Protein 5UPI (pdb70)

B-factor: mean 14.19, std 7.95, range [1.42, 56.82]

Nearest PDB structures (foldseek):
  5upo-assembly1_A  TM=1.001E+00  e=0.000E+00  Halalkalibacterium halodurans C-125
  5v1w-assembly1_A  TM=1.001E+00  e=0.000E+00  Halalkalibacterium halodurans C-125
  6fop-assembly1_A  TM=9.516E-01  e=1.151E-77  Acetivibrio thermocellus ATCC 27405
  4k35-assembly3_A  TM=8.326E-01  e=6.205E-34  Rhizomucor miehei
  4k3a-assembly2_B  TM=8.472E-01  e=2.720E-33  Rhizomucor miehei

Radius of gyration: 26.67 Å; Cα contacts (8 Å, |Δi|>4): 1871; chains: 1; bounding box: 70×70×67 Å

Structure (mmCIF, N/CA/C/O backbone):
data_5UPI
#
_entry.id   5UPI
#
_cell.length_a   65.540
_cell.length_b   93.680
_cell.length_c   159.550
_cell.angle_alpha   90.000
_cell.angle_beta   90.000
_cell.angle_gamma   90.000
#
_symmetry.space_group_name_H-M   'P 21 21 21'
#
loop_
_entity.id
_entity.type
_entity.pdbx_description
1 polymer 'BH0236 protein'
2 branched beta-D-glucopyranose-(1-3)-beta-D-glucopyranose
3 non-polymer 'PHOSPHATE ION'
4 non-polymer 1,2-ETHANEDIOL
5 water water
#
loop_
_atom_site.group_PDB
_atom_site.id
_atom_site.type_symbol
_atom_site.label_atom_id
_atom_site.label_alt_id
_atom_site.label_comp_id
_atom_site.label_asym_id
_atom_site.label_entity_id
_atom_site.label_seq_id
_atom_site.pdbx_PDB_ins_code
_atom_site.Cartn_x
_atom_site.Cartn_y
_atom_site.Cartn_z
_atom_site.occupancy
_atom_site.B_iso_or_equiv
_atom_site.auth_seq_id
_atom_site.auth_comp_id
_atom_site.auth_asym_id
_atom_site.auth_atom_id
_atom_site.pdbx_PDB_model_num
ATOM 1 N N . HIS A 1 2 ? -0.215 0.928 50.986 1.00 2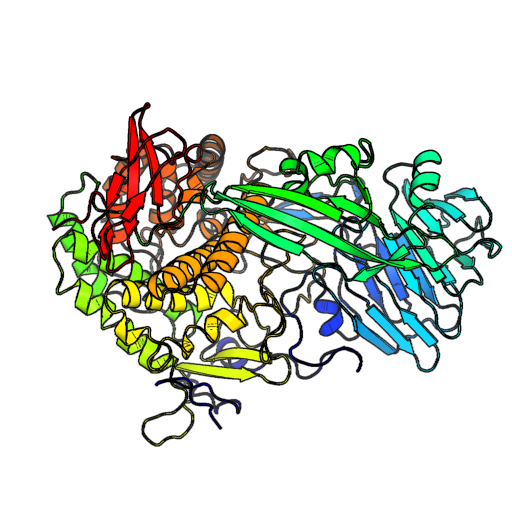7.18 28 HIS A N 1
ATOM 2 C CA . HIS A 1 2 ? 0.572 2.089 50.481 1.00 26.36 28 HIS A CA 1
ATOM 3 C C . HIS A 1 2 ? 1.775 1.682 49.606 1.00 22.19 28 HIS A C 1
ATOM 4 O O . HIS A 1 2 ? 2.647 2.502 49.305 1.00 19.62 28 HIS A O 1
ATOM 11 N N . ALA A 1 3 ? 1.801 0.414 49.215 1.00 18.94 29 ALA A N 1
ATOM 12 C CA . ALA A 1 3 ? 2.848 -0.116 48.342 1.00 18.13 29 ALA A CA 1
ATOM 13 C C . ALA A 1 3 ? 2.274 -1.228 47.492 1.00 17.87 29 ALA A C 1
ATOM 14 O O . ALA A 1 3 ? 1.279 -1.866 47.882 1.00 19.38 29 ALA A O 1
ATOM 16 N N . VAL A 1 4 ? 2.870 -1.438 46.317 1.00 15.63 30 VAL A N 1
ATOM 17 C CA . VAL A 1 4 ? 2.478 -2.508 45.409 1.00 14.70 30 VAL A CA 1
ATOM 18 C C . VAL A 1 4 ? 3.630 -3.495 45.285 1.00 14.61 30 VAL A C 1
ATOM 19 O O . VAL A 1 4 ? 4.771 -3.105 44.982 1.00 14.31 30 VAL A O 1
ATOM 23 N N A SER A 1 5 ? 3.352 -4.759 45.588 0.52 14.20 31 SER A N 1
ATOM 24 N N B SER A 1 5 ? 3.322 -4.767 45.524 0.48 14.40 31 SER A N 1
ATOM 25 C CA A SER A 1 5 ? 4.345 -5.820 45.413 0.52 14.11 31 SER A CA 1
ATOM 26 C CA B SER A 1 5 ? 4.280 -5.874 45.418 0.48 14.40 31 SER A CA 1
ATOM 27 C C A SER A 1 5 ? 4.597 -6.090 43.939 0.52 13.82 31 SER A C 1
ATOM 28 C C B SER A 1 5 ? 4.589 -6.253 43.964 0.48 13.99 31 SER A C 1
ATOM 29 O O A SER A 1 5 ? 3.660 -6.099 43.124 0.52 14.06 31 SER A O 1
ATOM 30 O O B SER A 1 5 ? 3.670 -6.531 43.181 0.48 14.43 31 SER A O 1
ATOM 35 N N . VAL A 1 6 ? 5.880 -6.247 43.608 1.00 13.31 32 VAL A N 1
ATOM 36 C CA . VAL A 1 6 ? 6.341 -6.607 42.278 1.00 13.15 32 VAL A CA 1
ATOM 37 C C . VAL A 1 6 ? 7.440 -7.646 42.483 1.00 13.63 32 VAL A C 1
ATOM 38 O O . VAL A 1 6 ? 8.585 -7.302 42.854 1.00 12.35 32 VAL A O 1
ATOM 42 N N . GLY A 1 7 ? 7.107 -8.921 42.251 1.00 13.60 33 GLY A N 1
ATOM 43 C CA . GLY A 1 7 ? 8.035 -9.994 42.632 1.00 12.78 33 GLY A CA 1
ATOM 44 C C . GLY A 1 7 ? 8.413 -9.871 44.110 1.00 12.99 33 GLY A C 1
ATOM 45 O O . GLY A 1 7 ? 7.544 -9.683 44.960 1.00 13.88 33 GLY A O 1
ATOM 46 N N . LYS A 1 8 ? 9.709 -9.968 44.413 1.00 12.65 34 LYS A N 1
ATOM 47 C CA . LYS A 1 8 ? 10.194 -9.827 45.807 1.00 12.54 34 LYS A CA 1
ATOM 48 C C . LYS A 1 8 ? 10.283 -8.382 46.268 1.00 12.36 34 LYS A C 1
ATOM 49 O O . LYS A 1 8 ? 10.484 -8.108 47.453 1.00 13.25 34 LYS A O 1
ATOM 55 N N . GLY A 1 9 ? 10.135 -7.453 45.326 1.00 11.94 35 GLY A N 1
ATOM 56 C CA . GLY A 1 9 ? 10.252 -6.028 45.616 1.00 11.25 35 GLY A CA 1
ATOM 57 C C . GLY A 1 9 ? 8.915 -5.303 45.697 1.00 11.19 35 GLY A C 1
ATOM 58 O O . GLY A 1 9 ? 7.847 -5.924 45.748 1.00 11.66 35 GLY A O 1
ATOM 59 N N . SER A 1 10 ? 8.975 -3.979 45.727 1.00 11.07 36 SER A N 1
ATOM 60 C CA . SER A 1 10 ? 7.763 -3.142 45.738 1.00 10.65 36 SER A CA 1
ATOM 61 C C . SER A 1 10 ? 8.084 -1.694 45.494 1.00 10.93 36 SER A C 1
ATOM 62 O O . SER A 1 10 ? 9.216 -1.268 45.695 1.00 11.11 36 SER A O 1
ATOM 65 N N . TYR A 1 11 ? 7.054 -0.962 45.072 1.00 11.05 37 TYR A N 1
ATOM 66 C CA . TYR A 1 11 ? 7.105 0.493 45.012 1.00 11.04 37 TYR A CA 1
ATOM 67 C C . TYR A 1 11 ? 6.020 1.127 45.865 1.00 10.94 37 TYR A C 1
ATOM 68 O O . TYR A 1 11 ? 4.928 0.559 46.022 1.00 12.30 37 TYR A O 1
ATOM 77 N N . ALA A 1 12 ? 6.301 2.321 46.372 1.00 10.51 38 ALA A N 1
ATOM 78 C CA . ALA A 1 12 ? 5.351 3.075 47.190 1.00 11.41 38 ALA A CA 1
ATOM 79 C C . ALA A 1 12 ? 4.272 3.667 46.290 1.00 12.24 38 ALA A C 1
ATOM 80 O O . ALA A 1 12 ? 4.562 4.049 45.154 1.00 12.46 38 ALA A O 1
ATOM 82 N N . THR A 1 13 ? 3.035 3.718 46.778 1.00 12.78 39 THR A N 1
ATOM 83 C CA . THR A 1 13 ? 1.964 4.421 46.054 1.00 14.79 39 THR A CA 1
ATOM 84 C C . THR A 1 13 ? 1.488 5.675 46.793 1.00 15.81 39 THR A C 1
ATOM 85 O O . THR A 1 13 ? 0.645 6.400 46.280 1.00 16.79 39 THR A O 1
ATOM 89 N N . GLU A 1 14 ? 2.016 5.898 47.999 1.00 15.61 40 GLU A N 1
ATOM 90 C CA . GLU A 1 14 ? 1.839 7.135 48.759 1.00 16.67 40 GLU A CA 1
ATOM 91 C C . GLU A 1 14 ? 3.218 7.792 48.908 1.00 16.15 40 GLU A C 1
ATOM 92 O O . GLU A 1 14 ? 4.227 7.096 49.093 1.00 16.03 40 GLU A O 1
ATOM 94 N N . PHE A 1 15 ? 3.265 9.119 48.827 1.00 16.89 41 PHE A N 1
ATOM 95 C CA . PHE A 1 15 ? 4.526 9.832 48.968 1.00 16.37 41 PHE A CA 1
ATOM 96 C C . PHE A 1 15 ? 5.095 9.544 50.363 1.00 16.68 41 PHE A C 1
ATOM 97 O O . PHE A 1 15 ? 4.391 9.726 51.356 1.00 17.35 41 PHE A O 1
ATOM 105 N N . PRO A 1 16 ? 6.358 9.058 50.441 1.00 16.84 42 PRO A N 1
ATOM 106 C CA . PRO A 1 16 ? 6.869 8.682 51.763 1.00 17.05 42 PRO A CA 1
ATOM 107 C C . PRO A 1 16 ? 7.146 9.871 52.662 1.00 16.78 42 PRO A C 1
ATOM 108 O O . PRO A 1 16 ? 7.302 11.005 52.173 1.00 16.71 42 PRO A O 1
ATOM 112 N N . GLU A 1 17 ? 7.180 9.612 53.968 1.00 16.76 43 GLU A N 1
ATOM 113 C CA . GLU A 1 17 ? 7.703 10.580 54.924 1.00 16.42 43 GLU A CA 1
ATOM 114 C C . GLU A 1 17 ? 9.209 10.466 54.807 1.00 15.96 43 GLU A C 1
ATOM 115 O O . GLU A 1 17 ? 9.816 9.495 55.283 1.00 16.93 43 GLU A O 1
ATOM 117 N N . ILE A 1 18 ? 9.816 11.449 54.147 1.00 15.39 44 ILE A N 1
ATOM 118 C CA . ILE A 1 18 ? 11.251 11.394 53.846 1.00 15.23 44 ILE A CA 1
ATOM 119 C C . ILE A 1 18 ? 12.097 11.463 55.110 1.00 16.10 44 ILE A C 1
ATOM 120 O O . ILE A 1 18 ? 11.847 12.297 55.991 1.00 16.35 44 ILE A O 1
ATOM 125 N N . ASP A 1 19 ? 13.084 10.575 55.167 1.00 15.34 45 ASP A N 1
ATOM 126 C CA . ASP A 1 19 ? 14.153 10.623 56.141 1.00 16.47 45 ASP A CA 1
ATOM 127 C C . ASP A 1 19 ? 15.251 11.510 55.576 1.00 16.51 45 ASP A C 1
ATOM 128 O O . ASP A 1 19 ? 15.941 11.130 54.624 1.00 16.37 45 ASP A O 1
ATOM 133 N N . PHE A 1 20 ? 15.410 12.687 56.161 1.00 17.30 46 PHE A N 1
ATOM 134 C CA . PHE A 1 20 ? 16.412 13.634 55.680 1.00 19.38 46 PHE A CA 1
ATOM 135 C C . PHE A 1 20 ? 17.827 13.391 56.206 1.00 22.22 46 PHE A C 1
ATOM 136 O O . PHE A 1 20 ? 18.774 14.009 55.711 1.00 24.37 46 PHE A O 1
ATOM 144 N N . GLY A 1 21 ? 17.970 12.490 57.189 1.00 23.92 47 GLY A N 1
ATOM 145 C CA . GLY A 1 21 ? 19.289 12.127 57.740 1.00 26.54 47 GLY A CA 1
ATOM 146 C C . GLY A 1 21 ? 19.962 13.284 58.454 1.00 27.67 47 GLY A C 1
ATOM 147 O O . GLY A 1 21 ? 21.195 13.397 58.437 1.00 31.93 47 GLY A O 1
ATOM 148 N N . GLY A 1 22 ? 19.150 14.163 59.038 1.00 28.23 48 GLY A N 1
ATOM 149 C CA . GLY A 1 22 ? 19.632 15.366 59.727 1.00 29.28 48 GLY A CA 1
ATOM 150 C C . GLY A 1 22 ? 20.294 16.414 58.840 1.00 31.71 48 GLY A C 1
ATOM 151 O O . GLY A 1 22 ? 20.965 17.317 59.351 1.00 33.05 48 GLY A O 1
ATOM 152 N N . ILE A 1 23 ? 20.123 16.301 57.518 1.00 29.78 49 ILE A N 1
ATOM 153 C CA . ILE A 1 23 ? 20.675 17.295 56.581 1.00 30.42 49 ILE A CA 1
ATOM 154 C C . ILE A 1 23 ? 19.672 18.437 56.502 1.00 31.32 49 ILE A C 1
ATOM 155 O O . ILE A 1 23 ? 18.495 18.220 56.172 1.00 30.65 49 ILE A O 1
ATOM 160 N N . ASN A 1 24 ? 20.136 19.642 56.828 1.00 31.74 50 ASN A N 1
ATOM 161 C CA . ASN A 1 24 ? 19.288 20.829 56.797 1.00 34.27 50 ASN A CA 1
ATOM 162 C C . ASN A 1 24 ? 19.426 21.664 55.530 1.00 32.06 50 ASN A C 1
ATOM 163 O O . ASN A 1 24 ? 18.572 22.522 55.282 1.00 32.71 50 ASN A O 1
ATOM 168 N N . ASP A 1 25 ? 20.484 21.415 54.746 1.00 31.54 51 ASP A N 1
ATOM 169 C CA . ASP A 1 25 ? 20.702 22.097 53.462 1.00 30.39 51 ASP A CA 1
ATOM 170 C C . ASP A 1 25 ? 19.381 22.210 52.683 1.00 29.60 51 ASP A C 1
ATOM 171 O O . ASP A 1 25 ? 18.773 21.176 52.344 1.00 26.44 51 ASP A O 1
ATOM 176 N N . PRO A 1 26 ? 18.911 23.456 52.430 1.00 27.38 52 PRO A N 1
ATOM 177 C CA . PRO A 1 26 ? 17.600 23.637 51.798 1.00 26.07 52 PRO A CA 1
ATOM 178 C C . PRO A 1 26 ? 17.499 23.014 50.398 1.00 24.00 52 PRO A C 1
ATOM 179 O O . PRO A 1 26 ? 16.431 22.513 50.064 1.00 23.66 52 PRO A O 1
ATOM 183 N N . GLY A 1 27 ? 18.593 23.025 49.628 1.00 21.03 53 GLY A N 1
ATOM 184 C CA . GLY A 1 27 ? 18.610 22.455 48.260 1.00 20.64 53 GLY A CA 1
ATOM 185 C C . GLY A 1 27 ? 18.342 20.956 48.291 1.00 19.26 53 GLY A C 1
ATOM 186 O O . GLY A 1 27 ? 17.443 20.451 47.580 1.00 18.00 53 GLY A O 1
ATOM 187 N N . PHE A 1 28 ? 19.102 20.259 49.143 1.00 17.94 54 PHE A N 1
ATOM 188 C CA . PHE A 1 28 ? 18.934 18.815 49.334 1.00 17.23 54 PHE A CA 1
ATOM 189 C C . PHE A 1 28 ? 17.508 18.496 49.757 1.00 16.72 54 PHE A C 1
ATOM 190 O O . PHE A 1 28 ? 16.905 17.546 49.250 1.00 14.70 54 PHE A O 1
ATOM 198 N N . ARG A 1 29 ? 16.986 19.249 50.735 1.00 16.33 55 ARG A N 1
ATOM 199 C CA . ARG A 1 29 ? 15.626 18.995 51.221 1.00 16.98 55 ARG A CA 1
ATOM 200 C C . ARG A 1 29 ? 14.575 19.216 50.135 1.00 16.14 55 ARG A C 1
ATOM 201 O O . ARG A 1 29 ? 13.648 18.417 49.991 1.00 14.69 55 ARG A O 1
ATOM 209 N N . ASP A 1 30 ? 14.739 20.288 49.358 1.00 16.14 56 ASP A N 1
ATOM 210 C CA . ASP A 1 30 ? 13.780 20.614 48.302 1.00 16.64 56 ASP A CA 1
ATOM 211 C C . ASP A 1 30 ? 13.775 19.553 47.195 1.00 14.21 56 ASP A C 1
ATOM 212 O O . ASP A 1 30 ? 12.756 19.344 46.533 1.00 14.09 56 ASP A O 1
ATOM 217 N N . GLN A 1 31 ? 14.898 18.860 47.041 1.00 12.41 57 GLN A N 1
ATOM 218 C CA . GLN A 1 31 ? 14.963 17.763 46.049 1.00 11.21 57 GLN A CA 1
ATOM 219 C C . GLN A 1 31 ? 14.037 16.601 46.375 1.00 10.93 57 GLN A C 1
ATOM 220 O O . GLN A 1 31 ? 13.682 15.806 45.479 1.00 10.30 57 GLN A O 1
ATOM 226 N N . GLN A 1 32 ? 13.703 16.432 47.664 1.00 10.33 58 GLN A N 1
ATOM 227 C CA . GLN A 1 32 ? 12.945 15.256 48.074 1.00 10.36 58 GLN A CA 1
ATOM 228 C C . GLN A 1 32 ? 11.463 15.609 48.029 1.00 11.31 58 GLN A C 1
ATOM 229 O O . GLN A 1 32 ? 10.779 15.642 49.049 1.00 13.05 58 GLN A O 1
ATOM 235 N N . GLY A 1 33 ? 10.987 15.902 46.826 1.00 11.62 59 GLY A N 1
ATOM 236 C CA . GLY A 1 33 ? 9.615 16.329 46.587 1.00 11.74 59 GLY A CA 1
ATOM 237 C C . GLY A 1 33 ? 9.036 15.627 45.379 1.00 11.86 59 GLY A C 1
ATOM 238 O O . GLY A 1 33 ? 9.520 14.573 44.956 1.00 11.83 59 GLY A O 1
ATOM 239 N N . GLU A 1 34 ? 7.967 16.212 44.849 1.00 12.22 60 GLU A N 1
ATOM 240 C CA . GLU A 1 34 ? 7.216 15.643 43.734 1.00 12.27 60 GLU A CA 1
ATOM 241 C C . GLU A 1 34 ? 7.135 16.650 42.585 1.00 11.24 60 GLU A C 1
ATOM 242 O O . GLU A 1 34 ? 7.318 17.852 42.822 1.00 11.24 60 GLU A O 1
ATOM 248 N N . PRO A 1 35 ? 6.839 16.165 41.362 1.00 11.22 61 PRO A N 1
ATOM 249 C CA . PRO A 1 35 ? 6.655 17.098 40.238 1.00 11.18 61 PRO A CA 1
ATOM 250 C C . PRO A 1 35 ? 5.374 17.932 40.402 1.00 11.12 61 PRO A C 1
ATOM 251 O O . PRO A 1 35 ? 4.583 17.675 41.313 1.00 10.44 61 PRO A O 1
ATOM 255 N N . PRO A 1 36 ? 5.177 18.941 39.552 1.00 11.73 62 PRO A N 1
ATOM 256 C CA . PRO A 1 36 ? 4.076 19.888 39.768 1.00 11.76 62 PRO A CA 1
ATOM 257 C C . PRO A 1 36 ? 2.702 19.245 39.821 1.00 11.49 62 PRO A C 1
ATOM 258 O O . PRO A 1 36 ? 2.418 18.296 39.077 1.00 11.70 62 PRO A O 1
ATOM 262 N N . ALA A 1 37 ? 1.862 19.725 40.747 1.00 11.72 63 ALA A N 1
ATOM 263 C CA . ALA A 1 37 ? 0.490 19.212 40.833 1.00 12.43 63 ALA A CA 1
ATOM 264 C C . ALA A 1 37 ? -0.346 19.545 39.586 1.00 11.85 63 ALA A C 1
ATOM 265 O O . ALA A 1 37 ? -1.154 18.730 39.143 1.00 12.33 63 ALA A O 1
ATOM 267 N N . THR A 1 38 ? -0.134 20.732 39.034 1.00 12.27 64 THR A N 1
ATOM 268 C CA . THR A 1 38 ? -0.945 21.201 37.904 1.00 11.63 64 THR A CA 1
ATOM 269 C C . THR A 1 38 ? -0.348 20.762 36.564 1.00 10.66 64 THR A C 1
ATOM 270 O O . THR A 1 38 ? 0.825 20.993 36.304 1.00 11.25 64 THR A O 1
ATOM 274 N N . ILE A 1 39 ? -1.172 20.103 35.761 1.00 10.21 65 ILE A N 1
ATOM 275 C CA . ILE A 1 39 ? -0.804 19.706 34.392 1.00 10.02 65 ILE A CA 1
ATOM 276 C C . ILE A 1 39 ? -1.785 20.417 33.461 1.00 9.98 65 ILE A C 1
ATOM 277 O O . ILE A 1 39 ? -3.011 20.188 33.540 1.00 10.24 65 ILE A O 1
ATOM 282 N N . TYR A 1 40 ? -1.247 21.271 32.589 1.00 9.30 66 TYR A N 1
ATOM 283 C CA . TYR A 1 40 ? -2.065 21.989 31.596 1.00 9.76 66 TYR A CA 1
ATOM 284 C C . TYR A 1 40 ? -2.348 21.081 30.403 1.00 9.77 66 TYR A C 1
ATOM 285 O O . TYR A 1 40 ? -1.663 21.133 29.367 1.00 9.17 66 TYR A O 1
ATOM 294 N N . ARG A 1 41 ? -3.357 20.222 30.580 1.00 9.85 67 ARG A N 1
ATOM 295 C CA . ARG A 1 41 ? -3.828 19.344 29.520 1.00 10.24 67 ARG A CA 1
ATOM 296 C C . ARG A 1 41 ? -5.347 19.350 29.554 1.00 10.60 67 ARG A C 1
ATOM 297 O O . ARG A 1 41 ? -5.962 19.519 30.634 1.00 10.29 67 ARG A O 1
ATOM 305 N N . SER A 1 42 ? -5.949 19.150 28.391 1.00 10.38 68 SER A N 1
ATOM 306 C CA . SER A 1 42 ? -7.421 19.093 28.318 1.00 11.02 68 SER A CA 1
ATOM 307 C C . SER A 1 42 ? -7.925 17.732 28.769 1.00 11.97 68 SER A C 1
ATOM 308 O O . SER A 1 42 ? -7.152 16.786 28.966 1.00 11.59 68 SER A O 1
ATOM 311 N N . ASP A 1 43 ? -9.247 17.618 28.915 1.00 12.97 69 ASP A N 1
ATOM 312 C CA . ASP A 1 43 ? -9.806 16.325 29.264 1.00 15.37 69 ASP A CA 1
ATOM 313 C C . ASP A 1 43 ? -9.803 15.308 28.121 1.00 16.09 69 ASP A C 1
ATOM 314 O O . ASP A 1 43 ? -10.286 14.188 28.286 1.00 17.56 69 ASP A O 1
ATOM 319 N N . ARG A 1 44 ? -9.251 15.688 26.965 1.00 16.18 70 ARG A N 1
ATOM 320 C CA . ARG A 1 44 ? -9.034 14.737 25.885 1.00 17.48 70 ARG A CA 1
ATOM 321 C C . ARG A 1 44 ? -7.747 13.935 26.102 1.00 18.09 70 ARG A C 1
ATOM 322 O O . ARG A 1 44 ? -7.540 12.917 25.440 1.00 18.54 70 ARG A O 1
ATOM 330 N N . VAL A 1 45 ? -6.901 14.391 27.026 1.00 16.17 71 VAL A N 1
ATOM 331 C CA . VAL A 1 45 ? -5.576 13.775 27.249 1.00 16.06 71 VAL A CA 1
ATOM 332 C C . VAL A 1 45 ? -5.625 13.137 28.633 1.00 16.18 71 VAL A C 1
ATOM 333 O O . VAL A 1 45 ? -5.603 13.841 29.650 1.00 17.13 71 VAL A O 1
ATOM 337 N N . THR A 1 46 ? -5.723 11.815 28.671 1.00 17.85 72 THR A N 1
ATOM 338 C CA . THR A 1 46 ? -5.839 11.100 29.952 1.00 18.87 72 THR A CA 1
ATOM 339 C C . THR A 1 46 ? -4.742 10.044 30.072 1.00 18.54 72 THR A C 1
ATOM 340 O O . THR A 1 46 ? -4.061 9.728 29.108 1.00 19.89 72 THR A O 1
ATOM 344 N N . GLY A 1 47 ? -4.571 9.525 31.269 1.00 16.84 73 GLY A N 1
ATOM 345 C CA . GLY A 1 47 ? -3.594 8.475 31.466 1.00 15.89 73 GLY A CA 1
ATOM 346 C C . GLY A 1 47 ? -2.236 9.079 31.755 1.00 14.44 73 GLY A C 1
ATOM 347 O O . GLY A 1 47 ? -2.109 10.294 31.953 1.00 14.41 73 GLY A O 1
ATOM 348 N N . PRO A 1 48 ? -1.207 8.222 31.813 1.00 13.04 74 PRO A N 1
ATOM 349 C CA . PRO A 1 48 ? 0.137 8.718 32.133 1.00 12.45 74 PRO A CA 1
ATOM 350 C C . PRO A 1 48 ? 0.523 9.831 31.168 1.00 11.53 74 PRO A C 1
ATOM 351 O O . PRO A 1 48 ? 0.332 9.688 29.949 1.00 12.23 74 PRO A O 1
ATOM 355 N N . MET A 1 49 ? 1.050 10.926 31.705 1.00 10.32 75 MET A N 1
ATOM 356 C CA . MET A 1 49 ? 1.327 12.117 30.897 1.00 9.78 75 MET A CA 1
ATOM 357 C C . MET A 1 49 ? 2.725 12.054 30.294 1.00 9.84 75 MET A C 1
ATOM 358 O O . MET A 1 49 ? 3.671 11.653 30.967 1.00 10.15 75 MET A O 1
ATOM 363 N N . GLN A 1 50 ? 2.844 12.446 29.018 1.00 9.04 76 GLN A N 1
ATOM 364 C CA . GLN A 1 50 ? 4.159 12.511 28.381 1.00 8.94 76 GLN A CA 1
ATOM 365 C C . GLN A 1 50 ? 5.020 13.587 29.065 1.00 8.73 76 GLN A C 1
ATOM 366 O O . GLN A 1 50 ? 4.511 14.639 29.476 1.00 8.96 76 GLN A O 1
ATOM 372 N N . THR A 1 51 ? 6.327 13.320 29.167 1.00 7.65 77 THR A N 1
ATOM 373 C CA . THR A 1 51 ? 7.298 14.245 29.781 1.00 7.58 77 THR A CA 1
ATOM 374 C C . THR A 1 51 ? 8.550 14.219 28.933 1.00 7.31 77 THR A C 1
ATOM 375 O O . THR A 1 51 ? 8.604 13.485 27.910 1.00 7.48 77 THR A O 1
ATOM 379 N N . ASN A 1 52 ? 9.560 15.006 29.322 1.00 6.87 78 ASN A N 1
ATOM 380 C CA . ASN A 1 52 ? 10.874 14.943 28.639 1.00 6.96 78 ASN A CA 1
ATOM 381 C C . ASN A 1 52 ? 10.696 15.191 27.134 1.00 7.11 78 ASN A C 1
ATOM 382 O O . ASN A 1 52 ? 11.357 14.548 26.320 1.00 7.24 78 ASN A O 1
ATOM 387 N N A SER A 1 53 ? 9.841 16.142 26.779 0.50 7.23 79 SER A N 1
ATOM 388 N N B SER A 1 53 ? 9.802 16.136 26.813 0.50 7.52 79 SER A N 1
ATOM 389 C CA A SER A 1 53 ? 9.551 16.365 25.359 0.50 7.21 79 SER A CA 1
ATOM 390 C CA B SER A 1 53 ? 9.413 16.439 25.421 0.50 7.72 79 SER A CA 1
ATOM 391 C C A SER A 1 53 ? 10.030 17.737 24.936 0.50 7.14 79 SER A C 1
ATOM 392 C C B SER A 1 53 ? 10.052 17.743 24.944 0.50 7.44 79 SER A C 1
ATOM 393 O O A SER A 1 53 ? 10.262 18.622 25.770 0.50 7.19 79 SER A O 1
ATOM 394 O O B SER A 1 53 ? 10.451 18.587 25.757 0.50 7.47 79 SER A O 1
ATOM 399 N N . TRP A 1 54 ? 10.124 17.935 23.624 1.00 6.93 80 TRP A N 1
ATOM 400 C CA . TRP A 1 54 ? 10.546 19.244 23.106 1.00 6.88 80 TRP A CA 1
ATOM 401 C C . TRP A 1 54 ? 9.498 20.307 23.445 1.00 6.93 80 TRP A C 1
ATOM 402 O O . TRP A 1 54 ? 9.835 21.495 23.530 1.00 7.30 80 TRP A O 1
ATOM 413 N N . TRP A 1 55 ? 8.246 19.872 23.668 1.00 6.82 81 TRP A N 1
ATOM 414 C CA . TRP A 1 55 ? 7.092 20.764 23.856 1.00 7.03 81 TRP A CA 1
ATOM 415 C C . TRP A 1 55 ? 6.601 20.872 25.293 1.00 7.16 81 TRP A C 1
ATOM 416 O O . TRP A 1 55 ? 5.567 21.518 25.572 1.00 7.15 81 TRP A O 1
ATOM 427 N N . GLY A 1 56 ? 7.350 20.273 26.224 1.00 7.31 82 GLY A N 1
ATOM 428 C CA . GLY A 1 56 ? 6.893 20.118 27.605 1.00 7.47 82 GLY A CA 1
ATOM 429 C C . GLY A 1 56 ? 6.445 21.387 28.333 1.00 7.71 82 GLY A C 1
ATOM 430 O O . GLY A 1 56 ? 5.551 21.322 29.174 1.00 7.84 82 GLY A O 1
ATOM 431 N N . SER A 1 57 ? 7.001 22.549 27.997 1.00 7.65 83 SER A N 1
ATOM 432 C CA . SER A 1 57 ? 6.642 23.760 28.752 1.00 7.82 83 SER A CA 1
ATOM 433 C C . SER A 1 57 ? 5.171 24.147 28.550 1.00 7.88 83 SER A C 1
ATOM 434 O O . SER A 1 57 ? 4.575 24.832 29.380 1.00 7.97 83 SER A O 1
ATOM 437 N N . LEU A 1 58 ? 4.571 23.668 27.461 1.00 7.67 84 LEU A N 1
ATOM 438 C CA . LEU A 1 58 ? 3.124 23.852 27.266 1.00 7.66 84 LEU A CA 1
ATOM 439 C C . LEU A 1 58 ? 2.292 23.154 28.342 1.00 7.92 84 LEU A C 1
ATOM 440 O O . LEU A 1 58 ? 1.227 23.631 28.709 1.00 7.61 84 LEU A O 1
ATOM 445 N N . ALA A 1 59 ? 2.768 21.993 28.806 1.00 7.56 85 ALA A N 1
ATOM 446 C CA . ALA A 1 59 ? 2.046 21.220 29.836 1.00 7.90 85 ALA A CA 1
ATOM 447 C C . ALA A 1 59 ? 2.285 21.758 31.236 1.00 8.11 85 ALA A C 1
ATOM 448 O O . ALA A 1 59 ? 1.498 21.487 32.132 1.00 9.03 85 ALA A O 1
ATOM 450 N N . VAL A 1 60 ? 3.404 22.457 31.454 1.00 8.02 86 VAL A N 1
ATOM 451 C CA . VAL A 1 60 ? 3.811 22.806 32.825 1.00 8.76 86 VAL A CA 1
ATOM 452 C C . VAL A 1 60 ? 3.509 24.267 33.158 1.00 9.27 86 VAL A C 1
ATOM 453 O O . VAL A 1 60 ? 3.078 24.575 34.278 1.00 9.50 86 VAL A O 1
ATOM 457 N N A ASP A 1 61 ? 3.727 25.156 32.206 0.50 9.34 87 ASP A N 1
ATOM 458 N N B ASP A 1 61 ? 3.777 25.161 32.197 0.50 9.82 87 ASP A N 1
ATOM 459 C CA A ASP A 1 61 ? 3.400 26.547 32.450 0.50 9.62 87 ASP A CA 1
ATOM 460 C CA B ASP A 1 61 ? 3.483 26.608 32.306 0.50 10.48 87 ASP A CA 1
ATOM 461 C C A ASP A 1 61 ? 2.026 26.864 31.932 0.50 9.56 87 ASP A C 1
ATOM 462 C C B ASP A 1 61 ? 2.017 26.823 31.998 0.50 10.55 87 ASP A C 1
ATOM 463 O O A ASP A 1 61 ? 1.516 26.183 31.035 0.50 9.35 87 ASP A O 1
ATOM 464 O O B ASP A 1 61 ? 1.415 26.017 31.273 0.50 10.32 87 ASP A O 1
ATOM 473 N N A ARG A 1 62 ? 1.414 27.882 32.524 0.50 9.57 88 ARG A N 1
ATOM 474 N N B ARG A 1 62 ? 1.441 27.914 32.507 0.50 10.80 88 ARG A N 1
ATOM 475 C CA A ARG A 1 62 ? 0.066 28.274 32.143 0.50 9.75 88 ARG A CA 1
ATOM 476 C CA B ARG A 1 62 ? 0.058 28.238 32.136 0.50 11.13 88 ARG A CA 1
ATOM 477 C C A ARG A 1 62 ? -0.086 28.429 30.624 0.50 9.31 88 ARG A C 1
ATOM 478 C C B ARG A 1 62 ? -0.086 28.417 30.617 0.50 10.11 88 ARG A C 1
ATOM 479 O O A ARG A 1 62 ? -1.065 27.957 30.049 0.50 9.01 88 ARG A O 1
ATOM 480 O O B ARG A 1 62 ? -1.064 27.952 30.034 0.50 9.70 88 ARG A O 1
ATOM 495 N N . PHE A 1 63 ? 0.885 29.076 29.991 1.00 9.45 89 PHE A N 1
ATOM 496 C CA . PHE A 1 63 ? 0.880 29.247 28.531 1.00 9.44 89 PHE A CA 1
ATOM 497 C C . PHE A 1 63 ? 1.930 28.301 27.992 1.00 9.07 89 PHE A C 1
ATOM 498 O O . PHE A 1 63 ? 1.708 27.085 28.033 1.00 9.10 89 PHE A O 1
ATOM 506 N N . SER A 1 64 ? 3.071 28.823 27.560 1.00 8.93 90 SER A N 1
ATOM 507 C CA . SER A 1 64 ? 4.260 27.963 27.369 1.00 8.37 90 SER A CA 1
ATOM 508 C C . SER A 1 64 ? 5.473 28.836 27.492 1.00 8.32 90 SER A C 1
ATOM 509 O O . SER A 1 64 ? 5.356 30.075 27.576 1.00 8.88 90 SER A O 1
ATOM 512 N N . MET A 1 65 ? 6.647 28.209 27.541 1.00 8.00 91 MET A N 1
ATOM 513 C CA . MET A 1 65 ? 7.878 28.951 27.281 1.00 8.36 91 MET A CA 1
ATOM 514 C C . MET A 1 65 ? 8.257 28.854 25.804 1.00 8.15 91 MET A C 1
ATOM 515 O O . MET A 1 65 ? 7.500 28.284 25.019 1.00 8.24 91 MET A O 1
ATOM 520 N N . ASN A 1 66 ? 9.400 29.418 25.417 1.00 7.89 92 ASN A N 1
ATOM 521 C CA . ASN A 1 66 ? 9.812 29.357 24.003 1.00 7.96 92 ASN A CA 1
ATOM 522 C C . ASN A 1 66 ? 10.126 27.909 23.594 1.00 7.90 92 ASN A C 1
ATOM 523 O O . ASN A 1 66 ? 10.764 27.170 24.347 1.00 7.98 92 ASN A O 1
ATOM 528 N N . GLN A 1 67 ? 9.656 27.501 22.410 1.00 7.52 93 GLN A N 1
ATOM 529 C CA . GLN A 1 67 ? 9.794 26.111 21.917 1.00 7.52 93 GLN A CA 1
ATOM 530 C C . GLN A 1 67 ? 10.370 26.143 20.526 1.00 7.19 93 GLN A C 1
ATOM 531 O O . GLN A 1 67 ? 10.264 27.154 19.832 1.00 7.19 93 GLN A O 1
ATOM 537 N N . TYR A 1 68 ? 10.987 25.028 20.120 1.00 7.19 94 TYR A N 1
ATOM 538 C CA . TYR A 1 68 ? 11.662 24.935 18.836 1.00 6.67 94 TYR A CA 1
ATOM 539 C C . TYR A 1 68 ? 11.117 23.813 17.946 1.00 6.50 94 TYR A C 1
ATOM 540 O O . TYR A 1 68 ? 11.800 22.806 17.746 1.00 6.66 94 TYR A O 1
ATOM 549 N N . PRO A 1 69 ? 9.874 23.974 17.418 1.00 6.42 95 PRO A N 1
ATOM 550 C CA . PRO A 1 69 ? 9.362 23.023 16.410 1.00 6.41 95 PRO A CA 1
ATOM 551 C C . PRO A 1 69 ? 10.051 23.358 15.067 1.00 6.57 95 PRO A C 1
ATOM 552 O O . PRO A 1 69 ? 9.482 24.044 14.212 1.00 6.78 95 PRO A O 1
ATOM 556 N N . HIS A 1 70 ? 11.301 22.933 14.914 1.00 6.72 96 HIS A N 1
ATOM 557 C CA . HIS A 1 70 ? 12.090 23.350 13.756 1.00 7.12 96 HIS A CA 1
ATOM 558 C C . HIS A 1 70 ? 11.348 23.097 12.441 1.00 6.77 96 HIS A C 1
ATOM 559 O O . HIS A 1 70 ? 10.811 22.008 12.250 1.00 6.69 96 HIS A O 1
ATOM 566 N N . PRO A 1 71 ? 11.324 24.078 11.527 1.00 6.60 97 PRO A N 1
ATOM 567 C CA . PRO A 1 71 ? 12.254 25.242 11.508 1.00 6.77 97 PRO A CA 1
ATOM 568 C C . PRO A 1 71 ? 11.844 26.458 12.324 1.00 7.15 97 PRO A C 1
ATOM 569 O O . PRO A 1 71 ? 12.628 27.423 12.397 1.00 7.44 97 PRO A O 1
ATOM 573 N N . PHE A 1 72 ? 10.678 26.438 12.959 1.00 7.07 98 PHE A N 1
ATOM 574 C CA . PHE A 1 72 ? 10.252 27.618 13.739 1.00 7.10 98 PHE A CA 1
ATOM 575 C C . PHE A 1 72 ? 10.733 27.577 15.177 1.00 7.34 98 PHE A C 1
ATOM 576 O O . PHE A 1 72 ? 11.069 26.509 15.704 1.00 7.38 98 PHE A O 1
ATOM 584 N N . SER A 1 73 ? 10.675 28.751 15.813 1.00 7.27 99 SER A N 1
ATOM 585 C CA . SER A 1 73 ? 10.449 28.822 17.276 1.00 7.70 99 SER A CA 1
ATOM 586 C C . SER A 1 73 ? 9.085 29.456 17.516 1.00 7.70 99 SER A C 1
ATOM 587 O O . SER A 1 73 ? 8.621 30.274 16.699 1.00 7.51 99 SER A O 1
ATOM 590 N N . VAL A 1 74 ? 8.426 29.061 18.604 1.00 7.59 100 VAL A N 1
ATOM 591 C CA . VAL A 1 74 ? 7.088 29.593 18.922 1.00 7.60 100 VAL A CA 1
ATOM 592 C C . VAL A 1 74 ? 6.925 29.704 20.426 1.00 7.85 100 VAL A C 1
ATOM 593 O O . VAL A 1 74 ? 7.624 29.029 21.166 1.00 7.93 100 VAL A O 1
ATOM 597 N N . ARG A 1 75 ? 5.967 30.517 20.879 1.00 7.56 101 ARG A N 1
ATOM 598 C CA . ARG A 1 75 ? 5.615 30.508 22.294 1.00 8.09 101 ARG A CA 1
ATOM 599 C C . ARG A 1 75 ? 4.168 30.937 22.450 1.00 8.35 101 ARG A C 1
ATOM 600 O O . ARG A 1 75 ? 3.696 31.821 21.701 1.00 9.21 101 ARG A O 1
ATOM 608 N N . HIS A 1 76 ? 3.473 30.299 23.394 1.00 8.12 102 HIS A N 1
ATOM 609 C CA . HIS A 1 76 ? 2.076 30.634 23.672 1.00 8.31 102 HIS A CA 1
ATOM 610 C C . HIS A 1 76 ? 2.019 31.782 24.653 1.00 8.66 102 HIS A C 1
ATOM 611 O O . HIS A 1 76 ? 2.826 31.830 25.599 1.00 8.92 102 HIS A O 1
ATOM 618 N N . ARG A 1 77 ? 1.043 32.676 24.456 1.00 8.85 103 ARG A N 1
ATOM 619 C CA . ARG A 1 77 ? 0.830 33.834 25.357 1.00 9.32 103 ARG A CA 1
ATOM 620 C C . ARG A 1 77 ? -0.665 34.084 25.431 1.00 9.66 103 ARG A C 1
ATOM 621 O O . ARG A 1 77 ? -1.418 33.547 24.610 1.00 9.92 103 ARG A O 1
ATOM 629 N N . ALA A 1 78 ? -1.109 34.896 26.409 1.00 9.40 104 ALA A N 1
ATOM 630 C CA . ALA A 1 78 ? -2.535 35.253 26.486 1.00 9.97 104 ALA A CA 1
ATOM 631 C C . ALA A 1 78 ? -3.044 35.843 25.164 1.00 9.93 104 ALA A C 1
ATOM 632 O O . ALA A 1 78 ? -4.176 35.572 24.767 1.00 9.98 104 ALA A O 1
ATOM 634 N N . GLU A 1 79 ? -2.187 36.608 24.477 1.00 10.23 105 GLU A N 1
ATOM 635 C CA . GLU A 1 79 ? -2.561 37.255 23.213 1.00 10.51 105 GLU A CA 1
ATOM 636 C C . GLU A 1 79 ? -2.558 36.343 21.985 1.00 10.29 105 GLU A C 1
ATOM 637 O O . GLU A 1 79 ? -3.091 36.743 20.951 1.00 10.12 105 GLU A O 1
ATOM 643 N N . GLY A 1 80 ? -1.976 35.138 22.091 1.00 9.56 106 GLY A N 1
ATOM 644 C CA . GLY A 1 80 ? -1.885 34.238 20.904 1.00 9.42 106 GLY A CA 1
ATOM 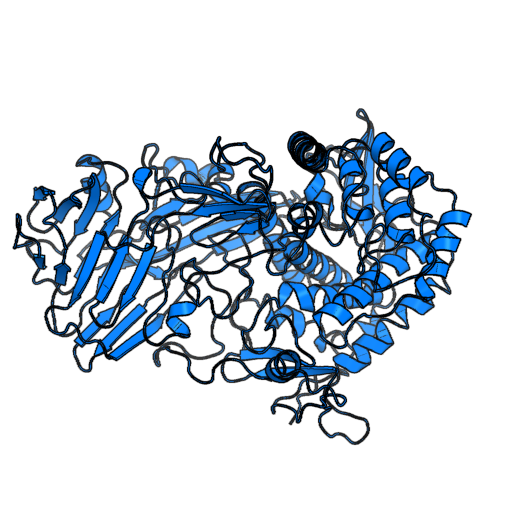645 C C . GLY A 1 80 ? -0.537 33.554 20.810 1.00 9.58 106 GLY A C 1
ATOM 646 O O . GLY A 1 80 ? 0.228 33.521 21.787 1.00 9.88 106 GLY A O 1
ATOM 647 N N . LEU A 1 81 ? -0.228 33.007 19.634 1.00 8.50 107 LEU A N 1
ATOM 648 C CA . LEU A 1 81 ? 1.020 32.252 19.478 1.00 8.61 107 LEU A CA 1
ATOM 649 C C . LEU A 1 81 ? 2.021 33.113 18.756 1.00 8.41 107 LEU A C 1
ATOM 650 O O . LEU A 1 81 ? 1.811 33.456 17.586 1.00 8.90 107 LEU A O 1
ATOM 655 N N . HIS A 1 82 ? 3.124 33.462 19.426 1.00 8.57 108 HIS A N 1
ATOM 656 C CA . HIS A 1 82 ? 4.226 34.151 18.760 1.00 8.73 108 HIS A CA 1
ATOM 657 C C . HIS A 1 82 ? 5.016 33.185 17.900 1.00 8.18 108 HIS A C 1
ATOM 658 O O . HIS A 1 82 ? 5.288 32.048 18.327 1.00 8.33 108 HIS A O 1
ATOM 665 N N . VAL A 1 83 ? 5.358 33.632 16.693 1.00 7.90 109 VAL A N 1
ATOM 666 C CA . VAL A 1 83 ? 6.106 32.788 15.732 1.00 7.97 109 VAL A CA 1
ATOM 667 C C . VAL A 1 83 ? 7.398 33.516 15.393 1.00 8.11 109 VAL A C 1
ATOM 668 O O . VAL A 1 83 ? 7.376 34.734 15.166 1.00 7.99 109 VAL A O 1
ATOM 672 N N . PHE A 1 84 ? 8.505 32.775 15.309 1.00 7.83 110 PHE A N 1
ATOM 673 C CA . PHE A 1 84 ? 9.823 33.361 15.010 1.00 8.28 110 PHE A CA 1
ATOM 674 C C . PHE A 1 84 ? 10.653 32.382 14.205 1.00 8.90 110 PHE A C 1
ATOM 675 O O . PHE A 1 84 ? 10.429 31.159 14.260 1.00 9.53 110 PHE A O 1
ATOM 683 N N . TYR A 1 85 ? 11.587 32.932 13.438 1.00 8.57 111 TYR A N 1
ATOM 684 C CA . TYR A 1 85 ? 12.615 32.141 12.777 1.00 8.67 111 TYR A CA 1
ATOM 685 C C . TYR A 1 85 ? 13.942 32.858 12.969 1.00 8.48 111 TYR A C 1
ATOM 686 O O . TYR A 1 85 ? 14.063 34.025 12.593 1.00 8.81 111 TYR A O 1
ATOM 695 N N . ASP A 1 86 ? 14.937 32.147 13.493 1.00 8.70 112 ASP A N 1
ATOM 696 C CA . ASP A 1 86 ? 16.304 32.686 13.593 1.00 9.29 112 ASP A CA 1
ATOM 697 C C . ASP A 1 86 ? 16.963 32.716 12.217 1.00 9.48 112 ASP A C 1
ATOM 698 O O . ASP A 1 86 ? 17.313 31.668 11.652 1.00 10.73 112 ASP A O 1
ATOM 703 N N . ALA A 1 87 ? 17.116 33.927 11.693 1.00 10.08 113 ALA A N 1
ATOM 704 C CA . ALA A 1 87 ? 17.849 34.164 10.467 1.00 10.49 113 ALA A CA 1
ATOM 705 C C . ALA A 1 87 ? 19.338 34.281 10.818 1.00 11.26 113 ALA A C 1
ATOM 706 O O . ALA A 1 87 ? 19.682 34.349 11.990 1.00 11.70 113 ALA A O 1
ATOM 708 N N . PRO A 1 88 ? 20.219 34.307 9.810 1.00 12.37 114 PRO A N 1
ATOM 709 C CA . PRO A 1 88 ? 21.649 34.426 10.139 1.00 13.35 114 PRO A CA 1
ATOM 710 C C . PRO A 1 88 ? 21.975 35.638 11.020 1.00 13.79 114 PRO A C 1
ATOM 711 O O . PRO A 1 88 ? 22.799 35.524 11.943 1.00 14.42 114 PRO A O 1
ATOM 715 N N . HIS A 1 89 ? 21.309 36.770 10.784 1.00 14.62 115 HIS A N 1
ATOM 716 C CA . HIS A 1 89 ? 21.533 37.980 11.587 1.00 15.67 115 HIS A CA 1
ATOM 717 C C . HIS A 1 89 ? 21.092 37.849 13.043 1.00 15.36 115 HIS A C 1
ATOM 718 O O . HIS A 1 89 ? 21.515 38.644 13.885 1.00 16.17 115 HIS A O 1
ATOM 725 N N . ASN A 1 90 ? 20.273 36.832 13.342 1.00 13.16 116 ASN A N 1
ATOM 726 C CA . ASN A 1 90 ? 19.857 36.545 14.712 1.00 12.67 116 ASN A CA 1
ATOM 727 C C . ASN A 1 90 ? 20.804 35.597 15.442 1.00 12.08 116 ASN A C 1
ATOM 728 O O . ASN A 1 90 ? 20.706 35.474 16.667 1.00 12.79 116 ASN A O 1
ATOM 733 N N . MET A 1 91 ? 21.667 34.910 14.695 1.00 12.49 117 MET A N 1
ATOM 734 C CA . MET A 1 91 ? 22.548 33.860 15.268 1.00 12.56 117 MET A CA 1
ATOM 735 C C . MET A 1 91 ? 23.873 34.464 15.713 1.00 13.85 117 MET A C 1
ATOM 736 O O . MET A 1 91 ? 24.420 35.314 15.019 1.00 15.23 117 MET A O 1
ATOM 741 N N . VAL A 1 92 ? 24.360 34.051 16.879 1.00 13.26 118 VAL A N 1
ATOM 742 C CA . VAL A 1 92 ? 25.671 34.517 17.388 1.00 13.74 118 VAL A CA 1
ATOM 743 C C . VAL A 1 92 ? 26.463 33.337 17.947 1.00 13.71 118 VAL A C 1
ATOM 744 O O . VAL A 1 92 ? 25.886 32.299 18.311 1.00 13.27 118 VAL A O 1
ATOM 748 N N . VAL A 1 93 ? 27.784 33.491 17.966 1.00 12.52 119 VAL A N 1
ATOM 749 C CA . VAL A 1 93 ? 28.689 32.558 18.625 1.00 12.25 119 VAL A CA 1
ATOM 750 C C . VAL A 1 93 ? 29.477 33.418 19.601 1.00 12.77 119 VAL A C 1
ATOM 751 O O . VAL A 1 93 ? 30.175 34.351 19.183 1.00 13.21 119 VAL A O 1
ATOM 755 N N . HIS A 1 94 ? 29.312 33.153 20.889 1.00 12.82 120 HIS A N 1
ATOM 756 C CA . HIS A 1 94 ? 30.034 33.912 21.919 1.00 14.11 120 HIS A CA 1
ATOM 757 C C . HIS A 1 94 ? 30.931 33.004 22.748 1.00 13.15 120 HIS A C 1
ATOM 758 O O . HIS A 1 94 ? 30.607 31.829 23.001 1.00 12.83 120 HIS A O 1
ATOM 765 N N . GLU A 1 95 ? 32.069 33.553 23.172 1.00 12.60 121 GLU A N 1
ATOM 766 C CA . GLU A 1 95 ? 33.006 32.828 24.036 1.00 12.49 121 GLU A CA 1
ATOM 767 C C . GLU A 1 95 ? 33.218 33.619 25.324 1.00 12.17 121 GLU A C 1
ATOM 768 O O . GLU A 1 95 ? 33.355 34.857 25.281 1.00 12.62 121 GLU A O 1
ATOM 774 N N . ASN A 1 96 ? 33.266 32.916 26.460 1.00 11.27 122 ASN A N 1
ATOM 775 C CA . ASN A 1 96 ? 33.652 33.520 27.729 1.00 11.41 122 ASN A CA 1
ATOM 776 C C . ASN A 1 96 ? 34.962 32.809 28.066 1.00 11.99 122 ASN A C 1
ATOM 777 O O . ASN A 1 96 ? 34.950 31.655 28.491 1.00 11.61 122 ASN A O 1
ATOM 782 N N . ARG A 1 97 ? 36.084 33.495 27.829 1.00 12.92 123 ARG A N 1
ATOM 783 C CA . ARG A 1 97 ? 37.407 32.862 27.926 1.00 13.87 123 ARG A CA 1
ATOM 784 C C . ARG A 1 97 ? 37.728 32.335 29.331 1.00 12.86 123 ARG A C 1
ATOM 785 O O . ARG A 1 97 ? 38.216 31.202 29.489 1.00 12.67 123 ARG A O 1
ATOM 793 N N . GLU A 1 98 ? 37.466 33.146 30.360 1.00 12.66 124 GLU A N 1
ATOM 794 C CA . GLU A 1 98 ? 37.759 32.765 31.729 1.00 12.78 124 GLU A CA 1
ATOM 795 C C . GLU A 1 98 ? 36.889 31.602 32.182 1.00 12.54 124 GLU A C 1
ATOM 796 O O . GLU A 1 98 ? 37.383 30.695 32.851 1.00 12.96 124 GLU A O 1
ATOM 802 N N . ALA A 1 99 ? 35.615 31.616 31.788 1.00 11.32 125 ALA A N 1
ATOM 803 C CA . ALA A 1 99 ? 34.728 30.501 32.111 1.00 10.99 125 ALA A CA 1
ATOM 804 C C . ALA A 1 99 ? 35.053 29.267 31.277 1.00 10.71 125 ALA A C 1
ATOM 805 O O . ALA A 1 99 ? 34.686 28.149 31.666 1.00 11.56 125 ALA A O 1
ATOM 807 N N . GLY A 1 100 ? 35.681 29.462 30.128 1.00 9.85 126 GLY A N 1
ATOM 808 C CA . GLY A 1 100 ? 35.964 28.344 29.205 1.00 10.13 126 GLY A CA 1
ATOM 809 C C . GLY A 1 100 ? 34.687 27.882 28.510 1.00 10.10 126 GLY A C 1
ATOM 810 O O . GLY A 1 100 ? 34.590 26.723 28.118 1.00 10.35 126 GLY A O 1
ATOM 811 N N . THR A 1 101 ? 33.730 28.785 28.373 1.00 9.35 127 THR A N 1
ATOM 812 C CA . THR A 1 101 ? 32.426 28.403 27.794 1.00 9.19 127 THR A CA 1
ATOM 813 C C . THR A 1 101 ? 32.226 29.036 26.431 1.00 9.49 127 THR A C 1
ATOM 814 O O . THR A 1 101 ? 32.783 30.101 26.126 1.00 9.59 127 THR A O 1
ATOM 818 N N . TRP A 1 102 ? 31.457 28.349 25.590 1.00 9.44 128 TRP A N 1
ATOM 819 C CA . TRP A 1 102 ? 31.026 28.923 24.307 1.00 9.46 128 TRP A CA 1
ATOM 820 C C . TRP A 1 102 ? 29.535 28.737 24.196 1.00 9.73 128 TRP A C 1
ATOM 821 O O . TRP A 1 102 ? 28.963 27.787 24.770 1.00 9.22 128 TRP A O 1
ATOM 832 N N . HIS A 1 103 ? 28.894 29.643 23.461 1.00 9.77 129 HIS A N 1
ATOM 833 C CA . HIS A 1 103 ? 27.439 29.559 23.264 1.00 10.47 129 HIS A CA 1
ATOM 834 C C . HIS A 1 103 ? 27.101 29.894 21.828 1.00 10.61 129 HIS A C 1
ATOM 835 O O . HIS A 1 103 ? 27.505 30.955 21.332 1.00 11.87 129 HIS A O 1
ATOM 842 N N . ILE A 1 104 ? 26.368 28.988 21.163 1.00 9.40 130 ILE A N 1
ATOM 843 C CA . ILE A 1 104 ? 25.827 29.247 19.820 1.00 9.39 130 ILE A CA 1
ATOM 844 C C . ILE A 1 104 ? 24.333 29.436 20.049 1.00 9.26 130 ILE A C 1
ATOM 845 O O . ILE A 1 104 ? 23.663 28.516 20.512 1.00 9.37 130 ILE A O 1
ATOM 850 N N . HIS A 1 105 ? 23.785 30.608 19.738 1.00 9.33 131 HIS A N 1
ATOM 851 C CA . HIS A 1 105 ? 22.355 30.820 20.027 1.00 9.75 131 HIS A CA 1
ATOM 852 C C . HIS A 1 105 ? 21.735 31.862 19.125 1.00 10.11 131 HIS A C 1
ATOM 853 O O . HIS A 1 105 ? 22.449 32.643 18.484 1.00 10.26 131 HIS A O 1
ATOM 860 N N . GLY A 1 106 ? 20.403 31.893 19.108 1.00 9.84 132 GLY A N 1
ATOM 861 C CA . GLY A 1 106 ? 19.688 32.946 18.371 1.00 10.83 132 GLY A CA 1
ATOM 862 C C . GLY A 1 106 ? 18.997 33.908 19.313 1.00 10.86 132 GLY A C 1
ATOM 863 O O . GLY A 1 106 ? 19.493 34.206 20.416 1.00 11.71 132 GLY A O 1
ATOM 864 N N . ALA A 1 107 ? 17.804 34.340 18.914 1.00 10.96 133 ALA A N 1
ATOM 865 C CA . ALA A 1 107 ? 17.076 35.367 19.636 1.00 11.14 133 ALA A CA 1
ATOM 866 C C . ALA A 1 107 ? 15.718 34.841 20.069 1.00 11.79 133 ALA A C 1
ATOM 867 O O . ALA A 1 107 ? 15.248 33.857 19.517 1.00 11.53 133 ALA A O 1
ATOM 869 N N . ILE A 1 108 ? 15.113 35.495 21.063 1.00 13.22 134 ILE A N 1
ATOM 870 C CA . ILE A 1 108 ? 13.727 35.199 21.480 1.00 14.30 134 ILE A CA 1
ATOM 871 C C . ILE A 1 108 ? 12.849 36.331 20.961 1.00 15.81 134 ILE A C 1
ATOM 872 O O . ILE A 1 108 ? 12.341 37.161 21.743 1.00 19.42 134 ILE A O 1
ATOM 877 N N . GLY A 1 109 ? 12.666 36.387 19.649 1.00 15.16 135 GLY A N 1
ATOM 878 C CA . GLY A 1 109 ? 11.916 37.498 19.069 1.00 12.89 135 GLY A CA 1
ATOM 879 C C . GLY A 1 109 ? 10.546 37.081 18.565 1.00 12.02 135 GLY A C 1
ATOM 880 O O . GLY A 1 109 ? 10.096 35.961 18.786 1.00 11.35 135 GLY A O 1
ATOM 881 N N . THR A 1 110 ? 9.887 38.002 17.866 1.00 11.63 136 THR A N 1
ATOM 882 C CA . THR A 1 110 ? 8.567 37.689 17.304 1.00 11.21 136 THR A CA 1
ATOM 883 C C . THR A 1 110 ? 8.521 38.210 15.890 1.00 11.19 136 THR A C 1
ATOM 884 O O . THR A 1 110 ? 8.666 39.420 15.666 1.00 12.69 136 THR A O 1
ATOM 888 N N . ASP A 1 111 ? 8.337 37.309 14.937 1.00 9.81 137 ASP A N 1
ATOM 889 C CA . ASP A 1 111 ? 8.109 37.761 13.553 1.00 9.67 137 ASP A CA 1
ATOM 890 C C . ASP A 1 111 ? 6.662 38.198 13.357 1.00 9.74 137 ASP A C 1
ATOM 891 O O . ASP A 1 111 ? 6.412 39.198 12.683 1.00 10.93 137 ASP A O 1
ATOM 896 N N . PHE A 1 112 ? 5.732 37.458 13.940 1.00 9.60 138 PHE A N 1
ATOM 897 C CA . PHE A 1 112 ? 4.308 37.817 13.997 1.00 9.47 138 PHE A CA 1
ATOM 898 C C . PHE A 1 112 ? 3.633 36.979 15.054 1.00 9.79 138 PHE A C 1
ATOM 899 O O . PHE A 1 112 ? 4.202 35.992 15.553 1.00 8.78 138 PHE A O 1
ATOM 907 N N . THR A 1 113 ? 2.433 37.398 15.438 1.00 9.59 139 THR A N 1
ATOM 908 C CA . THR A 1 113 ? 1.628 36.652 16.396 1.00 9.47 139 THR A CA 1
ATOM 909 C C . THR A 1 113 ? 0.362 36.169 15.709 1.00 9.56 139 THR A C 1
ATOM 910 O O . THR A 1 113 ? -0.352 36.958 15.070 1.00 9.44 139 THR A O 1
ATOM 914 N N . ILE A 1 114 ? 0.098 34.863 15.837 1.00 8.80 140 ILE A N 1
ATOM 915 C CA . ILE A 1 114 ? -1.135 34.249 15.349 1.00 9.01 140 ILE A CA 1
ATOM 916 C C . ILE A 1 114 ? -2.187 34.501 16.419 1.00 9.04 140 ILE A C 1
ATOM 917 O O . ILE A 1 114 ? -2.008 34.100 17.578 1.00 8.94 140 ILE A O 1
ATOM 922 N N . LYS A 1 115 ? -3.265 35.198 16.028 1.00 9.40 141 LYS A N 1
ATOM 923 C CA . LYS A 1 115 ? -4.294 35.638 16.967 1.00 9.90 141 LYS A CA 1
ATOM 924 C C . LYS A 1 115 ? -5.690 35.210 16.549 1.00 9.90 141 LYS A C 1
ATOM 925 O O . LYS A 1 115 ? -5.918 34.773 15.413 1.00 9.39 141 LYS A O 1
ATOM 931 N N . HIS A 1 116 ? -6.610 35.345 17.505 1.00 10.04 142 HIS A N 1
ATOM 932 C CA . HIS A 1 116 ? -8.012 34.966 17.365 1.00 10.10 142 HIS A CA 1
ATOM 933 C C . HIS A 1 116 ? -8.790 36.278 17.393 1.00 10.62 142 HIS A C 1
ATOM 934 O O . HIS A 1 116 ? -8.571 37.094 18.278 1.00 10.18 142 HIS A O 1
ATOM 941 N N . SER A 1 117 ? -9.716 36.467 16.444 1.00 10.86 143 SER A N 1
ATOM 942 C CA . SER A 1 117 ? -10.426 37.757 16.282 1.00 11.79 143 SER A CA 1
ATOM 943 C C . SER A 1 117 ? -11.244 38.166 17.513 1.00 12.46 143 SER A C 1
ATOM 944 O O . SER A 1 117 ? -11.530 39.357 17.682 1.00 13.87 143 SER A O 1
ATOM 947 N N . GLY A 1 118 ? -11.628 37.181 18.328 1.00 12.39 144 GLY A N 1
ATOM 948 C CA . GLY A 1 118 ? -12.565 37.389 19.446 1.00 13.03 144 GLY A CA 1
ATOM 949 C C . GLY A 1 118 ? -11.930 37.687 20.791 1.00 13.18 144 GLY A C 1
ATOM 950 O O . GLY A 1 118 ? -12.630 38.136 21.718 1.00 13.53 144 GLY A O 1
ATOM 951 N N . THR A 1 119 ? -10.628 37.432 20.932 1.00 12.09 145 THR A N 1
ATOM 952 C CA . THR A 1 119 ? -9.959 37.608 22.231 1.00 11.82 145 THR A CA 1
ATOM 953 C C . THR A 1 119 ? -8.446 37.700 22.063 1.00 11.63 145 THR A C 1
ATOM 954 O O . THR A 1 119 ? -7.874 36.989 21.219 1.00 11.17 145 THR A O 1
ATOM 958 N N . ALA A 1 120 ? -7.819 38.565 22.859 1.00 11.78 146 ALA A N 1
ATOM 959 C CA . ALA A 1 120 ? -6.354 38.546 23.021 1.00 11.95 146 ALA A CA 1
ATOM 960 C C . ALA A 1 120 ? -6.029 38.357 24.504 1.00 11.77 146 ALA A C 1
ATOM 961 O O . ALA A 1 120 ? -4.978 38.795 24.981 1.00 11.80 146 ALA A O 1
ATOM 963 N N . ASN A 1 121 ? -6.930 37.660 25.188 1.00 12.11 147 ASN A N 1
ATOM 964 C CA . ASN A 1 121 ? -6.772 37.345 26.601 1.00 13.13 147 ASN A CA 1
ATOM 965 C C . ASN A 1 121 ? -7.183 35.920 26.907 1.00 12.38 147 ASN A C 1
ATOM 966 O O . ASN A 1 121 ? -8.063 35.650 27.720 1.00 11.93 147 ASN A O 1
ATOM 971 N N . PHE A 1 122 ? -6.522 34.975 26.245 1.00 11.13 148 PHE A N 1
ATOM 972 C CA . PHE A 1 122 ? -6.728 33.591 26.559 1.00 10.48 148 PHE A CA 1
ATOM 973 C C . PHE A 1 122 ? -6.343 33.323 28.017 1.00 10.78 148 PHE A C 1
ATOM 974 O O . PHE A 1 122 ? -5.449 33.979 28.557 1.00 11.45 148 PHE A O 1
ATOM 982 N N . GLU A 1 123 ? -7.029 32.364 28.613 1.00 11.64 149 GLU A N 1
ATOM 983 C CA . GLU A 1 123 ? -6.854 32.045 30.045 1.00 12.27 149 GLU A CA 1
ATOM 984 C C . GLU A 1 123 ? -5.652 31.152 30.274 1.00 11.92 149 GLU A C 1
ATOM 985 O O . GLU A 1 123 ? -4.976 31.273 31.286 1.00 11.62 149 GLU A O 1
ATOM 991 N N . GLN A 1 124 ? -5.383 30.270 29.310 1.00 11.25 150 GLN A N 1
ATOM 992 C CA . GLN A 1 124 ? -4.290 29.294 29.443 1.00 11.31 150 GLN A CA 1
ATOM 993 C C . GLN A 1 124 ? -4.122 28.627 28.085 1.00 10.96 150 GLN A C 1
ATOM 994 O O . GLN A 1 124 ? -5.006 28.749 27.224 1.00 10.71 150 GLN A O 1
ATOM 1000 N N . ALA A 1 125 ? -3.003 27.913 27.922 1.00 9.76 151 ALA A N 1
ATOM 1001 C CA . ALA A 1 125 ? -2.783 27.068 26.757 1.00 9.54 151 ALA A CA 1
ATOM 1002 C C . ALA A 1 125 ? -2.553 25.663 27.289 1.00 9.27 151 ALA A C 1
ATOM 1003 O O . ALA A 1 125 ? -1.721 25.481 28.166 1.00 9.58 151 ALA A O 1
ATOM 1005 N N . VAL A 1 126 ? -3.293 24.683 26.788 1.00 8.75 152 VAL A N 1
ATOM 1006 C CA . VAL A 1 126 ? -3.202 23.297 27.288 1.00 8.80 152 VAL A CA 1
ATOM 1007 C C . VAL A 1 126 ? -2.776 22.350 26.172 1.00 9.08 152 VAL A C 1
ATOM 1008 O O . VAL A 1 126 ? -2.965 22.646 24.987 1.00 8.92 152 VAL A O 1
ATOM 1012 N N . VAL A 1 127 ? -2.201 21.217 26.569 1.00 8.93 153 VAL A N 1
ATOM 1013 C CA . VAL A 1 127 ? -1.968 20.110 25.627 1.00 8.94 153 VAL A CA 1
ATOM 1014 C C . VAL A 1 127 ? -3.330 19.454 25.360 1.00 9.13 153 VAL A C 1
ATOM 1015 O O . VAL A 1 127 ? -3.968 18.997 26.288 1.00 8.64 153 VAL A O 1
ATOM 1019 N N . ASP A 1 128 ? -3.757 19.418 24.093 1.00 9.15 154 ASP A N 1
ATOM 1020 C CA . ASP A 1 128 ? -5.066 18.871 23.745 1.00 10.53 154 ASP A CA 1
ATOM 1021 C C . ASP A 1 128 ? -4.937 17.532 23.031 1.00 10.78 154 ASP A C 1
ATOM 1022 O O . ASP A 1 128 ? -5.890 16.740 22.969 1.00 11.51 154 ASP A O 1
ATOM 1027 N N . ASP A 1 129 ? -3.736 17.270 22.510 1.00 10.30 155 ASP A N 1
ATOM 1028 C CA . ASP A 1 129 ? -3.390 15.990 21.904 1.00 10.88 155 ASP A CA 1
ATOM 1029 C C . ASP A 1 129 ? -1.890 16.004 21.615 1.00 9.99 155 ASP A C 1
ATOM 1030 O O . ASP A 1 129 ? -1.271 17.060 21.561 1.00 9.45 155 ASP A O 1
ATOM 1035 N N . TYR A 1 130 ? -1.312 14.824 21.441 1.00 9.45 156 TYR A N 1
ATOM 1036 C CA . TYR A 1 130 ? 0.092 14.725 20.975 1.00 9.25 156 TYR A CA 1
ATOM 1037 C C . TYR A 1 130 ? 0.298 13.372 20.344 1.00 8.97 156 TYR A C 1
ATOM 1038 O O . TYR A 1 130 ? -0.486 12.448 20.572 1.00 9.24 156 TYR A O 1
ATOM 1047 N N . ASN A 1 131 ? 1.379 13.231 19.586 1.00 8.30 157 ASN A N 1
ATOM 1048 C CA . ASN A 1 131 ? 1.710 11.922 19.027 1.00 7.89 157 ASN A CA 1
ATOM 1049 C C . ASN A 1 131 ? 3.225 11.771 19.172 1.00 7.74 157 ASN A C 1
ATOM 1050 O O . ASN A 1 131 ? 3.793 12.310 20.131 1.00 8.01 157 ASN A O 1
ATOM 1055 N N . ASP A 1 132 ? 3.880 11.037 18.280 1.00 7.64 158 ASP A N 1
ATOM 1056 C CA . ASP A 1 132 ? 5.298 10.761 18.518 1.00 7.72 158 ASP A CA 1
ATOM 1057 C C . ASP A 1 132 ? 6.180 12.010 18.453 1.00 7.39 158 ASP A C 1
ATOM 1058 O O . ASP A 1 132 ? 7.210 12.026 19.124 1.00 8.02 158 ASP A O 1
ATOM 1063 N N . TRP A 1 133 ? 5.789 13.037 17.682 1.00 6.92 159 TRP A N 1
ATOM 1064 C CA . TRP A 1 133 ? 6.580 14.285 17.665 1.00 6.79 159 TRP A CA 1
ATOM 1065 C C . TRP A 1 133 ? 5.851 15.590 17.390 1.00 6.87 159 TRP A C 1
ATOM 1066 O O . TRP A 1 133 ? 6.475 16.653 17.474 1.00 7.01 159 TRP A O 1
ATOM 1077 N N . TYR A 1 134 ? 4.551 15.531 17.076 1.00 6.66 160 TYR A N 1
ATOM 1078 C CA . TYR A 1 134 ? 3.748 16.756 16.997 1.00 6.92 160 TYR A CA 1
ATOM 1079 C C . TYR A 1 134 ? 2.956 16.965 18.282 1.00 7.00 160 TYR A C 1
ATOM 1080 O O . TYR A 1 134 ? 2.763 16.029 19.058 1.00 6.86 160 TYR A O 1
ATOM 1089 N N . VAL A 1 135 ? 2.526 18.201 18.510 1.00 7.08 161 VAL A N 1
ATOM 1090 C CA . VAL A 1 135 ? 1.627 18.504 19.643 1.00 7.42 161 VAL A CA 1
ATOM 1091 C C . VAL A 1 135 ? 0.500 19.390 19.126 1.00 7.73 161 VAL A C 1
ATOM 1092 O O . VAL A 1 135 ? 0.671 20.093 18.112 1.00 7.40 161 VAL A O 1
ATOM 1096 N N A ARG A 1 136 ? -0.649 19.328 19.806 0.50 7.49 162 ARG A N 1
ATOM 1097 N N B ARG A 1 136 ? -0.664 19.310 19.775 0.50 8.16 162 ARG A N 1
ATOM 1098 C CA A ARG A 1 136 ? -1.793 20.203 19.539 0.50 7.67 162 ARG A CA 1
ATOM 1099 C CA B ARG A 1 136 ? -1.766 20.236 19.504 0.50 8.78 162 ARG A CA 1
ATOM 1100 C C A ARG A 1 136 ? -1.976 21.018 20.802 0.50 7.98 162 ARG A C 1
ATOM 1101 C C B ARG A 1 136 ? -1.982 21.020 20.781 0.50 8.69 162 ARG A C 1
ATOM 1102 O O A ARG A 1 136 ? -2.324 20.448 21.841 0.50 8.06 162 ARG A O 1
ATOM 1103 O O B ARG A 1 136 ? -2.355 20.434 21.801 0.50 8.68 162 ARG A O 1
ATOM 1118 N N . GLY A 1 137 ? -1.685 22.318 20.713 1.00 8.41 163 GLY A N 1
ATOM 1119 C CA . GLY A 1 137 ? -1.803 23.244 21.844 1.00 9.15 163 GLY A CA 1
ATOM 1120 C C . GLY A 1 137 ? -3.137 23.970 21.697 1.00 10.75 163 GLY A C 1
ATOM 1121 O O . GLY A 1 137 ? -3.513 24.360 20.583 1.00 12.66 163 GLY A O 1
ATOM 1122 N N . LEU A 1 138 ? -3.859 24.129 22.797 1.00 10.28 164 LEU A N 1
ATOM 1123 C CA . LEU A 1 138 ? -5.206 24.700 22.728 1.00 10.25 164 LEU A CA 1
ATOM 1124 C C . LEU A 1 138 ? -5.264 25.936 23.626 1.00 10.11 164 LEU A C 1
ATOM 1125 O O . LEU A 1 138 ? -5.176 25.818 24.858 1.00 9.85 164 LEU A O 1
ATOM 1130 N N . LEU A 1 139 ? -5.379 27.106 23.003 1.00 9.65 165 LEU A N 1
ATOM 1131 C CA . LEU A 1 139 ? -5.535 28.369 23.733 1.00 10.30 165 LEU A CA 1
ATOM 1132 C C . LEU A 1 139 ? -7.031 28.538 23.995 1.00 11.09 165 LEU A C 1
ATOM 1133 O O . LEU A 1 139 ? -7.852 28.412 23.065 1.00 11.12 165 LEU A O 1
ATOM 1138 N N . GLU A 1 140 ? -7.378 28.766 25.266 1.00 11.81 166 GLU A N 1
ATOM 1139 C CA . GLU A 1 140 ? -8.766 28.636 25.745 1.00 13.27 166 GLU A CA 1
ATOM 1140 C C . GLU A 1 140 ? -9.242 29.918 26.409 1.00 13.42 166 GLU A C 1
ATOM 1141 O O . GLU A 1 140 ? -8.561 30.430 27.289 1.00 12.94 166 GLU A O 1
ATOM 1147 N N . ASN A 1 141 ? -10.434 30.387 26.019 1.00 13.78 167 ASN A N 1
ATOM 1148 C CA . ASN A 1 141 ? -11.145 31.492 26.718 1.00 15.40 167 ASN A CA 1
ATOM 1149 C C . ASN A 1 141 ? -12.664 31.311 26.497 1.00 14.81 167 ASN A C 1
ATOM 1150 O O . ASN A 1 141 ? -13.263 31.945 25.631 1.00 15.38 167 ASN A O 1
ATOM 1155 N N . GLY A 1 142 ? -13.269 30.436 27.295 1.00 15.99 168 GLY A N 1
ATOM 1156 C CA . GLY A 1 142 ? -14.712 30.148 27.156 1.00 16.76 168 GLY A CA 1
ATOM 1157 C C . GLY A 1 142 ? -14.985 29.567 25.772 1.00 17.04 168 GLY A C 1
ATOM 1158 O O . GLY A 1 142 ? -14.288 28.642 25.332 1.00 17.19 168 GLY A O 1
ATOM 1159 N N . ALA A 1 143 ? -15.975 30.137 25.085 1.00 16.49 169 ALA A N 1
ATOM 1160 C CA . ALA A 1 143 ? -16.319 29.746 23.699 1.00 16.60 169 ALA A CA 1
ATOM 1161 C C . ALA A 1 143 ? -15.162 29.974 22.712 1.00 15.59 169 ALA A C 1
ATOM 1162 O O . ALA A 1 143 ? -15.089 29.292 21.686 1.00 16.53 169 ALA A O 1
ATOM 1164 N N . HIS A 1 144 ? -14.279 30.935 23.002 1.00 14.23 170 HIS A N 1
ATOM 1165 C CA . HIS A 1 144 ? -13.161 31.253 22.100 1.00 13.99 170 HIS A CA 1
ATOM 1166 C C . HIS A 1 144 ? -12.051 30.237 22.270 1.00 13.48 170 HIS A C 1
ATOM 1167 O O . HIS A 1 144 ? -11.518 30.070 23.371 1.00 13.46 170 HIS A O 1
ATOM 1174 N N . GLN A 1 145 ? -11.694 29.549 21.190 1.00 12.58 171 GLN A N 1
ATOM 1175 C CA . GLN A 1 145 ? -10.573 28.614 21.281 1.00 12.83 171 GLN A CA 1
ATOM 1176 C C . GLN A 1 145 ? -9.729 28.717 20.032 1.00 12.18 171 GLN A C 1
ATOM 1177 O O . GLN A 1 145 ? -10.258 29.012 18.946 1.00 11.83 171 GLN A O 1
ATOM 1183 N N . MET A 1 146 ? -8.424 28.448 20.166 1.00 10.92 172 MET A N 1
ATOM 1184 C CA . MET A 1 146 ? -7.556 28.404 19.009 1.00 10.61 172 MET A CA 1
ATOM 1185 C C . MET A 1 146 ? -6.662 27.193 19.215 1.00 10.68 172 MET A C 1
ATOM 1186 O O . MET A 1 146 ? -5.901 27.142 20.190 1.00 10.73 172 MET A O 1
ATOM 1191 N N . ALA A 1 147 ? -6.799 26.205 18.338 1.00 9.60 173 ALA A N 1
ATOM 1192 C CA . ALA A 1 147 ? -6.003 24.971 18.445 1.00 9.37 173 ALA A CA 1
ATOM 1193 C C . ALA A 1 147 ? -4.872 25.027 17.436 1.00 9.33 173 ALA A C 1
ATOM 1194 O O . ALA A 1 147 ? -5.114 25.211 16.225 1.00 10.23 173 ALA A O 1
ATOM 1196 N N A ILE A 1 148 ? -3.642 24.892 17.943 0.50 9.11 174 ILE A N 1
ATOM 1197 N N B ILE A 1 148 ? -3.646 24.868 17.907 0.50 9.12 174 ILE A N 1
ATOM 1198 C CA A ILE A 1 148 ? -2.397 25.064 17.182 0.50 8.81 174 ILE A CA 1
ATOM 1199 C CA B ILE A 1 148 ? -2.505 25.032 17.028 0.50 8.82 174 ILE A CA 1
ATOM 1200 C C A ILE A 1 148 ? -1.721 23.696 17.066 0.50 8.29 174 ILE A C 1
ATOM 1201 C C B ILE A 1 148 ? -1.687 23.758 17.035 0.50 8.30 174 ILE A C 1
ATOM 1202 O O A ILE A 1 148 ? -1.398 23.093 18.084 0.50 7.86 174 ILE A O 1
ATOM 1203 O O B ILE A 1 148 ? -1.264 23.284 18.082 0.50 7.86 174 ILE A O 1
ATOM 1212 N N . THR A 1 149 ? -1.513 23.200 15.843 1.00 7.82 175 THR A N 1
ATOM 1213 C CA . THR A 1 149 ? -0.834 21.905 15.646 1.00 7.96 175 THR A CA 1
ATOM 1214 C C . THR A 1 149 ? 0.508 22.181 15.000 1.00 7.20 175 THR A C 1
ATOM 1215 O O . THR A 1 149 ? 0.589 22.842 13.973 1.00 7.61 175 THR A O 1
ATOM 1219 N N . TYR A 1 150 ? 1.572 21.673 15.614 1.00 6.87 176 TYR A N 1
ATOM 1220 C CA . TYR A 1 150 ? 2.939 21.992 15.188 1.00 6.41 176 TYR A CA 1
ATOM 1221 C C . TYR A 1 150 ? 3.897 20.908 15.699 1.00 6.42 176 TYR A C 1
ATOM 1222 O O . TYR A 1 150 ? 3.527 20.075 16.560 1.00 6.44 176 TYR A O 1
ATOM 1231 N N . GLY A 1 151 ? 5.105 20.872 15.151 1.00 6.51 177 GLY A N 1
ATOM 1232 C CA . GLY A 1 151 ? 6.024 19.804 15.533 1.00 6.19 177 GLY A CA 1
ATOM 1233 C C . GLY A 1 151 ? 7.421 20.071 15.030 1.00 6.46 177 GLY A C 1
ATOM 1234 O O . GLY A 1 151 ? 7.622 20.826 14.066 1.00 6.44 177 GLY A O 1
ATOM 1235 N N . VAL A 1 152 ? 8.395 19.482 15.708 1.00 6.31 178 VAL A N 1
ATOM 1236 C CA . VAL A 1 152 ? 9.725 19.395 15.125 1.00 6.28 178 VAL A CA 1
ATOM 1237 C C . VAL A 1 152 ? 9.619 18.740 13.742 1.00 6.15 178 VAL A C 1
ATOM 1238 O O . VAL A 1 152 ? 8.830 17.786 13.534 1.00 6.13 178 VAL A O 1
ATOM 1242 N N . GLY A 1 153 ? 10.400 19.258 12.801 1.00 6.17 179 GLY A N 1
ATOM 1243 C CA . GLY A 1 153 ? 10.367 18.740 11.422 1.00 6.38 179 GLY A CA 1
ATOM 1244 C C . GLY A 1 153 ? 9.085 19.049 10.659 1.00 6.57 179 GLY A C 1
ATOM 1245 O O . GLY A 1 153 ? 8.783 18.373 9.657 1.00 6.86 179 GLY A O 1
ATOM 1246 N N . SER A 1 154 ? 8.300 20.024 11.134 1.00 6.34 180 SER A N 1
ATOM 1247 C CA . SER A 1 154 ? 7.139 20.507 10.374 1.00 6.47 180 SER A CA 1
ATOM 1248 C C . SER A 1 154 ? 7.297 21.984 9.999 1.00 6.27 180 SER A C 1
ATOM 1249 O O . SER A 1 154 ? 7.278 22.846 10.867 1.00 5.87 180 SER A O 1
ATOM 1252 N N . PRO A 1 155 ? 7.376 22.287 8.698 1.00 6.16 181 PRO A N 1
ATOM 1253 C CA . PRO A 1 155 ? 7.416 23.670 8.237 1.00 6.21 181 PRO A CA 1
ATOM 1254 C C . PRO A 1 155 ? 6.010 24.284 8.206 1.00 6.40 181 PRO A C 1
ATOM 1255 O O . PRO A 1 155 ? 5.852 25.399 7.719 1.00 6.78 181 PRO A O 1
ATOM 1259 N N . TYR A 1 156 ? 5.013 23.557 8.703 1.00 6.38 182 TYR A N 1
ATOM 1260 C CA . TYR A 1 156 ? 3.655 24.097 8.881 1.00 6.56 182 TYR A CA 1
ATOM 1261 C C . TYR A 1 156 ? 3.292 24.296 10.342 1.00 6.93 182 TYR A C 1
ATOM 1262 O O . TYR A 1 156 ? 3.679 23.493 11.205 1.00 7.00 182 TYR A O 1
ATOM 1271 N N . ILE A 1 157 ? 2.430 25.288 10.573 1.00 6.88 183 ILE A N 1
ATOM 1272 C CA . ILE A 1 157 ? 1.678 25.410 11.833 1.00 7.15 183 ILE A CA 1
ATOM 1273 C C . ILE A 1 157 ? 0.224 25.447 11.380 1.00 7.07 183 ILE A C 1
ATOM 1274 O O . ILE A 1 157 ? -0.147 26.316 10.572 1.00 7.33 183 ILE A O 1
ATOM 1279 N N . PHE A 1 158 ? -0.580 24.527 11.893 1.00 7.18 184 PHE A N 1
ATOM 1280 C CA . PHE A 1 158 ? -1.994 24.433 11.495 1.00 7.16 184 PHE A CA 1
ATOM 1281 C C . PHE A 1 158 ? -2.832 25.082 12.591 1.00 7.28 184 PHE A C 1
ATOM 1282 O O . PHE A 1 158 ? -2.594 24.828 13.782 1.00 7.67 184 PHE A O 1
ATOM 1290 N N . VAL A 1 159 ? -3.795 25.932 12.206 1.00 7.42 185 VAL A N 1
ATOM 1291 C CA . VAL A 1 159 ? -4.525 26.739 13.199 1.00 7.62 185 VAL A CA 1
ATOM 1292 C C . VAL A 1 159 ? -6.030 26.557 13.005 1.00 7.94 185 VAL A C 1
ATOM 1293 O O . VAL A 1 159 ? -6.556 26.822 11.912 1.00 8.07 185 VAL A O 1
ATOM 1297 N N . GLU A 1 160 ? -6.701 26.089 14.051 1.00 8.26 186 GLU A N 1
ATOM 1298 C CA . GLU A 1 160 ? -8.154 25.826 13.996 1.00 8.83 186 GLU A CA 1
ATOM 1299 C C . GLU A 1 160 ? -8.865 26.711 15.008 1.00 9.48 186 GLU A C 1
ATOM 1300 O O . GLU A 1 160 ? -8.496 26.740 16.190 1.00 9.54 186 GLU A O 1
ATOM 1306 N N . TYR A 1 161 ? -9.896 27.417 14.544 1.00 9.53 187 TYR A N 1
ATOM 1307 C CA . TYR A 1 161 ? -10.581 28.413 15.378 1.00 10.37 187 TYR A CA 1
ATOM 1308 C C . TYR A 1 161 ? -11.974 27.955 15.798 1.00 11.67 187 TYR A C 1
ATOM 1309 O O . TYR A 1 161 ? -12.688 27.324 15.003 1.00 12.45 187 TYR A O 1
ATOM 1318 N N A GLU A 1 162 ? -12.349 28.283 17.035 0.50 12.25 188 GLU A N 1
ATOM 1319 N N B GLU A 1 162 ? -12.342 28.252 17.049 0.50 12.29 188 GLU A N 1
ATOM 1320 C CA A GLU A 1 162 ? -13.733 28.151 17.497 0.50 13.00 188 GLU A CA 1
ATOM 1321 C CA B GLU A 1 162 ? -13.738 28.151 17.502 0.50 13.07 188 GLU A CA 1
ATOM 1322 C C A GLU A 1 162 ? -14.211 29.530 17.909 0.50 13.03 188 GLU A C 1
ATOM 1323 C C B GLU A 1 162 ? -14.206 29.536 17.900 0.50 13.08 188 GLU A C 1
ATOM 1324 O O A GLU A 1 162 ? -13.510 30.247 18.646 0.50 12.07 188 GLU A O 1
ATOM 1325 O O B GLU A 1 162 ? -13.498 30.260 18.623 0.50 12.10 188 GLU A O 1
ATOM 1336 N N . ASP A 1 163 ? -15.401 29.899 17.415 1.00 13.34 189 ASP A N 1
ATOM 1337 C CA 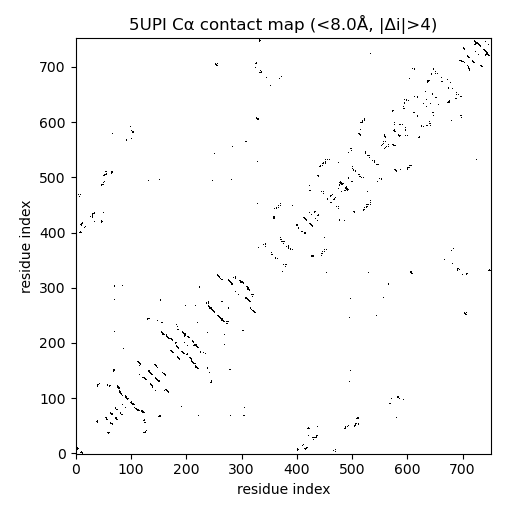. ASP A 1 163 ? -16.046 31.187 17.723 1.00 14.40 189 ASP A CA 1
ATOM 1338 C C . ASP A 1 163 ? -15.168 32.410 17.399 1.00 13.79 189 ASP A C 1
ATOM 1339 O O . ASP A 1 163 ? -15.037 33.345 18.182 1.00 13.61 189 ASP A O 1
ATOM 1344 N N . GLY A 1 164 ? -14.548 32.375 16.219 1.00 13.04 190 GLY A N 1
ATOM 1345 C CA . GLY A 1 164 ? -13.770 33.496 15.731 1.00 12.51 190 GLY A CA 1
ATOM 1346 C C . GLY A 1 164 ? -13.020 33.162 14.458 1.00 11.61 190 GLY A C 1
ATOM 1347 O O . GLY A 1 164 ? -13.165 32.068 13.884 1.00 12.08 190 GLY A O 1
ATOM 1348 N N . SER A 1 165 ? -12.223 34.128 14.022 1.00 10.82 191 SER A N 1
ATOM 1349 C CA . SER A 1 165 ? -11.470 33.969 12.779 1.00 10.90 191 SER A CA 1
ATOM 1350 C C . SER A 1 165 ? -10.021 34.446 12.961 1.00 10.95 191 SER A C 1
ATOM 1351 O O . SER A 1 165 ? -9.615 34.873 14.053 1.00 10.53 191 SER A O 1
ATOM 1354 N N . ALA A 1 166 ? -9.258 34.379 11.882 1.00 10.33 192 ALA A N 1
ATOM 1355 C CA . ALA A 1 166 ? -7.795 34.499 11.931 1.00 9.91 192 ALA A CA 1
ATOM 1356 C C . ALA A 1 166 ? -7.276 35.925 11.851 1.00 10.21 192 ALA A C 1
ATOM 1357 O O . ALA A 1 166 ? -7.767 36.751 11.056 1.00 10.53 192 ALA A O 1
ATOM 1359 N N . VAL A 1 167 ? -6.220 36.192 12.627 1.00 10.06 193 VAL A N 1
ATOM 1360 C CA . VAL A 1 167 ? -5.504 37.461 12.619 1.00 10.27 193 VAL A CA 1
ATOM 1361 C C . VAL A 1 167 ? -4.009 37.168 12.708 1.00 10.54 193 VAL A C 1
ATOM 1362 O O . VAL A 1 167 ? -3.597 36.325 13.509 1.00 10.93 193 VAL A O 1
ATOM 1366 N N . LEU A 1 168 ? -3.209 37.855 11.884 1.00 9.93 194 LEU A N 1
ATOM 1367 C CA . LEU A 1 168 ? -1.748 37.795 11.983 1.00 9.88 194 LEU A CA 1
ATOM 1368 C C . LEU A 1 168 ? -1.293 39.196 12.273 1.00 10.89 194 LEU A C 1
ATOM 1369 O O . LEU A 1 168 ? -1.480 40.106 11.448 1.00 10.54 194 LEU A O 1
ATOM 1374 N N . ASP A 1 169 ? -0.712 39.383 13.450 1.00 11.02 195 ASP A N 1
ATOM 1375 C CA . ASP A 1 169 ? -0.303 40.721 13.882 1.00 12.39 195 ASP A CA 1
ATOM 1376 C C . ASP A 1 169 ? 1.205 40.905 13.843 1.00 11.47 195 ASP A C 1
ATOM 1377 O O . ASP A 1 169 ? 1.943 40.032 14.307 1.00 11.68 195 ASP A O 1
ATOM 1382 N N . PHE A 1 170 ? 1.655 42.051 13.313 1.00 10.66 196 PHE A N 1
ATOM 1383 C CA . PHE A 1 170 ? 3.103 42.330 13.120 1.00 11.06 196 PHE A CA 1
ATOM 1384 C C . PHE A 1 170 ? 3.455 43.654 13.785 1.00 12.50 196 PHE A C 1
ATOM 1385 O O . PHE A 1 170 ? 2.610 44.549 13.814 1.00 13.01 196 PHE A O 1
ATOM 1393 N N . ASP A 1 171 ? 4.675 43.788 14.314 1.00 13.71 197 ASP A N 1
ATOM 1394 C CA . ASP A 1 171 ? 5.085 45.099 14.851 1.00 15.90 197 ASP A CA 1
ATOM 1395 C C . ASP A 1 171 ? 5.420 46.079 13.724 1.00 16.36 197 ASP A C 1
ATOM 1396 O O . ASP A 1 171 ? 5.171 47.289 13.845 1.00 16.02 197 ASP A O 1
ATOM 1401 N N . ILE A 1 172 ? 5.969 45.553 12.634 1.00 15.69 198 ILE A N 1
ATOM 1402 C CA . ILE A 1 172 ? 6.275 46.337 11.428 1.00 15.60 198 ILE A CA 1
ATOM 1403 C C . ILE A 1 172 ? 5.563 45.651 10.260 1.00 15.81 198 ILE A C 1
ATOM 1404 O O . ILE A 1 172 ? 5.635 44.418 10.122 1.00 14.43 198 ILE A O 1
ATOM 1409 N N . ALA A 1 173 ? 4.845 46.436 9.446 1.00 14.85 199 ALA A N 1
ATOM 1410 C CA . ALA A 1 173 ? 4.073 45.890 8.316 1.00 14.63 199 ALA A CA 1
ATOM 1411 C C . ALA A 1 173 ? 4.926 44.977 7.419 1.00 14.19 199 ALA A C 1
ATOM 1412 O O . ALA A 1 173 ? 6.020 45.377 6.994 1.00 15.94 199 ALA A O 1
ATOM 1414 N N . PRO A 1 174 ? 4.450 43.739 7.162 1.00 13.00 200 PRO A N 1
ATOM 1415 C CA . PRO A 1 174 ? 5.185 42.836 6.286 1.00 12.74 200 PRO A CA 1
ATOM 1416 C C . PRO A 1 174 ? 5.003 43.187 4.801 1.00 12.89 200 PRO A C 1
ATOM 1417 O O . PRO A 1 174 ? 4.052 43.916 4.438 1.00 13.86 200 PRO A O 1
ATOM 1421 N N . ASP A 1 175 ? 5.907 42.675 3.971 1.00 13.19 201 ASP A N 1
ATOM 1422 C CA . ASP A 1 175 ? 5.788 42.782 2.510 1.00 13.69 201 ASP A CA 1
ATOM 1423 C C . ASP A 1 175 ? 4.983 41.589 1.991 1.00 13.47 201 ASP A C 1
ATOM 1424 O O . ASP A 1 175 ? 5.468 40.455 2.013 1.00 13.40 201 ASP A O 1
ATOM 1429 N N . VAL A 1 176 ? 3.756 41.826 1.527 1.00 12.97 202 VAL A N 1
ATOM 1430 C CA . VAL A 1 176 ? 2.979 40.733 0.910 1.00 12.44 202 VAL A CA 1
ATOM 1431 C C . VAL A 1 176 ? 3.338 40.721 -0.576 1.00 12.96 202 VAL A C 1
ATOM 1432 O O . VAL A 1 176 ? 2.819 41.514 -1.369 1.00 14.66 202 VAL A O 1
ATOM 1436 N N . TRP A 1 177 ? 4.255 39.843 -0.944 1.00 12.49 203 TRP A N 1
ATOM 1437 C CA . TRP A 1 177 ? 4.773 39.777 -2.306 1.00 12.44 203 TRP A CA 1
ATOM 1438 C C . TRP A 1 177 ? 3.980 38.864 -3.235 1.00 13.02 203 TRP A C 1
ATOM 1439 O O . TRP A 1 177 ? 4.176 38.912 -4.461 1.00 12.83 203 TRP A O 1
ATOM 1450 N N . GLU A 1 178 ? 3.092 38.035 -2.687 1.00 12.93 204 GLU A N 1
ATOM 1451 C CA . GLU A 1 178 ? 2.179 37.252 -3.526 1.00 14.20 204 GLU A CA 1
ATOM 1452 C C . GLU A 1 178 ? 0.808 37.233 -2.878 1.00 13.77 204 GLU A C 1
ATOM 1453 O O . GLU A 1 178 ? 0.652 36.809 -1.735 1.00 13.57 204 GLU A O 1
ATOM 1459 N N . MET A 1 179 ? -0.181 37.738 -3.610 1.00 12.62 205 MET A N 1
ATOM 1460 C CA . MET A 1 179 ? -1.537 37.822 -3.101 1.00 12.91 205 MET A CA 1
ATOM 1461 C C . MET A 1 179 ? -2.427 37.002 -4.035 1.00 12.79 205 MET A C 1
ATOM 1462 O O . MET A 1 179 ? -2.771 37.454 -5.138 1.00 13.35 205 MET A O 1
ATOM 1467 N N . ASN A 1 180 ? -2.774 35.788 -3.607 1.00 12.81 206 ASN A N 1
ATOM 1468 C CA . ASN A 1 180 ? -3.626 34.876 -4.385 1.00 13.02 206 ASN A CA 1
ATOM 1469 C C . ASN A 1 180 ? -5.035 34.846 -3.800 1.00 11.92 206 ASN A C 1
ATOM 1470 O O . ASN A 1 180 ? -5.794 33.917 -4.067 1.00 11.21 206 ASN A O 1
ATOM 1475 N N . GLY A 1 181 ? -5.394 35.855 -2.996 1.00 10.90 207 GLY A N 1
ATOM 1476 C CA . GLY A 1 181 ? -6.733 35.880 -2.419 1.00 9.98 207 GLY A CA 1
ATOM 1477 C C . GLY A 1 181 ? -6.694 35.139 -1.096 1.00 9.42 207 GLY A C 1
ATOM 1478 O O . GLY A 1 181 ? -6.469 35.767 -0.051 1.00 9.23 207 GLY A O 1
ATOM 1479 N N . HIS A 1 182 ? -6.874 33.819 -1.154 1.00 8.77 208 HIS A N 1
ATOM 1480 C CA . HIS A 1 182 ? -6.918 32.990 0.071 1.00 8.36 208 HIS A CA 1
ATOM 1481 C C . HIS A 1 182 ? -5.542 32.496 0.499 1.00 8.66 208 HIS A C 1
ATOM 1482 O O . HIS A 1 182 ? -5.417 31.933 1.591 1.00 8.02 208 HIS A O 1
ATOM 1489 N N . VAL A 1 183 ? -4.534 32.718 -0.347 1.00 8.61 209 VAL A N 1
ATOM 1490 C CA . VAL A 1 183 ? -3.150 32.294 -0.075 1.00 9.26 209 VAL A CA 1
ATOM 1491 C C . VAL A 1 183 ? -2.280 33.527 -0.249 1.00 9.46 209 VAL A C 1
ATOM 1492 O O . VAL A 1 183 ? -2.422 34.246 -1.245 1.00 9.70 209 VAL A O 1
ATOM 1496 N N . ILE A 1 184 ? -1.383 33.773 0.720 1.00 8.99 210 ILE A N 1
ATOM 1497 C CA . ILE A 1 184 ? -0.448 34.894 0.630 1.00 9.39 210 ILE A CA 1
ATOM 1498 C C . ILE A 1 184 ? 0.975 34.428 0.880 1.00 9.55 210 ILE A C 1
ATOM 1499 O O . ILE A 1 184 ? 1.219 33.581 1.744 1.00 9.90 210 ILE A O 1
ATOM 1504 N N . GLY A 1 185 ? 1.892 35.007 0.111 1.00 9.30 211 GLY A N 1
ATOM 1505 C CA . GLY A 1 185 ? 3.328 34.867 0.380 1.00 9.79 211 GLY A CA 1
ATOM 1506 C C . GLY A 1 185 ? 3.796 36.191 0.931 1.00 10.22 211 GLY A C 1
ATOM 1507 O O . GLY A 1 185 ? 3.489 37.254 0.362 1.00 10.49 211 GLY A O 1
ATOM 1508 N N . PHE A 1 186 ? 4.483 36.175 2.079 1.00 9.92 212 PHE A N 1
ATOM 1509 C CA . PHE A 1 186 ? 4.898 37.443 2.693 1.00 10.08 212 PHE A CA 1
ATOM 1510 C C . PHE A 1 186 ? 6.277 37.366 3.322 1.00 10.86 212 PHE A C 1
ATOM 1511 O O . PHE A 1 186 ? 6.791 36.271 3.574 1.00 11.07 212 PHE A O 1
ATOM 1519 N N . SER A 1 187 ? 6.874 38.534 3.551 1.00 11.01 213 SER A N 1
ATOM 1520 C CA . SER A 1 187 ? 8.161 38.579 4.230 1.00 11.57 213 SER A CA 1
ATOM 1521 C C . SER A 1 187 ? 8.081 39.583 5.348 1.00 11.95 213 SER A C 1
ATOM 1522 O O . SER A 1 187 ? 7.417 40.614 5.220 1.00 12.11 213 SER A O 1
ATOM 1525 N N . THR A 1 188 ? 8.779 39.294 6.446 1.00 11.58 214 THR A N 1
ATOM 1526 C CA . THR A 1 188 ? 8.944 40.276 7.515 1.00 11.72 214 THR A CA 1
ATOM 1527 C C . THR A 1 188 ? 9.787 41.456 7.003 1.00 12.38 214 THR A C 1
ATOM 1528 O O . THR A 1 188 ? 10.431 41.371 5.947 1.00 12.48 214 THR A O 1
ATOM 1532 N N . HIS A 1 189 ? 9.787 42.544 7.767 1.00 13.23 215 HIS A N 1
ATOM 1533 C CA . HIS A 1 189 ? 10.606 43.717 7.419 1.00 14.82 215 HIS A CA 1
ATOM 1534 C C . HIS A 1 189 ? 12.091 43.354 7.249 1.00 15.04 215 HIS A C 1
ATOM 1535 O O . HIS A 1 189 ? 12.806 43.980 6.438 1.00 15.83 215 HIS A O 1
ATOM 1542 N N . ASP A 1 190 ? 12.535 42.327 7.992 1.00 14.30 216 ASP A N 1
ATOM 1543 C CA . ASP A 1 190 ? 13.918 41.842 7.911 1.00 14.34 216 ASP A CA 1
ATOM 1544 C C . ASP A 1 190 ? 14.063 40.576 7.040 1.00 14.64 216 ASP A C 1
ATOM 1545 O O . ASP A 1 190 ? 15.001 39.806 7.192 1.00 14.97 216 ASP A O 1
ATOM 1550 N N . HIS A 1 191 ? 13.130 40.408 6.099 1.00 13.69 217 HIS A N 1
ATOM 1551 C CA . HIS A 1 191 ? 13.299 39.525 4.928 1.00 13.69 217 HIS A CA 1
ATOM 1552 C C . HIS A 1 191 ? 13.205 38.039 5.216 1.00 12.42 217 HIS A C 1
ATOM 1553 O O . HIS A 1 191 ? 13.805 37.239 4.508 1.00 13.31 217 HIS A O 1
ATOM 1560 N N . LYS A 1 192 ? 12.428 37.678 6.229 1.00 11.22 218 LYS A N 1
ATOM 1561 C CA . LYS A 1 192 ? 12.173 36.266 6.506 1.00 10.02 218 LYS A CA 1
ATOM 1562 C C . LYS A 1 192 ? 10.905 35.865 5.770 1.00 9.77 218 LYS A C 1
ATOM 1563 O O . LYS A 1 192 ? 9.881 36.535 5.926 1.00 10.22 218 LYS A O 1
ATOM 1569 N N . HIS A 1 193 ? 10.959 34.751 5.030 1.00 9.92 219 HIS A N 1
ATOM 1570 C CA . HIS A 1 193 ? 9.865 34.391 4.100 1.00 10.06 219 HIS A CA 1
ATOM 1571 C C . HIS A 1 193 ? 8.903 33.351 4.628 1.00 9.43 219 HIS A C 1
ATOM 1572 O O . HIS A 1 193 ? 9.319 32.270 5.049 1.00 9.17 219 HIS A O 1
ATOM 1579 N N . TYR A 1 194 ? 7.617 33.702 4.609 1.00 8.71 220 TYR A N 1
ATOM 1580 C CA . TYR A 1 194 ? 6.543 32.856 5.125 1.00 8.92 220 TYR A CA 1
ATOM 1581 C C . TYR A 1 194 ? 5.386 32.820 4.142 1.00 9.01 220 TYR A C 1
ATOM 1582 O O . TYR A 1 194 ? 5.362 33.569 3.148 1.00 9.76 220 TYR A O 1
ATOM 1591 N N . ALA A 1 195 ? 4.409 31.976 4.441 1.00 9.05 221 ALA A N 1
ATOM 1592 C CA . ALA A 1 195 ? 3.167 31.973 3.684 1.00 8.55 221 ALA A CA 1
ATOM 1593 C C . ALA A 1 195 ? 1.998 31.659 4.611 1.00 8.71 221 ALA A C 1
ATOM 1594 O O . ALA A 1 195 ? 2.179 31.015 5.665 1.00 8.75 221 ALA A O 1
ATOM 1596 N N . ALA A 1 196 ? 0.804 32.120 4.235 1.00 8.05 222 ALA A N 1
ATOM 1597 C CA . ALA A 1 196 ? -0.408 31.788 4.980 1.00 8.26 222 ALA A CA 1
ATOM 1598 C C . ALA A 1 196 ? -1.476 31.307 4.016 1.00 8.28 222 ALA A C 1
ATOM 1599 O O . ALA A 1 196 ? -1.551 31.781 2.878 1.00 8.26 222 ALA A O 1
ATOM 1601 N N . PHE A 1 197 ? -2.260 30.334 4.473 1.00 8.17 223 PHE A N 1
ATOM 1602 C CA . PHE A 1 197 ? -3.240 29.646 3.615 1.00 8.16 223 PHE A CA 1
ATOM 1603 C C . PHE A 1 197 ? -4.579 29.553 4.288 1.00 8.48 223 PHE A C 1
ATOM 1604 O O . PHE A 1 197 ? -4.664 29.146 5.456 1.00 9.14 223 PHE A O 1
ATOM 1612 N N . ALA A 1 198 ? -5.627 29.928 3.558 1.00 7.91 224 ALA A N 1
ATOM 1613 C CA . ALA A 1 198 ? -6.999 29.802 4.036 1.00 8.25 224 ALA A CA 1
ATOM 1614 C C . ALA A 1 198 ? -7.792 29.066 2.965 1.00 8.23 224 ALA A C 1
ATOM 1615 O O . ALA A 1 198 ? -7.322 28.969 1.832 1.00 8.14 224 ALA A O 1
ATOM 1617 N N . PRO A 1 199 ? -9.000 28.570 3.299 1.00 8.51 225 PRO A N 1
ATOM 1618 C CA . PRO A 1 199 ? -9.793 27.861 2.266 1.00 8.62 225 PRO A CA 1
ATOM 1619 C C . PRO A 1 199 ? -10.162 28.792 1.092 1.00 8.66 225 PRO A C 1
ATOM 1620 O O . PRO A 1 199 ? -10.321 30.010 1.277 1.00 8.51 225 PRO A O 1
ATOM 1624 N N . PRO A 1 200 ? -10.295 28.222 -0.116 1.00 9.03 226 PRO A N 1
ATOM 1625 C CA . PRO A 1 200 ? -10.655 29.044 -1.273 1.00 9.39 226 PRO A CA 1
ATOM 1626 C C . PRO A 1 200 ? -11.899 29.887 -0.994 1.00 9.28 226 PRO A C 1
ATOM 1627 O O . PRO A 1 200 ? -12.896 29.403 -0.400 1.00 10.13 226 PRO A O 1
ATOM 1631 N N . GLY A 1 201 ? -11.829 31.137 -1.427 1.00 9.14 227 GLY A N 1
ATOM 1632 C CA . GLY A 1 201 ? -12.902 32.095 -1.233 1.00 9.63 227 GLY A CA 1
ATOM 1633 C C . GLY A 1 201 ? -12.805 32.929 0.027 1.00 10.10 227 GLY A C 1
ATOM 1634 O O . GLY A 1 201 ? -13.505 33.939 0.133 1.00 10.37 227 GLY A O 1
ATOM 1635 N N A GLN A 1 202 ? -11.972 32.504 0.987 0.50 9.81 228 GLN A N 1
ATOM 1636 N N B GLN A 1 202 ? -11.978 32.499 0.992 0.50 9.88 228 GLN A N 1
ATOM 1637 C CA A GLN A 1 202 ? -11.767 33.281 2.215 0.50 9.90 228 GLN A CA 1
ATOM 1638 C CA B GLN A 1 202 ? -11.766 33.277 2.222 0.50 10.01 228 GLN A CA 1
ATOM 1639 C C A GLN A 1 202 ? -10.508 34.105 2.022 0.50 9.47 228 GLN A C 1
ATOM 1640 C C B GLN A 1 202 ? -10.508 34.104 2.019 0.50 9.53 228 GLN A C 1
ATOM 1641 O O A GLN A 1 202 ? -9.406 33.604 2.198 0.50 9.13 228 GLN A O 1
ATOM 1642 O O B GLN A 1 202 ? -9.405 33.603 2.191 0.50 9.18 228 GLN A O 1
ATOM 1653 N N . ASN A 1 203 ? -10.677 35.361 1.606 1.00 9.51 229 ASN A N 1
ATOM 1654 C CA . ASN A 1 203 ? -9.551 36.185 1.170 1.00 9.53 229 ASN A CA 1
ATOM 1655 C C . ASN A 1 203 ? -8.945 37.001 2.299 1.00 9.32 229 ASN A C 1
ATOM 1656 O O . ASN A 1 203 ? -9.659 37.445 3.198 1.00 10.82 229 ASN A O 1
ATOM 1661 N N . TRP A 1 204 ? -7.628 37.149 2.250 1.00 9.30 230 TRP A N 1
ATOM 1662 C CA . TRP A 1 204 ? -6.891 37.929 3.243 1.00 9.65 230 TRP A CA 1
ATOM 1663 C C . TRP A 1 204 ? -7.160 39.409 3.040 1.00 10.33 230 TRP A C 1
ATOM 1664 O O . TRP A 1 204 ? -7.194 39.881 1.901 1.00 10.68 230 TRP A O 1
ATOM 1675 N N . SER A 1 205 ? -7.359 40.130 4.149 1.00 10.95 231 SER A N 1
ATOM 1676 C CA . SER A 1 205 ? -7.450 41.593 4.145 1.00 12.93 231 SER A CA 1
ATOM 1677 C C . SER A 1 205 ? -6.353 42.195 5.003 1.00 13.29 231 SER A C 1
ATOM 1678 O O . SER A 1 205 ? -5.640 41.472 5.724 1.00 13.03 231 SER A O 1
ATOM 1681 N N . GLY A 1 206 ? -6.221 43.514 4.891 1.00 13.48 232 GLY A N 1
ATOM 1682 C CA . GLY A 1 206 ? -5.201 44.282 5.605 1.00 13.67 232 GLY A CA 1
ATOM 1683 C C . GLY A 1 206 ? -3.831 44.305 4.967 1.00 14.22 232 GLY A C 1
ATOM 1684 O O . GLY A 1 206 ? -2.865 44.683 5.625 1.00 13.91 232 GLY A O 1
ATOM 1685 N N . ILE A 1 207 ? -3.735 43.901 3.693 1.00 14.76 233 ILE A N 1
ATOM 1686 C CA . ILE A 1 207 ? -2.462 43.878 2.952 1.00 16.75 233 ILE A CA 1
ATOM 1687 C C . ILE A 1 207 ? -1.903 45.288 2.946 1.00 16.68 233 ILE A C 1
ATOM 1688 O O . ILE A 1 207 ? -2.638 46.254 2.645 1.00 16.20 233 ILE A O 1
ATOM 1693 N N . GLY A 1 208 ? -0.628 45.411 3.327 1.00 16.66 234 GLY A N 1
ATOM 1694 C CA . GLY A 1 208 ? 0.044 46.705 3.427 1.00 17.15 234 GLY A CA 1
ATOM 1695 C C . GLY A 1 208 ? 0.088 47.275 4.839 1.00 17.87 234 GLY A C 1
ATOM 1696 O O . GLY A 1 208 ? 0.851 48.211 5.096 1.00 20.80 234 GLY A O 1
ATOM 1697 N N . SER A 1 209 ? -0.732 46.724 5.741 1.00 16.02 235 SER A N 1
ATOM 1698 C CA . SER A 1 209 ? -0.814 47.164 7.126 1.00 15.34 235 SER A CA 1
ATOM 1699 C C . SER A 1 209 ? -0.082 46.177 8.048 1.00 14.67 235 SER A C 1
ATOM 1700 O O . SER A 1 209 ? 0.459 45.186 7.589 1.00 14.76 235 SER A O 1
ATOM 1703 N N . LYS A 1 210 ? -0.111 46.462 9.341 1.00 15.13 236 LYS A N 1
ATOM 1704 C CA . LYS A 1 210 ? 0.523 45.606 10.355 1.00 14.89 236 LYS A CA 1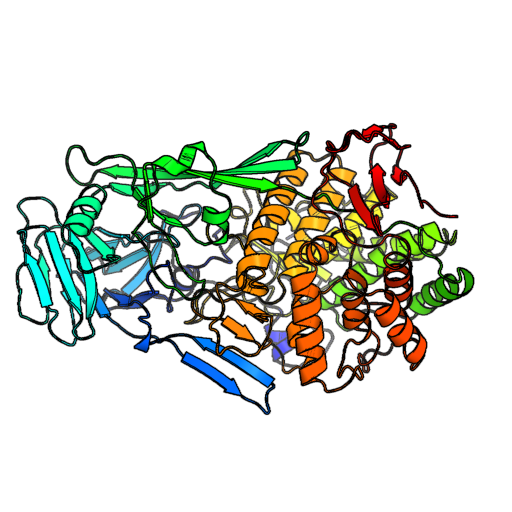
ATOM 1705 C C . LYS A 1 210 ? -0.335 44.398 10.751 1.00 13.91 236 LYS A C 1
ATOM 1706 O O . LYS A 1 210 ? 0.103 43.558 11.548 1.00 13.43 236 LYS A O 1
ATOM 1712 N N . THR A 1 211 ? -1.568 44.318 10.247 1.00 12.74 237 THR A N 1
ATOM 1713 C CA . THR A 1 211 ? -2.483 43.277 10.700 1.00 13.07 237 THR A CA 1
ATOM 1714 C C . THR A 1 211 ? -3.171 42.663 9.499 1.00 12.67 237 THR A C 1
ATOM 1715 O O . THR A 1 211 ? -3.925 43.353 8.799 1.00 12.75 237 THR A O 1
ATOM 1719 N N . LEU A 1 212 ? -2.918 41.372 9.280 1.00 11.52 238 LEU A N 1
ATOM 1720 C CA . LEU A 1 212 ? -3.525 40.622 8.171 1.00 11.41 238 LEU A CA 1
ATOM 1721 C C . LEU A 1 212 ? -4.656 39.793 8.751 1.00 11.53 238 LEU A C 1
ATOM 1722 O O . LEU A 1 212 ? -4.481 39.150 9.790 1.00 12.21 238 LEU A O 1
ATOM 1727 N N . THR A 1 213 ? -5.836 39.862 8.133 1.00 10.58 239 THR A N 1
ATOM 1728 C CA . THR A 1 213 ? -7.017 39.187 8.702 1.00 11.33 239 THR A CA 1
ATOM 1729 C C . THR A 1 213 ? -7.653 38.260 7.684 1.00 10.24 239 THR A C 1
ATOM 1730 O O . THR A 1 213 ? -7.551 38.494 6.467 1.00 10.86 239 THR A O 1
ATOM 1734 N N . ASN A 1 214 ? -8.327 37.234 8.181 1.00 10.19 240 ASN A N 1
ATOM 1735 C CA . ASN A 1 214 ? -9.059 36.318 7.326 1.00 10.01 240 ASN A CA 1
ATOM 1736 C C . ASN A 1 214 ? -10.280 35.819 8.065 1.00 10.21 240 ASN A C 1
ATOM 1737 O O . ASN A 1 214 ? -10.189 35.445 9.242 1.00 10.37 240 ASN A O 1
ATOM 1742 N N . ASN A 1 215 ? -11.435 35.809 7.402 1.00 10.31 241 ASN A N 1
ATOM 1743 C CA . ASN A 1 215 ? -12.661 35.284 8.010 1.00 11.74 241 ASN A CA 1
ATOM 1744 C C . ASN A 1 215 ? -12.747 33.784 8.250 1.00 10.94 241 ASN A C 1
ATOM 1745 O O . ASN A 1 215 ? -13.715 33.320 8.874 1.00 11.06 241 ASN A O 1
ATOM 1750 N N . ALA A 1 216 ? -11.788 33.016 7.730 1.00 10.53 242 ALA A N 1
ATOM 1751 C CA . ALA A 1 216 ? -11.846 31.564 7.822 1.00 10.71 242 ALA A CA 1
ATOM 1752 C C . ALA A 1 216 ? -11.685 31.102 9.274 1.00 10.81 242 ALA A C 1
ATOM 1753 O O . ALA A 1 216 ? -11.091 31.821 10.068 1.00 11.62 242 ALA A O 1
ATOM 1755 N N . ASP A 1 217 ? -12.190 29.910 9.577 1.00 11.31 243 ASP A N 1
ATOM 1756 C CA . ASP A 1 217 ? -11.938 29.278 10.884 1.00 11.46 243 ASP A CA 1
ATOM 1757 C C . ASP A 1 217 ? -10.778 28.279 10.833 1.00 10.60 243 ASP A C 1
ATOM 1758 O O . ASP A 1 217 ? -10.584 27.497 11.772 1.00 10.49 243 ASP A O 1
ATOM 1763 N N . TYR A 1 218 ? -10.030 28.315 9.732 1.00 9.81 244 TYR A N 1
ATOM 1764 C CA . TYR A 1 218 ? -8.852 27.470 9.562 1.00 8.95 244 TYR A CA 1
ATOM 1765 C C . TYR A 1 218 ? -7.844 28.235 8.759 1.00 8.82 244 TYR A C 1
ATOM 1766 O O . TYR A 1 218 ? -8.161 28.708 7.659 1.00 8.26 244 TYR A O 1
ATOM 1775 N N . ILE A 1 219 ? -6.609 28.320 9.256 1.00 8.19 245 ILE A N 1
ATOM 1776 C CA . ILE A 1 219 ? -5.489 28.736 8.417 1.00 8.48 245 ILE A CA 1
ATOM 1777 C C . ILE A 1 219 ? -4.279 27.853 8.669 1.00 8.31 245 ILE A C 1
ATOM 1778 O O . ILE A 1 219 ? -4.209 27.175 9.694 1.00 8.28 245 ILE A O 1
ATOM 1783 N N . ALA A 1 220 ? -3.345 27.856 7.730 1.00 8.14 246 ALA A N 1
ATOM 1784 C CA . ALA A 1 220 ? -2.023 27.295 8.003 1.00 7.98 246 ALA A CA 1
ATOM 1785 C C . ALA A 1 220 ? -0.982 28.361 7.746 1.00 8.14 246 ALA A C 1
ATOM 1786 O O . ALA A 1 220 ? -1.143 29.228 6.882 1.00 8.15 246 ALA A O 1
ATOM 1788 N N . ILE A 1 221 ? 0.104 28.290 8.513 1.00 7.97 24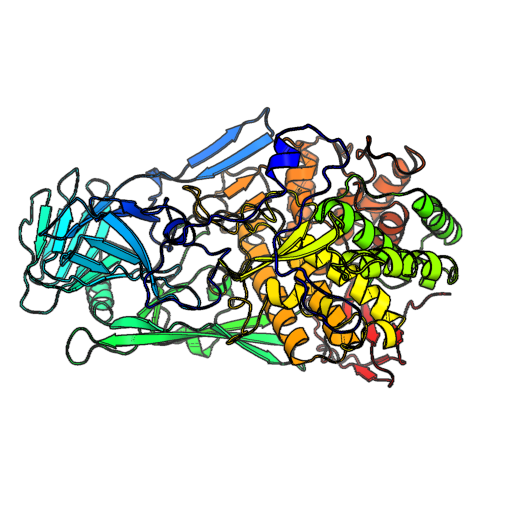7 ILE A N 1
ATOM 1789 C CA . ILE A 1 221 ? 1.311 29.088 8.287 1.00 8.15 247 ILE A CA 1
ATOM 1790 C C . ILE A 1 221 ? 2.398 28.144 7.794 1.00 8.39 247 ILE A C 1
ATOM 1791 O O . ILE A 1 221 ? 2.533 27.014 8.316 1.00 8.80 247 ILE A O 1
ATOM 1796 N N . ALA A 1 222 ? 3.171 28.565 6.793 1.00 7.96 248 ALA A N 1
ATOM 1797 C CA . ALA A 1 222 ? 4.378 27.828 6.411 1.00 8.12 248 ALA A CA 1
ATOM 1798 C C . ALA A 1 222 ? 5.591 28.745 6.490 1.00 8.39 248 ALA A C 1
ATOM 1799 O O . ALA A 1 222 ? 5.499 29.933 6.152 1.00 8.54 248 ALA A O 1
ATOM 1801 N N . LYS A 1 223 ? 6.727 28.190 6.921 1.00 8.20 249 LYS A N 1
ATOM 1802 C CA . LYS A 1 223 ? 8.005 28.870 6.672 1.00 8.67 249 LYS A CA 1
ATOM 1803 C C . LYS A 1 223 ? 8.442 28.438 5.287 1.00 8.44 249 LYS A C 1
ATOM 1804 O O . LYS A 1 223 ? 8.504 27.249 5.004 1.00 8.69 249 LYS A O 1
ATOM 1810 N N . LEU A 1 224 ? 8.690 29.404 4.405 1.00 9.02 250 LEU A N 1
ATOM 1811 C CA . LEU A 1 224 ? 9.154 29.088 3.052 1.00 9.36 250 LEU A CA 1
ATOM 1812 C C . LEU A 1 224 ? 10.671 29.044 3.005 1.00 9.87 250 LEU A C 1
ATOM 1813 O O . LEU A 1 224 ? 11.332 29.870 3.646 1.00 11.29 250 LEU A O 1
ATOM 1818 N N . PRO A 1 225 ? 11.239 28.116 2.231 1.00 10.28 251 PRO A N 1
ATOM 1819 C CA . PRO A 1 225 ? 12.698 28.111 2.137 1.00 10.75 251 PRO A CA 1
ATOM 1820 C C . PRO A 1 225 ? 13.276 29.358 1.470 1.00 12.07 251 PRO A C 1
ATOM 1821 O O . PRO A 1 225 ? 14.404 29.771 1.801 1.00 12.80 251 PRO A O 1
ATOM 1825 N N . GLU A 1 226 ? 12.519 29.928 0.521 1.00 12.78 252 GLU A N 1
ATOM 1826 C CA . GLU A 1 226 ? 12.965 31.057 -0.314 1.00 13.93 252 GLU A CA 1
ATOM 1827 C C . GLU A 1 226 ? 11.753 31.903 -0.656 1.00 12.83 252 GLU A C 1
ATOM 1828 O O . GLU A 1 226 ? 10.618 31.418 -0.574 1.00 12.25 252 GLU A O 1
ATOM 1834 N N . LYS A 1 227 ? 11.999 33.137 -1.085 1.00 12.89 253 LYS A N 1
ATOM 1835 C CA . LYS A 1 227 ? 10.946 33.984 -1.636 1.00 13.31 253 LYS A CA 1
ATOM 1836 C C . LYS A 1 227 ? 10.685 33.495 -3.069 1.00 13.54 253 LYS A C 1
ATOM 1837 O O . LYS A 1 227 ? 11.323 33.958 -4.039 1.00 13.39 253 LYS A O 1
ATOM 1843 N N . ASP A 1 228 ? 9.791 32.515 -3.187 1.00 12.78 254 ASP A N 1
ATOM 1844 C CA . ASP A 1 228 ? 9.659 31.751 -4.414 1.00 12.74 254 ASP A CA 1
ATOM 1845 C C . ASP A 1 228 ? 8.214 31.282 -4.554 1.00 12.43 254 ASP A C 1
ATOM 1846 O O . ASP A 1 228 ? 7.731 30.487 -3.748 1.00 11.84 254 ASP A O 1
ATOM 1851 N N . GLY A 1 229 ? 7.534 31.772 -5.598 1.00 11.37 255 GLY A N 1
ATOM 1852 C CA . GLY A 1 229 ? 6.126 31.414 -5.838 1.00 10.98 255 GLY A CA 1
ATOM 1853 C C . GLY A 1 229 ? 5.907 29.967 -6.247 1.00 10.60 255 GLY A C 1
ATOM 1854 O O . GLY A 1 229 ? 4.809 29.445 -6.102 1.00 11.28 255 GLY A O 1
ATOM 1855 N N . ASN A 1 230 ? 6.932 29.308 -6.789 1.00 11.11 256 ASN A N 1
ATOM 1856 C CA . ASN A 1 230 ? 6.790 27.886 -7.102 1.00 11.40 256 ASN A CA 1
ATOM 1857 C C . ASN A 1 230 ? 6.779 27.090 -5.797 1.00 11.51 256 ASN A C 1
ATOM 1858 O O . ASN A 1 230 ? 5.985 26.160 -5.635 1.00 11.45 256 ASN A O 1
ATOM 1863 N N . MET A 1 231 ? 7.635 27.494 -4.866 1.00 11.46 257 MET A N 1
ATOM 1864 C CA . MET A 1 231 ? 7.627 26.868 -3.528 1.00 11.20 257 MET A CA 1
ATOM 1865 C C . MET A 1 231 ? 6.279 27.136 -2.842 1.00 11.06 257 MET A C 1
ATOM 1866 O O . MET A 1 231 ? 5.681 26.214 -2.251 1.00 10.80 257 MET A O 1
ATOM 1871 N N . LEU A 1 232 ? 5.773 28.365 -2.940 1.00 10.40 258 LEU A N 1
ATOM 1872 C CA . LEU A 1 232 ? 4.468 28.693 -2.361 1.00 11.10 258 LEU A CA 1
ATOM 1873 C C . LEU A 1 232 ? 3.390 27.759 -2.924 1.00 11.47 258 LEU A C 1
ATOM 1874 O O . LEU A 1 232 ? 2.573 27.229 -2.171 1.00 10.47 258 LEU A O 1
ATOM 1879 N N . ALA A 1 233 ? 3.429 27.528 -4.238 1.00 10.63 259 ALA A N 1
ATOM 1880 C CA . ALA A 1 233 ? 2.458 26.635 -4.883 1.00 10.70 259 ALA A CA 1
ATOM 1881 C C . ALA A 1 233 ? 2.547 25.199 -4.364 1.00 10.16 259 ALA A C 1
ATOM 1882 O O . ALA A 1 233 ? 1.522 24.541 -4.184 1.00 10.85 259 ALA A O 1
ATOM 1884 N N . LYS A 1 234 ? 3.764 24.714 -4.122 1.00 10.32 260 LYS A N 1
ATOM 1885 C CA . LYS A 1 234 ? 3.970 23.373 -3.541 1.00 10.26 260 LYS A CA 1
ATOM 1886 C C . LYS A 1 234 ? 3.436 23.314 -2.092 1.00 10.07 260 LYS A C 1
ATOM 1887 O O . LYS A 1 234 ? 2.743 22.347 -1.719 1.00 10.27 260 LYS A O 1
ATOM 1893 N N . PHE A 1 235 ? 3.733 24.347 -1.294 1.00 9.70 261 PHE A N 1
ATOM 1894 C CA . PHE A 1 235 ? 3.213 24.411 0.089 1.00 9.49 261 PHE A CA 1
ATOM 1895 C C . PHE A 1 235 ? 1.698 24.474 0.134 1.00 9.04 261 PHE A C 1
ATOM 1896 O O . PHE A 1 235 ? 1.079 23.901 1.030 1.00 8.42 261 PHE A O 1
ATOM 1904 N N . GLU A 1 236 ? 1.085 25.074 -0.875 1.00 9.52 262 GLU A N 1
ATOM 1905 C CA . GLU A 1 236 ? -0.366 25.077 -0.950 1.00 10.39 262 GLU A CA 1
ATOM 1906 C C . GLU A 1 236 ? -0.966 23.681 -1.024 1.00 10.04 262 GLU A C 1
ATOM 1907 O O . GLU A 1 236 ? -2.057 23.443 -0.482 1.00 9.93 262 GLU A O 1
ATOM 1913 N N A GLN A 1 237 ? -0.273 22.765 -1.693 0.50 9.87 263 GLN A N 1
ATOM 1914 N N B GLN A 1 237 ? -0.271 22.769 -1.709 0.50 10.16 263 GLN A N 1
ATOM 1915 C CA A GLN A 1 237 ? -0.788 21.415 -1.898 0.50 9.94 263 GLN A CA 1
ATOM 1916 C CA B GLN A 1 237 ? -0.750 21.397 -1.913 0.50 10.42 263 GLN A CA 1
ATOM 1917 C C A GLN A 1 237 ? -1.033 20.647 -0.611 0.50 9.87 263 GLN A C 1
ATOM 1918 C C B GLN A 1 237 ? -1.064 20.690 -0.601 0.50 10.17 263 GLN A C 1
ATOM 1919 O O A GLN A 1 237 ? -1.929 19.818 -0.568 0.50 9.97 263 GLN A O 1
ATOM 1920 O O B GLN A 1 237 ? -2.053 19.971 -0.522 0.50 10.33 263 GLN A O 1
ATOM 1931 N N . TYR A 1 238 ? -0.238 20.927 0.427 1.00 9.53 264 TYR A N 1
ATOM 1932 C CA . TYR A 1 238 ? -0.372 20.214 1.701 1.00 9.57 264 TYR A CA 1
ATOM 1933 C C . TYR A 1 238 ? -0.827 21.107 2.846 1.00 9.09 264 TYR A C 1
ATOM 1934 O O . TYR A 1 238 ? -0.898 20.645 3.992 1.00 8.79 264 TYR A O 1
ATOM 1943 N N . ALA A 1 239 ? -1.167 22.367 2.545 1.00 8.58 265 ALA A N 1
ATOM 1944 C CA . ALA A 1 239 ? -1.477 23.334 3.612 1.00 8.43 265 ALA A CA 1
ATOM 1945 C C . ALA A 1 239 ? -2.830 23.056 4.278 1.00 8.50 265 ALA A C 1
ATOM 1946 O O . ALA A 1 239 ? -3.133 23.670 5.304 1.00 8.50 265 ALA A O 1
ATOM 1948 N N . TYR A 1 240 ? -3.618 22.138 3.695 1.00 8.11 266 TYR A N 1
ATOM 1949 C CA . TYR A 1 240 ? -4.971 21.820 4.181 1.00 8.39 266 TYR A CA 1
ATOM 1950 C C . TYR A 1 240 ? -5.050 20.398 4.698 1.00 8.46 266 TYR A C 1
ATOM 1951 O O . TYR A 1 240 ? -6.157 19.849 4.885 1.00 9.09 266 TYR A O 1
ATOM 1960 N N . SER A 1 241 ? -3.883 19.814 4.970 1.00 8.51 267 SER A N 1
ATOM 1961 C CA . SER A 1 241 ? -3.814 18.424 5.416 1.00 8.53 267 SER A CA 1
ATOM 1962 C C . SER A 1 241 ? -3.264 18.434 6.843 1.00 8.66 267 SER A C 1
ATOM 1963 O O . SER A 1 241 ? -2.044 18.368 7.039 1.00 8.83 267 SER A O 1
ATOM 1966 N N . VAL A 1 242 ? -4.150 18.547 7.831 1.00 8.85 268 VAL A N 1
ATOM 1967 C CA . VAL A 1 242 ? -3.698 18.801 9.216 1.00 9.09 268 VAL A CA 1
ATOM 1968 C C . VAL A 1 242 ? -3.254 17.501 9.831 1.00 8.78 268 VAL A C 1
ATOM 1969 O O . VAL A 1 242 ? -4.002 16.518 9.824 1.00 8.36 268 VAL A O 1
ATOM 1973 N N . VAL A 1 243 ? -2.030 17.481 10.355 1.00 8.40 269 VAL A N 1
ATOM 1974 C CA . VAL A 1 243 ? -1.506 16.252 10.968 1.00 8.75 269 VAL A CA 1
ATOM 1975 C C . VAL A 1 243 ? -2.250 15.917 12.257 1.00 9.20 269 VAL A C 1
ATOM 1976 O O . VAL A 1 243 ? -2.314 16.745 13.171 1.00 9.33 269 VAL A O 1
ATOM 1980 N N . ARG A 1 244 ? -2.824 14.715 12.296 1.00 9.23 270 ARG A N 1
ATOM 1981 C CA . ARG A 1 244 ? -3.510 14.215 13.508 1.00 10.27 270 ARG A CA 1
ATOM 1982 C C . ARG A 1 244 ? -2.713 13.085 14.199 1.00 10.98 270 ARG A C 1
ATOM 1983 O O . ARG A 1 244 ? -2.621 13.060 15.442 1.00 13.67 270 ARG A O 1
ATOM 1991 N N A ASP A 1 245 ? -2.114 12.227 13.381 0.50 10.49 271 ASP A N 1
ATOM 1992 N N B ASP A 1 245 ? -2.168 12.129 13.453 0.50 10.79 271 ASP A N 1
ATOM 1993 C CA A ASP A 1 245 ? -1.339 11.093 13.857 0.50 10.02 271 ASP A CA 1
ATOM 1994 C CA B ASP A 1 245 ? -1.285 11.122 14.081 0.50 10.29 271 ASP A CA 1
ATOM 1995 C C A ASP A 1 245 ? 0.066 11.228 13.305 0.50 9.45 271 ASP A C 1
ATOM 1996 C C B ASP A 1 245 ? 0.032 11.176 13.348 0.50 9.63 271 ASP A C 1
ATOM 1997 O O A ASP A 1 245 ? 0.232 11.754 12.199 0.50 9.02 271 ASP A O 1
ATOM 1998 O O B ASP A 1 245 ? 0.107 11.605 12.191 0.50 9.16 271 ASP A O 1
ATOM 2007 N N . ALA A 1 246 ? 1.071 10.765 14.062 1.00 8.95 272 ALA A N 1
ATOM 2008 C CA . ALA A 1 246 ? 2.445 10.718 13.558 1.00 8.51 272 ALA A CA 1
ATOM 2009 C C . ALA A 1 246 ? 3.131 9.666 14.384 1.00 8.45 272 ALA A C 1
ATOM 2010 O O . ALA A 1 246 ? 3.150 9.738 15.628 1.00 8.28 272 ALA A O 1
ATOM 2012 N N A VAL A 1 247 ? 3.692 8.675 13.693 0.45 8.34 273 VAL A N 1
ATOM 2013 N N B VAL A 1 247 ? 3.643 8.654 13.697 0.55 8.28 273 VAL A N 1
ATOM 2014 C CA A VAL A 1 247 ? 4.247 7.480 14.329 0.45 8.40 273 VAL A CA 1
ATOM 2015 C CA B VAL A 1 247 ? 4.323 7.554 14.370 0.55 8.34 273 VAL A CA 1
ATOM 2016 C C A VAL A 1 247 ? 5.623 7.168 13.746 0.45 8.47 273 VAL A C 1
ATOM 2017 C C B VAL A 1 247 ? 5.685 7.312 13.752 0.55 8.40 273 VAL A C 1
ATOM 2018 O O A VAL A 1 247 ? 5.780 7.154 12.516 0.45 8.31 273 VAL A O 1
ATOM 2019 O O B VAL A 1 247 ? 5.893 7.489 12.537 0.55 8.18 273 VAL A O 1
ATOM 2026 N N . ALA A 1 248 ? 6.613 6.936 14.616 1.00 8.33 274 ALA A N 1
ATOM 2027 C CA . ALA A 1 248 ? 7.912 6.438 14.189 1.00 8.93 274 ALA A CA 1
ATOM 2028 C C . ALA A 1 248 ? 7.957 4.938 14.498 1.00 9.42 274 ALA A C 1
ATOM 2029 O O . ALA A 1 248 ? 8.099 4.537 15.660 1.00 9.39 274 ALA A O 1
ATOM 2031 N N . ASP A 1 249 ? 7.758 4.118 13.461 1.00 10.16 275 ASP A N 1
ATOM 2032 C CA . ASP A 1 249 ? 7.710 2.665 13.620 1.00 11.76 275 ASP A CA 1
ATOM 2033 C C . ASP A 1 249 ? 9.053 2.132 13.188 1.00 11.51 275 ASP A C 1
ATOM 2034 O O . ASP A 1 249 ? 9.589 2.565 12.176 1.00 12.21 275 ASP A O 1
ATOM 2039 N N . TRP A 1 250 ? 9.583 1.160 13.922 1.00 10.86 276 TRP A N 1
ATOM 2040 C CA . TRP A 1 250 ? 10.937 0.685 13.624 1.00 10.69 276 TRP A CA 1
ATOM 2041 C C . TRP A 1 250 ? 10.980 -0.836 13.549 1.00 11.07 276 TRP A C 1
ATOM 2042 O O . TRP A 1 250 ? 10.088 -1.529 14.078 1.00 10.63 276 TRP A O 1
ATOM 2053 N N . THR A 1 251 ? 12.012 -1.335 12.890 1.00 11.93 277 THR A N 1
ATOM 2054 C CA . THR A 1 251 ? 12.333 -2.767 12.880 1.00 12.54 277 THR A CA 1
ATOM 2055 C C . THR A 1 251 ? 13.833 -2.923 13.062 1.00 12.14 277 THR A C 1
ATOM 2056 O O . THR A 1 251 ? 14.611 -2.090 12.599 1.00 12.36 277 THR A O 1
ATOM 2060 N N . TYR A 1 252 ? 14.229 -4.011 13.720 1.00 11.59 278 TYR A N 1
ATOM 2061 C CA . TYR A 1 252 ? 15.630 -4.389 13.798 1.00 11.38 278 TYR A CA 1
ATOM 2062 C C . TYR A 1 252 ? 15.777 -5.699 13.033 1.00 12.50 278 TYR A C 1
ATOM 2063 O O . TYR A 1 252 ? 15.088 -6.677 13.372 1.00 12.88 278 TYR A O 1
ATOM 2072 N N . ASP A 1 253 ? 16.627 -5.690 12.007 1.00 12.78 279 ASP A N 1
ATOM 2073 C CA . ASP A 1 253 ? 16.967 -6.915 11.257 1.00 13.59 279 ASP A CA 1
ATOM 2074 C C . ASP A 1 253 ? 18.232 -7.460 11.910 1.00 12.93 279 ASP A C 1
ATOM 2075 O O . ASP A 1 253 ? 19.329 -6.964 11.674 1.00 13.08 279 ASP A O 1
ATOM 2080 N N . GLU A 1 254 ? 18.073 -8.478 12.755 1.00 13.35 280 GLU A N 1
ATOM 2081 C CA . GLU A 1 254 ? 19.211 -9.016 13.502 1.00 13.62 280 GLU A CA 1
ATOM 2082 C C . GLU A 1 254 ? 20.323 -9.567 12.605 1.00 14.04 280 GLU A C 1
ATOM 2083 O O . GLU A 1 254 ? 21.504 -9.441 12.940 1.00 15.45 280 GLU A O 1
ATOM 2089 N N . ALA A 1 255 ? 19.943 -10.180 11.481 1.00 14.28 281 ALA A N 1
ATOM 2090 C CA . ALA A 1 255 ? 20.936 -10.740 10.545 1.00 14.66 281 ALA A CA 1
ATOM 2091 C C . ALA A 1 255 ? 21.904 -9.697 9.988 1.00 15.04 281 ALA A C 1
ATOM 2092 O O . ALA A 1 255 ? 23.114 -9.963 9.888 1.00 16.08 281 ALA A O 1
ATOM 2094 N N . THR A 1 256 ? 21.398 -8.502 9.669 1.00 13.95 282 THR A N 1
ATOM 2095 C CA . THR A 1 256 ? 22.214 -7.474 9.021 1.00 13.57 282 THR A CA 1
ATOM 2096 C C . THR A 1 256 ? 22.640 -6.342 9.958 1.00 13.41 282 THR A C 1
ATOM 2097 O O . THR A 1 256 ? 23.551 -5.569 9.625 1.00 14.02 282 THR A O 1
ATOM 2101 N N . GLY A 1 257 ? 21.971 -6.244 11.102 1.00 12.49 283 GLY A N 1
ATOM 2102 C CA . GLY A 1 257 ? 22.180 -5.123 12.027 1.00 12.03 283 GLY A CA 1
ATOM 2103 C C . GLY A 1 257 ? 21.393 -3.875 11.649 1.00 11.99 283 GLY A C 1
ATOM 2104 O O . GLY A 1 257 ? 21.481 -2.857 12.340 1.00 11.19 283 GLY A O 1
ATOM 2105 N N . THR A 1 258 ? 20.599 -3.936 10.577 1.00 11.22 284 THR A N 1
ATOM 2106 C CA . THR A 1 258 ? 19.897 -2.726 10.133 1.00 10.97 284 THR A CA 1
ATOM 2107 C C . THR A 1 258 ? 18.708 -2.375 11.014 1.00 10.54 284 THR A C 1
ATOM 2108 O O . THR A 1 258 ? 17.837 -3.214 11.298 1.00 10.52 284 THR A O 1
ATOM 2112 N N . VAL A 1 259 ? 18.684 -1.114 11.456 1.00 9.47 285 VAL A N 1
ATOM 2113 C CA . VAL A 1 259 ? 17.528 -0.559 12.158 1.00 9.32 285 VAL A CA 1
ATOM 2114 C C . VAL A 1 259 ? 16.848 0.367 11.162 1.00 8.99 285 VAL A C 1
ATOM 2115 O O . VAL A 1 259 ? 17.452 1.354 10.740 1.00 9.12 285 VAL A O 1
ATOM 2119 N N . THR A 1 260 ? 15.616 0.013 10.789 1.00 8.79 286 THR A N 1
ATOM 2120 C CA . THR A 1 260 ? 14.819 0.770 9.816 1.00 9.04 286 THR A CA 1
ATOM 2121 C C . THR A 1 260 ? 13.699 1.491 10.576 1.00 8.81 286 THR A C 1
ATOM 2122 O O . THR A 1 260 ? 12.967 0.870 11.361 1.00 9.56 286 THR A O 1
ATOM 2126 N N . THR A 1 261 ? 13.559 2.794 10.350 1.00 8.23 287 THR A N 1
ATOM 2127 C CA . THR A 1 261 ? 12.489 3.566 11.000 1.00 8.10 287 THR A CA 1
ATOM 2128 C C . THR A 1 261 ? 11.673 4.268 9.930 1.00 8.08 287 THR A C 1
ATOM 2129 O O . THR A 1 261 ? 12.226 4.940 9.068 1.00 8.08 287 THR A O 1
ATOM 2133 N N . THR A 1 262 ? 10.347 4.118 10.004 1.00 8.31 288 THR A N 1
ATOM 2134 C CA . THR A 1 262 ? 9.446 4.784 9.057 1.00 9.04 288 THR A CA 1
ATOM 2135 C C . THR A 1 262 ? 8.632 5.775 9.842 1.00 8.74 288 THR A C 1
ATOM 2136 O O . THR A 1 262 ? 7.964 5.398 10.812 1.00 9.20 288 THR A O 1
ATOM 2140 N N . PHE A 1 263 ? 8.700 7.036 9.405 1.00 8.11 289 PHE A N 1
ATOM 2141 C CA . PHE A 1 263 ? 7.977 8.174 10.002 1.00 8.51 289 PHE A CA 1
ATOM 2142 C C . PHE A 1 263 ? 6.755 8.403 9.154 1.00 8.86 289 PHE A C 1
ATOM 2143 O O . PHE A 1 263 ? 6.885 8.677 7.959 1.00 8.74 289 PHE A O 1
ATOM 2151 N N . GLU A 1 264 ? 5.581 8.188 9.736 1.00 9.37 290 GLU A N 1
ATOM 2152 C CA . GLU A 1 264 ? 4.331 8.244 8.965 1.00 10.06 290 GLU A CA 1
ATOM 2153 C C . GLU A 1 264 ? 3.326 9.174 9.632 1.00 9.63 290 GLU A C 1
ATOM 2154 O O . GLU A 1 264 ? 3.052 9.025 10.821 1.00 9.25 290 GLU A O 1
ATOM 2160 N N . VAL A 1 265 ? 2.767 10.109 8.863 1.00 8.94 291 VAL A N 1
ATOM 2161 C CA . VAL A 1 265 ? 1.677 10.945 9.376 1.00 8.93 291 VAL A CA 1
ATOM 2162 C C . VAL A 1 265 ? 0.322 10.466 8.866 1.00 9.28 291 VAL A C 1
ATOM 2163 O O . VAL A 1 265 ? 0.256 9.843 7.803 1.00 9.57 291 VAL A O 1
ATOM 2167 N N . THR A 1 266 ? -0.741 10.817 9.585 1.00 9.51 292 THR A N 1
ATOM 2168 C CA . THR A 1 266 ? -2.112 10.686 9.074 1.00 9.86 292 THR A CA 1
ATOM 2169 C C . THR A 1 266 ? -2.734 12.045 9.265 1.00 9.63 292 THR A C 1
ATOM 2170 O O . THR A 1 266 ? -2.698 12.593 10.386 1.00 9.61 292 THR A O 1
ATOM 2174 N N . THR A 1 267 ? -3.280 12.581 8.175 1.00 9.58 293 THR A N 1
ATOM 2175 C CA . THR A 1 267 ? -3.820 13.936 8.176 1.00 9.83 293 THR A CA 1
ATOM 2176 C C . THR A 1 267 ? -5.330 13.927 8.024 1.00 10.85 293 THR A C 1
ATOM 2177 O O . THR A 1 267 ? -5.908 12.911 7.600 1.00 11.31 293 THR A O 1
ATOM 2181 N N . GLU A 1 268 ? -5.938 15.063 8.358 1.00 10.92 294 GLU A N 1
ATOM 2182 C CA . GLU A 1 268 ? -7.374 15.299 8.154 1.00 11.76 294 GLU A CA 1
ATOM 2183 C C . GLU A 1 268 ? -7.527 16.458 7.170 1.00 11.91 294 GLU A C 1
ATOM 2184 O O . GLU A 1 268 ? -6.874 17.506 7.317 1.00 11.49 294 GLU A O 1
ATOM 2190 N N . ALA A 1 269 ? -8.412 16.269 6.185 1.00 12.45 295 ALA A N 1
ATOM 2191 C CA . ALA A 1 269 ? -8.572 17.251 5.103 1.00 12.52 295 ALA A CA 1
ATOM 2192 C C . ALA A 1 269 ? -9.403 18.433 5.584 1.00 13.23 295 ALA A C 1
ATOM 2193 O O . ALA A 1 269 ? -10.496 18.246 6.156 1.00 14.29 295 ALA A O 1
ATOM 2195 N N . LYS A 1 270 ? -8.898 19.641 5.352 1.00 12.81 296 LYS A N 1
ATOM 2196 C CA . LYS A 1 270 ? -9.634 20.862 5.649 1.00 13.63 296 LYS A CA 1
ATOM 2197 C C . LYS A 1 270 ? -10.302 21.493 4.423 1.00 14.10 296 LYS A C 1
ATOM 2198 O O . LYS A 1 270 ? -11.123 22.406 4.576 1.00 16.13 296 LYS A O 1
ATOM 2204 N N . VAL A 1 271 ? -9.928 21.031 3.240 1.00 13.68 297 VAL A N 1
ATOM 2205 C CA . VAL A 1 271 ? -10.689 21.315 1.992 1.00 14.27 297 VAL A CA 1
ATOM 2206 C C . VAL A 1 271 ? -10.909 19.997 1.284 1.00 15.23 297 VAL A C 1
ATOM 2207 O O . VAL A 1 271 ? -10.143 19.030 1.502 1.00 14.26 297 VAL A O 1
ATOM 2211 N N . GLN A 1 272 ? -11.944 19.949 0.433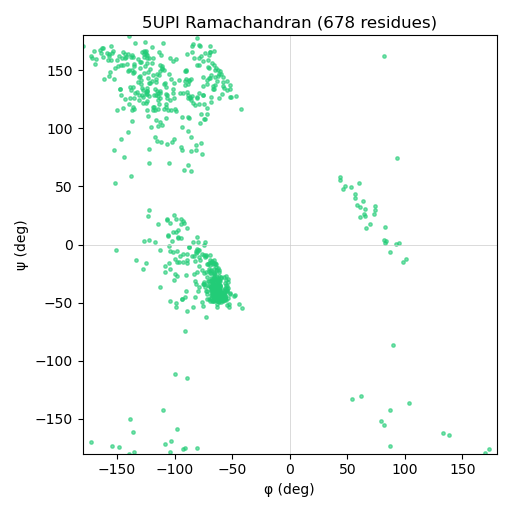 1.00 15.93 298 GLN A N 1
ATOM 2212 C CA . GLN A 1 272 ? -12.202 18.765 -0.401 1.00 18.19 298 GLN A CA 1
ATOM 2213 C C . GLN A 1 272 ? -10.977 18.337 -1.188 1.00 17.55 298 GLN A C 1
ATOM 2214 O O . GLN A 1 272 ? -10.358 19.137 -1.901 1.00 18.17 298 GLN A O 1
ATOM 2220 N N . GLY A 1 273 ? -10.629 17.050 -1.051 1.00 18.23 299 GLY A N 1
ATOM 2221 C CA . GLY A 1 273 ? -9.598 16.457 -1.863 1.00 17.10 299 GLY A CA 1
ATOM 2222 C C . GLY A 1 273 ? -8.167 16.665 -1.386 1.00 16.67 299 GLY A C 1
ATOM 2223 O O . GLY A 1 273 ? -7.235 16.254 -2.067 1.00 17.93 299 GLY A O 1
ATOM 2224 N N . ALA A 1 274 ? -7.987 17.316 -0.229 1.00 16.03 300 ALA A N 1
ATOM 2225 C CA . ALA A 1 274 ? -6.637 17.520 0.321 1.00 14.60 300 ALA A CA 1
ATOM 2226 C C . ALA A 1 274 ? -5.953 16.152 0.501 1.00 14.02 300 ALA A C 1
ATOM 2227 O O . ALA A 1 274 ? -6.596 15.206 1.005 1.00 14.73 300 ALA A O 1
ATOM 2229 N N . PRO A 1 275 ? -4.672 16.041 0.089 1.00 13.63 301 PRO A N 1
ATOM 2230 C CA . PRO A 1 275 ? -3.967 14.743 0.139 1.00 13.08 301 PRO A CA 1
ATOM 2231 C C . PRO A 1 275 ? -3.635 14.298 1.558 1.00 12.74 301 PRO A C 1
ATOM 2232 O O . PRO A 1 275 ? -3.473 15.130 2.460 1.00 13.36 301 PRO A O 1
ATOM 2236 N N . ASP A 1 276 ? -3.531 12.994 1.757 1.00 12.40 302 ASP A N 1
ATOM 2237 C CA . ASP A 1 276 ? -3.123 12.488 3.060 1.00 12.16 302 ASP A CA 1
ATOM 2238 C C . ASP A 1 276 ? -1.595 12.476 3.114 1.00 11.52 302 ASP A C 1
ATOM 2239 O O . ASP A 1 276 ? -0.951 11.514 2.672 1.00 12.75 302 ASP A O 1
ATOM 2244 N N . GLY A 1 277 ? -1.011 13.560 3.621 1.00 10.42 303 GLY A N 1
ATOM 2245 C CA . GLY A 1 277 ? 0.454 13.671 3.652 1.00 9.71 303 GLY A CA 1
ATOM 2246 C C . GLY A 1 277 ? 0.798 15.088 4.042 1.00 8.73 303 GLY A C 1
ATOM 2247 O O . GLY A 1 277 ? -0.098 15.904 4.270 1.00 9.26 303 GLY A O 1
ATOM 2248 N N . THR A 1 278 ? 2.096 15.365 4.112 1.00 8.41 304 THR A N 1
ATOM 2249 C CA . THR A 1 278 ? 2.565 16.687 4.497 1.00 8.16 304 THR A CA 1
ATOM 2250 C C . THR A 1 278 ? 3.888 16.981 3.780 1.00 8.27 304 THR A C 1
ATOM 2251 O O . THR A 1 278 ? 4.303 16.242 2.873 1.00 8.39 304 THR A O 1
ATOM 2255 N N . ILE A 1 279 ? 4.511 18.110 4.119 1.00 8.20 305 ILE A N 1
ATOM 2256 C CA . ILE A 1 279 ? 5.914 18.322 3.799 1.00 8.23 305 ILE A CA 1
ATOM 2257 C C . ILE A 1 279 ? 6.648 18.215 5.113 1.00 8.17 305 ILE A C 1
ATOM 2258 O O . ILE A 1 279 ? 6.337 18.937 6.062 1.00 8.65 305 ILE A O 1
ATOM 2263 N N . PHE A 1 280 ? 7.572 17.267 5.173 1.00 7.67 306 PHE A N 1
ATOM 2264 C CA . PHE A 1 280 ? 8.423 17.071 6.356 1.00 7.29 306 PHE A CA 1
ATOM 2265 C C . PHE A 1 280 ? 9.653 17.929 6.149 1.00 7.34 306 PHE A C 1
ATOM 2266 O O . PHE A 1 280 ? 10.081 18.137 5.007 1.00 7.59 306 PHE A O 1
ATOM 2274 N N . ALA A 1 281 ? 10.227 18.410 7.251 1.00 6.82 307 ALA A N 1
ATOM 2275 C CA . ALA A 1 281 ? 11.583 18.963 7.223 1.00 6.97 307 ALA A CA 1
ATOM 2276 C C . ALA A 1 281 ? 12.467 17.978 7.965 1.00 7.17 307 ALA A C 1
ATOM 2277 O O . ALA A 1 281 ? 12.288 17.764 9.174 1.00 7.29 307 ALA A O 1
ATOM 2279 N N . LEU A 1 282 ? 13.428 17.384 7.247 1.00 7.17 308 LEU A N 1
ATOM 2280 C CA . LEU A 1 282 ? 14.317 16.371 7.838 1.00 7.07 308 LEU A CA 1
ATOM 2281 C C . LEU A 1 282 ? 15.581 16.984 8.423 1.00 6.96 308 LEU A C 1
ATOM 2282 O O . LEU A 1 282 ? 16.175 17.891 7.843 1.00 7.20 308 LEU A O 1
ATOM 2287 N N . TYR A 1 283 ? 16.001 16.458 9.569 1.00 6.55 309 TYR A N 1
ATOM 2288 C CA . TYR A 1 283 ? 17.283 16.836 10.173 1.00 6.47 309 TYR A CA 1
ATOM 2289 C C . TYR A 1 283 ? 18.409 16.010 9.530 1.00 6.50 309 TYR A C 1
ATOM 2290 O O . TYR A 1 283 ? 18.147 14.939 8.961 1.00 6.46 309 TYR A O 1
ATOM 2299 N N . PRO A 1 284 ? 19.666 16.481 9.647 1.00 6.63 310 PRO A N 1
ATOM 2300 C CA . PRO A 1 284 ? 20.850 15.746 9.148 1.00 6.69 310 PRO A CA 1
ATOM 2301 C C . PRO A 1 284 ? 20.904 14.268 9.553 1.00 6.74 310 PRO A C 1
ATOM 2302 O O . PRO A 1 284 ? 21.152 13.438 8.683 1.00 6.54 310 PRO A O 1
ATOM 2306 N N . HIS A 1 285 ? 20.617 13.918 10.828 1.00 6.47 311 HIS A N 1
ATOM 2307 C CA . HIS A 1 285 ? 20.706 12.496 11.225 1.00 6.43 311 HIS A CA 1
ATOM 2308 C C . HIS A 1 285 ? 19.682 11.637 10.475 1.00 6.76 311 HIS A C 1
ATOM 2309 O O . HIS A 1 285 ? 19.815 10.406 10.446 1.00 7.29 311 HIS A O 1
ATOM 2316 N N . GLN A 1 286 ? 18.645 12.269 9.916 1.00 6.78 312 GLN A N 1
ATOM 2317 C CA . GLN A 1 286 ? 17.642 11.553 9.116 1.00 6.70 312 GLN A CA 1
ATOM 2318 C C . GLN A 1 286 ? 18.037 11.498 7.650 1.00 7.11 312 GLN A C 1
ATOM 2319 O O . GLN A 1 286 ? 18.129 10.397 7.071 1.00 7.46 312 GLN A O 1
ATOM 2325 N N . TYR A 1 287 ? 18.249 12.653 7.033 1.00 7.37 313 TYR A N 1
ATOM 2326 C CA . TYR A 1 287 ? 18.465 12.601 5.577 1.00 7.54 313 TYR A CA 1
ATOM 2327 C C . TYR A 1 287 ? 19.793 11.961 5.137 1.00 7.82 313 TYR A C 1
ATOM 2328 O O . TYR A 1 287 ? 19.884 11.475 4.008 1.00 7.95 313 TYR A O 1
ATOM 2337 N N . ARG A 1 288 ? 20.800 11.975 6.006 1.00 7.85 314 ARG A N 1
ATOM 2338 C CA . ARG A 1 288 ? 22.073 11.352 5.708 1.00 8.52 314 ARG A CA 1
ATOM 2339 C C . ARG A 1 288 ? 21.923 9.829 5.651 1.00 9.03 314 ARG A C 1
ATOM 2340 O O . ARG A 1 288 ? 22.807 9.117 5.125 1.00 9.81 314 ARG A O 1
ATOM 2348 N N . HIS A 1 289 ? 20.795 9.348 6.175 1.00 8.86 315 HIS A N 1
ATOM 2349 C CA . HIS A 1 289 ? 20.466 7.916 6.252 1.00 8.94 315 HIS A CA 1
ATOM 2350 C C . HIS A 1 289 ? 19.144 7.575 5.560 1.00 9.01 315 HIS A C 1
ATOM 2351 O O . HIS A 1 289 ? 18.512 6.556 5.846 1.00 8.70 315 HIS A O 1
ATOM 2358 N N . LEU A 1 290 ? 18.738 8.402 4.607 1.00 8.82 316 LEU A N 1
ATOM 2359 C CA . LEU A 1 290 ? 17.449 8.202 3.955 1.00 9.40 316 LEU A CA 1
ATOM 2360 C C . LEU A 1 290 ? 17.428 6.898 3.148 1.00 10.03 316 LEU A C 1
ATOM 2361 O O . LEU A 1 290 ? 18.401 6.594 2.436 1.00 10.55 316 LEU A O 1
ATOM 2366 N N . ALA A 1 291 ? 16.355 6.117 3.297 1.00 10.18 317 ALA A N 1
ATOM 2367 C CA . ALA A 1 291 ? 16.194 4.887 2.485 1.00 11.04 317 ALA A CA 1
ATOM 2368 C C . ALA A 1 291 ? 16.116 5.265 1.013 1.00 12.27 317 ALA A C 1
ATOM 2369 O O . ALA A 1 291 ? 15.567 6.315 0.673 1.00 12.97 317 ALA A O 1
ATOM 2371 N N . SER A 1 292 ? 16.665 4.407 0.148 1.00 14.19 318 SER A N 1
ATOM 2372 C CA . SER A 1 292 ? 16.560 4.591 -1.311 1.00 15.88 318 SER A CA 1
ATOM 2373 C C . SER A 1 292 ? 15.153 4.895 -1.760 1.00 15.90 318 SER A C 1
ATOM 2374 O O . SER A 1 292 ? 14.946 5.791 -2.592 1.00 17.25 318 SER A O 1
ATOM 2377 N N . SER A 1 293 ? 14.201 4.156 -1.192 1.00 15.76 319 SER A N 1
ATOM 2378 C CA . SER A 1 293 ? 12.792 4.224 -1.563 1.00 16.63 319 SER A CA 1
ATOM 2379 C C . SER A 1 293 ? 12.128 5.556 -1.221 1.00 16.06 319 SER A C 1
ATOM 2380 O O . SER A 1 293 ? 11.071 5.872 -1.776 1.00 17.39 319 SER A O 1
ATOM 2383 N N . SER A 1 294 ? 12.761 6.355 -0.345 1.00 14.29 320 SER A N 1
ATOM 2384 C CA . SER A 1 294 ? 12.241 7.686 -0.005 1.00 12.71 320 SER A CA 1
ATOM 2385 C C . SER A 1 294 ? 12.869 8.815 -0.824 1.00 13.32 320 SER A C 1
ATOM 2386 O O . SER A 1 294 ? 12.404 9.958 -0.754 1.00 12.56 320 SER A O 1
ATOM 2389 N N . GLU A 1 295 ? 13.931 8.512 -1.581 1.00 14.16 321 GLU A N 1
ATOM 2390 C CA . GLU A 1 295 ? 14.714 9.547 -2.252 1.00 16.22 321 GLU A CA 1
ATOM 2391 C C . GLU A 1 295 ? 13.907 10.389 -3.256 1.00 15.74 321 GLU A C 1
ATOM 2392 O O . GLU A 1 295 ? 14.144 11.594 -3.381 1.00 15.52 321 GLU A O 1
ATOM 2398 N N . ASN A 1 296 ? 12.972 9.747 -3.961 1.00 15.47 322 ASN A N 1
ATOM 2399 C CA . ASN A 1 296 ? 12.133 10.416 -4.970 1.00 16.46 322 ASN A CA 1
ATOM 2400 C C . ASN A 1 296 ? 11.191 11.464 -4.364 1.00 15.13 322 ASN A C 1
ATOM 2401 O O . ASN A 1 296 ? 10.606 12.261 -5.092 1.00 15.75 322 ASN A O 1
ATOM 2406 N N . GLN A 1 297 ? 11.027 11.455 -3.036 1.00 12.22 323 GLN A N 1
ATOM 2407 C CA . GLN A 1 297 ? 10.133 12.398 -2.360 1.00 11.87 323 GLN A CA 1
ATOM 2408 C C . GLN A 1 297 ? 10.850 13.658 -1.902 1.00 11.20 323 GLN A C 1
ATOM 2409 O O . GLN A 1 297 ? 10.212 14.610 -1.474 1.00 10.48 323 GLN A O 1
ATOM 2415 N N . LEU A 1 298 ? 12.177 13.688 -2.009 1.00 11.58 324 LEU A N 1
ATOM 2416 C CA . LEU A 1 298 ? 12.907 14.903 -1.621 1.00 12.32 324 LEU A CA 1
ATOM 2417 C C . LEU A 1 298 ? 12.536 16.088 -2.474 1.00 12.48 324 LEU A C 1
ATOM 2418 O O . LEU A 1 298 ? 12.321 15.956 -3.690 1.00 12.72 324 LEU A O 1
ATOM 2423 N N . LEU A 1 299 ? 12.439 17.242 -1.827 1.00 12.77 325 LEU A N 1
ATOM 2424 C CA . LEU A 1 299 ? 12.278 18.487 -2.524 1.00 13.80 325 LEU A CA 1
ATOM 2425 C C . LEU A 1 299 ? 13.672 19.139 -2.490 1.00 16.36 325 LEU A C 1
ATOM 2426 O O . LEU A 1 299 ? 14.016 19.838 -1.541 1.00 15.98 325 LEU A O 1
ATOM 2431 N N . GLN A 1 300 ? 14.495 18.817 -3.490 1.00 19.83 326 GLN A N 1
ATOM 2432 C CA . GLN A 1 300 ? 15.959 19.083 -3.418 1.00 20.15 326 GLN A CA 1
ATOM 2433 C C . GLN A 1 300 ? 16.372 20.474 -2.867 1.00 20.26 326 GLN A C 1
ATOM 2434 O O . GLN A 1 300 ? 17.205 20.554 -1.949 1.00 21.05 326 GLN A O 1
ATOM 2440 N N . ASN A 1 301 ? 15.794 21.549 -3.414 1.00 17.68 327 ASN A N 1
ATOM 2441 C CA . ASN A 1 301 ? 16.208 22.901 -3.034 1.00 16.17 327 ASN A CA 1
ATOM 2442 C C . ASN A 1 301 ? 15.478 23.498 -1.850 1.00 15.04 327 ASN A C 1
ATOM 2443 O O . ASN A 1 301 ? 15.573 24.702 -1.596 1.00 15.57 327 ASN A O 1
ATOM 2448 N N . TYR A 1 302 ? 14.770 22.650 -1.116 1.00 12.38 328 TYR A N 1
ATOM 2449 C CA . TYR A 1 302 ? 13.953 23.107 -0.007 1.00 13.18 328 TYR A CA 1
ATOM 2450 C C . TYR A 1 302 ? 14.754 23.001 1.281 1.00 11.82 328 TYR A C 1
ATOM 2451 O O . TYR A 1 302 ? 14.644 22.007 2.004 1.00 13.08 328 TYR A O 1
ATOM 2460 N N . GLN A 1 303 ? 15.568 24.011 1.557 1.00 10.73 329 GLN A N 1
ATOM 2461 C CA . GLN A 1 303 ? 16.461 23.951 2.734 1.00 11.13 329 GLN A CA 1
ATOM 2462 C C . GLN A 1 303 ? 16.088 24.986 3.785 1.00 10.68 329 GLN A C 1
ATOM 2463 O O . GLN A 1 303 ? 15.698 26.107 3.449 1.00 11.37 329 GLN A O 1
ATOM 2469 N N . TYR A 1 304 ? 16.278 24.634 5.061 1.00 9.95 330 TYR A N 1
ATOM 2470 C CA . TYR A 1 304 ? 16.146 25.597 6.164 1.00 9.80 330 TYR A CA 1
ATOM 2471 C C . TYR A 1 304 ? 17.396 25.527 7.038 1.00 10.65 330 TYR A C 1
ATOM 2472 O O . TYR A 1 304 ? 17.825 24.427 7.412 1.00 12.26 330 TYR A O 1
ATOM 2481 N N . GLU A 1 305 ? 17.949 26.685 7.412 1.00 10.54 331 GLU A N 1
ATOM 2482 C CA . GLU A 1 305 ? 19.057 26.708 8.386 1.00 10.96 331 GLU A CA 1
ATOM 2483 C C . GLU A 1 305 ? 18.489 26.809 9.791 1.00 10.07 331 GLU A C 1
ATOM 2484 O O . GLU A 1 305 ? 17.607 27.637 10.048 1.00 10.89 331 GLU A O 1
ATOM 2490 N N . ILE A 1 306 ? 18.965 25.945 10.689 1.00 8.78 332 ILE A N 1
ATOM 2491 C CA . ILE A 1 306 ? 18.531 25.943 12.096 1.00 8.14 332 ILE A CA 1
ATOM 2492 C C . ILE A 1 306 ? 19.766 25.688 12.961 1.00 7.80 332 ILE A C 1
ATOM 2493 O O . ILE A 1 306 ? 20.866 25.537 12.437 1.00 7.96 332 ILE A O 1
ATOM 2498 N N . ILE A 1 307 ? 19.594 25.644 14.280 1.00 7.78 333 ILE A N 1
ATOM 2499 C CA . ILE A 1 307 ? 20.733 25.396 15.174 1.00 8.25 333 ILE A CA 1
ATOM 2500 C C . ILE A 1 307 ? 21.471 24.072 14.832 1.00 8.10 333 ILE A C 1
ATOM 2501 O O . ILE A 1 307 ? 22.707 23.980 14.970 1.00 8.05 333 ILE A O 1
ATOM 2506 N N . ARG A 1 308 ? 20.718 23.078 14.355 1.00 8.15 334 ARG A N 1
ATOM 2507 C CA . ARG A 1 308 ? 21.286 21.756 14.058 1.00 8.91 334 ARG A CA 1
ATOM 2508 C C . ARG A 1 308 ? 21.739 21.627 12.600 1.00 9.25 334 ARG A C 1
ATOM 2509 O O . ARG A 1 308 ? 21.914 20.514 12.093 1.00 10.86 334 ARG A O 1
ATOM 2517 N N . GLY A 1 309 ? 21.957 22.757 11.935 1.00 9.45 335 GLY A N 1
ATOM 2518 C CA . GLY A 1 309 ? 22.489 22.713 10.562 1.00 9.98 335 GLY A CA 1
ATOM 2519 C C . GLY A 1 309 ? 21.414 22.990 9.539 1.00 10.25 335 GLY A C 1
ATOM 2520 O O . GLY A 1 309 ? 20.635 23.902 9.724 1.00 11.77 335 GLY A O 1
ATOM 2521 N N . THR A 1 310 ? 21.389 22.206 8.460 1.00 9.95 336 THR A N 1
ATOM 2522 C CA . THR A 1 310 ? 20.446 22.405 7.361 1.00 9.67 336 THR A CA 1
ATOM 2523 C C . THR A 1 310 ? 19.379 21.327 7.414 1.00 8.81 336 THR A C 1
ATOM 2524 O O . THR A 1 310 ? 19.704 20.139 7.451 1.00 8.74 336 THR A O 1
ATOM 2528 N N . MET A 1 311 ? 18.112 21.741 7.427 1.00 8.74 337 MET A N 1
ATOM 2529 C CA . MET A 1 311 ? 17.005 20.820 7.270 1.00 8.57 337 MET A CA 1
ATOM 2530 C C . MET A 1 311 ? 16.627 20.783 5.783 1.00 8.31 337 MET A C 1
ATOM 2531 O O . MET A 1 311 ? 16.832 21.766 5.070 1.00 8.29 337 MET A O 1
ATOM 2536 N N A ILE A 1 312 ? 16.113 19.656 5.311 0.50 7.80 338 ILE A N 1
ATOM 2537 N N B ILE A 1 312 ? 16.058 19.661 5.338 0.50 8.29 338 ILE A N 1
ATOM 2538 C CA A ILE A 1 312 ? 15.645 19.602 3.918 0.50 7.47 338 ILE A CA 1
ATOM 2539 C CA B ILE A 1 312 ? 15.687 19.468 3.917 0.50 8.32 338 ILE A CA 1
ATOM 2540 C C A ILE A 1 312 ? 14.193 19.154 3.873 0.50 7.71 338 ILE A C 1
ATOM 2541 C C B ILE A 1 312 ? 14.246 18.963 3.761 0.50 8.23 338 ILE A C 1
ATOM 2542 O O A ILE A 1 312 ? 13.715 18.464 4.769 0.50 7.54 338 ILE A O 1
ATOM 2543 O O B ILE A 1 312 ? 13.829 18.036 4.481 0.50 7.96 338 ILE A O 1
ATOM 2552 N N . GLY A 1 313 ? 13.501 19.554 2.814 1.00 7.72 339 GLY A N 1
ATOM 2553 C CA . GLY A 1 313 ? 12.073 19.226 2.624 1.00 7.87 339 GLY A CA 1
ATOM 2554 C C . GLY A 1 313 ? 11.875 17.877 1.944 1.00 8.10 339 GLY A C 1
ATOM 2555 O O . GLY A 1 313 ? 12.670 17.467 1.093 1.00 8.76 339 GLY A O 1
ATOM 2556 N N . LEU A 1 314 ? 10.816 17.182 2.322 1.00 8.15 340 LEU A N 1
ATOM 2557 C CA . LEU A 1 314 ? 10.460 15.921 1.695 1.00 8.46 340 LEU A CA 1
ATOM 2558 C C . LEU A 1 314 ? 8.943 15.826 1.733 1.00 8.93 340 LEU A C 1
ATOM 2559 O O . LEU A 1 314 ? 8.345 16.059 2.776 1.00 8.69 340 LEU A O 1
ATOM 2564 N N . GLU A 1 315 ? 8.329 15.449 0.616 1.00 9.60 341 GLU A N 1
ATOM 2565 C CA . GLU A 1 315 ? 6.857 15.452 0.566 1.00 10.37 341 GLU A CA 1
ATOM 2566 C C . GLU A 1 315 ? 6.247 14.054 0.646 1.00 10.27 341 GLU A C 1
ATOM 2567 O O . GLU A 1 315 ? 6.797 13.107 0.088 1.00 10.86 341 GLU A O 1
ATOM 2573 N N . GLY A 1 316 ? 5.078 13.942 1.275 1.00 10.15 342 GLY A N 1
ATOM 2574 C CA . GLY A 1 316 ? 4.307 12.682 1.206 1.00 10.20 342 GLY A CA 1
ATOM 2575 C C . GLY A 1 316 ? 3.801 12.236 2.554 1.00 9.98 342 GLY A C 1
ATOM 2576 O O . GLY A 1 316 ? 3.719 13.028 3.506 1.00 10.05 342 GLY A O 1
ATOM 2577 N N . LYS A 1 317 ? 3.436 10.961 2.621 1.00 9.88 343 LYS A N 1
ATOM 2578 C CA . LYS A 1 317 ? 2.800 10.435 3.826 1.00 10.12 343 LYS A CA 1
ATOM 2579 C C . LYS A 1 317 ? 3.818 9.902 4.810 1.00 10.12 343 LYS A C 1
ATOM 2580 O O . LYS A 1 317 ? 3.556 9.838 6.026 1.00 9.37 343 LYS A O 1
ATOM 2586 N N . ARG A 1 318 ? 4.963 9.488 4.288 1.00 10.28 344 ARG A N 1
ATOM 2587 C CA . ARG A 1 318 ? 5.957 8.808 5.109 1.00 10.64 344 ARG A CA 1
ATOM 2588 C C . ARG A 1 318 ? 7.356 8.910 4.507 1.00 10.09 344 ARG A C 1
ATOM 2589 O O . ARG A 1 318 ? 7.500 9.155 3.302 1.00 10.47 344 ARG A O 1
ATOM 2597 N N . PHE A 1 319 ? 8.380 8.730 5.343 1.00 9.06 345 PHE A N 1
ATOM 2598 C CA . PHE A 1 319 ? 9.742 8.483 4.846 1.00 8.57 345 PHE A CA 1
ATOM 2599 C C . PHE A 1 319 ? 10.433 7.497 5.769 1.00 8.48 345 PHE A C 1
ATOM 2600 O O . PHE A 1 319 ? 10.002 7.287 6.915 1.00 7.95 345 PHE A O 1
ATOM 2608 N N . THR A 1 320 ? 11.530 6.932 5.283 1.00 8.24 346 THR A N 1
ATOM 2609 C CA . THR A 1 320 ? 12.225 5.875 6.028 1.00 8.34 346 THR A CA 1
ATOM 2610 C C . THR A 1 320 ? 13.707 6.179 6.156 1.00 8.49 346 THR A C 1
ATOM 2611 O O . THR A 1 320 ? 14.312 6.674 5.203 1.00 8.97 346 THR A O 1
ATOM 2615 N N . THR A 1 321 ? 14.270 5.923 7.347 1.00 8.15 347 THR A N 1
ATOM 2616 C CA . THR A 1 321 ? 15.730 5.967 7.549 1.00 8.09 347 THR A CA 1
ATOM 2617 C C . THR A 1 321 ? 16.270 4.586 7.833 1.00 8.20 347 THR A C 1
ATOM 2618 O O . THR A 1 321 ? 15.536 3.736 8.346 1.00 7.77 347 THR A O 1
ATOM 2622 N N . GLU A 1 322 ? 17.554 4.379 7.511 1.00 8.75 348 GLU A N 1
ATOM 2623 C CA . GLU A 1 322 ? 18.210 3.100 7.739 1.00 9.88 348 GLU A CA 1
ATOM 2624 C C . GLU A 1 322 ? 19.541 3.332 8.438 1.00 9.18 348 GLU A C 1
ATOM 2625 O O . GLU A 1 322 ? 20.372 4.130 7.969 1.00 9.41 348 GLU A O 1
ATOM 2631 N N . LEU A 1 323 ? 19.709 2.669 9.586 1.00 8.50 349 LEU A N 1
ATOM 2632 C CA . LEU A 1 323 ? 20.898 2.794 10.415 1.00 8.59 349 LEU A CA 1
ATOM 2633 C C . LEU A 1 323 ? 21.489 1.415 10.687 1.00 8.66 349 LEU A C 1
ATOM 2634 O O . LEU A 1 323 ? 20.825 0.409 10.464 1.00 9.21 349 LEU A O 1
ATOM 2639 N N . THR A 1 324 ? 22.731 1.393 11.179 1.00 9.06 350 THR A N 1
ATOM 2640 C CA . THR A 1 324 ? 23.394 0.127 11.493 1.00 9.66 350 THR A CA 1
ATOM 2641 C C . THR A 1 324 ? 23.711 0.061 12.986 1.00 9.19 350 THR A C 1
ATOM 2642 O O . THR A 1 324 ? 24.467 0.881 13.499 1.00 9.10 350 THR A O 1
ATOM 2646 N N . TYR A 1 325 ? 23.126 -0.931 13.643 1.00 9.05 351 TYR A N 1
ATOM 2647 C CA . TYR A 1 325 ? 23.430 -1.227 15.039 1.00 8.52 351 TYR A CA 1
ATOM 2648 C C . TYR A 1 325 ? 24.795 -1.921 15.078 1.00 8.64 351 TYR A C 1
ATOM 2649 O O . TYR A 1 325 ? 24.985 -2.908 14.368 1.00 9.01 351 TYR A O 1
ATOM 2658 N N . PRO A 1 326 ? 25.732 -1.440 15.913 1.00 8.42 352 PRO A N 1
ATOM 2659 C CA . PRO A 1 326 ? 27.097 -1.968 15.869 1.00 8.47 352 PRO A CA 1
ATOM 2660 C C . PRO A 1 326 ? 27.423 -3.057 16.891 1.00 8.79 352 PRO A C 1
ATOM 2661 O O . PRO A 1 326 ? 28.605 -3.440 16.994 1.00 9.40 352 PRO A O 1
ATOM 2665 N N . GLY A 1 327 ? 26.429 -3.540 17.639 1.00 8.56 353 GLY A N 1
ATOM 2666 C CA . GLY A 1 327 ? 26.705 -4.425 18.808 1.00 8.59 353 GLY A CA 1
ATOM 2667 C C . GLY A 1 327 ? 27.083 -3.670 20.074 1.00 8.87 353 GLY A C 1
ATOM 2668 O O . GLY A 1 327 ? 27.398 -2.477 20.031 1.00 9.75 353 GLY A O 1
ATOM 2669 N N . VAL A 1 328 ? 26.984 -4.365 21.208 1.00 8.59 354 VAL A N 1
ATOM 2670 C CA . VAL A 1 328 ? 27.528 -3.921 22.511 1.00 8.94 354 VAL A CA 1
ATOM 2671 C C . VAL A 1 328 ? 28.120 -5.139 23.200 1.00 9.51 354 VAL A C 1
ATOM 2672 O O . VAL A 1 328 ? 27.847 -6.280 22.793 1.00 9.70 354 VAL A O 1
ATOM 2676 N N . LEU A 1 329 ? 28.936 -4.894 24.218 1.00 9.98 355 LEU A N 1
ATOM 2677 C CA . LEU A 1 329 ? 29.494 -5.977 25.064 1.00 9.67 355 LEU A CA 1
ATOM 2678 C C . LEU A 1 329 ? 29.142 -5.734 26.525 1.00 9.97 355 LEU A C 1
ATOM 2679 O O . LEU A 1 329 ? 28.918 -4.596 26.914 1.00 9.97 355 LEU A O 1
ATOM 2684 N N . PRO A 1 330 ? 29.115 -6.789 27.363 1.00 10.36 356 PRO A N 1
ATOM 2685 C CA . PRO A 1 330 ? 28.930 -6.596 28.807 1.00 10.95 356 PRO A CA 1
ATOM 2686 C C . PRO A 1 330 ? 30.153 -5.994 29.516 1.00 11.24 356 PRO A C 1
ATOM 2687 O O . PRO A 1 330 ? 30.030 -5.484 30.639 1.00 12.49 356 PRO A O 1
ATOM 2691 N N A SER A 1 331 ? 31.312 -6.089 28.859 0.40 10.79 357 SER A N 1
ATOM 2692 N N B SER A 1 331 ? 31.305 -6.074 28.847 0.60 10.66 357 SER A N 1
ATOM 2693 C CA A SER A 1 331 ? 32.600 -5.601 29.344 0.40 10.80 357 SER A CA 1
ATOM 2694 C CA B SER A 1 331 ? 32.613 -5.672 29.357 0.60 10.81 357 SER A CA 1
ATOM 2695 C C A SER A 1 331 ? 33.571 -5.847 28.210 0.40 10.89 357 SER A C 1
ATOM 2696 C C B SER A 1 331 ? 33.592 -5.882 28.214 0.60 10.83 357 SER A C 1
ATOM 2697 O O A SER A 1 331 ? 33.276 -6.629 27.304 0.40 11.00 357 SER A O 1
ATOM 2698 O O B SER A 1 331 ? 33.324 -6.665 27.299 0.60 10.99 357 SER A O 1
ATOM 2703 N N . LEU A 1 332 ? 34.726 -5.188 28.250 1.00 11.07 358 LEU A N 1
ATOM 2704 C CA . LEU A 1 332 ? 35.849 -5.614 27.410 1.00 11.67 358 LEU A CA 1
ATOM 2705 C C . LEU A 1 332 ? 36.302 -6.971 27.960 1.00 11.99 358 LEU A C 1
ATOM 2706 O O . LEU A 1 332 ? 36.188 -7.205 29.160 1.00 11.74 358 LEU A O 1
ATOM 2711 N N . PRO A 1 333 ? 36.755 -7.874 27.070 1.00 12.25 359 PRO A N 1
ATOM 2712 C CA . PRO A 1 333 ? 37.271 -9.187 27.503 1.00 12.52 359 PRO A CA 1
ATOM 2713 C C . PRO A 1 333 ? 38.718 -9.073 27.995 1.00 13.36 359 PRO A C 1
ATOM 2714 O O . PRO A 1 333 ? 39.251 -7.956 28.100 1.00 12.94 359 PRO A O 1
ATOM 2718 N N . ASP A 1 334 ? 39.336 -10.219 28.313 1.00 13.67 360 ASP A N 1
ATOM 2719 C CA . ASP A 1 334 ? 40.705 -10.229 28.836 1.00 13.95 360 ASP A CA 1
ATOM 2720 C C . ASP A 1 334 ? 41.695 -10.427 27.681 1.00 14.77 360 ASP A C 1
ATOM 2721 O O . ASP A 1 334 ? 42.150 -11.546 27.409 1.00 14.79 360 ASP A O 1
ATOM 2726 N N . LEU A 1 335 ? 42.003 -9.333 26.984 1.00 14.84 361 LEU A N 1
ATOM 2727 C CA . LEU A 1 335 ? 42.889 -9.414 25.819 1.00 15.57 361 LEU A CA 1
ATOM 2728 C C . LEU A 1 335 ? 44.076 -8.437 25.897 1.00 16.03 361 LEU A C 1
ATOM 2729 O O . LEU A 1 335 ? 44.888 -8.371 24.967 1.00 17.64 361 LEU A O 1
ATOM 2734 N N . GLY A 1 336 ? 44.193 -7.699 27.001 1.00 15.69 362 GLY A N 1
ATOM 2735 C CA . GLY A 1 336 ? 45.274 -6.715 27.135 1.00 16.89 362 GLY A CA 1
ATOM 2736 C C . GLY A 1 336 ? 46.621 -7.302 27.548 1.00 17.74 362 GLY A C 1
ATOM 2737 O O . GLY A 1 336 ? 46.685 -8.424 28.073 1.00 18.71 362 GLY A O 1
ATOM 2738 N N A ASP A 1 337 ? 47.708 -6.580 27.274 0.43 18.52 363 ASP A N 1
ATOM 2739 N N B ASP A 1 337 ? 47.674 -6.524 27.325 0.57 18.02 363 ASP A N 1
ATOM 2740 C CA A ASP A 1 337 ? 49.031 -6.969 27.797 0.43 19.32 363 ASP A CA 1
ATOM 2741 C CA B ASP A 1 337 ? 49.035 -6.882 27.735 0.57 18.63 363 ASP A CA 1
ATOM 2742 C C A ASP A 1 337 ? 49.371 -6.130 29.035 0.43 19.09 363 ASP A C 1
ATOM 2743 C C B ASP A 1 337 ? 49.437 -6.307 29.115 0.57 18.77 363 ASP A C 1
ATOM 2744 O O A ASP A 1 337 ? 50.398 -5.444 29.081 0.43 18.96 363 ASP A O 1
ATOM 2745 O O B ASP A 1 337 ? 50.608 -6.015 29.368 0.57 19.45 363 ASP A O 1
ATOM 2754 N N . TYR A 1 338 ? 48.457 -6.154 30.008 1.00 18.70 364 TYR A N 1
ATOM 2755 C CA . TYR A 1 338 ? 48.691 -5.616 31.356 1.00 17.17 364 TYR A CA 1
ATOM 2756 C C . TYR A 1 338 ? 49.493 -6.618 32.202 1.00 16.94 364 TYR A C 1
ATOM 2757 O O . TYR A 1 338 ? 49.494 -7.827 31.936 1.00 18.46 364 TYR A O 1
ATOM 2766 N N . ASP A 1 339 ? 50.168 -6.091 33.212 1.00 16.88 365 ASP A N 1
ATOM 2767 C CA . ASP A 1 339 ? 50.718 -6.879 34.306 1.00 17.70 365 ASP A CA 1
ATOM 2768 C C . ASP A 1 339 ? 49.505 -7.321 35.137 1.00 17.36 365 ASP A C 1
ATOM 2769 O O . ASP A 1 339 ? 48.828 -6.492 35.760 1.00 16.58 365 ASP A O 1
ATOM 2774 N N . ARG A 1 340 ? 49.224 -8.620 35.130 1.00 17.08 366 ARG A N 1
ATOM 2775 C CA . ARG A 1 340 ? 48.016 -9.168 35.784 1.00 17.24 366 ARG A CA 1
ATOM 2776 C C . ARG A 1 340 ? 48.019 -8.960 37.297 1.00 17.95 366 ARG A C 1
ATOM 2777 O O . ARG A 1 340 ? 46.977 -8.656 37.893 1.00 15.50 366 ARG A O 1
ATOM 2785 N N . GLU A 1 341 ? 49.193 -9.096 37.926 1.00 18.69 367 GLU A N 1
ATOM 2786 C CA . GLU A 1 341 ? 49.303 -8.800 39.358 1.00 19.89 367 GLU A CA 1
ATOM 2787 C C . GLU A 1 341 ? 49.038 -7.341 39.686 1.00 18.00 367 GLU A C 1
ATOM 2788 O O . GLU A 1 341 ? 48.439 -7.048 40.719 1.00 17.79 367 GLU A O 1
ATOM 2794 N N . ARG A 1 342 ? 49.463 -6.434 38.803 1.00 15.89 368 ARG A N 1
ATOM 2795 C CA . ARG A 1 342 ? 49.194 -5.004 39.005 1.00 15.02 368 ARG A CA 1
ATOM 2796 C C . ARG A 1 342 ? 47.674 -4.744 38.931 1.00 13.93 368 ARG A C 1
ATOM 2797 O O . ARG A 1 342 ? 47.125 -4.021 39.776 1.00 14.08 368 ARG A O 1
ATOM 2805 N N . LEU A 1 343 ? 47.022 -5.343 37.933 1.00 13.17 369 LEU A N 1
ATOM 2806 C CA . LEU A 1 343 ? 45.558 -5.222 37.779 1.00 13.02 369 LEU A CA 1
ATOM 2807 C C . LEU A 1 343 ? 44.803 -5.829 38.966 1.00 13.45 369 LEU A C 1
ATOM 2808 O O . LEU A 1 343 ? 43.862 -5.216 39.474 1.00 13.56 369 LEU A O 1
ATOM 2813 N N . ILE A 1 344 ? 45.225 -7.014 39.418 1.00 13.21 370 ILE A N 1
ATOM 2814 C CA . ILE A 1 344 ? 44.642 -7.629 40.619 1.00 13.70 370 ILE A CA 1
ATOM 2815 C C . ILE A 1 344 ? 44.780 -6.687 41.825 1.00 12.89 370 ILE A C 1
ATOM 2816 O O . ILE A 1 344 ? 43.837 -6.513 42.578 1.00 13.37 370 ILE A O 1
ATOM 2821 N N . GLY A 1 345 ? 45.932 -6.037 41.979 1.00 12.62 371 GLY A N 1
ATOM 2822 C CA . GLY A 1 345 ? 46.109 -5.080 43.061 1.00 12.63 371 GLY A CA 1
ATOM 2823 C C . GLY A 1 345 ? 45.121 -3.919 42.980 1.00 12.54 371 GLY A C 1
ATOM 2824 O O . GLY A 1 345 ? 44.516 -3.546 43.970 1.00 12.43 371 GLY A O 1
ATOM 2825 N N . TYR A 1 346 ? 44.943 -3.372 41.781 1.00 12.41 372 TYR A N 1
ATOM 2826 C CA . TYR A 1 346 ? 43.967 -2.284 41.599 1.00 12.32 372 TYR A CA 1
ATOM 2827 C C . TYR A 1 346 ? 42.532 -2.760 41.891 1.00 12.04 372 TYR A C 1
ATOM 2828 O O . TYR A 1 346 ? 41.709 -1.996 42.413 1.00 12.32 372 TYR A O 1
ATOM 2837 N N . LEU A 1 347 ? 42.226 -4.005 41.546 1.00 12.16 373 LEU A N 1
ATOM 2838 C CA . LEU A 1 347 ? 40.898 -4.552 41.848 1.00 12.14 373 LEU A CA 1
ATOM 2839 C C . LEU A 1 347 ? 40.668 -4.578 43.363 1.00 12.84 373 LEU A C 1
ATOM 2840 O O . LEU A 1 347 ? 39.640 -4.122 43.845 1.00 12.90 373 LEU A O 1
ATOM 2845 N N . HIS A 1 348 ? 41.641 -5.094 44.111 1.00 14.28 374 HIS A N 1
ATOM 2846 C CA . HIS A 1 348 ? 41.555 -5.051 45.572 1.00 15.27 374 HIS A CA 1
ATOM 2847 C C . HIS A 1 348 ? 41.506 -3.631 46.140 1.00 14.74 374 HIS A C 1
ATOM 2848 O O . HIS A 1 348 ? 40.764 -3.385 47.083 1.00 15.00 374 HIS A O 1
ATOM 2855 N N . ASP A 1 349 ? 42.255 -2.696 45.544 1.00 14.70 375 ASP A N 1
ATOM 2856 C CA . ASP A 1 349 ? 42.222 -1.274 45.954 1.00 15.40 375 ASP A CA 1
ATOM 2857 C C . ASP A 1 349 ? 40.794 -0.713 45.901 1.00 15.22 375 ASP A C 1
ATOM 2858 O O . ASP A 1 349 ? 40.412 0.102 46.741 1.00 14.18 375 ASP A O 1
ATOM 2863 N N . ALA A 1 350 ? 40.025 -1.187 44.915 1.00 15.34 376 ALA A N 1
ATOM 2864 C CA . ALA A 1 350 ? 38.673 -0.677 44.666 1.00 14.93 376 ALA A CA 1
ATOM 2865 C C . ALA A 1 350 ? 37.665 -1.056 45.754 1.00 15.13 376 ALA A C 1
ATOM 2866 O O . ALA A 1 350 ? 36.588 -0.457 45.825 1.00 15.37 376 ALA A O 1
ATOM 2868 N N . THR A 1 351 ? 38.021 -2.001 46.637 1.00 14.85 377 THR A N 1
ATOM 2869 C CA . THR A 1 351 ? 37.190 -2.290 47.807 1.00 14.66 377 THR A CA 1
ATOM 2870 C C . THR A 1 351 ? 37.118 -1.106 48.782 1.00 14.59 377 THR A C 1
ATOM 2871 O O . THR A 1 351 ? 36.213 -1.070 49.606 1.00 14.71 377 THR A O 1
ATOM 2875 N N . SER A 1 352 ? 38.027 -0.125 48.648 1.00 14.50 378 SER A N 1
ATOM 2876 C CA . SER A 1 352 ? 38.002 1.088 49.497 1.00 15.78 378 SER A CA 1
ATOM 2877 C C . SER A 1 352 ? 36.961 2.107 49.058 1.00 15.49 378 SER A C 1
ATOM 2878 O O . SER A 1 352 ? 36.594 2.996 49.822 1.00 16.02 378 SER A O 1
ATOM 2881 N N . ASP A 1 353 ? 36.490 1.984 47.819 1.00 14.74 379 ASP A N 1
ATOM 2882 C CA . ASP A 1 353 ? 35.572 2.969 47.256 1.00 14.18 379 ASP A CA 1
ATOM 2883 C C . ASP A 1 353 ? 34.201 2.899 47.905 1.00 14.17 379 ASP A C 1
ATOM 2884 O O . ASP A 1 353 ? 33.768 1.849 48.388 1.00 14.06 379 ASP A O 1
ATOM 2889 N N . TYR A 1 354 ? 33.514 4.028 47.921 1.00 13.17 380 TYR A N 1
ATOM 2890 C CA . TYR A 1 354 ? 32.171 4.098 48.496 1.00 13.82 380 TYR A CA 1
ATOM 2891 C C . TYR A 1 354 ? 31.392 5.177 47.768 1.00 13.57 380 TYR A C 1
ATOM 2892 O O . TYR A 1 354 ? 32.008 6.060 47.135 1.00 13.43 380 TYR A O 1
ATOM 2901 N N . PRO A 1 3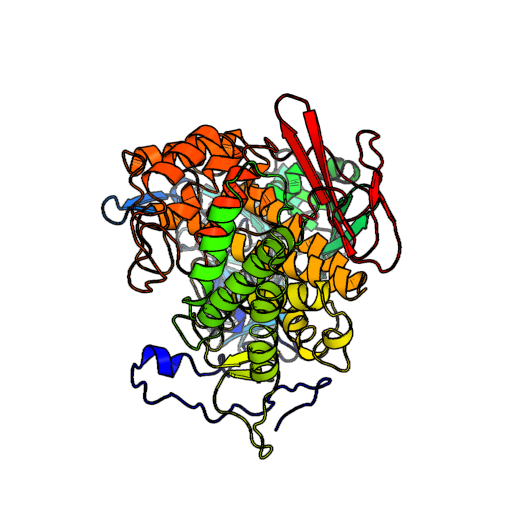55 ? 30.047 5.116 47.831 1.00 13.87 381 PRO A N 1
ATOM 2902 C CA . PRO A 1 355 ? 29.276 6.160 47.154 1.00 14.36 381 PRO A CA 1
ATOM 2903 C C . PRO A 1 355 ? 29.421 7.518 47.837 1.00 14.35 381 PRO A C 1
ATOM 2904 O O . PRO A 1 355 ? 29.488 7.587 49.074 1.00 15.69 381 PRO A O 1
ATOM 2908 N N . THR A 1 356 ? 29.465 8.581 47.043 1.00 15.00 382 THR A N 1
ATOM 2909 C CA . THR A 1 356 ? 29.668 9.939 47.571 1.00 15.89 382 THR A CA 1
ATOM 2910 C C . THR A 1 356 ? 28.358 10.696 47.826 1.00 17.80 382 THR A C 1
ATOM 2911 O O . THR A 1 356 ? 28.345 11.922 47.913 1.00 22.50 382 THR A O 1
ATOM 2915 N N . GLY A 1 357 ? 27.265 9.970 47.995 1.00 15.93 383 GLY A N 1
ATOM 2916 C CA . GLY A 1 357 ? 25.966 10.573 48.277 1.00 15.45 383 GLY A CA 1
ATOM 2917 C C . GLY A 1 357 ? 24.955 9.454 48.426 1.00 14.77 383 GLY A C 1
ATOM 2918 O O . GLY A 1 357 ? 25.253 8.292 48.121 1.00 15.27 383 GLY A O 1
ATOM 2919 N N . SER A 1 358 ? 23.759 9.809 48.878 1.00 12.94 384 SER A N 1
ATOM 2920 C CA . SER A 1 358 ? 22.700 8.820 49.126 1.00 13.09 384 SER A CA 1
ATOM 2921 C C . SER A 1 358 ? 21.630 8.860 48.043 1.00 12.02 384 SER A C 1
ATOM 2922 O O . SER A 1 358 ? 20.674 8.093 48.086 1.00 12.10 384 SER A O 1
ATOM 2925 N N . ASP A 1 359 ? 21.784 9.758 47.072 1.00 10.93 385 ASP A N 1
ATOM 2926 C CA . ASP A 1 359 ? 20.761 9.901 46.039 1.00 10.19 385 ASP A CA 1
ATOM 2927 C C . ASP A 1 359 ? 20.966 8.891 44.917 1.00 9.92 385 ASP A C 1
ATOM 2928 O O . ASP A 1 359 ? 22.033 8.247 44.806 1.00 9.45 385 ASP A O 1
ATOM 2933 N N . THR A 1 360 ? 19.934 8.741 44.088 1.00 8.91 386 THR A N 1
ATOM 2934 C CA . THR A 1 360 ? 19.987 7.815 42.958 1.00 8.90 386 THR A CA 1
ATOM 2935 C C . THR A 1 360 ? 21.175 8.021 42.029 1.00 8.70 386 THR A C 1
ATOM 2936 O O . THR A 1 360 ? 21.660 7.040 41.460 1.00 9.09 386 THR A O 1
ATOM 2940 N N . TYR A 1 361 ? 21.651 9.260 41.851 1.00 8.71 387 TYR A N 1
ATOM 2941 C CA . TYR A 1 361 ? 22.752 9.447 40.921 1.00 8.83 387 TYR A CA 1
ATOM 2942 C C . TYR A 1 361 ? 24.090 9.001 41.515 1.00 8.90 387 TYR A C 1
ATOM 2943 O O . TYR A 1 361 ? 24.833 8.261 40.881 1.00 8.71 387 TYR A O 1
ATOM 2952 N N . GLU A 1 362 ? 24.398 9.451 42.729 1.00 9.50 388 GLU A N 1
ATOM 2953 C CA . GLU A 1 362 ? 25.684 9.083 43.327 1.00 10.17 388 GLU A CA 1
ATOM 2954 C C . GLU A 1 362 ? 25.724 7.607 43.662 1.00 9.67 388 GLU A C 1
ATOM 2955 O O . GLU A 1 362 ? 26.769 6.973 43.497 1.00 10.03 388 GLU A O 1
ATOM 2961 N N . LEU A 1 363 ? 24.598 7.053 44.104 1.00 9.35 389 LEU A N 1
ATOM 2962 C CA . LEU A 1 363 ? 24.529 5.606 44.342 1.00 9.87 389 LEU A CA 1
ATOM 2963 C C . LEU A 1 363 ? 24.662 4.858 43.003 1.00 9.39 389 LEU A C 1
ATOM 2964 O O . LEU A 1 363 ? 25.381 3.865 42.894 1.00 9.10 389 LEU A O 1
ATOM 2969 N N . GLY A 1 364 ? 23.990 5.373 41.975 1.00 8.66 390 GLY A N 1
ATOM 2970 C CA . GLY A 1 364 ? 24.138 4.842 40.623 1.00 8.27 390 GLY A CA 1
ATOM 2971 C C . GLY A 1 364 ? 25.585 4.772 40.163 1.00 8.29 390 GLY A C 1
ATOM 2972 O O . GLY A 1 364 ? 26.055 3.722 39.697 1.00 8.43 390 GLY A O 1
ATOM 2973 N N . LYS A 1 365 ? 26.306 5.878 40.283 1.00 8.14 391 LYS A N 1
ATOM 2974 C CA . LYS A 1 365 ? 27.717 5.874 39.862 1.00 8.18 391 LYS A CA 1
ATOM 2975 C C . LYS A 1 365 ? 28.504 4.782 40.590 1.00 8.45 391 LYS A C 1
ATOM 2976 O O . LYS A 1 365 ? 29.354 4.133 39.985 1.00 8.55 391 LYS A O 1
ATOM 2982 N N . TYR A 1 366 ? 28.217 4.603 41.889 1.00 8.63 392 TYR A N 1
ATOM 2983 C CA . TYR A 1 366 ? 28.913 3.574 42.670 1.00 8.92 392 TYR A CA 1
ATOM 2984 C C . TYR A 1 366 ? 28.600 2.169 42.197 1.00 8.75 392 TYR A C 1
ATOM 2985 O O . TYR A 1 366 ? 29.506 1.365 42.010 1.00 8.63 392 TYR A O 1
ATOM 2994 N N . ILE A 1 367 ? 27.320 1.860 42.007 1.00 9.13 393 ILE A N 1
ATOM 2995 C CA . ILE A 1 367 ? 26.980 0.513 41.542 1.00 8.91 393 ILE A CA 1
ATOM 2996 C C . ILE A 1 367 ? 27.466 0.270 40.091 1.00 9.08 393 ILE A C 1
ATOM 2997 O O . ILE A 1 367 ? 27.819 -0.843 39.734 1.00 9.13 393 ILE A O 1
ATOM 3002 N N . GLY A 1 368 ? 27.523 1.312 39.260 1.00 8.94 394 GLY A N 1
ATOM 3003 C CA . GLY A 1 368 ? 28.082 1.143 37.924 1.00 8.88 394 GLY A CA 1
ATOM 3004 C C . GLY A 1 368 ? 29.565 0.763 38.062 1.00 9.19 394 GLY A C 1
ATOM 3005 O O . GLY A 1 368 ? 30.057 -0.098 37.339 1.00 9.76 394 GLY A O 1
ATOM 3006 N N . LYS A 1 369 ? 30.242 1.410 39.005 1.00 9.25 395 LYS A N 1
ATOM 3007 C CA . LYS A 1 369 ? 31.660 1.154 39.256 1.00 9.80 395 LYS A CA 1
ATOM 3008 C C . LYS A 1 369 ? 31.865 -0.315 39.674 1.00 10.26 395 LYS A C 1
ATOM 3009 O O . LYS A 1 369 ? 32.743 -1.001 39.128 1.00 10.39 395 LYS A O 1
ATOM 3015 N N . LEU A 1 370 ? 31.070 -0.788 40.633 1.00 10.63 396 LEU A N 1
ATOM 3016 C CA . LEU A 1 370 ? 31.183 -2.192 41.056 1.00 10.87 396 LEU A CA 1
ATOM 3017 C C . LEU A 1 370 ? 30.855 -3.160 39.939 1.00 10.67 396 LEU A C 1
ATOM 3018 O O . LEU A 1 370 ? 31.537 -4.189 39.777 1.00 10.53 396 LEU A O 1
ATOM 3023 N N . ALA A 1 371 ? 29.815 -2.849 39.162 1.00 10.32 397 ALA A N 1
ATOM 3024 C CA . ALA A 1 371 ? 29.418 -3.742 38.051 1.00 10.19 397 ALA A CA 1
ATOM 3025 C C . ALA A 1 371 ? 30.501 -3.808 36.965 1.00 10.80 397 ALA A C 1
ATOM 3026 O O . ALA A 1 371 ? 30.631 -4.810 36.273 1.00 11.34 397 ALA A O 1
ATOM 3028 N N . THR A 1 372 ? 31.274 -2.730 36.827 1.00 10.92 398 THR A N 1
ATOM 3029 C CA . THR A 1 372 ? 32.381 -2.686 35.881 1.00 11.51 398 THR A CA 1
ATOM 3030 C C . THR A 1 372 ? 33.587 -3.504 36.374 1.00 11.76 398 THR A C 1
ATOM 3031 O O . THR A 1 372 ? 34.274 -4.140 35.576 1.00 12.18 398 THR A O 1
ATOM 3035 N N . LEU A 1 373 ? 33.782 -3.520 37.692 1.00 11.74 399 LEU A N 1
ATOM 3036 C CA . LEU A 1 373 ? 34.916 -4.245 38.299 1.00 12.27 399 LEU A CA 1
ATOM 3037 C C . LEU A 1 373 ? 34.693 -5.762 38.297 1.00 12.07 399 LEU A C 1
ATOM 3038 O O . LEU A 1 373 ? 35.657 -6.533 38.172 1.00 12.78 399 LEU A O 1
ATOM 3043 N N . ALA A 1 374 ? 33.450 -6.206 38.459 1.00 11.16 400 ALA A N 1
ATOM 3044 C CA . ALA A 1 374 ? 33.195 -7.652 38.677 1.00 11.34 400 ALA A CA 1
ATOM 3045 C C . ALA A 1 374 ? 33.663 -8.561 37.507 1.00 12.02 400 ALA A C 1
ATOM 3046 O O . ALA A 1 374 ? 34.352 -9.561 37.758 1.00 12.89 400 ALA A O 1
ATOM 3048 N N . PRO A 1 375 ? 33.357 -8.214 36.233 1.00 11.87 401 PRO A N 1
ATOM 3049 C CA . PRO A 1 375 ? 33.882 -9.080 35.148 1.00 11.89 401 PRO A CA 1
ATOM 3050 C C . PRO A 1 375 ? 35.408 -9.052 35.046 1.00 11.39 401 PRO A C 1
ATOM 3051 O O . PRO A 1 375 ? 36.008 -10.025 34.586 1.00 11.83 401 PRO A O 1
ATOM 3055 N N . ILE A 1 376 ? 36.015 -7.931 35.411 1.00 11.03 402 ILE A N 1
ATOM 3056 C CA . ILE A 1 376 ? 37.486 -7.822 35.350 1.00 11.37 402 ILE A CA 1
ATOM 3057 C C . ILE A 1 376 ? 38.071 -8.757 36.424 1.00 11.53 402 ILE A C 1
ATOM 3058 O O . ILE A 1 376 ? 39.061 -9.463 36.165 1.00 11.58 402 ILE A O 1
ATOM 3063 N N . ALA A 1 377 ? 37.473 -8.746 37.616 1.00 11.90 403 ALA A N 1
ATOM 3064 C CA . ALA A 1 377 ? 37.887 -9.679 38.682 1.00 12.60 403 ALA A CA 1
ATOM 3065 C C . ALA A 1 377 ? 37.729 -11.143 38.222 1.00 13.39 403 ALA A C 1
ATOM 3066 O O . ALA A 1 377 ? 38.641 -11.952 38.423 1.00 13.49 403 ALA A O 1
ATOM 3068 N N . ASP A 1 378 ? 36.603 -11.474 37.578 1.00 13.80 404 ASP A N 1
ATOM 3069 C CA . ASP A 1 378 ? 36.404 -12.826 37.012 1.00 14.64 404 ASP A CA 1
ATOM 3070 C C . ASP A 1 378 ? 37.535 -13.180 36.044 1.00 14.51 404 ASP A C 1
ATOM 3071 O O . ASP A 1 378 ? 38.106 -14.288 36.103 1.00 14.55 404 ASP A O 1
ATOM 3076 N N . GLN A 1 379 ? 37.883 -12.225 35.181 1.00 13.10 405 GLN A N 1
ATOM 3077 C CA . GLN A 1 379 ? 38.935 -12.430 34.186 1.00 13.50 405 GLN A CA 1
ATOM 3078 C C . GLN A 1 379 ? 40.299 -12.697 34.815 1.00 13.66 405 GLN A C 1
ATOM 3079 O O . GLN A 1 379 ? 41.060 -13.509 34.304 1.00 14.67 405 GLN A O 1
ATOM 3085 N N . MET A 1 380 ? 40.571 -12.054 35.943 1.00 13.81 406 MET A N 1
ATOM 3086 C CA . MET A 1 380 ? 41.865 -12.172 36.610 1.00 13.83 406 MET A CA 1
ATOM 3087 C C . MET A 1 380 ? 41.931 -13.400 37.512 1.00 15.06 406 MET A C 1
ATOM 3088 O O . MET A 1 380 ? 42.953 -13.611 38.179 1.00 15.91 406 MET A O 1
ATOM 3093 N N . GLY A 1 381 ? 40.858 -14.183 37.525 1.00 15.27 407 GLY A N 1
ATOM 3094 C CA . GLY A 1 381 ? 40.761 -15.396 38.358 1.00 15.56 407 GLY A CA 1
ATOM 3095 C C . GLY A 1 381 ? 40.361 -15.103 39.800 1.00 15.55 407 GLY A C 1
ATOM 3096 O O . GLY A 1 381 ? 40.293 -16.019 40.653 1.00 15.46 407 GLY A O 1
ATOM 3097 N N . GLU A 1 382 ? 40.085 -13.833 40.087 1.00 14.52 408 GLU A N 1
ATOM 3098 C CA . GLU A 1 382 ? 39.661 -13.399 41.409 1.00 14.66 408 GLU A CA 1
ATOM 3099 C C . GLU A 1 382 ? 38.140 -13.553 41.563 1.00 14.22 408 GLU A C 1
ATOM 3100 O O . GLU A 1 382 ? 37.421 -12.557 41.769 1.00 13.62 408 GLU A O 1
ATOM 3106 N N . TYR A 1 383 ? 37.656 -14.795 41.485 1.00 13.96 409 TYR A N 1
ATOM 3107 C CA . TYR A 1 383 ? 36.220 -15.043 41.501 1.00 14.31 409 TYR A CA 1
ATOM 3108 C C . TYR A 1 383 ? 35.550 -14.669 42.826 1.00 13.46 409 TYR A C 1
ATOM 3109 O O . TYR A 1 383 ? 34.410 -14.226 42.815 1.00 13.57 409 TYR A O 1
ATOM 3118 N N A GLU A 1 384 ? 36.256 -14.853 43.939 0.50 13.05 410 GLU A N 1
ATOM 3119 N N B GLU A 1 384 ? 36.238 -14.862 43.960 0.50 13.02 410 GLU A N 1
ATOM 3120 C CA A GLU A 1 384 ? 35.729 -14.493 45.241 0.50 13.21 410 GLU A CA 1
ATOM 3121 C CA B GLU A 1 384 ? 35.677 -14.491 45.271 0.50 13.20 410 GLU A CA 1
ATOM 3122 C C A GLU A 1 384 ? 35.483 -12.977 45.346 0.50 12.76 410 GLU A C 1
ATOM 3123 C C B GLU A 1 384 ? 35.494 -12.961 45.393 0.50 12.77 410 GLU A C 1
ATOM 3124 O O A GLU A 1 384 ? 34.455 -12.542 45.868 0.50 12.85 410 GLU A O 1
ATOM 3125 O O B GLU A 1 384 ? 34.506 -12.497 45.964 0.50 12.93 410 GLU A O 1
ATOM 3136 N N . LEU A 1 385 ? 36.427 -12.200 44.814 1.00 12.55 411 LEU A N 1
ATOM 3137 C CA . LEU A 1 385 ? 36.340 -10.733 44.784 1.00 12.39 411 LEU A CA 1
ATOM 3138 C C . LEU A 1 385 ? 35.207 -10.305 43.854 1.00 11.68 411 LEU A C 1
ATOM 3139 O O . LEU A 1 385 ? 34.429 -9.419 44.209 1.00 11.22 411 LEU A O 1
ATOM 3144 N N . ALA A 1 386 ? 35.089 -10.976 42.709 1.00 11.31 412 ALA A N 1
ATOM 3145 C CA . ALA A 1 386 ? 33.968 -10.703 41.782 1.00 11.24 412 ALA A CA 1
ATOM 3146 C C . ALA A 1 386 ? 32.639 -10.957 42.471 1.00 11.66 412 ALA A C 1
ATOM 3147 O O . ALA A 1 386 ? 31.687 -10.162 42.329 1.00 10.85 412 ALA A O 1
ATOM 3149 N N . GLU A 1 387 ? 32.585 -12.035 43.263 1.00 11.74 413 GLU A N 1
ATOM 3150 C CA . GLU A 1 387 ? 31.389 -12.374 44.024 1.00 12.16 413 GLU A CA 1
ATOM 3151 C C . GLU A 1 387 ? 31.112 -11.364 45.135 1.00 11.82 413 GLU A C 1
ATOM 3152 O O . GLU A 1 387 ? 29.961 -11.011 45.373 1.00 12.10 413 GLU A O 1
ATOM 3158 N N . GLN A 1 388 ? 32.169 -10.855 45.769 1.00 11.84 414 GLN A N 1
ATOM 3159 C CA . GLN A 1 388 ? 32.016 -9.767 46.722 1.00 12.15 414 GLN A CA 1
ATOM 3160 C C . GLN A 1 388 ? 31.365 -8.543 46.071 1.00 12.27 414 GLN A C 1
ATOM 3161 O O . GLN A 1 388 ? 30.434 -7.960 46.643 1.00 12.35 414 GLN A O 1
ATOM 3167 N N . PHE A 1 389 ? 31.848 -8.171 44.887 1.00 11.88 415 PHE A N 1
ATOM 3168 C CA . PHE A 1 389 ? 31.266 -7.010 44.187 1.00 11.36 415 PHE A CA 1
ATOM 3169 C C . PHE A 1 389 ? 29.803 -7.290 43.823 1.00 11.27 415 PHE A C 1
ATOM 3170 O O . PHE A 1 389 ? 28.936 -6.438 44.059 1.00 11.06 415 PHE A O 1
ATOM 3178 N N . ARG A 1 390 ? 29.515 -8.476 43.285 1.00 11.10 416 ARG A N 1
ATOM 3179 C CA . ARG A 1 390 ? 28.129 -8.774 42.898 1.00 11.60 416 ARG A CA 1
ATOM 3180 C C . ARG A 1 390 ? 27.227 -8.871 44.126 1.00 11.88 416 ARG A C 1
ATOM 3181 O O . ARG A 1 390 ? 26.053 -8.493 44.085 1.00 11.34 416 ARG A O 1
ATOM 3189 N N . GLY A 1 391 ? 27.782 -9.355 45.234 1.00 11.46 417 GLY A N 1
ATOM 3190 C CA . GLY A 1 391 ? 27.024 -9.420 46.488 1.00 11.58 417 GLY A CA 1
ATOM 3191 C C . GLY A 1 391 ? 26.652 -8.038 46.993 1.00 10.97 417 GLY A C 1
ATOM 3192 O O . GLY A 1 391 ? 25.538 -7.815 47.477 1.00 11.56 417 GLY A O 1
ATOM 3193 N N A GLU A 1 392 ? 27.586 -7.111 46.841 0.64 10.79 418 GLU A N 1
ATOM 3194 N N B GLU A 1 392 ? 27.586 -7.094 46.887 0.36 11.00 418 GLU A N 1
ATOM 3195 C CA A GLU A 1 392 ? 27.362 -5.730 47.243 0.64 10.56 418 GLU A CA 1
ATOM 3196 C CA B GLU A 1 392 ? 27.307 -5.710 47.290 0.36 10.80 418 GLU A CA 1
ATOM 3197 C C A GLU A 1 392 ? 26.258 -5.126 46.369 0.64 10.69 418 GLU A C 1
ATOM 3198 C C B GLU A 1 392 ? 26.277 -5.064 46.358 0.36 10.78 418 GLU A C 1
ATOM 3199 O O A GLU A 1 392 ? 25.334 -4.447 46.875 0.64 10.91 418 GLU A O 1
ATOM 3200 O O B GLU A 1 392 ? 25.443 -4.264 46.812 0.36 10.87 418 GLU A O 1
ATOM 3211 N N . LEU A 1 393 ? 26.317 -5.422 45.070 1.00 10.26 419 LEU A N 1
ATOM 3212 C CA . LEU A 1 393 ? 25.258 -4.991 44.120 1.00 10.64 419 LEU A CA 1
ATOM 3213 C C . LEU A 1 393 ? 23.895 -5.557 44.517 1.00 10.61 419 LEU A C 1
ATOM 3214 O O . LEU A 1 393 ? 22.907 -4.820 44.582 1.00 10.65 419 LEU A O 1
ATOM 3219 N N . LYS A 1 394 ? 23.846 -6.855 44.809 1.00 11.19 420 LYS A N 1
ATOM 3220 C CA . LYS A 1 394 ? 22.596 -7.462 45.260 1.00 11.60 420 LYS A CA 1
ATOM 3221 C C . LYS A 1 394 ? 22.065 -6.783 46.535 1.00 12.08 420 LYS A C 1
ATOM 3222 O O . LYS A 1 394 ? 20.883 -6.471 46.609 1.00 11.75 420 LYS A O 1
ATOM 3228 N N . ASP A 1 395 ? 22.943 -6.525 47.506 1.00 12.57 421 ASP A N 1
ATOM 3229 C CA . ASP A 1 395 ? 22.521 -5.924 48.784 1.00 13.11 421 ASP A CA 1
ATOM 3230 C C . ASP A 1 395 ? 21.908 -4.536 48.562 1.00 12.47 421 ASP A C 1
ATOM 3231 O O . ASP A 1 395 ? 20.843 -4.210 49.125 1.00 12.69 421 ASP A O 1
ATOM 3236 N N . ILE A 1 396 ? 22.549 -3.755 47.696 1.00 11.10 422 ILE A N 1
ATOM 3237 C CA . ILE A 1 396 ? 22.072 -2.410 47.378 1.00 10.91 422 ILE A CA 1
ATOM 3238 C C . ILE A 1 396 ? 20.755 -2.460 46.617 1.00 10.52 422 ILE A C 1
ATOM 3239 O O . ILE A 1 396 ? 19.814 -1.774 46.972 1.00 10.85 422 ILE A O 1
ATOM 3244 N N . LEU A 1 397 ? 20.676 -3.287 45.579 1.00 10.55 423 LEU A N 1
ATOM 3245 C CA . LEU A 1 397 ? 19.425 -3.358 44.802 1.00 10.77 423 LEU A CA 1
ATOM 3246 C C . LEU A 1 397 ? 18.274 -3.973 45.583 1.00 11.37 423 LEU A C 1
ATOM 3247 O O . LEU A 1 397 ? 17.137 -3.511 45.470 1.00 11.13 423 LEU A O 1
ATOM 3252 N N . GLU A 1 398 ? 18.533 -5.009 46.391 1.00 11.89 424 GLU A N 1
ATOM 3253 C CA . GLU A 1 398 ? 17.443 -5.608 47.176 1.00 12.25 424 GLU A CA 1
ATOM 3254 C C . GLU A 1 398 ? 16.900 -4.636 48.219 1.00 12.59 424 GLU A C 1
ATOM 3255 O O . GLU A 1 398 ? 15.746 -4.771 48.615 1.00 14.44 424 GLU A O 1
ATOM 3261 N N . ASP A 1 399 ? 17.716 -3.660 48.634 1.00 11.69 425 ASP A N 1
ATOM 3262 C CA . ASP A 1 399 ? 17.265 -2.580 49.510 1.00 11.19 425 ASP A CA 1
ATOM 3263 C C . ASP A 1 399 ? 16.371 -1.619 48.686 1.00 10.90 425 ASP A C 1
ATOM 3264 O O . ASP A 1 399 ? 15.178 -1.483 48.957 1.00 10.42 425 ASP A O 1
ATOM 3269 N N . TRP A 1 400 ? 16.951 -1.000 47.659 1.00 10.26 426 TRP A N 1
ATOM 3270 C CA . TRP A 1 400 ? 16.249 0.049 46.879 1.00 10.13 426 TRP A CA 1
ATOM 3271 C C . TRP A 1 400 ? 14.982 -0.438 46.181 1.00 9.80 426 TRP A C 1
ATOM 3272 O O . TRP A 1 400 ? 14.018 0.320 46.021 1.00 9.66 426 TRP A O 1
ATOM 3283 N N . LEU A 1 401 ? 14.976 -1.707 45.788 1.00 9.58 427 LEU A N 1
ATOM 3284 C CA . LEU A 1 401 ? 13.817 -2.276 45.088 1.00 10.08 427 LEU A CA 1
ATOM 3285 C C . LEU A 1 401 ? 12.664 -2.726 46.003 1.00 10.44 427 LEU A C 1
ATOM 3286 O O . LEU A 1 401 ? 11.681 -3.277 45.524 1.00 10.29 427 LEU A O 1
ATOM 3291 N N A GLN A 1 402 ? 12.815 -2.453 47.303 0.62 10.81 428 GLN A N 1
ATOM 3292 N N B GLN A 1 402 ? 12.769 -2.482 47.307 0.38 10.88 428 GLN A N 1
ATOM 3293 C CA A GLN A 1 402 ? 11.772 -2.683 48.306 0.62 11.41 428 GLN A CA 1
ATOM 3294 C CA B GLN A 1 402 ? 11.675 -2.805 48.233 0.38 11.38 428 GLN A CA 1
ATOM 3295 C C A GLN A 1 402 ? 11.351 -1.361 48.900 0.62 11.33 428 GLN A C 1
ATOM 3296 C C B GLN A 1 402 ? 11.313 -1.547 49.029 0.38 11.32 428 GLN A C 1
ATOM 3297 O O A GLN A 1 402 ? 12.186 -0.586 49.372 0.62 12.24 428 GLN A O 1
ATOM 3298 O O B GLN A 1 402 ? 12.163 -0.989 49.717 0.38 11.61 428 GLN A O 1
ATOM 3309 N N . ALA A 1 403 ? 10.052 -1.117 48.920 1.00 11.23 429 ALA A N 1
ATOM 3310 C CA . ALA A 1 403 ? 9.565 0.159 49.439 1.00 11.82 429 ALA A CA 1
ATOM 3311 C C . ALA A 1 403 ? 9.234 0.101 50.918 1.00 12.52 429 ALA A C 1
ATOM 3312 O O . ALA A 1 403 ? 9.056 1.135 51.550 1.00 12.85 429 ALA A O 1
ATOM 3314 N N . THR A 1 404 ? 9.115 -1.118 51.442 1.00 12.61 430 THR A N 1
ATOM 3315 C CA . THR A 1 404 ? 8.750 -1.264 52.864 1.00 12.85 430 THR A CA 1
ATOM 3316 C C . THR A 1 404 ? 9.888 -1.806 53.720 1.00 13.17 430 THR A C 1
ATOM 3317 O O . THR A 1 404 ? 10.788 -2.512 53.224 1.00 13.26 430 THR A O 1
ATOM 3321 N N . ASN A 1 405 ? 9.847 -1.463 55.009 1.00 12.77 431 ASN A N 1
ATOM 3322 C CA . ASN A 1 405 ? 10.869 -1.934 55.944 1.00 13.80 431 ASN A CA 1
ATOM 3323 C C . ASN A 1 405 ? 10.429 -3.257 56.588 1.00 13.53 431 ASN A C 1
ATOM 3324 O O . ASN A 1 405 ? 9.399 -3.828 56.203 1.00 12.23 431 ASN A O 1
ATOM 3329 N N . ALA A 1 406 ? 11.220 -3.750 57.535 1.00 13.71 432 ALA A N 1
ATOM 3330 C CA . ALA A 1 406 ? 10.924 -5.060 58.160 1.00 14.49 432 ALA A CA 1
ATOM 3331 C C . ALA A 1 406 ? 9.554 -5.133 58.854 1.00 15.20 432 ALA A C 1
ATOM 3332 O O . ALA A 1 406 ? 8.960 -6.215 58.948 1.00 13.79 432 ALA A O 1
ATOM 3334 N N . SER A 1 407 ? 9.049 -3.997 59.336 1.00 16.39 433 SER A N 1
ATOM 3335 C CA . SER A 1 407 ? 7.718 -3.969 59.950 1.00 18.46 433 SER A CA 1
ATOM 3336 C C . SER A 1 407 ? 6.574 -3.803 58.945 1.00 19.06 433 SER A C 1
ATOM 3337 O O . SER A 1 407 ? 5.403 -3.953 59.297 1.00 20.61 433 SER A O 1
ATOM 3340 N N . GLY A 1 408 ? 6.901 -3.512 57.690 1.00 16.84 434 GLY A N 1
ATOM 3341 C CA . GLY A 1 408 ? 5.882 -3.356 56.674 1.00 17.14 434 GLY A CA 1
ATOM 3342 C C . GLY A 1 408 ? 5.469 -1.914 56.397 1.00 17.17 434 GLY A C 1
ATOM 3343 O O . GLY A 1 408 ? 4.612 -1.693 55.549 1.00 19.12 434 GLY A O 1
ATOM 3344 N N A GLN A 1 409 ? 6.039 -0.944 57.096 0.43 16.89 435 GLN A N 1
ATOM 3345 N N B GLN A 1 409 ? 6.095 -0.972 57.113 0.57 17.04 435 GLN A N 1
ATOM 3346 C CA A GLN A 1 409 ? 5.706 0.449 56.800 0.43 16.76 435 GLN A CA 1
ATOM 3347 C CA B GLN A 1 409 ? 5.947 0.495 56.935 0.57 17.19 435 GLN A CA 1
ATOM 3348 C C A GLN A 1 409 ? 6.693 0.980 55.755 0.43 16.06 435 GLN A C 1
ATOM 3349 C C B GLN A 1 409 ? 6.712 0.937 55.683 0.57 16.16 435 GLN A C 1
ATOM 3350 O O A GLN A 1 409 ? 7.798 0.429 55.575 0.43 14.83 435 GLN A O 1
ATOM 3351 O O B GLN A 1 409 ? 7.727 0.317 55.324 0.57 14.27 435 GLN A O 1
ATOM 3362 N N . LEU A 1 410 ? 6.276 2.033 55.056 1.00 15.39 436 LEU A N 1
ATOM 3363 C CA . LEU A 1 410 ? 7.098 2.663 53.998 1.00 15.02 436 LEU A CA 1
ATOM 3364 C C . LEU A 1 410 ? 8.385 3.186 54.583 1.00 14.37 436 LEU A C 1
ATOM 3365 O O . LEU A 1 410 ? 8.400 3.792 55.672 1.00 14.67 436 LEU A O 1
ATOM 3370 N N . LYS A 1 411 ? 9.469 2.935 53.857 1.00 13.67 437 LYS A N 1
ATOM 3371 C CA . LYS A 1 411 ? 10.774 3.491 54.163 1.00 13.83 437 LYS A CA 1
ATOM 3372 C C . LYS A 1 411 ? 10.809 4.997 53.899 1.00 13.85 437 LYS A C 1
ATOM 3373 O O . LYS A 1 411 ? 9.920 5.543 53.221 1.00 14.53 437 LYS A O 1
ATOM 3379 N N . GLY A 1 412 ? 11.816 5.649 54.463 1.00 13.70 438 GLY A N 1
ATOM 3380 C CA . GLY A 1 412 ? 11.971 7.102 54.304 1.00 13.82 438 GLY A CA 1
ATOM 3381 C C . GLY A 1 412 ? 13.062 7.485 53.321 1.00 13.34 438 GLY A C 1
ATOM 3382 O O . GLY A 1 412 ? 13.217 8.665 53.008 1.00 13.14 438 GLY A O 1
ATOM 3383 N N . LYS A 1 413 ? 13.802 6.490 52.831 1.00 12.89 439 LYS A N 1
ATOM 3384 C CA . LYS A 1 413 ? 14.865 6.691 51.828 1.00 13.09 439 LYS A CA 1
ATOM 3385 C C . LYS A 1 413 ? 15.209 5.330 51.244 1.00 12.44 439 LYS A C 1
ATOM 3386 O O . LYS A 1 413 ? 14.834 4.315 51.823 1.00 12.26 439 LYS A O 1
ATOM 3392 N N . ASN A 1 414 ? 15.958 5.315 50.138 1.00 11.38 440 ASN A N 1
ATOM 3393 C CA . ASN A 1 414 ? 16.343 4.094 49.401 1.00 10.98 440 ASN A CA 1
ATOM 3394 C C . ASN A 1 414 ? 15.102 3.338 48.908 1.00 10.26 440 ASN A C 1
ATOM 3395 O O . ASN A 1 414 ? 14.921 2.139 49.194 1.00 9.53 440 ASN A O 1
ATOM 3400 N N . LEU A 1 415 ? 14.215 4.048 48.207 1.00 9.38 441 LEU A N 1
ATOM 3401 C CA . LEU A 1 415 ? 13.002 3.404 47.701 1.00 9.16 441 LEU A CA 1
ATOM 3402 C C . LEU A 1 415 ? 12.505 4.133 46.474 1.00 9.12 441 LEU A C 1
ATOM 3403 O O . LEU A 1 415 ? 12.912 5.272 46.195 1.00 8.65 441 LEU A O 1
ATOM 3408 N N . PHE A 1 416 ? 11.594 3.461 45.790 1.00 8.87 442 PHE A N 1
ATOM 3409 C CA . PHE A 1 416 ? 10.931 4.025 44.599 1.00 8.92 442 PHE A CA 1
ATOM 3410 C C . PHE A 1 416 ? 9.447 4.206 44.861 1.00 9.47 442 PHE A C 1
ATOM 3411 O O . PHE A 1 416 ? 8.814 3.412 45.562 1.00 9.99 442 PHE A O 1
ATOM 3419 N N . TYR A 1 417 ? 8.907 5.247 44.257 1.00 9.48 443 TYR A N 1
ATOM 3420 C CA . TYR A 1 417 ? 7.553 5.713 44.512 1.00 9.86 443 TYR A CA 1
ATOM 3421 C C . TYR A 1 417 ? 6.908 6.033 43.171 1.00 10.08 443 TYR A C 1
ATOM 3422 O O . TYR A 1 417 ? 7.525 6.687 42.338 1.00 10.91 443 TYR A O 1
ATOM 3431 N N . TYR A 1 418 ? 5.662 5.604 42.988 1.00 9.70 444 TYR A N 1
ATOM 3432 C CA . TYR A 1 418 ? 4.925 5.919 41.758 1.00 9.79 444 TYR A CA 1
ATOM 3433 C C . TYR A 1 418 ? 4.074 7.189 41.948 1.00 10.16 444 TYR A C 1
ATOM 3434 O O . TYR A 1 418 ? 3.059 7.195 42.683 1.00 10.32 444 TYR A O 1
ATOM 3443 N N . ASN A 1 419 ? 4.481 8.275 41.286 1.00 9.67 445 ASN A N 1
ATOM 3444 C CA . ASN A 1 419 ? 3.682 9.503 41.247 1.00 10.28 445 ASN A CA 1
ATOM 3445 C C . ASN A 1 419 ? 2.573 9.258 40.247 1.00 10.61 445 ASN A C 1
ATOM 3446 O O . ASN A 1 419 ? 2.841 9.097 39.060 1.00 10.45 445 ASN A O 1
ATOM 3451 N N . GLU A 1 420 ? 1.333 9.181 40.732 1.00 11.91 446 GLU A N 1
ATOM 3452 C CA . GLU A 1 420 ? 0.187 8.905 39.870 1.00 13.13 446 GLU A CA 1
ATOM 3453 C C . GLU A 1 420 ? -0.221 10.107 39.004 1.00 12.08 446 GLU A C 1
ATOM 3454 O O . GLU A 1 420 ? -0.696 9.918 37.874 1.00 12.24 446 GLU A O 1
ATOM 3460 N N . ASN A 1 421 ? -0.023 11.311 39.528 1.00 11.33 447 ASN A N 1
ATOM 3461 C CA . ASN A 1 421 ? -0.442 12.537 38.831 1.00 10.87 447 ASN A CA 1
ATOM 3462 C C . ASN A 1 421 ? 0.112 12.600 37.388 1.00 10.75 447 ASN A C 1
ATOM 3463 O O . ASN A 1 421 ? -0.639 12.730 36.399 1.00 11.38 447 ASN A O 1
ATOM 3468 N N . TRP A 1 422 ? 1.428 12.445 37.290 1.00 9.78 448 TRP A N 1
ATOM 3469 C CA . TRP A 1 422 ? 2.108 12.385 35.985 1.00 9.04 448 TRP A CA 1
ATOM 3470 C C . TRP A 1 422 ? 2.194 10.965 35.490 1.00 8.91 448 TRP A C 1
ATOM 3471 O O . TRP A 1 422 ? 2.047 10.709 34.289 1.00 9.61 448 TRP A O 1
ATOM 3482 N N . GLY A 1 423 ? 2.475 10.033 36.402 1.00 8.78 449 GLY A N 1
ATOM 3483 C CA . GLY A 1 423 ? 2.684 8.628 36.021 1.00 8.09 449 GLY A CA 1
ATOM 3484 C C . GLY A 1 423 ? 4.165 8.376 35.785 1.00 8.27 449 GLY A C 1
ATOM 3485 O O . GLY A 1 423 ? 4.621 8.236 34.643 1.00 7.70 449 GLY A O 1
ATOM 3486 N N . THR A 1 424 ? 4.903 8.309 36.885 1.00 7.72 450 THR A N 1
ATOM 3487 C CA . THR A 1 424 ? 6.361 8.130 36.791 1.00 7.70 450 THR A CA 1
ATOM 3488 C C . THR A 1 424 ? 6.882 7.525 38.089 1.00 7.94 450 THR A C 1
ATOM 3489 O O . THR A 1 424 ? 6.372 7.849 39.164 1.00 8.34 450 THR A O 1
ATOM 3493 N N . ILE A 1 425 ? 7.902 6.672 37.990 1.00 8.06 451 ILE A N 1
ATOM 3494 C CA . ILE A 1 425 ? 8.603 6.168 39.176 1.00 8.47 451 ILE A CA 1
ATOM 3495 C C . ILE A 1 425 ? 9.706 7.137 39.569 1.00 8.51 451 ILE A C 1
ATOM 3496 O O . ILE A 1 425 ? 10.537 7.473 38.743 1.00 8.68 451 ILE A O 1
ATOM 3501 N N . LEU A 1 426 ? 9.682 7.572 40.833 1.00 8.25 452 LEU A N 1
ATOM 3502 C CA . LEU A 1 426 ? 10.658 8.513 41.390 1.00 8.68 452 LEU A CA 1
ATOM 3503 C C . LEU A 1 426 ? 11.423 7.787 42.482 1.00 8.74 452 LEU A C 1
ATOM 3504 O O . LEU A 1 426 ? 10.815 7.003 43.235 1.00 9.71 452 LEU A O 1
ATOM 3509 N N . GLY A 1 427 ? 12.738 8.015 42.553 1.00 8.27 453 GLY A N 1
ATOM 3510 C CA . GLY A 1 427 ? 13.572 7.399 43.615 1.00 8.11 453 GLY A CA 1
ATOM 3511 C C . GLY A 1 427 ? 14.011 8.424 44.626 1.00 8.22 453 GLY A C 1
ATOM 3512 O O . GLY A 1 427 ? 14.359 9.560 44.265 1.00 7.86 453 GLY A O 1
ATOM 3513 N N . TYR A 1 428 ? 13.973 8.028 45.903 1.00 8.45 454 TYR A N 1
ATOM 3514 C CA . TYR A 1 428 ? 14.400 8.906 47.005 1.00 8.76 454 TYR A CA 1
ATOM 3515 C C . TYR A 1 428 ? 15.480 8.197 47.801 1.00 8.64 454 TYR A C 1
ATOM 3516 O O . TYR A 1 428 ? 15.337 7.002 48.074 1.00 8.97 454 TYR A O 1
ATOM 3525 N N . HIS A 1 429 ? 16.578 8.880 48.148 1.00 9.07 455 HIS A N 1
ATOM 3526 C CA . HIS A 1 429 ? 16.816 10.284 47.849 1.00 9.13 455 HIS A CA 1
ATOM 3527 C C . HIS A 1 429 ? 17.021 10.595 46.368 1.00 9.09 455 HIS A C 1
ATOM 3528 O O . HIS A 1 429 ? 17.580 9.775 45.617 1.00 8.99 455 HIS A O 1
ATOM 3535 N N . ALA A 1 430 ? 16.532 11.779 46.002 1.00 8.92 456 ALA A N 1
ATOM 3536 C CA . ALA A 1 430 ? 16.604 12.316 44.626 1.00 8.91 456 ALA A CA 1
ATOM 3537 C C . ALA A 1 430 ? 17.689 13.386 44.526 1.00 8.70 456 ALA A C 1
ATOM 3538 O O . ALA A 1 430 ? 18.114 13.962 45.531 1.00 8.91 456 ALA A O 1
ATOM 3540 N N . ALA A 1 431 ? 18.137 13.650 43.297 1.00 8.69 457 ALA A N 1
ATOM 3541 C CA . ALA A 1 431 ? 19.127 14.705 43.024 1.00 8.11 457 ALA A CA 1
ATOM 3542 C C . ALA A 1 431 ? 18.967 15.111 41.571 1.00 7.91 457 ALA A C 1
ATOM 3543 O O . ALA A 1 431 ? 18.356 14.384 40.792 1.00 7.31 457 ALA A O 1
ATOM 3545 N N . HIS A 1 432 ? 19.500 16.291 41.212 1.00 8.00 458 HIS A N 1
ATOM 3546 C CA . HIS A 1 432 ? 19.445 16.765 39.804 1.00 8.13 458 HIS A CA 1
ATOM 3547 C C . HIS A 1 432 ? 18.022 16.931 39.318 1.00 7.81 458 HIS A C 1
ATOM 3548 O O . HIS A 1 432 ? 17.762 16.904 38.115 1.00 7.77 458 HIS A O 1
ATOM 3555 N N . SER A 1 433 ? 17.117 17.116 40.279 1.00 7.42 459 SER A N 1
ATOM 3556 C CA . SER A 1 433 ? 15.676 17.314 40.060 1.00 7.48 459 SER A CA 1
ATOM 3557 C C . SER A 1 433 ? 15.036 16.114 39.375 1.00 7.47 459 SER A C 1
ATOM 3558 O O . SER A 1 433 ? 14.050 16.239 38.640 1.00 7.23 459 SER A O 1
ATOM 3561 N N . SER A 1 434 ? 15.581 14.937 39.685 1.00 7.26 460 SER A N 1
ATOM 3562 C CA . SER A 1 434 ? 15.055 13.663 39.193 1.00 7.76 460 SER A CA 1
ATOM 3563 C C . SER A 1 434 ? 13.617 13.462 39.669 1.00 7.97 460 SER A C 1
ATOM 3564 O O . SER A 1 434 ? 12.815 12.883 38.956 1.00 8.49 460 SER A O 1
ATOM 3567 N N . ALA A 1 435 ? 13.294 13.928 40.877 1.00 7.84 461 ALA A N 1
ATOM 3568 C CA . ALA A 1 435 ? 11.915 13.861 41.352 1.00 8.46 461 ALA A CA 1
ATOM 3569 C C . ALA A 1 435 ? 11.120 15.136 41.075 1.00 9.05 461 ALA A C 1
ATOM 3570 O O . ALA A 1 435 ? 10.014 15.061 40.538 1.00 10.41 461 ALA A O 1
ATOM 3572 N N . THR A 1 436 ? 11.665 16.302 41.372 1.00 8.91 462 THR A N 1
ATOM 3573 C CA . THR A 1 436 ? 10.859 17.518 41.305 1.00 8.99 462 THR A CA 1
ATOM 3574 C C . THR A 1 436 ? 10.620 18.009 39.878 1.00 8.92 462 THR A C 1
ATOM 3575 O O . THR A 1 436 ? 9.670 18.757 39.635 1.00 9.10 462 THR A O 1
ATOM 3579 N N . ARG A 1 437 ? 11.492 17.602 38.960 1.00 8.14 463 ARG A N 1
ATOM 3580 C CA . ARG A 1 437 ? 11.322 17.984 37.546 1.00 7.75 463 ARG A CA 1
ATOM 3581 C C . ARG A 1 437 ? 11.219 16.776 36.621 1.00 7.47 463 ARG A C 1
ATOM 3582 O O . ARG A 1 437 ? 11.142 16.943 35.403 1.00 7.13 463 ARG A O 1
ATOM 3590 N N . ILE A 1 438 ? 11.207 15.568 37.193 1.00 7.29 464 ILE A N 1
ATOM 3591 C CA . ILE A 1 438 ? 11.202 14.314 36.398 1.00 7.41 464 ILE A CA 1
ATOM 3592 C C . ILE A 1 438 ? 12.419 14.306 35.455 1.00 7.00 464 ILE A C 1
ATOM 3593 O O . ILE A 1 438 ? 12.332 13.950 34.262 1.00 7.13 464 ILE A O 1
ATOM 3598 N N . ASN A 1 439 ? 13.572 14.711 35.990 1.00 6.97 465 ASN A N 1
ATOM 3599 C CA . ASN A 1 439 ? 14.777 14.781 35.164 1.00 6.93 465 ASN A CA 1
ATOM 3600 C C . ASN A 1 439 ? 15.583 13.500 35.167 1.00 7.04 465 ASN A C 1
ATOM 3601 O O . ASN A 1 439 ? 15.644 12.811 36.174 1.00 7.43 465 ASN A O 1
ATOM 3606 N N . ASP A 1 440 ? 16.283 13.249 34.053 1.00 7.34 466 ASP A N 1
ATOM 3607 C CA . ASP A 1 440 ? 17.464 12.369 34.083 1.00 7.32 466 ASP A CA 1
ATOM 3608 C C . ASP A 1 440 ? 17.159 10.894 34.438 1.00 7.23 466 ASP A C 1
ATOM 3609 O O . ASP A 1 440 ? 18.032 10.216 34.942 1.00 7.25 466 ASP A O 1
ATOM 3614 N N . HIS A 1 441 ? 15.942 10.405 34.205 1.00 6.96 467 HIS A N 1
ATOM 3615 C CA . HIS A 1 441 ? 15.647 9.032 34.642 1.00 7.30 467 HIS A CA 1
ATOM 3616 C C . HIS A 1 441 ? 16.474 8.004 33.884 1.00 7.62 467 HIS A C 1
ATOM 3617 O O . HIS A 1 441 ? 16.874 6.996 34.468 1.00 8.16 467 HIS A O 1
ATOM 3624 N N . HIS A 1 442 ? 16.751 8.249 32.601 1.00 7.58 468 HIS A N 1
ATOM 3625 C CA . HIS A 1 442 ? 17.668 7.348 31.883 1.00 7.70 468 HIS A CA 1
ATOM 3626 C C . HIS A 1 442 ? 19.078 7.375 32.508 1.00 7.66 468 HIS A C 1
ATOM 3627 O O . HIS A 1 442 ? 19.670 6.312 32.758 1.00 7.61 468 HIS A O 1
ATOM 3634 N N . PHE A 1 443 ? 19.588 8.571 32.806 1.00 7.79 469 PHE A N 1
ATOM 3635 C CA . PHE A 1 443 ? 20.945 8.704 33.368 1.00 8.13 469 PHE A CA 1
ATOM 3636 C C . PHE A 1 443 ? 21.041 7.944 34.700 1.00 8.42 469 PHE A C 1
ATOM 3637 O O . PHE A 1 443 ? 21.964 7.130 34.882 1.00 9.24 469 PHE A O 1
ATOM 3645 N N . HIS A 1 444 ? 20.078 8.167 35.602 1.00 8.02 470 HIS A N 1
ATOM 3646 C CA . HIS A 1 444 ? 20.172 7.533 36.935 1.00 8.23 470 HIS A CA 1
ATOM 3647 C C . HIS A 1 444 ? 19.815 6.060 36.847 1.00 8.11 470 HIS A C 1
ATOM 3648 O O . HIS A 1 444 ? 20.583 5.214 37.310 1.00 7.96 470 HIS A O 1
ATOM 3655 N N . TYR A 1 445 ? 18.652 5.744 36.276 1.00 8.08 471 TYR A N 1
ATOM 3656 C CA . TYR A 1 445 ? 18.194 4.339 36.315 1.00 8.08 471 TYR A CA 1
ATOM 3657 C C . TYR A 1 445 ? 19.034 3.432 35.429 1.00 8.10 471 TYR A C 1
ATOM 3658 O O . TYR A 1 445 ? 19.117 2.227 35.667 1.00 8.06 471 TYR A O 1
ATOM 3667 N N . GLY A 1 446 ? 19.706 4.022 34.428 1.00 7.97 472 GLY A N 1
ATOM 3668 C CA . GLY A 1 446 ? 20.672 3.256 33.625 1.00 8.01 472 GLY A CA 1
ATOM 3669 C C . GLY A 1 446 ? 21.723 2.565 34.480 1.00 7.77 472 GLY A C 1
ATOM 3670 O O . GLY A 1 446 ? 22.134 1.464 34.148 1.00 7.98 472 GLY A O 1
ATOM 3671 N N . TYR A 1 447 ? 22.174 3.208 35.563 1.00 8.00 473 TYR A N 1
ATOM 3672 C CA . TYR A 1 447 ? 23.149 2.570 36.465 1.00 7.95 473 TYR A CA 1
ATOM 3673 C C . TYR A 1 447 ? 22.551 1.426 37.266 1.00 8.17 473 TYR A C 1
ATOM 3674 O O . TYR A 1 447 ? 23.242 0.423 37.553 1.00 8.27 473 TYR A O 1
ATOM 3683 N N . PHE A 1 448 ? 21.290 1.575 37.661 1.00 7.95 474 PHE A N 1
ATOM 3684 C CA . PHE A 1 448 ? 20.579 0.467 38.337 1.00 8.49 474 PHE A CA 1
ATOM 3685 C C . PHE A 1 448 ? 20.454 -0.728 37.395 1.00 8.39 474 PHE A C 1
ATOM 3686 O O . PHE A 1 448 ? 20.630 -1.884 37.799 1.00 8.33 474 PHE A O 1
ATOM 3694 N N . VAL A 1 449 ? 20.162 -0.456 36.125 1.00 7.94 475 VAL A N 1
ATOM 3695 C CA . VAL A 1 449 ? 20.055 -1.536 35.145 1.00 8.14 475 VAL A CA 1
ATOM 3696 C C . VAL A 1 449 ? 21.426 -2.182 34.909 1.00 8.36 475 VAL A C 1
ATOM 3697 O O . VAL A 1 449 ? 21.484 -3.401 34.735 1.00 9.35 475 VAL A O 1
ATOM 3701 N N . LYS A 1 450 ? 22.499 -1.376 34.875 1.00 8.80 476 LYS A N 1
ATOM 3702 C CA . LYS A 1 450 ? 23.874 -1.916 34.759 1.00 9.21 476 LYS A CA 1
ATOM 3703 C C . LYS A 1 450 ? 24.132 -2.938 35.860 1.00 9.09 476 LYS A C 1
ATOM 3704 O O . LYS A 1 450 ? 24.588 -4.071 35.586 1.00 9.43 476 LYS A O 1
ATOM 3710 N N . ALA A 1 451 ? 23.862 -2.531 37.093 1.00 8.64 477 ALA A N 1
ATOM 3711 C CA . ALA A 1 451 ? 24.052 -3.436 38.244 1.00 8.74 477 ALA A CA 1
ATOM 3712 C C . ALA A 1 451 ? 23.245 -4.730 38.070 1.00 8.70 477 ALA A C 1
ATOM 3713 O O . ALA A 1 451 ? 23.774 -5.846 38.268 1.00 9.02 477 ALA A O 1
ATOM 3715 N N . ALA A 1 452 ? 21.984 -4.599 37.668 1.00 8.44 478 ALA A N 1
ATOM 3716 C CA . ALA A 1 452 ? 21.130 -5.771 37.494 1.00 8.32 478 ALA A CA 1
ATOM 3717 C C . ALA A 1 452 ? 21.604 -6.675 36.352 1.00 8.71 478 ALA A C 1
ATOM 3718 O O . ALA A 1 452 ? 21.536 -7.901 36.465 1.00 8.86 478 ALA A O 1
ATOM 3720 N N . ALA A 1 453 ? 22.084 -6.073 35.256 1.00 8.93 479 ALA A N 1
ATOM 3721 C CA . ALA A 1 453 ? 22.586 -6.841 34.115 1.00 9.58 479 ALA A CA 1
ATOM 3722 C C . ALA A 1 453 ? 23.841 -7.628 34.481 1.00 10.06 479 ALA A C 1
ATOM 3723 O O . ALA A 1 453 ? 24.007 -8.756 34.005 1.00 10.26 479 ALA A O 1
ATOM 3725 N N . GLU A 1 454 ? 24.718 -7.035 35.301 1.00 10.15 480 GLU A N 1
ATOM 3726 C CA . GLU A 1 454 ? 25.930 -7.751 35.745 1.00 11.02 480 GLU A CA 1
ATOM 3727 C C . GLU A 1 454 ? 25.548 -8.921 36.690 1.00 11.09 480 GLU A C 1
ATOM 3728 O O . GLU A 1 454 ? 26.083 -10.027 36.553 1.00 11.53 480 GLU A O 1
ATOM 3734 N N . ILE A 1 455 ? 24.574 -8.693 37.570 1.00 11.09 481 ILE A N 1
ATOM 3735 C CA . ILE A 1 455 ? 24.061 -9.781 38.433 1.00 10.87 481 ILE A CA 1
ATOM 3736 C C . ILE A 1 455 ? 23.471 -10.878 37.543 1.00 11.84 481 ILE A C 1
ATOM 3737 O O . ILE A 1 455 ? 23.812 -12.044 37.714 1.00 12.10 481 ILE A O 1
ATOM 3742 N N . ALA A 1 456 ? 22.638 -10.495 36.570 1.00 11.71 482 ALA A N 1
ATOM 3743 C CA . ALA A 1 456 ? 21.987 -11.468 35.677 1.00 12.34 482 ALA A CA 1
ATOM 3744 C C . ALA A 1 456 ? 22.968 -12.279 34.845 1.00 12.94 482 ALA A C 1
ATOM 3745 O O . ALA A 1 456 ? 22.695 -13.442 34.514 1.00 13.62 482 ALA A O 1
ATOM 3747 N N . ARG A 1 457 ? 24.114 -11.679 34.518 1.00 12.59 483 ARG A N 1
ATOM 3748 C CA . ARG A 1 457 ? 25.148 -12.372 33.725 1.00 13.71 483 ARG A CA 1
ATOM 3749 C C . ARG A 1 457 ? 25.694 -13.567 34.524 1.00 13.69 483 ARG A C 1
ATOM 3750 O O . ARG A 1 457 ? 26.088 -14.574 33.933 1.00 13.10 483 ARG A O 1
ATOM 3758 N N . ALA A 1 458 ? 25.682 -13.456 35.854 1.00 13.01 484 ALA A N 1
ATOM 3759 C CA . ALA A 1 458 ? 26.178 -14.540 36.718 1.00 14.72 484 ALA A CA 1
ATOM 3760 C C . ALA A 1 458 ? 25.087 -15.357 37.402 1.00 15.00 484 ALA A C 1
ATOM 3761 O O . ALA A 1 458 ? 25.352 -16.496 37.842 1.00 16.63 484 ALA A O 1
ATOM 3763 N N . ASP A 1 459 ? 23.884 -14.789 37.516 1.00 14.70 485 ASP A N 1
ATOM 3764 C CA . ASP A 1 459 ? 22.792 -15.358 38.317 1.00 14.75 485 ASP A CA 1
ATOM 3765 C C . ASP A 1 459 ? 21.431 -15.064 37.667 1.00 15.16 485 ASP A C 1
ATOM 3766 O O . ASP A 1 459 ? 20.756 -14.050 37.967 1.00 14.15 485 ASP A O 1
ATOM 3771 N N . GLN A 1 460 ? 21.004 -15.996 36.819 1.00 14.69 486 GLN A N 1
ATOM 3772 C CA . GLN A 1 460 ? 19.726 -15.837 36.117 1.00 14.94 486 GLN A CA 1
ATOM 3773 C C . GLN A 1 460 ? 18.531 -15.914 37.043 1.00 15.43 486 GLN A C 1
ATOM 3774 O O . GLN A 1 460 ? 17.488 -15.329 36.757 1.00 14.95 486 GLN A O 1
ATOM 3780 N N . GLU A 1 461 ? 18.664 -16.665 38.135 1.00 15.11 487 GLU A N 1
ATOM 3781 C CA . GLU A 1 461 ? 17.585 -16.821 39.097 1.00 15.93 487 GLU A CA 1
ATOM 3782 C C . GLU A 1 461 ? 17.166 -15.488 39.735 1.00 14.43 487 GLU A C 1
ATOM 3783 O O . GLU A 1 461 ? 15.971 -15.152 39.793 1.00 13.94 487 GLU A O 1
ATOM 3789 N N . TRP A 1 462 ? 18.157 -14.732 40.191 1.00 13.28 488 TRP A N 1
ATOM 3790 C CA . TRP A 1 462 ? 17.934 -13.446 40.853 1.00 12.67 488 TRP A CA 1
ATOM 3791 C C . TRP A 1 462 ? 17.098 -12.536 39.932 1.00 12.50 488 TRP A C 1
ATOM 3792 O O . TRP A 1 462 ? 16.211 -11.807 40.390 1.00 12.44 488 TRP A O 1
ATOM 3803 N N . ALA A 1 463 ? 17.402 -12.612 38.631 1.00 12.64 489 ALA A N 1
ATOM 3804 C CA . ALA A 1 463 ? 16.833 -11.731 37.607 1.00 12.50 489 ALA A CA 1
ATOM 3805 C C . ALA A 1 463 ? 15.437 -12.117 37.123 1.00 13.39 489 ALA A C 1
ATOM 3806 O O . ALA A 1 463 ? 14.832 -11.390 36.329 1.00 12.51 489 ALA A O 1
ATOM 3808 N N . LYS A 1 464 ? 14.930 -13.273 37.566 1.00 13.37 490 LYS A N 1
ATOM 3809 C CA . LYS A 1 464 ? 13.573 -13.687 37.168 1.00 14.46 490 LYS A CA 1
ATOM 3810 C C . LYS A 1 464 ? 12.549 -12.654 37.630 1.00 14.11 490 LYS A C 1
ATOM 3811 O O . LYS A 1 464 ? 12.748 -12.012 38.671 1.00 14.05 490 LYS A O 1
ATOM 3817 N N A SER A 1 465 ? 11.456 -12.505 36.877 0.53 14.52 491 SER A N 1
ATOM 3818 N N B SER A 1 465 ? 11.456 -12.510 36.878 0.47 14.55 491 SER A N 1
ATOM 3819 C CA A SER A 1 465 ? 10.417 -11.510 37.202 0.53 14.90 491 SER A CA 1
ATOM 3820 C CA B SER A 1 465 ? 10.404 -11.528 37.197 0.47 14.94 491 SER A CA 1
ATOM 3821 C C A SER A 1 465 ? 9.835 -11.661 38.616 0.53 15.02 491 SER A C 1
ATOM 3822 C C B SER A 1 465 ? 9.850 -11.664 38.619 0.47 15.05 491 SER A C 1
ATOM 3823 O O A SER A 1 465 ? 9.598 -10.663 39.296 0.53 14.71 491 SER A O 1
ATOM 3824 O O B SER A 1 465 ? 9.647 -10.663 39.306 0.47 14.77 491 SER A O 1
ATOM 3829 N N . GLU A 1 466 ? 9.619 -12.909 39.056 1.00 15.31 492 GLU A N 1
ATOM 3830 C CA . GLU A 1 466 ? 9.056 -13.187 40.387 1.00 15.98 492 GLU A CA 1
ATOM 3831 C C . GLU A 1 466 ? 10.059 -12.892 41.509 1.00 14.49 492 GLU A C 1
ATOM 3832 O O . GLU A 1 466 ? 9.683 -12.783 42.685 1.00 13.93 492 GLU A O 1
ATOM 3838 N N . ASN A 1 467 ? 11.334 -12.730 41.136 1.00 13.52 493 ASN A N 1
ATOM 3839 C CA . ASN A 1 467 ? 12.352 -12.364 42.101 1.00 13.27 493 ASN A CA 1
ATOM 3840 C C . ASN A 1 467 ? 12.619 -10.867 42.012 1.00 12.34 493 ASN A C 1
ATOM 3841 O O . ASN A 1 467 ? 11.741 -10.090 42.372 1.00 12.61 493 ASN A O 1
ATOM 3846 N N . TRP A 1 468 ? 13.795 -10.458 41.530 1.00 11.56 494 TRP A N 1
ATOM 3847 C CA . TRP A 1 468 ? 14.097 -9.006 41.493 1.00 10.63 494 TRP A CA 1
ATOM 3848 C C . TRP A 1 468 ? 13.926 -8.407 40.101 1.00 11.00 494 TRP A C 1
ATOM 3849 O O . TRP A 1 468 ? 14.000 -7.176 39.944 1.00 10.81 494 TRP A O 1
ATOM 3860 N N . GLY A 1 469 ? 13.662 -9.269 39.116 1.00 10.57 495 GLY A N 1
ATOM 3861 C CA . GLY A 1 469 ? 13.540 -8.799 37.726 1.00 10.62 495 GLY A CA 1
ATOM 3862 C C . GLY A 1 469 ? 12.343 -7.911 37.474 1.00 10.91 495 GLY A C 1
ATOM 3863 O O . GLY A 1 469 ? 12.401 -7.000 36.629 1.00 11.32 495 GLY A O 1
ATOM 3864 N N . GLY A 1 470 ? 11.249 -8.171 38.177 1.00 10.76 496 GLY A N 1
ATOM 3865 C CA . GLY A 1 470 ? 10.033 -7.382 38.021 1.00 10.16 496 GLY A CA 1
ATOM 3866 C C . GLY A 1 470 ? 10.265 -5.909 38.305 1.00 10.27 496 GLY A C 1
ATOM 3867 O O . GLY A 1 470 ? 9.790 -5.050 37.534 1.00 10.48 496 GLY A O 1
ATOM 3868 N N . MET A 1 471 ? 10.964 -5.610 39.403 1.00 9.87 497 MET A N 1
ATOM 3869 C CA . MET A 1 471 ? 11.261 -4.202 39.752 1.00 9.79 497 MET A CA 1
ATOM 3870 C C . MET A 1 471 ? 12.233 -3.538 38.773 1.00 9.55 497 MET A C 1
ATOM 3871 O O . MET A 1 471 ? 12.075 -2.342 38.466 1.00 9.49 497 MET A O 1
ATOM 3876 N N . ILE A 1 472 ? 13.226 -4.294 38.295 1.00 9.33 498 ILE A N 1
ATOM 3877 C CA . ILE A 1 472 ? 14.130 -3.760 37.275 1.00 9.64 498 ILE A CA 1
ATOM 3878 C C . ILE A 1 472 ? 13.336 -3.420 36.013 1.00 10.03 498 ILE A C 1
ATOM 3879 O O . ILE A 1 472 ? 13.518 -2.320 35.442 1.00 9.92 498 ILE A O 1
ATOM 3884 N N A ASP A 1 473 ? 12.448 -4.322 35.601 0.62 10.44 499 ASP A N 1
ATOM 3885 N N B ASP A 1 473 ? 12.448 -4.336 35.601 0.38 10.17 499 ASP A N 1
ATOM 3886 C CA A ASP A 1 473 ? 11.645 -4.067 34.402 0.62 11.06 499 ASP A CA 1
ATOM 3887 C CA B ASP A 1 473 ? 11.557 -4.130 34.438 0.38 10.52 499 ASP A CA 1
ATOM 3888 C C A ASP A 1 473 ? 10.677 -2.890 34.600 0.62 10.65 499 ASP A C 1
ATOM 3889 C C B ASP A 1 473 ? 10.715 -2.877 34.616 0.38 10.34 499 ASP A C 1
ATOM 3890 O O A ASP A 1 473 ? 10.392 -2.152 33.647 0.62 10.28 499 ASP A O 1
ATOM 3891 O O B ASP A 1 473 ? 10.519 -2.109 33.666 0.38 10.11 499 ASP A O 1
ATOM 3900 N N . LEU A 1 474 ? 10.229 -2.666 35.839 1.00 10.33 500 LEU A N 1
ATOM 3901 C CA . LEU A 1 474 ? 9.459 -1.451 36.167 1.00 10.08 500 LEU A CA 1
ATOM 3902 C C . LEU A 1 474 ? 10.277 -0.158 35.969 1.00 9.59 500 LEU A C 1
ATOM 3903 O O . LEU A 1 474 ? 9.769 0.796 35.364 1.00 9.09 500 LEU A O 1
ATOM 3908 N N . LEU A 1 475 ? 11.523 -0.137 36.453 1.00 8.88 501 LEU A N 1
ATOM 3909 C CA . LEU A 1 475 ? 12.392 1.031 36.272 1.00 8.88 501 LEU A CA 1
ATOM 3910 C C . LEU A 1 475 ? 12.613 1.300 34.778 1.00 8.17 501 LEU A C 1
ATOM 3911 O O . LEU A 1 475 ? 12.589 2.461 34.337 1.00 8.40 501 LEU A O 1
ATOM 3916 N N . ILE A 1 476 ? 12.827 0.225 34.019 1.00 7.48 502 ILE A N 1
ATOM 3917 C CA . ILE A 1 476 ? 13.033 0.345 32.553 1.00 7.58 502 ILE A CA 1
ATOM 3918 C C . ILE A 1 476 ? 11.787 0.910 31.861 1.00 7.85 502 ILE A C 1
ATOM 3919 O O . ILE A 1 476 ? 11.892 1.824 31.020 1.00 7.58 502 ILE A O 1
ATOM 3924 N N . ARG A 1 477 ? 10.612 0.395 32.233 1.00 7.92 503 ARG A N 1
ATOM 3925 C CA . ARG A 1 477 ? 9.369 0.925 31.701 1.00 7.92 503 ARG A CA 1
ATOM 3926 C C . ARG A 1 477 ? 9.210 2.400 32.012 1.00 7.84 503 ARG A C 1
ATOM 3927 O O . ARG A 1 477 ? 8.704 3.150 31.188 1.00 7.90 503 ARG A O 1
ATOM 3935 N N . ASP A 1 478 ? 9.608 2.833 33.205 1.00 7.29 504 ASP A N 1
ATOM 3936 C CA . ASP A 1 478 ? 9.488 4.261 33.457 1.00 7.37 504 ASP A CA 1
ATOM 3937 C C . ASP A 1 478 ? 10.180 5.086 32.363 1.00 7.45 504 ASP A C 1
ATOM 3938 O O . ASP A 1 478 ? 9.608 6.100 31.918 1.00 7.38 504 ASP A O 1
ATOM 3943 N N . PHE A 1 479 ? 11.408 4.701 31.988 1.00 7.08 505 PHE A N 1
ATOM 3944 C CA . PHE A 1 479 ? 12.181 5.586 31.112 1.00 7.35 505 PHE A CA 1
ATOM 3945 C C . PHE A 1 479 ? 12.106 5.273 29.628 1.00 7.48 505 PHE A C 1
ATOM 3946 O O . PHE A 1 479 ? 12.467 6.133 28.814 1.00 7.87 505 PHE A O 1
ATOM 3954 N N . MET A 1 480 ? 11.614 4.083 29.286 1.00 7.73 506 MET A N 1
ATOM 3955 C CA . MET A 1 480 ? 11.501 3.671 27.868 1.00 7.64 506 MET A CA 1
ATOM 3956 C C . MET A 1 480 ? 10.362 2.667 27.638 1.00 7.88 506 MET A C 1
ATOM 3957 O O . MET A 1 480 ? 10.562 1.633 26.993 1.00 7.98 506 MET A O 1
ATOM 3962 N N . ALA A 1 481 ? 9.163 3.025 28.093 1.00 7.56 507 ALA A N 1
ATOM 3963 C CA . ALA A 1 481 ? 8.004 2.165 27.918 1.00 8.26 507 ALA A CA 1
ATOM 3964 C C . ALA A 1 481 ? 7.640 1.965 26.450 1.00 8.86 507 ALA A C 1
ATOM 3965 O O . ALA A 1 481 ? 7.882 2.830 25.617 1.00 8.31 507 ALA A O 1
ATOM 3967 N N . ASP A 1 482 ? 7.035 0.814 26.168 1.00 9.78 508 ASP A N 1
ATOM 3968 C CA . ASP A 1 482 ? 6.420 0.592 24.863 1.00 10.57 508 ASP A CA 1
ATOM 3969 C C . ASP A 1 482 ? 5.033 1.283 24.856 1.00 10.78 508 ASP A C 1
ATOM 3970 O O . ASP A 1 482 ? 4.629 1.898 25.849 1.00 9.67 508 ASP A O 1
ATOM 3975 N N . ARG A 1 483 ? 4.345 1.216 23.723 1.00 11.45 509 ARG A N 1
ATOM 3976 C CA . ARG A 1 483 ? 3.011 1.821 23.594 1.00 12.19 509 ARG A CA 1
ATOM 3977 C C . ARG A 1 483 ? 2.010 1.114 24.503 1.00 13.67 509 ARG A C 1
ATOM 3978 O O . ARG A 1 483 ? 2.208 -0.060 24.846 1.00 14.49 509 ARG A O 1
ATOM 3986 N N . ASP A 1 484 ? 0.962 1.834 24.894 1.00 15.35 510 ASP A N 1
ATOM 3987 C CA . ASP A 1 484 ? -0.155 1.264 25.710 1.00 18.01 510 ASP A CA 1
ATOM 3988 C C . ASP A 1 484 ? 0.305 0.679 27.052 1.00 17.06 510 ASP A C 1
ATOM 3989 O O . ASP A 1 484 ? -0.227 -0.340 27.518 1.00 18.08 510 ASP A O 1
ATOM 3994 N N . ASP A 1 485 ? 1.324 1.291 27.650 1.00 14.74 511 ASP A N 1
ATOM 3995 C CA . ASP A 1 485 ? 1.744 0.914 28.982 1.00 13.28 511 ASP A CA 1
ATOM 3996 C C . ASP A 1 485 ? 0.787 1.594 29.961 1.00 14.04 511 ASP A C 1
ATOM 3997 O O . ASP A 1 485 ? 0.616 2.812 29.921 1.00 13.78 511 ASP A O 1
ATOM 4002 N N . ASP A 1 486 ? 0.183 0.813 30.863 1.00 14.47 512 ASP A N 1
ATOM 4003 C CA . ASP A 1 486 ? -0.805 1.370 31.811 1.00 15.80 512 ASP A CA 1
ATOM 4004 C C . ASP A 1 486 ? -0.272 2.401 32.801 1.00 13.99 512 ASP A C 1
ATOM 4005 O O . ASP A 1 486 ? -1.037 3.227 33.322 1.00 13.85 512 ASP A O 1
ATOM 4010 N N . LEU A 1 487 ? 1.031 2.380 33.045 1.00 12.17 513 LEU A N 1
ATOM 4011 C CA . LEU A 1 487 ? 1.619 3.245 34.076 1.00 11.13 513 LEU A CA 1
ATOM 4012 C C . LEU A 1 487 ? 2.450 4.398 33.531 1.00 9.70 513 LEU A C 1
ATOM 4013 O O . LEU A 1 487 ? 2.629 5.394 34.235 1.00 8.67 513 LEU A O 1
ATOM 4018 N N . PHE A 1 488 ? 2.964 4.247 32.300 1.00 8.96 514 PHE A N 1
ATOM 4019 C CA . PHE A 1 488 ? 3.973 5.192 31.807 1.00 8.43 514 PHE A CA 1
ATOM 4020 C C . PHE A 1 488 ? 3.708 5.652 30.380 1.00 8.24 514 PHE A C 1
ATOM 4021 O O . PHE A 1 488 ? 3.200 4.865 29.565 1.00 8.34 514 PHE A O 1
ATOM 4029 N N . PRO A 1 489 ? 4.095 6.905 30.053 1.00 7.94 515 PRO A N 1
ATOM 4030 C CA . PRO A 1 489 ? 3.984 7.315 28.634 1.00 8.10 515 PRO A CA 1
ATOM 4031 C C . PRO A 1 489 ? 4.989 6.602 27.717 1.00 8.43 515 PRO A C 1
ATOM 4032 O O . PRO A 1 489 ? 5.963 6.015 28.188 1.00 8.54 515 PRO A O 1
ATOM 4036 N N . TYR A 1 490 ? 4.771 6.692 26.409 1.00 8.36 516 TYR A N 1
ATOM 4037 C CA . TYR A 1 490 ? 5.620 6.012 25.445 1.00 8.23 516 TYR A CA 1
ATOM 4038 C C . TYR A 1 490 ? 7.029 6.606 25.404 1.00 8.24 516 TYR A C 1
ATOM 4039 O O . TYR A 1 490 ? 7.179 7.825 25.212 1.00 8.30 516 TYR A O 1
ATOM 4048 N N . LEU A 1 491 ? 8.031 5.740 25.556 1.00 7.77 517 LEU A N 1
ATOM 4049 C CA . LEU A 1 491 ? 9.465 6.080 25.358 1.00 7.96 517 LEU A CA 1
ATOM 4050 C C . LEU A 1 491 ? 9.788 7.417 26.005 1.00 7.93 517 LEU A C 1
ATOM 4051 O O . LEU A 1 491 ? 10.217 8.377 25.341 1.00 8.41 517 LEU A O 1
ATOM 4056 N N . ARG A 1 492 ? 9.542 7.503 27.313 1.00 7.12 518 ARG A N 1
ATOM 4057 C CA . ARG A 1 492 ? 9.590 8.799 28.004 1.00 7.14 518 ARG A CA 1
ATOM 4058 C C . ARG A 1 492 ? 10.752 9.692 27.566 1.00 7.59 518 ARG A C 1
ATOM 4059 O O . ARG A 1 492 ? 10.546 10.853 27.156 1.00 7.07 518 ARG A O 1
ATOM 4067 N N . MET A 1 493 ? 11.958 9.159 27.645 1.00 7.48 519 MET A N 1
ATOM 4068 C CA . MET A 1 493 ? 13.144 10.011 27.438 1.00 8.28 519 MET A CA 1
ATOM 4069 C C . MET A 1 493 ? 13.338 10.439 25.979 1.00 8.45 519 MET A C 1
ATOM 4070 O O . MET A 1 493 ? 13.914 11.524 25.709 1.00 8.87 519 MET A O 1
ATOM 4075 N N . PHE A 1 494 ? 12.858 9.614 25.049 1.00 8.13 520 PHE A N 1
ATOM 4076 C CA . PHE A 1 494 ? 13.313 9.716 23.673 1.00 8.08 520 PHE A CA 1
ATOM 4077 C C . PHE A 1 494 ? 12.403 10.544 22.783 1.00 8.11 520 PHE A C 1
ATOM 4078 O O . PHE A 1 494 ? 11.166 10.491 22.917 1.00 9.32 520 PHE A O 1
ATOM 4086 N N . ASP A 1 495 ? 13.021 11.318 21.886 1.00 7.49 521 ASP A N 1
ATOM 4087 C CA . ASP A 1 495 ? 12.283 12.062 20.892 1.00 7.20 521 ASP A CA 1
ATOM 4088 C C . ASP A 1 495 ? 12.636 11.358 19.561 1.00 7.07 521 ASP A C 1
ATOM 4089 O O . ASP A 1 495 ? 13.742 11.517 19.048 1.00 6.94 521 ASP A O 1
ATOM 4094 N N . PRO A 1 496 ? 11.717 10.532 19.022 1.00 7.05 522 PRO A N 1
ATOM 4095 C CA . PRO A 1 496 ? 12.038 9.718 17.847 1.00 6.96 522 PRO A CA 1
ATOM 4096 C C . PRO A 1 496 ? 12.377 10.535 16.591 1.00 6.76 522 PRO A C 1
ATOM 4097 O O . PRO A 1 496 ? 13.076 10.017 15.723 1.00 6.66 522 PRO A O 1
ATOM 4101 N N . TYR A 1 497 ? 11.940 11.793 16.537 1.00 6.44 523 TYR A N 1
ATOM 4102 C CA . TYR A 1 497 ? 12.158 12.605 15.337 1.00 6.37 523 TYR A CA 1
ATOM 4103 C C . TYR A 1 497 ? 13.437 13.428 15.485 1.00 6.43 523 TYR A C 1
ATOM 4104 O O . TYR A 1 497 ? 14.290 13.435 14.576 1.00 6.62 523 TYR A O 1
ATOM 4113 N N . SER A 1 498 ? 13.617 14.086 16.645 1.00 6.44 524 SER A N 1
ATOM 4114 C CA . SER A 1 498 ? 14.890 14.802 16.887 1.00 6.53 524 SER A CA 1
ATOM 4115 C C . SER A 1 498 ? 16.046 13.843 16.989 1.00 6.56 524 SER A C 1
ATOM 4116 O O . SER A 1 498 ? 17.193 14.232 16.727 1.00 6.21 524 SER A O 1
ATOM 4119 N N . GLY A 1 499 ? 15.763 12.582 17.363 1.00 6.51 525 GLY A N 1
ATOM 4120 C CA . GLY A 1 499 ? 16.801 11.529 17.323 1.00 6.63 525 GLY A CA 1
ATOM 4121 C C . GLY A 1 499 ? 17.576 11.323 18.600 1.00 6.81 525 GLY A C 1
ATOM 4122 O O . GLY A 1 499 ? 18.461 10.479 18.652 1.00 7.29 525 GLY A O 1
ATOM 4123 N N . ASN A 1 500 ? 17.247 12.082 19.630 1.00 7.02 526 ASN A N 1
ATOM 4124 C CA . ASN A 1 500 ? 17.978 12.047 20.897 1.00 7.19 526 ASN A CA 1
ATOM 4125 C C . ASN A 1 500 ? 16.998 12.058 22.051 1.00 7.17 526 ASN A C 1
ATOM 4126 O O . ASN A 1 500 ? 15.805 12.331 21.872 1.00 7.01 526 ASN A O 1
ATOM 4131 N N A SER A 1 501 ? 17.539 11.780 23.233 0.50 7.12 527 SER A N 1
ATOM 4132 N N B SER A 1 501 ? 17.496 11.726 23.235 0.50 6.92 527 SER A N 1
ATOM 4133 C CA A SER A 1 501 ? 16.832 11.898 24.493 0.50 7.21 527 SER A CA 1
ATOM 4134 C CA B SER A 1 501 ? 16.709 11.832 24.450 0.50 6.90 527 SER A CA 1
ATOM 4135 C C A SER A 1 501 ? 16.837 13.336 24.971 0.50 7.02 527 SER A C 1
ATOM 4136 C C B SER A 1 501 ? 16.856 13.237 25.045 0.50 6.83 527 SER A C 1
ATOM 4137 O O A SER A 1 501 ? 17.758 14.099 24.662 0.50 7.10 527 SER A O 1
ATOM 4138 O O B SER A 1 501 ? 17.884 13.891 24.843 0.50 6.94 527 SER A O 1
ATOM 4143 N N . TRP A 1 502 ? 15.808 13.702 25.732 1.00 6.80 528 TRP A N 1
ATOM 4144 C CA . TRP A 1 502 ? 15.785 15.024 26.374 1.00 6.42 528 TRP A CA 1
ATOM 4145 C C . TRP A 1 502 ? 15.761 14.804 27.884 1.00 6.56 528 TRP A C 1
ATOM 4146 O O . TRP A 1 502 ? 14.929 14.042 28.410 1.00 6.38 528 TRP A O 1
ATOM 4157 N N . ALA A 1 503 ? 16.675 15.445 28.581 1.00 6.07 529 ALA A N 1
ATOM 4158 C CA . ALA A 1 503 ? 16.882 15.114 29.995 1.00 5.97 529 ALA A CA 1
ATOM 4159 C C . ALA A 1 503 ? 15.918 15.793 30.969 1.00 6.10 529 ALA A C 1
ATOM 4160 O O . ALA A 1 503 ? 15.696 15.271 32.088 1.00 6.06 529 ALA A O 1
ATOM 4162 N N . ASP A 1 504 ? 15.363 16.949 30.602 1.00 6.25 530 ASP A N 1
ATOM 4163 C CA . ASP A 1 504 ? 14.502 17.674 31.554 1.00 6.36 530 ASP A CA 1
ATOM 4164 C C . ASP A 1 504 ? 13.049 17.201 31.420 1.00 6.52 530 ASP A C 1
ATOM 4165 O O . ASP A 1 504 ? 12.477 17.185 30.331 1.00 6.55 530 ASP A O 1
ATOM 4170 N N . GLY A 1 505 ? 12.436 16.829 32.533 1.00 6.34 531 GLY A N 1
ATOM 4171 C CA . GLY A 1 505 ? 11.051 16.319 32.462 1.00 6.93 531 GLY A CA 1
ATOM 4172 C C . GLY A 1 505 ? 10.057 17.411 32.069 1.00 7.11 531 GLY A C 1
ATOM 4173 O O . GLY A 1 505 ? 9.040 17.132 31.412 1.00 7.23 531 GLY A O 1
ATOM 4174 N N . LEU A 1 506 ? 10.346 18.649 32.452 1.00 7.21 532 LEU A N 1
ATOM 4175 C CA . LEU A 1 506 ? 9.363 19.762 32.325 1.00 7.43 532 LEU A CA 1
ATOM 4176 C C . LEU A 1 506 ? 9.578 20.669 31.117 1.00 7.37 532 LEU A C 1
ATOM 4177 O O . LEU A 1 506 ? 8.620 21.223 30.604 1.00 7.50 532 LEU A O 1
ATOM 4182 N N . ALA A 1 507 ? 10.831 20.831 30.686 1.00 7.24 533 ALA A N 1
ATOM 4183 C CA . ALA A 1 507 ? 11.205 21.650 29.506 1.00 7.27 533 ALA A CA 1
ATOM 4184 C C . ALA A 1 507 ? 10.914 23.155 29.651 1.00 7.51 533 ALA A C 1
ATOM 4185 O O . ALA A 1 507 ? 10.793 23.870 28.662 1.00 7.38 533 ALA A O 1
ATOM 4187 N N . THR A 1 508 ? 10.894 23.635 30.883 1.00 7.40 534 THR A N 1
ATOM 4188 C CA . THR A 1 508 ? 10.521 25.016 31.160 1.00 8.07 534 THR A CA 1
ATOM 4189 C C . THR A 1 508 ? 11.763 25.924 31.094 1.00 8.33 534 THR A C 1
ATOM 4190 O O . THR A 1 508 ? 12.225 26.486 32.104 1.00 9.25 534 THR A O 1
ATOM 4194 N N . PHE A 1 509 ? 12.266 26.065 29.867 1.00 8.04 535 PHE A N 1
ATOM 4195 C CA . PHE A 1 509 ? 13.368 26.946 29.516 1.00 8.08 535 PHE A CA 1
ATOM 4196 C C . PHE A 1 509 ? 13.013 27.568 28.179 1.00 8.18 535 PHE A C 1
ATOM 4197 O O . PHE A 1 509 ? 12.364 26.929 27.349 1.00 8.02 535 PHE A O 1
ATOM 4205 N N . ASP A 1 510 ? 13.478 28.801 27.953 1.00 8.11 536 ASP A N 1
ATOM 4206 C CA . ASP A 1 510 ? 13.284 29.422 26.640 1.00 8.11 536 ASP A CA 1
ATOM 4207 C C . ASP A 1 510 ? 14.180 28.879 25.517 1.00 8.04 536 ASP A C 1
ATOM 4208 O O . ASP A 1 510 ? 14.080 29.324 24.359 1.00 8.16 536 ASP A O 1
ATOM 4213 N N . ALA A 1 511 ? 15.045 27.906 25.842 1.00 7.41 537 ALA A N 1
ATOM 4214 C CA . ALA A 1 511 ? 15.822 27.206 24.820 1.00 7.16 537 ALA A CA 1
ATOM 4215 C C . ALA A 1 511 ? 15.230 25.839 24.496 1.00 6.93 537 ALA A C 1
ATOM 4216 O O . ALA A 1 511 ? 15.806 25.076 23.737 1.00 7.38 537 ALA A O 1
ATOM 4218 N N . GLY A 1 512 ? 14.034 25.573 24.989 1.00 6.66 538 GLY A N 1
ATOM 4219 C CA . GLY A 1 512 ? 13.406 24.243 24.839 1.00 6.73 538 GLY A CA 1
ATOM 4220 C C . GLY A 1 512 ? 13.979 23.262 25.845 1.00 7.10 538 GLY A C 1
ATOM 4221 O O . GLY A 1 512 ? 14.395 23.654 26.952 1.00 7.24 538 GLY A O 1
ATOM 4222 N N . ASN A 1 513 ? 13.977 21.984 25.481 1.00 6.69 539 ASN A N 1
ATOM 4223 C CA . ASN A 1 513 ? 14.557 20.952 26.339 1.00 6.75 539 ASN A CA 1
ATOM 4224 C C . ASN A 1 513 ? 16.066 20.859 26.101 1.00 6.95 539 ASN A C 1
ATOM 4225 O O . ASN A 1 513 ? 16.606 21.532 25.193 1.00 7.26 539 ASN A O 1
ATOM 4230 N N . ASN A 1 514 ? 16.762 20.066 26.921 1.00 6.60 540 ASN A N 1
ATOM 4231 C CA . ASN A 1 514 ? 18.222 19.952 26.778 1.00 6.77 540 ASN A CA 1
ATOM 4232 C C . ASN A 1 514 ? 18.686 18.532 27.065 1.00 6.96 540 ASN A C 1
ATOM 4233 O O . ASN A 1 514 ? 17.971 17.772 27.721 1.00 6.87 540 ASN A O 1
ATOM 4238 N N . GLN A 1 515 ? 19.889 18.188 26.602 1.00 7.14 541 GLN A N 1
ATOM 4239 C CA . GLN A 1 515 ? 20.580 16.975 27.062 1.00 7.73 541 GLN A CA 1
ATOM 4240 C C . GLN A 1 515 ? 22.067 17.287 27.146 1.00 7.39 541 GLN A C 1
ATOM 4241 O O . GLN A 1 515 ? 22.660 17.754 26.173 1.00 7.02 541 GLN A O 1
ATOM 4247 N N . GLN A 1 516 ? 22.633 17.047 28.335 1.00 7.21 542 GLN A N 1
ATOM 4248 C CA . GLN A 1 516 ? 24.080 17.167 28.572 1.00 7.68 542 GLN A CA 1
ATOM 4249 C C . GLN A 1 516 ? 24.808 15.831 28.321 1.00 8.08 542 GLN A C 1
ATOM 4250 O O . GLN A 1 516 ? 25.440 15.678 27.285 1.00 9.46 542 GLN A O 1
ATOM 4256 N N . SER A 1 517 ? 24.689 14.845 29.206 1.00 7.97 543 SER A N 1
ATOM 4257 C CA . SER A 1 517 ? 25.468 13.602 28.991 1.00 7.63 543 SER A CA 1
ATOM 4258 C C . SER A 1 517 ? 24.845 12.606 28.004 1.00 7.61 543 SER A C 1
ATOM 4259 O O . SER A 1 517 ? 24.152 11.673 28.411 1.00 7.77 543 SER A O 1
ATOM 4262 N N . SER A 1 518 ? 25.102 12.784 26.713 1.00 7.19 544 SER A N 1
ATOM 4263 C CA . SER A 1 518 ? 24.640 11.797 25.732 1.00 7.12 544 SER A CA 1
ATOM 4264 C C . SER A 1 518 ? 25.216 10.412 25.989 1.00 6.72 544 SER A C 1
ATOM 4265 O O . SER A 1 518 ? 24.583 9.429 25.648 1.00 6.39 544 SER A O 1
ATOM 4268 N N . SER A 1 519 ? 26.401 10.338 26.586 1.00 6.53 545 SER A N 1
ATOM 4269 C CA . SER A 1 519 ? 26.990 9.040 26.908 1.00 6.61 545 SER A CA 1
ATOM 4270 C C . SER A 1 519 ? 26.264 8.342 28.052 1.00 6.88 545 SER A C 1
ATOM 4271 O O . SER A 1 519 ? 26.178 7.122 28.039 1.00 7.23 545 SER A O 1
ATOM 4274 N N . GLU A 1 520 ? 25.707 9.090 29.006 1.00 7.01 546 GLU A N 1
ATOM 4275 C CA . GLU A 1 520 ? 24.920 8.407 30.053 1.00 7.12 546 GLU A CA 1
ATOM 4276 C C . GLU A 1 520 ? 23.578 7.956 29.482 1.00 7.00 546 GLU A C 1
ATOM 4277 O O . GLU A 1 520 ? 23.014 6.981 29.969 1.00 7.16 546 GLU A O 1
ATOM 4283 N N . ALA A 1 521 ? 23.096 8.611 28.411 1.00 6.65 547 ALA A N 1
ATOM 4284 C CA . ALA A 1 521 ? 21.911 8.064 27.694 1.00 6.51 547 ALA A CA 1
ATOM 4285 C C . ALA A 1 521 ? 22.278 6.762 26.981 1.00 6.37 547 ALA A C 1
ATOM 4286 O O . ALA A 1 521 ? 21.574 5.754 27.118 1.00 6.30 547 ALA A O 1
ATOM 4288 N N . MET A 1 522 ? 23.416 6.770 26.269 1.00 6.33 548 MET A N 1
ATOM 4289 C CA . MET A 1 522 ? 23.880 5.571 25.558 1.00 6.52 548 MET A CA 1
ATOM 4290 C C . MET A 1 522 ? 24.173 4.406 26.532 1.00 6.71 548 MET A C 1
ATOM 4291 O O . MET A 1 522 ? 23.918 3.239 26.207 1.00 6.86 548 MET A O 1
ATOM 4296 N N . HIS A 1 523 ? 24.617 4.752 27.740 1.00 6.63 549 HIS A N 1
ATOM 4297 C CA . HIS A 1 523 ? 24.873 3.773 28.807 1.00 6.86 549 HIS A CA 1
ATOM 4298 C C . HIS A 1 523 ? 23.553 3.115 29.214 1.00 6.77 549 HIS A C 1
ATOM 4299 O O . HIS A 1 523 ? 23.486 1.883 29.311 1.00 7.00 549 HIS A O 1
ATOM 4306 N N . ALA A 1 524 ? 22.495 3.918 29.412 1.00 6.49 550 ALA A N 1
ATOM 4307 C CA . ALA A 1 524 ? 21.164 3.364 29.727 1.00 6.41 550 ALA A CA 1
ATOM 4308 C C . ALA A 1 524 ? 20.699 2.383 28.641 1.00 6.46 550 ALA A C 1
ATOM 4309 O O . ALA A 1 524 ? 20.270 1.255 28.954 1.00 6.27 550 ALA A O 1
ATOM 4311 N N . TRP A 1 525 ? 20.817 2.777 27.369 1.00 6.24 551 TRP A N 1
ATOM 4312 C CA . TRP A 1 525 ? 20.346 1.906 26.299 1.00 6.43 551 TRP A CA 1
ATOM 4313 C C . TRP A 1 525 ? 21.163 0.626 26.245 1.00 6.58 551 TRP A C 1
ATOM 4314 O O . TRP A 1 525 ? 20.578 -0.460 26.103 1.00 6.76 551 TRP A O 1
ATOM 4325 N N . THR A 1 526 ? 22.483 0.757 26.412 1.00 6.85 552 THR A N 1
ATOM 4326 C CA . THR A 1 526 ? 23.360 -0.418 26.433 1.00 6.75 552 THR A CA 1
ATOM 4327 C C . THR A 1 526 ? 22.909 -1.403 27.510 1.00 6.81 552 THR A C 1
ATOM 4328 O O . THR A 1 526 ? 22.829 -2.613 27.275 1.00 6.77 552 THR A O 1
ATOM 4332 N N . ASN A 1 527 ? 22.629 -0.881 28.696 1.00 7.14 553 ASN A N 1
ATOM 4333 C CA . ASN A 1 527 ? 22.328 -1.763 29.815 1.00 7.58 553 ASN A CA 1
ATOM 4334 C C . ASN A 1 527 ? 20.992 -2.459 29.685 1.00 7.47 553 ASN A C 1
ATOM 4335 O O . ASN A 1 527 ? 20.854 -3.601 30.097 1.00 7.43 553 ASN A O 1
ATOM 4340 N N . VAL A 1 528 ? 20.035 -1.804 29.050 1.00 7.07 554 VAL A N 1
ATOM 4341 C CA . VAL A 1 528 ? 18.791 -2.463 28.721 1.00 7.11 554 VAL A CA 1
ATOM 4342 C C . VAL A 1 528 ? 19.013 -3.577 27.678 1.00 7.19 554 VAL A C 1
ATOM 4343 O O . VAL A 1 528 ? 18.430 -4.669 27.811 1.00 7.61 554 VAL A O 1
ATOM 4347 N N . ILE A 1 529 ? 19.875 -3.341 26.680 1.00 7.44 555 ILE A N 1
ATOM 4348 C CA . ILE A 1 529 ? 20.217 -4.410 25.706 1.00 7.59 555 ILE A CA 1
ATOM 4349 C C . ILE A 1 529 ? 20.794 -5.621 26.472 1.00 8.09 555 ILE A C 1
ATOM 4350 O O . ILE A 1 529 ? 20.346 -6.765 26.249 1.00 8.64 555 ILE A O 1
ATOM 4355 N N . LEU A 1 530 ? 21.742 -5.369 27.379 1.00 8.16 556 LEU A N 1
ATOM 4356 C CA . LEU A 1 530 ? 22.397 -6.465 28.140 1.00 8.46 556 LEU A CA 1
ATOM 4357 C C . LEU A 1 530 ? 21.415 -7.179 29.065 1.00 9.12 556 LEU A C 1
ATOM 4358 O O . LEU A 1 530 ? 21.369 -8.410 29.096 1.00 9.49 556 LEU A O 1
ATOM 4363 N N . TRP A 1 531 ? 20.612 -6.401 29.801 1.00 9.01 557 TRP A N 1
ATOM 4364 C CA . TRP A 1 531 ? 19.626 -6.951 30.732 1.00 9.37 557 TRP A CA 1
ATOM 4365 C C . TRP A 1 531 ? 18.607 -7.799 29.971 1.00 10.19 557 TRP A C 1
ATOM 4366 O O . TRP A 1 531 ? 18.257 -8.910 30.401 1.00 10.08 557 TRP A O 1
ATOM 4377 N N . ALA A 1 532 ? 18.132 -7.262 28.842 1.00 9.56 558 ALA A N 1
ATOM 4378 C CA . ALA A 1 532 ? 17.114 -7.965 28.059 1.00 10.54 558 ALA A CA 1
ATOM 4379 C C . ALA A 1 532 ? 17.677 -9.212 27.428 1.00 10.75 558 ALA A C 1
ATOM 4380 O O . ALA A 1 532 ? 16.975 -10.233 27.375 1.00 11.32 558 ALA A O 1
ATOM 4382 N N . GLU A 1 533 ? 18.937 -9.170 26.985 1.00 10.83 559 GLU A N 1
ATOM 4383 C CA . GLU A 1 533 ? 19.548 -10.382 26.411 1.00 11.43 559 GLU A CA 1
ATOM 4384 C C . GLU A 1 533 ? 19.711 -11.436 27.516 1.00 11.75 559 GLU A C 1
ATOM 4385 O O . GLU A 1 533 ? 19.399 -12.641 27.312 1.00 12.70 559 GLU A O 1
ATOM 4391 N N . ALA A 1 534 ? 20.163 -10.998 28.685 1.00 11.81 560 ALA A N 1
ATOM 4392 C CA . ALA A 1 534 ? 20.389 -11.927 29.808 1.00 11.83 560 ALA A CA 1
ATOM 4393 C C . ALA A 1 534 ? 19.108 -12.609 30.280 1.00 12.83 560 ALA A C 1
ATOM 4394 O O . ALA A 1 534 ? 19.151 -13.773 30.702 1.00 13.45 560 ALA A O 1
ATOM 4396 N N . THR A 1 535 ? 17.983 -11.892 30.200 1.00 12.72 561 THR A N 1
ATOM 4397 C CA . THR A 1 535 ? 16.709 -12.361 30.737 1.00 12.54 561 THR A CA 1
ATOM 4398 C C . THR A 1 535 ? 15.759 -12.892 29.656 1.00 13.48 561 THR A C 1
ATOM 4399 O O . THR A 1 535 ? 14.613 -13.270 29.957 1.00 14.86 561 THR A O 1
ATOM 4403 N N . GLY A 1 536 ? 16.224 -12.909 28.408 1.00 13.81 562 GLY A N 1
ATOM 4404 C CA . GLY A 1 536 ? 15.486 -13.531 27.302 1.00 15.33 562 GLY A CA 1
ATOM 4405 C C . GLY A 1 536 ? 14.287 -12.728 26.836 1.00 16.16 562 GLY A C 1
ATOM 4406 O O . GLY A 1 536 ? 13.275 -13.290 26.407 1.00 18.48 562 GLY A O 1
ATOM 4407 N N . ASN A 1 537 ? 14.396 -11.401 26.909 1.00 14.39 563 ASN A N 1
ATOM 4408 C CA . ASN A 1 537 ? 13.301 -10.507 26.560 1.00 13.67 563 ASN A CA 1
ATOM 4409 C C . ASN A 1 537 ? 13.612 -9.838 25.212 1.00 13.75 563 ASN A C 1
ATOM 4410 O O . ASN A 1 537 ? 14.190 -8.749 25.169 1.00 13.03 563 ASN A O 1
ATOM 4415 N N . LYS A 1 538 ? 13.249 -10.510 24.119 1.00 13.98 564 LYS A N 1
ATOM 4416 C CA . LYS A 1 538 ? 13.586 -10.030 22.775 1.00 14.96 564 LYS A CA 1
ATOM 4417 C C . LYS A 1 538 ? 12.959 -8.659 22.446 1.00 13.36 564 LYS A C 1
ATOM 4418 O O . LYS A 1 538 ? 13.656 -7.774 21.893 1.00 12.42 564 LYS A O 1
ATOM 4424 N N . ALA A 1 539 ? 11.676 -8.475 22.780 1.00 12.45 565 ALA A N 1
ATOM 4425 C CA . ALA A 1 539 ? 10.986 -7.215 22.428 1.00 12.09 565 ALA A CA 1
ATOM 4426 C C . ALA A 1 539 ? 11.667 -6.025 23.128 1.00 11.73 565 ALA A C 1
ATOM 4427 O O . ALA A 1 539 ? 11.920 -4.978 22.506 1.00 11.56 565 ALA A O 1
ATOM 4429 N N . LEU A 1 540 ? 12.007 -6.193 24.405 1.00 10.63 566 LEU A N 1
ATOM 4430 C CA . LEU A 1 540 ? 12.679 -5.108 25.140 1.00 10.06 566 LEU A CA 1
ATOM 4431 C C . LEU A 1 540 ? 14.094 -4.855 24.589 1.00 9.97 566 LEU A C 1
ATOM 4432 O O . LEU A 1 540 ? 14.513 -3.702 24.431 1.00 9.74 566 LEU A O 1
ATOM 4437 N N . ARG A 1 541 ? 14.830 -5.936 24.326 1.00 9.47 567 ARG A N 1
ATOM 4438 C CA . ARG A 1 541 ? 16.169 -5.811 23.765 1.00 9.27 567 ARG A CA 1
ATOM 4439 C C . ARG A 1 541 ? 16.133 -5.014 22.471 1.00 9.00 567 ARG A C 1
ATOM 4440 O O . ARG A 1 541 ? 16.970 -4.128 22.262 1.00 8.73 567 ARG A O 1
ATOM 4448 N N . ASP A 1 542 ? 15.189 -5.368 21.594 1.00 8.55 568 ASP A N 1
ATOM 4449 C CA . ASP A 1 542 ? 15.148 -4.740 20.272 1.00 9.11 568 ASP A CA 1
ATOM 4450 C C . ASP A 1 542 ? 14.799 -3.257 20.377 1.00 8.65 568 ASP A C 1
ATOM 4451 O O . ASP A 1 542 ? 15.312 -2.444 19.601 1.00 8.49 568 ASP A O 1
ATOM 4456 N N . ARG A 1 543 ? 13.921 -2.908 21.322 1.00 8.39 569 ARG A N 1
ATOM 4457 C CA . ARG A 1 543 ? 13.590 -1.486 21.548 1.00 7.87 569 ARG A CA 1
ATOM 4458 C C . ARG A 1 543 ? 14.831 -0.721 21.989 1.00 7.81 569 ARG A C 1
ATOM 4459 O O . ARG A 1 543 ? 15.086 0.401 21.519 1.00 7.40 569 ARG A O 1
ATOM 4467 N N . ALA A 1 544 ? 15.606 -1.320 22.893 1.00 7.34 570 ALA A N 1
ATOM 4468 C CA . ALA A 1 544 ? 16.845 -0.674 23.325 1.00 7.26 570 ALA A CA 1
ATOM 4469 C C . ALA A 1 544 ? 17.907 -0.569 22.221 1.00 7.04 570 ALA A C 1
ATOM 4470 O O . ALA A 1 544 ? 18.661 0.417 22.167 1.00 6.47 570 ALA A O 1
ATOM 4472 N N . ILE A 1 545 ? 17.954 -1.568 21.324 1.00 7.05 571 ILE A N 1
ATOM 4473 C CA . ILE A 1 545 ? 18.812 -1.500 20.131 1.00 6.76 571 ILE A CA 1
ATOM 4474 C C . ILE A 1 545 ? 18.404 -0.335 19.212 1.00 6.74 571 ILE A C 1
ATOM 4475 O O . ILE A 1 545 ? 19.251 0.405 18.730 1.00 6.59 571 ILE A O 1
ATOM 4480 N N . TYR A 1 546 ? 17.100 -0.180 19.011 1.00 6.51 572 TYR A N 1
ATOM 4481 C CA . TYR A 1 546 ? 16.578 0.962 18.249 1.00 6.57 572 TYR A CA 1
ATOM 4482 C C . TYR A 1 546 ? 17.010 2.306 18.875 1.00 6.71 572 TYR A C 1
ATOM 4483 O O . TYR A 1 546 ? 17.474 3.216 18.153 1.00 7.14 572 TYR A O 1
ATOM 4492 N N . LEU A 1 547 ? 16.904 2.406 20.205 1.00 6.32 573 LEU A N 1
ATOM 4493 C CA . LEU A 1 547 ? 17.289 3.646 20.914 1.00 6.40 573 LEU A CA 1
ATOM 4494 C C . LEU A 1 547 ? 18.785 3.891 20.828 1.00 6.27 573 LEU A C 1
ATOM 4495 O O . LEU A 1 547 ? 19.219 4.997 20.488 1.00 6.27 573 LEU A O 1
ATOM 4500 N N . TYR A 1 548 ? 19.580 2.857 21.108 1.00 6.10 574 TYR A N 1
ATOM 4501 C CA . TYR A 1 548 ? 21.043 2.966 21.054 1.00 6.48 574 TYR A CA 1
ATOM 4502 C C . TYR A 1 548 ? 21.466 3.463 19.666 1.00 6.47 574 TYR A C 1
ATOM 4503 O O . TYR A 1 548 ? 22.287 4.368 19.541 1.00 6.36 574 TYR A O 1
ATOM 4512 N N . THR A 1 549 ? 20.903 2.852 18.633 1.00 6.48 575 THR A N 1
ATOM 4513 C CA . THR A 1 549 ? 21.350 3.104 17.280 1.00 6.45 575 THR A CA 1
ATOM 4514 C C . THR A 1 549 ? 20.906 4.480 16.793 1.00 6.48 575 THR A C 1
ATOM 4515 O O . THR A 1 549 ? 21.681 5.193 16.137 1.00 6.90 575 THR A O 1
ATOM 4519 N N . THR A 1 550 ? 19.673 4.866 17.131 1.00 6.54 576 THR A N 1
ATOM 4520 C CA . THR A 1 550 ? 19.194 6.197 16.734 1.00 6.49 576 THR A CA 1
ATOM 4521 C C . THR A 1 550 ? 19.917 7.286 17.493 1.00 6.74 576 THR A C 1
ATOM 4522 O O . THR A 1 550 ? 20.376 8.246 16.892 1.00 6.86 576 THR A O 1
ATOM 4526 N N . GLU A 1 551 ? 20.001 7.141 18.820 1.00 6.59 577 GLU A N 1
ATOM 4527 C CA . GLU A 1 551 ? 20.721 8.122 19.633 1.00 6.74 577 GLU A CA 1
ATOM 4528 C C . GLU A 1 551 ? 22.153 8.308 19.116 1.00 6.89 577 GLU A C 1
ATOM 4529 O O . GLU A 1 551 ? 22.634 9.431 19.024 1.00 6.86 577 GLU A O 1
ATOM 4535 N N . MET A 1 552 ? 22.801 7.217 18.717 1.00 6.87 578 MET A N 1
ATOM 4536 C CA . MET A 1 552 ? 24.174 7.302 18.177 1.00 7.34 578 MET A CA 1
ATOM 4537 C C . MET A 1 552 ? 24.203 8.247 16.951 1.00 7.41 578 MET A C 1
ATOM 4538 O O . MET A 1 552 ? 25.127 9.080 16.831 1.00 7.39 578 MET A O 1
ATOM 4543 N N . SER A 1 553 ? 23.205 8.119 16.060 1.00 7.46 579 SER A N 1
ATOM 4544 C CA . SER A 1 553 ? 23.166 8.984 14.850 1.00 7.23 579 SER A CA 1
ATOM 4545 C C . SER A 1 553 ? 23.048 10.459 15.226 1.00 7.60 579 SER A C 1
ATOM 4546 O O . SER A 1 553 ? 23.728 11.311 14.622 1.00 7.56 579 SER A O 1
ATOM 4549 N N . ALA A 1 554 ? 22.266 10.768 16.256 1.00 6.90 580 ALA A N 1
ATOM 4550 C CA . ALA A 1 554 ? 22.129 12.164 16.663 1.00 6.83 580 ALA A CA 1
ATOM 4551 C C . ALA A 1 554 ? 23.390 12.675 17.386 1.00 6.88 580 ALA A C 1
ATOM 4552 O O . ALA A 1 554 ? 23.782 13.851 17.221 1.00 7.39 580 ALA A O 1
ATOM 4554 N N . ILE A 1 555 ? 24.017 11.814 18.186 1.00 6.44 581 ILE A N 1
ATOM 4555 C CA . ILE A 1 555 ? 25.270 12.207 18.873 1.00 6.57 581 ILE A CA 1
ATOM 4556 C C . ILE A 1 555 ? 26.347 12.603 17.862 1.00 6.98 581 ILE A C 1
ATOM 4557 O O . ILE A 1 555 ? 26.995 13.653 17.998 1.00 6.23 581 ILE A O 1
ATOM 4562 N N . ASN A 1 556 ? 26.534 11.760 16.838 1.00 6.86 582 ASN A N 1
ATOM 4563 C CA . ASN A 1 556 ? 27.579 12.035 15.876 1.00 7.34 582 ASN A CA 1
ATOM 4564 C C . ASN A 1 556 ? 27.336 13.338 15.106 1.00 7.22 582 ASN A C 1
ATOM 4565 O O . ASN A 1 556 ? 28.284 13.957 14.657 1.00 7.37 582 ASN A O 1
ATOM 4570 N N . GLU A 1 557 ? 26.077 13.735 14.945 1.00 7.03 583 GLU A N 1
ATOM 4571 C CA . GLU A 1 557 ? 25.795 15.011 14.269 1.00 7.16 583 GLU A CA 1
ATOM 4572 C C . GLU A 1 557 ? 25.883 16.200 15.213 1.00 7.07 583 GLU A C 1
ATOM 4573 O O . GLU A 1 557 ? 26.617 17.147 14.932 1.00 7.46 583 GLU A O 1
ATOM 4579 N N . TYR A 1 558 ? 25.158 16.152 16.336 1.00 6.65 584 TYR A N 1
ATOM 4580 C CA . TYR A 1 558 ? 24.862 17.390 17.098 1.00 6.37 584 TYR A CA 1
ATOM 4581 C C . TYR A 1 558 ? 25.761 17.620 18.297 1.00 6.23 584 TYR A C 1
ATOM 4582 O O . TYR A 1 558 ? 25.937 18.771 18.730 1.00 6.18 584 TYR A O 1
ATOM 4591 N N . PHE A 1 559 ? 26.317 16.540 18.849 1.00 6.30 585 PHE A N 1
ATOM 4592 C CA . PHE A 1 559 ? 27.309 16.657 19.911 1.00 6.36 585 PHE A CA 1
ATOM 4593 C C . PHE A 1 559 ? 28.722 16.718 19.330 1.00 6.39 585 PHE A C 1
ATOM 4594 O O . PHE A 1 559 ? 29.538 17.559 19.765 1.00 6.62 585 PHE A O 1
ATOM 4602 N N . PHE A 1 560 ? 29.010 15.840 18.363 1.00 6.44 586 PHE A N 1
ATOM 4603 C CA . PHE A 1 560 ? 30.359 15.753 17.811 1.00 6.80 586 PHE A CA 1
ATOM 4604 C C . PHE A 1 560 ? 30.569 16.509 16.492 1.00 7.22 586 PHE A C 1
ATOM 4605 O O . PHE A 1 560 ? 31.716 16.870 16.180 1.00 7.80 586 PHE A O 1
ATOM 4613 N N . ASP A 1 561 ? 29.506 16.683 15.706 1.00 6.85 587 ASP A N 1
ATOM 4614 C CA . ASP A 1 561 ? 29.604 17.160 14.297 1.00 7.47 587 ASP A CA 1
ATOM 4615 C C . ASP A 1 561 ? 30.752 16.465 13.548 1.00 7.75 587 ASP A C 1
ATOM 4616 O O . ASP A 1 561 ? 31.670 17.116 12.981 1.00 8.04 587 ASP A O 1
ATOM 4621 N N . VAL A 1 562 ? 30.714 15.140 13.546 1.00 7.67 588 VAL A N 1
ATOM 4622 C CA . VAL A 1 562 ? 31.810 14.378 12.927 1.00 8.07 588 VAL A CA 1
ATOM 4623 C C . VAL A 1 562 ? 32.023 14.757 11.456 1.00 8.53 588 VAL A C 1
ATOM 4624 O O . VAL A 1 562 ? 33.140 14.657 10.956 1.00 9.71 588 VAL A O 1
ATOM 4628 N N . HIS A 1 563 ? 30.971 15.199 10.774 1.00 8.42 589 HIS A N 1
ATOM 4629 C CA . HIS A 1 563 ? 31.082 15.539 9.338 1.00 8.79 589 HIS A CA 1
ATOM 4630 C C . HIS A 1 563 ? 31.526 16.983 9.074 1.00 8.85 589 HIS A C 1
ATOM 4631 O O . HIS A 1 563 ? 31.673 17.369 7.900 1.00 8.50 589 HIS A O 1
ATOM 4638 N N . GLN A 1 564 ? 31.724 17.770 10.140 1.00 8.70 590 GLN A N 1
ATOM 4639 C CA . GLN A 1 564 ? 32.179 19.190 10.047 1.00 9.67 590 GLN A CA 1
ATOM 4640 C C . GLN A 1 564 ? 31.287 19.989 9.118 1.00 9.73 590 GLN A C 1
ATOM 4641 O O . GLN A 1 564 ? 31.756 20.714 8.207 1.00 10.30 590 GLN A O 1
ATOM 4647 N N . GLU A 1 565 ? 29.984 19.854 9.352 1.00 9.76 591 GLU A N 1
ATOM 4648 C CA . GLU A 1 565 ? 28.981 20.572 8.582 1.00 10.97 591 GLU A CA 1
ATOM 4649 C C . GLU A 1 565 ? 28.031 21.403 9.425 1.00 11.47 591 GLU A C 1
ATOM 4650 O O . GLU A 1 565 ? 27.301 22.224 8.867 1.00 15.04 591 GLU A O 1
ATOM 4656 N N . ILE A 1 566 ? 27.983 21.157 10.729 1.00 10.44 592 ILE A N 1
ATOM 4657 C CA . ILE A 1 566 ? 26.904 21.731 11.557 1.00 10.49 592 ILE A CA 1
ATOM 4658 C C . ILE A 1 566 ? 27.354 22.909 12.413 1.00 10.71 592 ILE A C 1
ATOM 4659 O O . ILE A 1 566 ? 26.688 23.970 12.431 1.00 10.35 592 ILE A O 1
ATOM 4664 N N . PHE A 1 567 ? 28.472 22.756 13.122 1.00 10.37 593 PHE A N 1
ATOM 4665 C CA . PHE A 1 567 ? 28.937 23.846 14.000 1.00 10.65 593 PHE A CA 1
ATOM 4666 C C . PHE A 1 567 ? 29.466 24.983 13.142 1.00 11.63 593 PHE A C 1
ATOM 4667 O O . PHE A 1 567 ? 30.100 24.722 12.115 1.00 12.76 593 PHE A O 1
ATOM 4675 N N . PRO A 1 568 ? 29.209 26.232 13.550 1.00 12.05 594 PRO A N 1
ATOM 4676 C CA . PRO A 1 568 ? 29.752 27.371 12.797 1.00 12.69 594 PRO A CA 1
ATOM 4677 C C . PRO A 1 568 ? 31.279 27.311 12.762 1.00 13.36 594 PRO A C 1
ATOM 4678 O O . PRO A 1 568 ? 31.905 26.837 13.704 1.00 13.37 594 PRO A O 1
ATOM 4682 N N . GLU A 1 569 ? 31.880 27.779 11.669 1.00 15.77 595 GLU A N 1
ATOM 4683 C CA . GLU A 1 569 ? 33.344 27.746 11.533 1.00 18.19 595 GLU A CA 1
ATOM 4684 C C . GLU A 1 569 ? 34.055 28.463 12.688 1.00 18.16 595 GLU A C 1
ATOM 4685 O O . GLU A 1 569 ? 35.091 27.995 13.176 1.00 19.58 595 GLU A O 1
ATOM 4691 N N . GLU A 1 570 ? 33.465 29.559 13.143 1.00 17.89 596 GLU A N 1
ATOM 4692 C CA . GLU A 1 570 ? 34.039 30.364 14.227 1.00 17.63 596 GLU A CA 1
ATOM 4693 C C . GLU A 1 570 ? 33.869 29.754 15.639 1.00 15.40 596 GLU A C 1
ATOM 4694 O O . GLU A 1 570 ? 34.448 30.255 16.601 1.00 14.89 596 GLU A O 1
ATOM 4700 N N . TYR A 1 571 ? 33.090 28.671 15.757 1.00 12.68 597 TYR A N 1
ATOM 4701 C CA . TYR A 1 571 ? 33.000 27.930 17.033 1.00 11.13 597 TYR A CA 1
ATOM 4702 C C . TYR A 1 571 ? 34.295 27.162 17.281 1.00 11.06 597 TYR A C 1
ATOM 4703 O O . TYR A 1 571 ? 34.676 26.268 16.511 1.00 11.16 597 TYR A O 1
ATOM 4712 N N . GLY A 1 572 ? 34.974 27.518 18.372 1.00 10.39 598 GLY A N 1
ATOM 4713 C CA . GLY A 1 572 ? 36.312 26.970 18.680 1.00 10.03 598 GLY A CA 1
ATOM 4714 C C . GLY A 1 572 ? 36.350 25.500 19.082 1.00 10.02 598 GLY A C 1
ATOM 4715 O O . GLY A 1 572 ? 37.198 24.744 18.553 1.00 10.67 598 GLY A O 1
ATOM 4716 N N . PRO A 1 573 ? 35.453 25.080 19.994 1.00 9.71 599 PRO A N 1
ATOM 4717 C CA . PRO A 1 573 ? 35.573 23.692 20.487 1.00 9.26 599 PRO A CA 1
ATOM 4718 C C . PRO A 1 573 ? 35.226 22.642 19.440 1.00 9.47 599 PRO A C 1
ATOM 4719 O O . PRO A 1 573 ? 34.643 22.953 18.385 1.00 9.10 599 PRO A O 1
ATOM 4723 N N . GLU A 1 574 ? 35.601 21.407 19.746 1.00 8.70 600 GLU A N 1
ATOM 4724 C CA . GLU A 1 574 ? 35.294 20.282 18.866 1.00 9.27 600 GLU A CA 1
ATOM 4725 C C . GLU A 1 574 ? 34.190 19.406 19.444 1.00 8.81 600 GLU A C 1
ATOM 4726 O O . GLU A 1 574 ? 34.065 18.242 19.080 1.00 8.87 600 GLU A O 1
ATOM 4732 N N . ILE A 1 575 ? 33.391 19.982 20.340 1.00 8.06 601 ILE A N 1
ATOM 4733 C CA . ILE A 1 575 ? 32.234 19.271 20.915 1.00 7.79 601 ILE A CA 1
ATOM 4734 C C . ILE A 1 575 ? 31.240 20.324 21.381 1.00 7.84 601 ILE A C 1
ATOM 4735 O O . ILE A 1 575 ? 31.636 21.422 21.775 1.00 8.22 601 ILE A O 1
ATOM 4740 N N . VAL A 1 576 ? 29.958 19.974 21.314 1.00 7.04 602 VAL A N 1
ATOM 4741 C CA . VAL A 1 576 ? 28.891 20.688 22.000 1.00 7.35 602 VAL A CA 1
ATOM 4742 C C . VAL A 1 576 ? 28.527 19.826 23.198 1.00 7.41 602 VAL A C 1
ATOM 4743 O O . VAL A 1 576 ? 28.235 18.628 23.052 1.00 8.20 602 VAL A O 1
ATOM 4747 N N . THR A 1 577 ? 28.591 20.438 24.375 1.00 7.08 603 THR A N 1
ATOM 4748 C CA . THR A 1 577 ? 28.437 19.749 25.651 1.00 6.70 603 THR A CA 1
ATOM 4749 C C . THR A 1 577 ? 26.944 19.567 25.963 1.00 6.91 603 THR A C 1
ATOM 4750 O O . THR A 1 577 ? 26.527 18.497 26.444 1.00 7.43 603 THR A O 1
ATOM 4754 N N . ILE A 1 578 ? 26.164 20.635 25.769 1.00 6.83 604 ILE A N 1
ATOM 4755 C CA . ILE A 1 578 ? 24.721 20.558 26.033 1.00 6.95 604 ILE A CA 1
ATOM 4756 C C . ILE A 1 578 ? 24.013 20.981 24.764 1.00 6.82 604 ILE A C 1
ATOM 4757 O O . ILE A 1 578 ? 24.211 22.094 24.261 1.00 7.02 604 ILE A O 1
ATOM 4762 N N . ASN A 1 579 ? 23.172 20.073 24.247 1.00 6.79 605 ASN A N 1
ATOM 4763 C CA . ASN A 1 579 ? 22.300 20.400 23.139 1.00 6.77 605 ASN A CA 1
ATOM 4764 C C . ASN A 1 579 ? 20.926 20.801 23.639 1.00 6.63 605 ASN A C 1
ATOM 4765 O O . ASN A 1 579 ? 20.344 20.096 24.455 1.00 6.97 605 ASN A O 1
ATOM 4770 N N . TRP A 1 580 ? 20.438 21.939 23.145 1.00 6.40 606 TRP A N 1
ATOM 4771 C CA . TRP A 1 580 ? 19.099 22.418 23.442 1.00 6.78 606 TRP A CA 1
ATOM 4772 C C . TRP A 1 580 ? 18.248 22.395 22.191 1.00 6.80 606 TRP A C 1
ATOM 4773 O O . TRP A 1 580 ? 18.767 22.295 21.058 1.00 7.00 606 TRP A O 1
ATOM 4784 N N . GLY A 1 581 ? 16.930 22.524 22.363 1.00 6.76 607 GLY A N 1
ATOM 4785 C CA . GLY A 1 581 ? 16.056 22.770 21.201 1.00 7.57 607 GLY A CA 1
ATOM 4786 C C . GLY A 1 581 ? 16.560 23.941 20.377 1.00 7.74 607 GLY A C 1
ATOM 4787 O O . GLY A 1 581 ? 16.596 23.850 19.152 1.00 8.36 607 GLY A O 1
ATOM 4788 N N . GLY A 1 582 ? 16.988 25.024 21.044 1.00 7.65 608 GLY A N 1
ATOM 4789 C CA . GLY A 1 582 ? 17.253 26.272 20.316 1.00 8.19 608 GLY A CA 1
ATOM 4790 C C . GLY A 1 582 ? 18.661 26.811 20.308 1.00 8.41 608 GLY A C 1
ATOM 4791 O O . GLY A 1 582 ? 18.909 27.885 19.734 1.00 9.13 608 GLY A O 1
ATOM 4792 N N . LYS A 1 583 ? 19.577 26.083 20.935 1.00 8.09 609 LYS A N 1
ATOM 4793 C CA . LYS A 1 583 ? 20.951 26.576 21.104 1.00 8.43 609 LYS A CA 1
ATOM 4794 C C . LYS A 1 583 ? 21.892 25.431 21.468 1.00 8.15 609 LYS A C 1
ATOM 4795 O O . LYS A 1 583 ? 21.445 24.314 21.731 1.00 8.21 609 LYS A O 1
ATOM 4801 N N . MET A 1 584 ? 23.195 25.714 21.432 1.00 8.07 610 MET A N 1
ATOM 4802 C CA . MET A 1 584 ? 24.242 24.725 21.703 1.00 8.29 610 MET A CA 1
ATOM 4803 C C . MET A 1 584 ? 25.244 25.374 22.626 1.00 8.74 610 MET A C 1
ATOM 4804 O O . MET A 1 584 ? 25.662 26.498 22.370 1.00 8.97 610 MET A O 1
ATOM 4809 N N . ASP A 1 585 ? 25.589 24.686 23.705 1.00 8.90 611 ASP A N 1
ATOM 4810 C CA . ASP A 1 585 ? 26.580 25.226 24.671 1.00 10.16 611 ASP A CA 1
ATOM 4811 C C . ASP A 1 585 ? 27.791 24.346 24.818 1.00 9.66 611 ASP A C 1
ATOM 4812 O O . ASP A 1 585 ? 27.665 23.121 24.905 1.00 8.80 611 ASP A O 1
ATOM 4817 N N . HIS A 1 586 ? 28.968 24.977 24.932 1.00 8.37 612 HIS A N 1
ATOM 4818 C CA . HIS A 1 586 ? 30.140 24.287 25.480 1.00 8.04 612 HIS A CA 1
ATOM 4819 C C . HIS A 1 586 ? 30.188 24.793 26.909 1.00 8.02 612 HIS A C 1
ATOM 4820 O O . HIS A 1 586 ? 30.791 25.830 27.197 1.00 8.12 612 HIS A O 1
ATOM 4827 N N . ALA A 1 587 ? 29.518 24.061 27.796 1.00 8.04 613 ALA A N 1
ATOM 4828 C CA . ALA A 1 587 ? 29.254 24.515 29.184 1.00 8.31 613 ALA A CA 1
ATOM 4829 C C . ALA A 1 587 ? 28.635 23.325 29.890 1.00 8.71 613 ALA A C 1
ATOM 4830 O O . ALA A 1 587 ? 28.144 22.409 29.251 1.00 9.06 613 ALA A O 1
ATOM 4832 N N . THR A 1 588 ? 28.644 23.343 31.217 1.00 9.04 614 THR A N 1
ATOM 4833 C CA . THR A 1 588 ? 28.058 22.246 31.989 1.00 9.12 614 THR A CA 1
ATOM 4834 C C . THR A 1 588 ? 27.021 22.775 32.968 1.00 9.84 614 THR A C 1
ATOM 4835 O O . THR A 1 588 ? 26.970 23.986 33.279 1.00 9.81 614 THR A O 1
ATOM 4839 N N . TRP A 1 589 ? 26.200 21.862 33.481 1.00 9.42 615 TRP A N 1
ATOM 4840 C CA . TRP A 1 589 ? 25.181 22.223 34.459 1.00 10.05 615 TRP A CA 1
ATOM 4841 C C . TRP A 1 589 ? 25.765 22.536 35.847 1.00 10.68 615 TRP A C 1
ATOM 4842 O O . TRP A 1 589 ? 25.036 23.030 36.717 1.00 12.87 615 TRP A O 1
ATOM 4853 N N . TRP A 1 590 ? 27.060 22.267 36.029 1.00 10.13 616 TRP A N 1
ATOM 4854 C CA . TRP A 1 590 ? 27.784 22.670 37.253 1.00 10.18 616 TRP A CA 1
ATOM 4855 C C . TRP A 1 590 ? 29.028 23.450 36.842 1.00 10.73 616 TRP A C 1
ATOM 4856 O O . TRP A 1 590 ? 29.438 23.423 35.683 1.00 11.20 616 TRP A O 1
ATOM 4867 N N . ASN A 1 591 ? 29.620 24.176 37.792 1.00 10.67 617 ASN A N 1
ATOM 4868 C CA . ASN A 1 591 ? 30.838 24.948 37.496 1.00 11.51 617 ASN A CA 1
ATOM 4869 C C . ASN A 1 591 ? 32.022 23.989 37.371 1.00 11.02 617 ASN A C 1
ATOM 4870 O O . ASN A 1 591 ? 32.475 23.426 38.392 1.00 11.96 617 ASN A O 1
ATOM 4875 N N . SER A 1 592 ? 32.505 23.805 36.139 1.00 9.88 618 SER A N 1
ATOM 4876 C CA . SER A 1 592 ? 33.528 22.796 35.822 1.00 9.84 618 SER A CA 1
ATOM 4877 C C . SER A 1 592 ? 34.724 23.432 35.125 1.00 10.09 618 SER A C 1
ATOM 4878 O O . SER A 1 592 ? 34.699 24.639 34.798 1.00 10.06 618 SER A O 1
ATOM 4881 N N . GLY A 1 593 ? 35.766 22.626 34.898 1.00 10.38 619 GLY A N 1
ATOM 4882 C CA . GLY A 1 593 ? 36.917 23.020 34.075 1.00 10.16 619 GLY A CA 1
ATOM 4883 C C . GLY A 1 593 ? 36.878 22.528 32.638 1.00 10.64 619 GLY A C 1
ATOM 4884 O O . GLY A 1 593 ? 35.816 22.169 32.105 1.00 10.75 619 GLY A O 1
ATOM 4885 N N . LYS A 1 594 ? 38.046 22.472 32.004 1.00 10.19 620 LYS A N 1
ATOM 4886 C CA . LYS A 1 594 ? 38.153 22.229 30.559 1.00 9.87 620 LYS A CA 1
ATOM 4887 C C . LYS A 1 594 ? 37.828 20.801 30.151 1.00 9.91 620 LYS A C 1
ATOM 4888 O O . LYS A 1 594 ? 37.050 20.590 29.210 1.00 10.11 620 LYS A O 1
ATOM 4894 N N . VAL A 1 595 ? 38.401 19.834 30.867 1.00 9.05 621 VAL A N 1
ATOM 4895 C CA . VAL A 1 595 ? 38.208 18.413 30.504 1.00 8.18 621 VAL A CA 1
ATOM 4896 C C . VAL A 1 595 ? 36.733 18.037 30.571 1.00 8.01 621 VAL A C 1
ATOM 4897 O O . VAL A 1 595 ? 36.249 17.331 29.669 1.00 7.96 621 VAL A O 1
ATOM 4901 N N . GLU A 1 596 ? 36.043 18.523 31.609 1.00 7.90 622 GLU A N 1
ATOM 4902 C CA . GLU A 1 596 ? 34.671 18.047 31.904 1.00 7.84 622 GLU A CA 1
ATOM 4903 C C . GLU A 1 596 ? 33.716 18.425 30.785 1.00 7.79 622 GLU A C 1
ATOM 4904 O O . GLU A 1 596 ? 32.759 17.696 30.509 1.00 7.65 622 GLU A O 1
ATOM 4910 N N . LYS A 1 597 ? 33.994 19.534 30.103 1.00 7.51 623 LYS A N 1
ATOM 4911 C CA . LYS A 1 597 ? 33.104 19.990 29.044 1.00 7.73 623 LYS A CA 1
ATOM 4912 C C . LYS A 1 597 ? 33.235 19.105 27.778 1.00 7.58 623 LYS A C 1
ATOM 4913 O O . LYS A 1 597 ? 32.414 19.208 26.879 1.00 8.03 623 LYS A O 1
ATOM 4919 N N . TYR A 1 598 ? 34.250 18.229 27.727 1.00 7.34 624 TYR A N 1
ATOM 4920 C CA . TYR A 1 598 ? 34.324 17.166 26.721 1.00 7.30 624 TYR A CA 1
ATOM 4921 C C . TYR A 1 598 ? 33.833 15.870 27.350 1.00 7.34 624 TYR A C 1
ATOM 4922 O O . TYR A 1 598 ? 32.931 15.202 26.809 1.00 7.22 624 TYR A O 1
ATOM 4931 N N . ALA A 1 599 ? 34.433 15.512 28.486 1.00 7.21 625 ALA A N 1
ATOM 4932 C CA . ALA A 1 599 ? 34.305 14.143 29.011 1.00 7.42 625 ALA A CA 1
ATOM 4933 C C . ALA A 1 599 ? 32.940 13.793 29.587 1.00 7.44 625 ALA A C 1
ATOM 4934 O O . ALA A 1 599 ? 32.630 12.621 29.731 1.00 7.68 625 ALA A O 1
ATOM 4936 N N . ILE A 1 600 ? 32.110 14.796 29.879 1.00 6.87 626 ILE A N 1
ATOM 4937 C CA . ILE A 1 600 ? 30.739 14.514 30.278 1.00 6.78 626 ILE A CA 1
ATOM 4938 C C . ILE A 1 600 ? 29.937 13.804 29.166 1.00 6.80 626 ILE A C 1
ATOM 4939 O O . ILE A 1 600 ? 28.898 13.207 29.453 1.00 6.37 626 ILE A O 1
ATOM 4944 N N . ASN A 1 601 ? 30.412 13.916 27.917 1.00 6.73 627 ASN A N 1
ATOM 4945 C CA . ASN A 1 601 ? 29.851 13.164 26.809 1.00 6.73 627 ASN A CA 1
ATOM 4946 C C . ASN A 1 601 ? 30.624 11.892 26.433 1.00 6.65 627 ASN A C 1
ATOM 4947 O O . ASN A 1 601 ? 30.369 11.316 25.371 1.00 6.60 627 ASN A O 1
ATOM 4952 N N . TRP A 1 602 ? 31.573 11.494 27.282 1.00 6.79 628 TRP A N 1
ATOM 4953 C CA . TRP A 1 602 ? 32.263 10.206 27.123 1.00 6.89 628 TRP A CA 1
ATOM 4954 C C . TRP A 1 602 ? 31.922 9.239 28.242 1.00 7.04 628 TRP A C 1
ATOM 4955 O O . TRP A 1 602 ? 31.844 8.040 27.986 1.00 7.65 628 TRP A O 1
ATOM 4966 N N . LEU A 1 603 ? 31.761 9.739 29.462 1.00 6.95 629 LEU A N 1
ATOM 4967 C CA . LEU A 1 603 ? 31.603 8.875 30.631 1.00 7.29 629 LEU A CA 1
ATOM 4968 C C . LEU A 1 603 ? 30.174 8.295 30.777 1.00 7.30 629 LEU A C 1
ATOM 4969 O O . LEU A 1 603 ? 29.201 8.873 30.288 1.00 7.97 629 LEU A O 1
ATOM 4974 N N . PRO A 1 604 ? 30.016 7.153 31.443 1.00 7.55 630 PRO A N 1
ATOM 4975 C CA . PRO A 1 604 ? 31.091 6.274 31.918 1.00 7.70 630 PRO A CA 1
ATOM 4976 C C . PRO A 1 604 ? 31.648 5.424 30.773 1.00 8.19 630 PRO A C 1
ATOM 4977 O O . PRO A 1 604 ? 30.957 5.252 29.779 1.00 9.17 630 PRO A O 1
ATOM 4981 N N . PHE A 1 605 ? 32.858 4.875 30.920 1.00 8.45 631 PHE A N 1
ATOM 4982 C CA . PHE A 1 605 ? 33.368 3.874 29.970 1.00 8.62 631 PHE A CA 1
ATOM 4983 C C . PHE A 1 605 ? 32.886 2.490 30.348 1.00 9.22 631 PHE A C 1
ATOM 4984 O O . PHE A 1 605 ? 33.000 2.074 31.514 1.00 9.88 631 PHE A O 1
ATOM 4992 N N . HIS A 1 606 ? 32.302 1.807 29.372 1.00 8.84 632 HIS A N 1
ATOM 4993 C CA . HIS A 1 606 ? 31.720 0.490 29.599 1.00 9.00 632 HIS A CA 1
ATOM 4994 C C . HIS A 1 606 ? 31.728 -0.267 28.288 1.00 8.74 632 HIS A C 1
ATOM 4995 O O . HIS A 1 606 ? 32.259 0.219 27.278 1.00 8.39 632 HIS A O 1
ATOM 5002 N N . GLY A 1 607 ? 31.111 -1.445 28.278 1.00 8.72 633 GLY A N 1
ATOM 5003 C CA . GLY A 1 607 ? 31.170 -2.301 27.093 1.00 8.78 633 GLY A CA 1
ATOM 5004 C C . GLY A 1 607 ? 30.302 -1.836 25.923 1.00 8.68 633 GLY A C 1
ATOM 5005 O O . GLY A 1 607 ? 30.380 -2.415 24.843 1.00 8.92 633 GLY A O 1
ATOM 5006 N N . GLY A 1 608 ? 29.455 -0.823 26.150 1.00 8.40 634 GLY A N 1
ATOM 5007 C CA . GLY A 1 608 ? 28.727 -0.165 25.069 1.00 8.30 634 GLY A CA 1
ATOM 5008 C C . GLY A 1 608 ? 29.376 1.124 24.566 1.00 8.45 634 GLY A C 1
ATOM 5009 O O . GLY A 1 608 ? 28.810 1.786 23.726 1.00 8.43 634 GLY A O 1
ATOM 5010 N N . SER A 1 609 ? 30.570 1.464 25.049 1.00 8.06 635 SER A N 1
ATOM 5011 C CA . SER A 1 609 ? 31.204 2.777 24.726 1.00 8.14 635 SER A CA 1
ATOM 5012 C C . SER A 1 609 ? 31.881 2.830 23.356 1.00 8.00 635 SER A C 1
ATOM 5013 O O . SER A 1 609 ? 32.406 3.877 22.984 1.00 7.72 635 SER A O 1
ATOM 5016 N N . LEU A 1 610 ? 31.923 1.703 22.636 1.00 8.04 636 LEU A N 1
ATOM 5017 C CA . LEU A 1 610 ? 32.779 1.634 21.445 1.00 8.16 636 LEU A CA 1
ATOM 5018 C C . LEU A 1 610 ? 32.258 2.522 20.324 1.00 7.84 636 LEU A C 1
ATOM 5019 O O . LEU A 1 610 ? 33.010 2.847 19.406 1.00 8.60 636 LEU A O 1
ATOM 5024 N N . TYR A 1 611 ? 30.984 2.930 20.405 1.00 7.69 637 TYR A N 1
ATOM 5025 C CA . TYR A 1 611 ? 30.461 3.918 19.433 1.00 7.56 637 TYR A CA 1
ATOM 5026 C C . TYR A 1 611 ? 31.294 5.190 19.415 1.00 7.95 637 TYR A C 1
ATOM 5027 O O . TYR A 1 611 ? 31.328 5.879 18.386 1.00 8.22 637 TYR A O 1
ATOM 5036 N N . LEU A 1 612 ? 31.952 5.510 20.534 1.00 8.00 638 LEU A N 1
ATOM 5037 C CA . LEU A 1 612 ? 32.796 6.708 20.603 1.00 8.55 638 LEU A CA 1
ATOM 5038 C C . LEU A 1 612 ? 34.003 6.646 19.664 1.00 8.90 638 LEU A C 1
ATOM 5039 O O . LEU A 1 612 ? 34.617 7.695 19.374 1.00 9.40 638 LEU A O 1
ATOM 5044 N N . GLY A 1 613 ? 34.331 5.443 19.195 1.00 9.31 639 GLY A N 1
ATOM 5045 C CA . GLY A 1 613 ? 35.528 5.239 18.385 1.00 9.74 639 GLY A CA 1
ATOM 5046 C C . GLY A 1 613 ? 35.280 5.025 16.908 1.00 10.53 639 GLY A C 1
ATOM 5047 O O . GLY A 1 613 ? 36.212 4.665 16.196 1.00 11.22 639 GLY A O 1
ATOM 5048 N N . HIS A 1 614 ? 34.040 5.201 16.447 1.00 10.18 640 HIS A N 1
ATOM 5049 C CA . HIS A 1 614 ? 33.693 4.963 15.023 1.00 10.04 640 HIS A CA 1
ATOM 5050 C C . HIS A 1 614 ? 34.306 5.949 14.065 1.00 10.57 640 HIS A C 1
ATOM 5051 O O . HIS A 1 614 ? 34.442 5.631 12.887 1.00 11.44 640 HIS A O 1
ATOM 5058 N N . HIS A 1 615 ? 34.639 7.138 14.550 1.00 10.57 641 HIS A N 1
ATOM 5059 C CA . HIS A 1 615 ? 35.147 8.219 13.681 1.00 10.43 641 HIS A CA 1
ATOM 5060 C C . HIS A 1 615 ? 36.526 8.656 14.176 1.00 10.35 641 HIS A C 1
ATOM 5061 O O . HIS A 1 615 ? 36.646 9.615 14.954 1.00 10.16 641 HIS A O 1
ATOM 5068 N N . PRO A 1 616 ? 37.576 7.914 13.789 1.00 10.37 642 PRO A N 1
ATOM 5069 C CA . PRO A 1 616 ? 38.899 8.188 14.355 1.00 10.34 642 PRO A CA 1
ATOM 5070 C C . PRO A 1 616 ? 39.448 9.585 14.071 1.00 10.47 642 PRO A C 1
ATOM 5071 O O . PRO A 1 616 ? 40.139 10.134 14.919 1.00 10.37 642 PRO A O 1
ATOM 5075 N N . ASP A 1 617 ? 39.089 10.181 12.931 1.00 11.05 643 ASP A N 1
ATOM 5076 C CA . ASP A 1 617 ? 39.545 11.556 12.674 1.00 11.42 643 ASP A CA 1
ATOM 5077 C C . ASP A 1 617 ? 38.887 12.527 13.637 1.00 10.44 643 ASP A C 1
ATOM 5078 O O . ASP A 1 617 ? 39.524 13.498 14.057 1.00 10.30 643 ASP A O 1
ATOM 5083 N N . TYR A 1 618 ? 37.622 12.264 13.985 1.00 9.42 644 TYR A N 1
ATOM 5084 C CA . TYR A 1 618 ? 36.953 13.068 15.001 1.00 8.77 644 TYR A CA 1
ATOM 5085 C C . TYR A 1 618 ? 37.645 12.913 16.375 1.00 8.84 644 TYR A C 1
ATOM 5086 O O . TYR A 1 618 ? 37.897 13.893 17.077 1.00 8.67 644 TYR A O 1
ATOM 5095 N N . VAL A 1 619 ? 37.912 11.673 16.763 1.00 8.64 645 VAL A N 1
ATOM 5096 C CA . VAL A 1 619 ? 38.544 11.409 18.074 1.00 8.93 645 VAL A CA 1
ATOM 5097 C C . VAL A 1 619 ? 39.892 12.136 18.174 1.00 9.44 645 VAL A C 1
ATOM 5098 O O . VAL A 1 619 ? 40.181 12.771 19.199 1.00 9.32 645 VAL A O 1
ATOM 5102 N N . ASP A 1 620 ? 40.665 12.083 17.091 1.00 10.38 646 ASP A N 1
ATOM 5103 C CA . ASP A 1 620 ? 41.933 12.836 17.028 1.00 11.51 646 ASP A CA 1
ATOM 5104 C C . ASP A 1 620 ? 41.740 14.350 17.123 1.00 11.26 646 ASP A C 1
ATOM 5105 O O . ASP A 1 620 ? 42.433 15.008 17.908 1.00 10.99 646 ASP A O 1
ATOM 5110 N N . ARG A 1 621 ? 40.815 14.887 16.318 1.00 11.03 647 ARG A N 1
ATOM 5111 C CA . ARG A 1 621 ? 40.530 16.332 16.260 1.00 11.52 647 ARG A CA 1
ATOM 5112 C C . ARG A 1 621 ? 40.062 16.865 17.620 1.00 11.26 647 ARG A C 1
ATOM 5113 O O . ARG A 1 621 ? 40.520 17.932 18.101 1.00 10.92 647 ARG A O 1
ATOM 5121 N N . ALA A 1 622 ? 39.136 16.132 18.256 1.00 10.46 648 ALA A N 1
ATOM 5122 C CA . ALA A 1 622 ? 38.610 16.537 19.563 1.00 10.14 648 ALA A CA 1
ATOM 5123 C C . ALA A 1 622 ? 39.696 16.457 20.644 1.00 10.14 648 ALA A C 1
ATOM 5124 O O . ALA A 1 622 ? 39.860 17.413 21.408 1.00 10.02 648 ALA A O 1
ATOM 5126 N N . TYR A 1 623 ? 40.423 15.338 20.709 1.00 9.81 649 TYR A N 1
ATOM 5127 C CA . TYR A 1 623 ? 41.514 15.202 21.653 1.00 10.38 649 TYR A CA 1
ATOM 5128 C C . TYR A 1 623 ? 42.551 16.348 21.459 1.00 11.02 649 TYR A C 1
ATOM 5129 O O . TYR A 1 623 ? 42.973 16.991 22.428 1.00 11.02 649 TYR A O 1
ATOM 5138 N N . GLU A 1 624 ? 42.931 16.607 20.212 1.00 12.02 650 GLU A N 1
ATOM 5139 C CA . GLU A 1 624 ? 43.985 17.599 19.953 1.00 13.42 650 GLU A CA 1
ATOM 5140 C C . GLU A 1 624 ? 43.521 18.999 20.346 1.00 13.17 650 GLU A C 1
ATOM 5141 O O . GLU A 1 624 ? 44.316 19.819 20.792 1.00 12.60 650 GLU A O 1
ATOM 5147 N N . GLU A 1 625 ? 42.219 19.267 20.208 1.00 12.48 651 GLU A N 1
ATOM 5148 C CA . GLU A 1 625 ? 41.691 20.572 20.577 1.00 11.83 651 GLU A CA 1
ATOM 5149 C C . GLU A 1 625 ? 41.678 20.759 22.095 1.00 11.50 651 GLU A C 1
ATOM 5150 O O . GLU A 1 625 ? 42.059 21.838 22.604 1.00 11.07 651 GLU A O 1
ATOM 5156 N N . LEU A 1 626 ? 41.268 19.716 22.816 1.00 10.82 652 LEU A N 1
ATOM 5157 C CA . LEU A 1 626 ? 41.313 19.733 24.279 1.00 10.77 652 LEU A CA 1
ATOM 5158 C C . LEU A 1 626 ? 42.771 19.886 24.751 1.00 11.07 652 LEU A C 1
ATOM 5159 O O . LEU A 1 626 ? 43.049 20.679 25.656 1.00 11.23 652 LEU A O 1
ATOM 5164 N N . ARG A 1 627 ? 43.668 19.163 24.098 1.00 11.17 653 ARG A N 1
ATOM 5165 C CA . ARG A 1 627 ? 45.087 19.210 24.470 1.00 12.37 653 ARG A CA 1
ATOM 5166 C C . ARG A 1 627 ? 45.639 20.614 24.237 1.00 12.70 653 ARG A C 1
ATOM 5167 O O . ARG A 1 627 ? 46.374 21.124 25.094 1.00 13.28 653 ARG A O 1
ATOM 5175 N N . ARG A 1 628 ? 45.259 21.230 23.109 1.00 12.60 654 ARG A N 1
ATOM 5176 C CA . ARG A 1 628 ? 45.689 22.602 22.782 1.00 13.81 654 ARG A CA 1
ATOM 5177 C C . ARG A 1 628 ? 45.239 23.563 23.861 1.00 14.43 654 ARG A C 1
ATOM 5178 O O . ARG A 1 628 ? 46.021 24.382 24.348 1.00 15.07 654 ARG A O 1
ATOM 5186 N N . ASP A 1 629 ? 43.974 23.452 24.255 1.00 14.68 655 ASP A N 1
ATOM 5187 C CA . ASP A 1 629 ? 43.411 24.356 25.246 1.00 15.40 655 ASP A CA 1
ATOM 5188 C C . ASP A 1 629 ? 44.018 24.178 26.628 1.00 14.88 655 ASP A C 1
ATOM 5189 O O . ASP A 1 629 ? 44.340 25.162 27.301 1.00 15.17 655 ASP A O 1
ATOM 5194 N N . ILE A 1 630 ? 44.224 22.927 27.029 1.00 13.67 656 ILE A N 1
ATOM 5195 C CA . ILE A 1 630 ? 44.913 22.628 28.303 1.00 13.98 656 ILE A CA 1
ATOM 5196 C C . ILE A 1 630 ? 46.369 23.142 28.254 1.00 14.42 656 ILE A C 1
ATOM 5197 O O . ILE A 1 630 ? 46.861 23.692 29.248 1.00 14.88 656 ILE A O 1
ATOM 5202 N N . GLY A 1 631 ? 47.018 22.945 27.105 1.00 14.89 657 GLY A N 1
ATOM 5203 C CA . GLY A 1 631 ? 48.395 23.394 26.850 1.00 15.11 657 GLY A CA 1
ATOM 5204 C C . GLY A 1 631 ? 49.436 22.336 27.123 1.00 16.99 657 GLY A C 1
ATOM 5205 O O . GLY A 1 631 ? 50.636 22.596 26.980 1.00 16.53 657 GLY A O 1
ATOM 5206 N N . SER A 1 632 ? 48.992 21.138 27.519 1.00 15.76 658 SER A N 1
ATOM 5207 C CA . SER A 1 632 ? 49.883 20.010 27.815 1.00 16.62 658 SER A CA 1
ATOM 5208 C C . SER A 1 632 ? 48.976 18.812 28.034 1.00 16.65 658 SER A C 1
ATOM 5209 O O . SER A 1 632 ? 47.779 18.902 27.761 1.00 15.96 658 SER A O 1
ATOM 5212 N N . THR A 1 633 ? 49.530 17.707 28.524 1.00 15.87 659 THR A N 1
ATOM 5213 C CA . THR A 1 633 ? 48.683 16.591 28.948 1.00 15.24 659 THR A CA 1
ATOM 5214 C C . THR A 1 633 ? 48.464 16.596 30.467 1.00 14.93 659 THR A C 1
ATOM 5215 O O . THR A 1 633 ? 48.130 15.568 31.058 1.00 15.66 659 THR A O 1
ATOM 5219 N N . ASP A 1 634 ? 48.638 17.756 31.107 1.00 15.16 660 ASP A N 1
ATOM 5220 C CA . ASP A 1 634 ? 48.321 17.899 32.530 1.00 15.02 660 ASP A CA 1
ATOM 5221 C C . ASP A 1 634 ? 46.824 18.234 32.674 1.00 13.75 660 ASP A C 1
ATOM 5222 O O . ASP A 1 634 ? 46.446 19.387 32.895 1.00 14.07 660 ASP A O 1
ATOM 5227 N N . TRP A 1 635 ? 45.991 17.205 32.592 1.00 12.66 661 TRP A N 1
ATOM 5228 C CA . TRP A 1 635 ? 44.521 17.390 32.560 1.00 11.61 661 TRP A CA 1
ATOM 5229 C C . TRP A 1 635 ? 44.050 17.988 33.871 1.00 11.37 661 TRP A C 1
ATOM 5230 O O . TRP A 1 635 ? 44.512 17.601 34.939 1.00 12.00 661 TRP A O 1
ATOM 5241 N N . ASN A 1 636 ? 43.136 18.960 33.808 1.00 10.99 662 ASN A N 1
ATOM 5242 C CA . ASN A 1 636 ? 42.722 19.684 35.015 1.00 10.86 662 ASN A CA 1
ATOM 5243 C C . ASN A 1 636 ? 41.932 18.805 35.984 1.00 11.02 662 ASN A C 1
ATOM 5244 O O . ASN A 1 636 ? 41.952 19.018 37.200 1.00 12.26 662 ASN A O 1
ATOM 5249 N N . LEU A 1 637 ? 41.231 17.810 35.431 1.00 10.50 663 LEU A N 1
ATOM 5250 C CA . LEU A 1 637 ? 40.439 16.849 36.191 1.00 9.89 663 LEU A CA 1
ATOM 5251 C C . LEU A 1 637 ? 40.168 15.640 35.303 1.00 9.18 663 LEU A C 1
ATOM 5252 O O . LEU A 1 637 ? 40.319 15.708 34.065 1.00 9.10 663 LEU A O 1
ATOM 5257 N N . TRP A 1 638 ? 39.809 14.521 35.944 1.00 8.71 664 TRP A N 1
ATOM 5258 C CA . TRP A 1 638 ? 39.371 13.304 35.236 1.00 8.95 664 TRP A CA 1
ATOM 5259 C C . TRP A 1 638 ? 40.391 12.777 34.234 1.00 8.95 664 TRP A C 1
ATOM 5260 O O . TRP A 1 638 ? 40.032 12.357 33.118 1.00 9.04 664 TRP A O 1
ATOM 5271 N N . SER A 1 639 ? 41.679 12.812 34.601 1.00 9.08 665 SER A N 1
ATOM 5272 C CA . SER A 1 639 ? 42.733 12.449 33.663 1.00 9.50 665 SER A CA 1
ATOM 5273 C C . SER A 1 639 ? 42.465 11.095 33.021 1.00 9.09 665 SER A C 1
ATOM 5274 O O . SER A 1 639 ? 42.641 10.916 31.813 1.00 8.71 665 SER A O 1
ATOM 5277 N N . ASN A 1 640 ? 42.011 10.146 33.834 1.00 9.67 666 ASN A N 1
ATOM 5278 C CA . ASN A 1 640 ? 41.843 8.781 33.342 1.00 9.75 666 ASN A CA 1
ATOM 5279 C C . ASN A 1 640 ? 40.854 8.686 32.183 1.00 9.79 666 ASN A C 1
ATOM 5280 O O . ASN A 1 640 ? 41.051 7.862 31.277 1.00 9.28 666 ASN A O 1
ATOM 5285 N N . LEU A 1 641 ? 39.792 9.515 32.213 1.00 9.27 667 LEU A N 1
ATOM 5286 C CA . LEU A 1 641 ? 38.842 9.545 31.107 1.00 9.13 667 LEU A CA 1
ATOM 5287 C C . LEU A 1 641 ? 39.485 10.029 29.815 1.00 8.73 667 LEU A C 1
ATOM 5288 O O . LEU A 1 641 ? 39.174 9.520 28.734 1.00 8.48 667 LEU A O 1
ATOM 5293 N N . VAL A 1 642 ? 40.391 11.005 29.924 1.00 8.37 668 VAL A N 1
ATOM 5294 C CA . VAL A 1 642 ? 41.096 11.483 28.745 1.00 8.82 668 VAL A CA 1
ATOM 5295 C C . VAL A 1 642 ? 42.013 10.379 28.184 1.00 8.84 668 VAL A C 1
ATOM 5296 O O . VAL A 1 642 ? 42.049 10.151 26.961 1.00 8.44 668 VAL A O 1
ATOM 5300 N N . TRP A 1 643 ? 42.712 9.662 29.074 1.00 9.12 669 TRP A N 1
ATOM 5301 C CA . TRP A 1 643 ? 43.577 8.571 28.607 1.00 9.66 669 TRP A CA 1
ATOM 5302 C C . TRP A 1 643 ? 42.769 7.484 27.897 1.00 9.57 669 TRP A C 1
ATOM 5303 O O . TRP A 1 643 ? 43.175 6.993 26.841 1.00 9.51 669 TRP A O 1
ATOM 5314 N N A MET A 1 644 ? 41.625 7.114 28.478 0.50 9.66 670 MET A N 1
ATOM 5315 N N B MET A 1 644 ? 41.622 7.124 28.473 0.50 9.26 670 MET A N 1
ATOM 5316 C CA A MET A 1 644 ? 40.765 6.080 27.885 0.50 9.34 670 MET A CA 1
ATOM 5317 C CA B MET A 1 644 ? 40.764 6.088 27.892 0.50 8.74 670 MET A CA 1
ATOM 5318 C C A MET A 1 644 ? 40.223 6.508 26.523 0.50 8.83 670 MET A C 1
ATOM 5319 C C B MET A 1 644 ? 40.219 6.507 26.529 0.50 8.48 670 MET A C 1
ATOM 5320 O O A MET A 1 644 ? 40.200 5.713 25.579 0.50 8.40 670 MET A O 1
ATOM 5321 O O B MET A 1 644 ? 40.191 5.708 25.588 0.50 8.10 670 MET A O 1
ATOM 5330 N N . TYR A 1 645 ? 39.838 7.780 26.415 1.00 8.35 671 TYR A N 1
ATOM 5331 C CA . TYR A 1 645 ? 39.376 8.323 25.139 1.00 8.45 671 TYR A CA 1
ATOM 5332 C C . TYR A 1 645 ? 40.498 8.320 24.079 1.00 8.64 671 TYR A C 1
ATOM 5333 O O . TYR A 1 645 ? 40.283 7.889 22.937 1.00 8.96 671 TYR A O 1
ATOM 5342 N N . ARG A 1 646 ? 41.686 8.753 24.486 1.00 9.16 672 ARG A N 1
ATOM 5343 C CA . ARG A 1 646 ? 42.840 8.845 23.599 1.00 9.81 672 ARG A CA 1
ATOM 5344 C C . ARG A 1 646 ? 43.186 7.476 23.043 1.00 9.68 672 ARG A C 1
ATOM 5345 O O . ARG A 1 646 ? 43.640 7.366 21.901 1.00 9.66 672 ARG A O 1
ATOM 5353 N N . ALA A 1 647 ? 42.930 6.434 23.840 1.00 9.80 673 ALA A N 1
ATOM 5354 C CA . ALA A 1 647 ? 43.237 5.064 23.430 1.00 10.26 673 ALA A CA 1
ATOM 5355 C C . ALA A 1 647 ? 42.441 4.587 22.215 1.00 10.65 673 ALA A C 1
ATOM 5356 O O . ALA A 1 647 ? 42.839 3.626 21.563 1.00 10.82 673 ALA A O 1
ATOM 5358 N N . PHE A 1 648 ? 41.341 5.279 21.868 1.00 10.37 674 PHE A N 1
ATOM 5359 C CA . PHE A 1 648 ? 40.615 4.931 20.649 1.00 10.83 674 PHE A CA 1
ATOM 5360 C C . PHE A 1 648 ? 41.467 5.103 19.387 1.00 11.49 674 PHE A C 1
ATOM 5361 O O . PHE A 1 648 ? 41.228 4.426 18.401 1.00 12.67 674 PHE A O 1
ATOM 5369 N N . THR A 1 649 ? 42.433 6.015 19.407 1.00 11.41 675 THR A N 1
ATOM 5370 C CA . THR A 1 649 ? 43.259 6.242 18.204 1.00 11.87 675 THR A CA 1
ATOM 5371 C C . THR A 1 649 ? 44.754 6.178 18.439 1.00 12.36 675 THR A C 1
ATOM 5372 O O . THR A 1 649 ? 45.520 5.958 17.484 1.00 13.74 675 THR A O 1
ATOM 5376 N N . ASN A 1 650 ? 45.182 6.362 19.681 1.00 12.07 676 ASN A N 1
ATOM 5377 C CA . ASN A 1 650 ? 46.611 6.351 19.982 1.00 12.36 676 ASN A CA 1
ATOM 5378 C C . ASN A 1 650 ? 46.860 5.706 21.364 1.00 12.60 676 ASN A C 1
ATOM 5379 O O . ASN A 1 650 ? 47.142 6.404 22.351 1.00 12.50 676 ASN A O 1
ATOM 5384 N N . PRO A 1 651 ? 46.756 4.376 21.429 1.00 13.07 677 PRO A N 1
ATOM 5385 C CA . PRO A 1 651 ? 46.924 3.768 22.735 1.00 14.47 677 PRO A CA 1
ATOM 5386 C C . PRO A 1 651 ? 48.363 3.868 23.271 1.00 15.06 677 PRO A C 1
ATOM 5387 O O . PRO A 1 651 ? 48.531 3.814 24.486 1.00 15.06 677 PRO A O 1
ATOM 5391 N N . ASP A 1 652 ? 49.368 4.049 22.402 1.00 16.41 678 ASP A N 1
ATOM 5392 C CA . ASP A 1 652 ? 50.758 4.276 22.891 1.00 18.10 678 ASP A CA 1
ATOM 5393 C C . ASP A 1 652 ? 50.863 5.543 23.739 1.00 17.01 678 ASP A C 1
ATOM 5394 O O . ASP A 1 652 ? 51.509 5.553 24.800 1.00 16.99 678 ASP A O 1
ATOM 5399 N N . ASP A 1 653 ? 50.209 6.601 23.264 1.00 15.06 679 ASP A N 1
ATOM 5400 C CA . ASP A 1 653 ? 50.168 7.894 23.931 1.00 14.92 679 ASP A CA 1
ATOM 5401 C C . ASP A 1 653 ? 49.367 7.773 25.219 1.00 13.98 679 ASP A C 1
ATOM 5402 O O . ASP A 1 653 ? 49.808 8.252 26.264 1.00 14.22 679 ASP A O 1
ATOM 5407 N N . ALA A 1 654 ? 48.202 7.115 25.142 1.00 13.34 680 ALA A N 1
ATOM 5408 C CA . ALA A 1 654 ? 47.372 6.861 26.323 1.00 13.38 680 ALA A CA 1
ATOM 5409 C C . ALA A 1 654 ? 48.166 6.104 27.397 1.00 13.72 680 ALA A C 1
ATOM 5410 O O . ALA A 1 654 ? 48.141 6.479 28.581 1.00 14.14 680 ALA A O 1
ATOM 5412 N N . LEU A 1 655 ? 48.900 5.083 26.959 1.00 14.00 681 LEU A N 1
ATOM 5413 C CA . LEU A 1 655 ? 49.707 4.273 27.869 1.00 15.36 681 LEU A CA 1
ATOM 5414 C C . LEU A 1 655 ? 50.785 5.091 28.531 1.00 14.98 681 LEU A C 1
ATOM 5415 O O . LEU A 1 655 ? 50.974 4.978 29.752 1.00 16.12 681 LEU A O 1
ATOM 5420 N N . GLN A 1 656 ? 51.487 5.925 27.762 1.00 16.17 682 GLN A N 1
ATOM 5421 C CA . GLN A 1 656 ? 52.568 6.698 28.375 1.00 17.16 682 GLN A CA 1
ATOM 5422 C C . GLN A 1 656 ? 52.039 7.742 29.378 1.00 16.10 682 GLN A C 1
ATOM 5423 O O . GLN A 1 656 ? 52.657 7.967 30.418 1.00 15.90 682 GLN A O 1
ATOM 5429 N N . GLN A 1 657 ? 50.883 8.352 29.080 1.00 13.63 683 GLN A N 1
ATOM 5430 C CA . GLN A 1 657 ? 50.265 9.252 30.041 1.00 13.26 683 GLN A CA 1
ATOM 5431 C C . GLN A 1 657 ? 49.811 8.520 31.298 1.00 12.69 683 GLN A C 1
ATOM 5432 O O . GLN A 1 657 ? 50.011 9.016 32.413 1.00 13.24 683 GLN A O 1
ATOM 5438 N N . MET A 1 658 ? 49.208 7.344 31.104 1.00 13.21 684 MET A N 1
ATOM 5439 C CA . MET A 1 658 ? 48.736 6.493 32.212 1.00 13.57 684 MET A CA 1
ATOM 5440 C C . MET A 1 658 ? 49.901 6.078 33.124 1.00 14.78 684 MET A C 1
ATOM 5441 O O . MET A 1 658 ? 49.825 6.218 34.350 1.00 13.91 684 MET A O 1
ATOM 5446 N N . GLU A 1 659 ? 50.987 5.613 32.517 1.00 15.07 685 GLU A N 1
ATOM 5447 C CA . GLU A 1 659 ? 52.146 5.179 33.316 1.00 16.89 685 GLU A CA 1
ATOM 5448 C C . GLU A 1 659 ? 52.722 6.326 34.138 1.00 16.30 685 GLU A C 1
ATOM 5449 O O . GLU A 1 659 ? 53.143 6.117 35.281 1.00 16.89 685 GLU A O 1
ATOM 5455 N N . ALA A 1 660 ? 52.748 7.530 33.560 1.00 15.30 686 ALA A N 1
ATOM 5456 C CA . ALA A 1 660 ? 53.333 8.690 34.233 1.00 14.74 686 ALA A CA 1
ATOM 5457 C C . ALA A 1 660 ? 52.560 9.108 35.481 1.00 15.90 686 ALA A C 1
ATOM 5458 O O . ALA A 1 660 ? 53.160 9.643 36.418 1.00 16.80 686 ALA A O 1
ATOM 5460 N N . SER A 1 661 ? 51.229 8.879 35.509 1.00 14.13 687 SER A N 1
ATOM 5461 C CA . SER A 1 661 ? 50.398 9.529 36.539 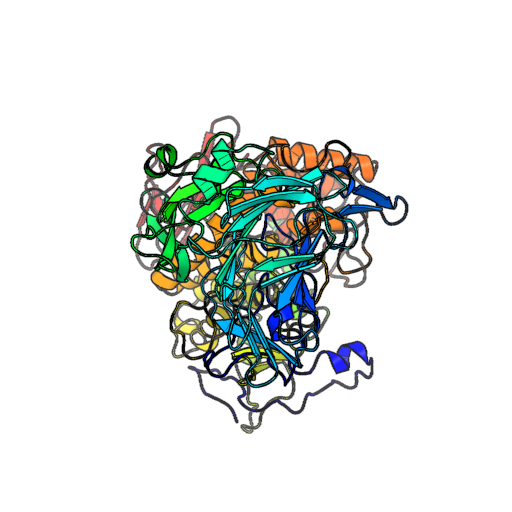1.00 14.50 687 SER A CA 1
ATOM 5462 C C . SER A 1 661 ? 49.372 8.688 37.296 1.00 13.38 687 SER A C 1
ATOM 5463 O O . SER A 1 661 ? 48.859 9.152 38.300 1.00 13.85 687 SER A O 1
ATOM 5466 N N . ILE A 1 662 ? 49.077 7.484 36.828 1.00 13.75 688 ILE A N 1
ATOM 5467 C CA . ILE A 1 662 ? 47.985 6.678 37.426 1.00 13.83 688 ILE A CA 1
ATOM 5468 C C . ILE A 1 662 ? 48.187 6.456 38.921 1.00 15.55 688 ILE A C 1
ATOM 5469 O O . ILE A 1 662 ? 47.222 6.494 39.686 1.00 15.71 688 ILE A O 1
ATOM 5474 N N . ASP A 1 663 ? 49.445 6.252 39.329 1.00 16.80 689 ASP A N 1
ATOM 5475 C CA . ASP A 1 663 ? 49.721 6.006 40.744 1.00 18.67 689 ASP A CA 1
ATOM 5476 C C . ASP A 1 663 ? 50.094 7.255 41.541 1.00 19.70 689 ASP A C 1
ATOM 5477 O O . ASP A 1 663 ? 50.601 7.123 42.659 1.00 20.04 689 ASP A O 1
ATOM 5482 N N . ASP A 1 664 ? 49.798 8.446 41.013 1.00 19.70 690 ASP A N 1
ATOM 5483 C CA . ASP A 1 664 ? 50.048 9.721 41.718 1.00 23.22 690 ASP A CA 1
ATOM 5484 C C . ASP A 1 664 ? 49.440 9.835 43.102 1.00 26.04 690 ASP A C 1
ATOM 5485 O O . ASP A 1 664 ? 50.063 10.412 44.020 1.00 27.39 690 ASP A O 1
ATOM 5490 N N . TYR A 1 665 ? 48.221 9.322 43.227 1.00 24.28 691 TYR A N 1
ATOM 5491 C CA . TYR A 1 665 ? 47.526 9.218 44.494 1.00 26.99 691 TYR A CA 1
ATOM 5492 C C . TYR A 1 665 ? 47.119 7.753 44.754 1.00 28.05 691 TYR A C 1
ATOM 5493 O O . TYR A 1 665 ? 47.112 6.916 43.833 1.00 28.46 691 TYR A O 1
ATOM 5502 N N . GLY A 1 666 ? 46.798 7.453 46.013 1.00 27.49 692 GLY A N 1
ATOM 5503 C CA . GLY A 1 666 ? 46.557 6.076 46.433 1.00 26.03 692 GLY A CA 1
ATOM 5504 C C . GLY A 1 666 ? 45.120 5.616 46.290 1.00 26.03 692 GLY A C 1
ATOM 5505 O O . GLY A 1 666 ? 44.585 5.522 45.179 1.00 28.78 692 GLY A O 1
ATOM 5506 N N . LEU A 1 667 ? 44.497 5.337 47.429 1.00 21.21 693 LEU A N 1
ATOM 5507 C CA . LEU A 1 667 ? 43.148 4.789 47.478 1.00 18.89 693 LEU A CA 1
ATOM 5508 C C . LEU A 1 667 ? 42.115 5.876 47.239 1.00 17.85 693 LEU A C 1
ATOM 5509 O O . LEU A 1 667 ? 42.435 7.079 47.239 1.00 17.89 693 LEU A O 1
ATOM 5514 N N . PHE A 1 668 ? 40.866 5.437 47.078 1.00 17.98 694 PHE A N 1
ATOM 5515 C CA . PHE A 1 668 ? 39.734 6.309 46.784 1.00 17.37 694 PHE A CA 1
ATOM 5516 C C . PHE A 1 668 ? 39.695 7.537 47.687 1.00 17.59 694 PHE A C 1
ATOM 5517 O O . PHE A 1 668 ? 39.751 7.425 48.931 1.00 17.64 694 PHE A O 1
ATOM 5525 N N . ASP A 1 669 ? 39.607 8.704 47.051 1.00 18.27 695 ASP A N 1
ATOM 5526 C CA . ASP A 1 669 ? 39.484 9.952 47.770 1.00 20.61 695 ASP A CA 1
ATOM 5527 C C . ASP A 1 669 ? 38.434 10.832 47.085 1.00 21.44 695 ASP A C 1
ATOM 5528 O O . ASP A 1 669 ? 38.723 11.398 46.034 1.00 21.11 695 ASP A O 1
ATOM 5533 N N . PRO A 1 670 ? 37.241 10.975 47.700 1.00 22.86 696 PRO A N 1
ATOM 5534 C CA . PRO A 1 670 ? 36.159 11.775 47.077 1.00 24.52 696 PRO A CA 1
ATOM 5535 C C . PRO A 1 670 ? 36.511 13.240 46.857 1.00 24.46 696 PRO A C 1
ATOM 5536 O O . PRO A 1 670 ? 35.924 13.890 45.993 1.00 28.73 696 PRO A O 1
ATOM 5540 N N . GLY A 1 671 ? 37.476 13.756 47.599 1.00 22.98 697 GLY A N 1
ATOM 5541 C CA . GLY A 1 671 ? 37.892 15.141 47.421 1.00 23.49 697 GLY A CA 1
ATOM 5542 C C . GLY A 1 671 ? 38.815 15.389 46.236 1.00 22.93 697 GLY A C 1
ATOM 5543 O O . GLY A 1 671 ? 39.155 16.551 45.945 1.00 24.35 697 GLY A O 1
ATOM 5544 N N . ASN A 1 672 ? 39.233 14.331 45.542 1.00 19.27 698 ASN A N 1
ATOM 5545 C CA . ASN A 1 672 ? 40.294 14.474 44.555 1.00 17.16 698 ASN A CA 1
ATOM 5546 C C . ASN A 1 672 ? 40.054 13.648 43.283 1.00 15.35 698 ASN A C 1
ATOM 5547 O O . ASN A 1 672 ? 40.351 12.461 43.239 1.00 14.83 698 ASN A O 1
ATOM 5552 N N . GLU A 1 673 ? 39.502 14.293 42.262 1.00 13.92 699 GLU A N 1
ATOM 5553 C CA . GLU A 1 673 ? 39.220 13.613 41.001 1.00 12.83 699 GLU A CA 1
ATOM 5554 C C . GLU A 1 673 ? 40.198 14.041 39.915 1.00 12.52 699 GLU A C 1
ATOM 5555 O O . GLU A 1 673 ? 39.937 13.868 38.722 1.00 11.09 699 GLU A O 1
ATOM 5561 N N . LYS A 1 674 ? 41.357 14.563 40.321 1.00 12.52 700 LYS A N 1
ATOM 5562 C CA . LYS A 1 674 ? 42.355 14.991 39.342 1.00 12.92 700 LYS A CA 1
ATOM 5563 C C . LYS A 1 674 ? 42.777 13.863 38.391 1.00 12.09 700 LYS A C 1
ATOM 5564 O O . LYS A 1 674 ? 42.851 14.077 37.161 1.00 11.32 700 LYS A O 1
ATOM 5570 N N . ILE A 1 675 ? 43.055 12.682 38.957 1.00 11.58 701 ILE A N 1
ATOM 5571 C CA . ILE A 1 675 ? 43.563 11.541 38.194 1.00 11.59 701 ILE A CA 1
ATOM 5572 C C . ILE A 1 675 ? 42.456 10.548 37.845 1.00 10.97 701 ILE A C 1
ATOM 5573 O O . ILE A 1 675 ? 42.356 10.129 36.690 1.00 10.29 701 ILE A O 1
ATOM 5578 N N . ILE A 1 676 ? 41.679 10.157 38.849 1.00 10.26 702 ILE A N 1
ATOM 5579 C CA . ILE A 1 676 ? 40.588 9.188 38.664 1.00 9.92 702 ILE A CA 1
ATOM 5580 C C . ILE A 1 676 ? 39.236 9.854 38.925 1.00 9.83 702 ILE A C 1
ATOM 5581 O O . ILE A 1 676 ? 38.946 10.303 40.046 1.00 10.44 702 ILE A O 1
ATOM 5586 N N . GLU A 1 677 ? 38.410 9.921 37.874 1.00 10.01 703 GLU A N 1
ATOM 5587 C CA . GLU A 1 677 ? 37.041 10.441 38.006 1.00 9.84 703 GLU A CA 1
ATOM 5588 C C . GLU A 1 677 ? 36.266 9.537 38.984 1.00 10.06 703 GLU A C 1
ATOM 5589 O O . GLU A 1 677 ? 36.523 8.338 39.033 1.00 9.88 703 GLU A O 1
ATOM 5595 N N . ARG A 1 678 ? 35.329 10.100 39.757 1.00 9.62 704 ARG A N 1
ATOM 5596 C CA . ARG A 1 678 ? 34.801 9.354 40.922 1.00 9.79 704 ARG A CA 1
ATOM 5597 C C . ARG A 1 678 ? 33.894 8.161 40.584 1.00 9.93 704 ARG A C 1
ATOM 5598 O O . ARG A 1 678 ? 33.640 7.320 41.449 1.00 10.83 704 ARG A O 1
ATOM 5606 N N . GLY A 1 679 ? 33.398 8.102 39.350 1.00 9.24 705 GLY A N 1
ATOM 5607 C CA . GLY A 1 679 ? 32.671 6.912 38.877 1.00 9.70 705 GLY A CA 1
ATOM 5608 C C . GLY A 1 679 ? 33.563 5.861 38.231 1.00 9.36 705 GLY A C 1
ATOM 5609 O O . GLY A 1 679 ? 33.074 4.810 37.796 1.00 9.60 705 GLY A O 1
ATOM 5610 N N A SER A 1 680 ? 34.867 6.160 38.154 0.65 9.41 706 SER A N 1
ATOM 5611 N N B SER A 1 680 ? 34.867 6.118 38.209 0.35 9.79 706 SER A N 1
ATOM 5612 C CA A SER A 1 680 ? 35.884 5.338 37.490 0.65 9.58 706 SER A CA 1
ATOM 5613 C CA B SER A 1 680 ? 35.813 5.255 37.533 0.35 10.06 706 SER A CA 1
ATOM 5614 C C A SER A 1 680 ? 36.820 4.677 38.520 0.65 9.47 706 SER A C 1
ATOM 5615 C C B SER A 1 680 ? 36.829 4.684 38.524 0.35 9.93 706 SER A C 1
ATOM 5616 O O A SER A 1 680 ? 36.772 4.998 39.706 0.65 9.37 706 SER A O 1
ATOM 5617 O O B SER A 1 680 ? 36.826 5.065 39.694 0.35 9.87 706 SER A O 1
ATOM 5622 N N . THR A 1 681 ? 37.685 3.771 38.057 1.00 10.01 707 THR A N 1
ATOM 5623 C CA . THR A 1 681 ? 38.721 3.152 38.923 1.00 10.25 707 THR A CA 1
ATOM 5624 C C . THR A 1 681 ? 40.042 3.016 38.170 1.00 10.87 707 THR A C 1
ATOM 5625 O O . THR A 1 681 ? 40.066 2.975 36.918 1.00 10.69 707 THR A O 1
ATOM 5629 N N . LYS A 1 682 ? 41.132 2.882 38.926 1.00 11.17 708 LYS A N 1
ATOM 5630 C CA . LYS A 1 682 ? 42.414 2.505 38.333 1.00 11.57 708 LYS A CA 1
ATOM 5631 C C . LYS A 1 682 ? 42.308 1.179 37.580 1.00 10.85 708 LYS A C 1
ATOM 5632 O O . LYS A 1 682 ? 42.838 1.044 36.476 1.00 10.20 708 LYS A O 1
ATOM 5638 N N . ALA A 1 683 ? 41.622 0.200 38.165 1.00 10.71 709 ALA A N 1
ATOM 5639 C CA . ALA A 1 683 ? 41.455 -1.098 37.509 1.00 10.54 709 ALA A CA 1
ATOM 5640 C C . ALA A 1 683 ? 40.788 -0.962 36.135 1.00 10.46 709 ALA A C 1
ATOM 5641 O O . ALA A 1 683 ? 41.270 -1.497 35.163 1.00 10.73 709 ALA A O 1
ATOM 5643 N N . GLN A 1 684 ? 39.677 -0.223 36.072 1.00 10.24 710 GLN A N 1
ATOM 5644 C CA . GLN A 1 684 ? 38.970 -0.042 34.794 1.00 10.60 710 GLN A CA 1
ATOM 5645 C C . GLN A 1 684 ? 39.869 0.640 33.771 1.00 10.31 710 GLN A C 1
ATOM 5646 O O . GLN A 1 684 ? 39.897 0.253 32.595 1.00 10.41 710 GLN A O 1
ATOM 5652 N N . THR A 1 685 ? 40.602 1.643 34.229 1.00 10.98 711 THR A N 1
ATOM 5653 C CA . THR A 1 685 ? 41.450 2.471 33.358 1.00 10.94 711 THR A CA 1
ATOM 5654 C C . THR A 1 685 ? 42.555 1.605 32.743 1.00 10.81 711 THR A C 1
ATOM 5655 O O . THR A 1 685 ? 42.770 1.598 31.520 1.00 10.58 711 THR A O 1
ATOM 5659 N N . TYR A 1 686 ? 43.202 0.829 33.616 1.00 10.96 712 TYR A N 1
ATOM 5660 C CA . TYR A 1 686 ? 44.350 -0.003 33.229 1.00 11.46 712 TYR A CA 1
ATOM 5661 C C . TYR A 1 686 ? 43.931 -1.130 32.279 1.00 11.45 712 TYR A C 1
ATOM 5662 O O . TYR A 1 686 ? 44.599 -1.378 31.273 1.00 12.11 712 TYR A O 1
ATOM 5671 N N . HIS A 1 687 ? 42.778 -1.744 32.570 1.00 10.46 713 HIS A N 1
ATOM 5672 C CA . HIS A 1 687 ? 42.190 -2.825 31.768 1.00 10.41 713 HIS A CA 1
ATOM 5673 C C . HIS A 1 687 ? 41.771 -2.280 30.384 1.00 10.36 713 HIS A C 1
ATOM 5674 O O . HIS A 1 687 ? 42.018 -2.905 29.359 1.00 10.73 713 HIS A O 1
ATOM 5681 N N . TRP A 1 688 ? 41.129 -1.110 30.373 1.00 9.95 714 TRP A N 1
ATOM 5682 C CA . TRP A 1 688 ? 40.659 -0.529 29.103 1.00 10.29 714 TRP A CA 1
ATOM 5683 C C . TRP A 1 688 ? 41.827 -0.206 28.175 1.00 10.51 714 TRP A C 1
ATOM 5684 O O . TRP A 1 688 ? 41.830 -0.643 27.018 1.00 10.70 714 TRP A O 1
ATOM 5695 N N . ILE A 1 689 ? 42.802 0.557 28.678 1.00 10.40 715 ILE A N 1
ATOM 5696 C CA . ILE A 1 689 ? 43.855 1.071 27.816 1.00 11.04 715 ILE A CA 1
ATOM 5697 C C . ILE A 1 689 ? 44.709 -0.073 27.270 1.00 11.36 715 ILE A C 1
ATOM 5698 O O . ILE A 1 689 ? 45.018 -0.094 26.078 1.00 11.10 715 ILE A O 1
ATOM 5703 N N . HIS A 1 690 ? 45.032 -1.056 28.122 1.00 11.98 716 HIS A N 1
ATOM 5704 C CA . HIS A 1 690 ? 45.807 -2.214 27.626 1.00 12.67 716 HIS A CA 1
ATOM 5705 C C . HIS A 1 690 ? 45.034 -3.095 26.647 1.00 12.10 716 HIS A C 1
ATOM 5706 O O . HIS A 1 690 ? 45.620 -3.615 25.695 1.00 12.20 716 HIS A O 1
ATOM 5713 N N . ASN A 1 691 ? 43.717 -3.230 26.838 1.00 11.56 717 ASN A N 1
ATOM 5714 C CA . ASN A 1 691 ? 42.900 -3.926 25.835 1.00 12.03 717 ASN A CA 1
ATOM 5715 C C . ASN A 1 691 ? 42.932 -3.203 24.475 1.00 11.95 717 ASN A C 1
ATOM 5716 O O . ASN A 1 691 ? 43.158 -3.849 23.439 1.00 12.06 717 ASN A O 1
ATOM 5721 N N A LEU A 1 692 ? 42.728 -1.886 24.487 0.56 12.21 718 LEU A N 1
ATOM 5722 N N B LEU A 1 692 ? 42.735 -1.885 24.462 0.44 12.12 718 LEU A N 1
ATOM 5723 C CA A LEU A 1 692 ? 42.769 -1.117 23.242 0.56 12.19 718 LEU A CA 1
ATOM 5724 C CA B LEU A 1 692 ? 42.775 -1.144 23.189 0.44 12.07 718 LEU A CA 1
ATOM 5725 C C A LEU A 1 692 ? 44.127 -1.259 22.556 0.56 12.52 718 LEU A C 1
ATOM 5726 C C B LEU A 1 692 ? 44.155 -1.126 22.529 0.44 12.44 718 LEU A C 1
ATOM 5727 O O A LEU A 1 692 ? 44.176 -1.502 21.344 0.56 12.14 718 LEU A O 1
ATOM 5728 O O B LEU A 1 692 ? 44.259 -1.067 21.304 0.44 12.16 718 LEU A O 1
ATOM 5737 N N . ALA A 1 693 ? 45.206 -1.173 23.338 1.00 12.59 719 ALA A N 1
ATOM 5738 C CA . ALA A 1 693 ? 46.582 -1.345 22.796 1.00 13.39 719 ALA A CA 1
ATOM 5739 C C . ALA A 1 693 ? 46.755 -2.663 22.005 1.00 14.11 719 ALA A C 1
ATOM 5740 O O . ALA A 1 693 ? 47.370 -2.662 20.916 1.00 15.00 719 ALA A O 1
ATOM 5742 N N . GLU A 1 694 ? 46.169 -3.751 22.497 1.00 14.57 720 GLU A N 1
ATOM 5743 C CA . GLU A 1 694 ? 46.213 -5.034 21.791 1.00 15.93 720 GLU A CA 1
ATOM 5744 C C . GLU A 1 694 ? 45.237 -5.160 20.631 1.00 15.61 720 GLU A C 1
ATOM 5745 O O . GLU A 1 694 ? 45.553 -5.802 19.623 1.00 16.31 720 GLU A O 1
ATOM 5751 N N . LEU A 1 695 ? 44.045 -4.582 20.782 1.00 13.92 721 LEU A N 1
ATOM 5752 C CA . LEU A 1 695 ? 42.972 -4.767 19.817 1.00 13.76 721 LEU A CA 1
ATOM 5753 C C . LEU A 1 695 ? 43.049 -3.865 18.600 1.00 13.20 721 LEU A C 1
ATOM 5754 O O . LEU A 1 695 ? 42.596 -4.266 17.518 1.00 13.39 721 LEU A O 1
ATOM 5759 N N . GLY A 1 696 ? 43.591 -2.656 18.783 1.00 13.41 722 GLY A N 1
ATOM 5760 C CA . GLY A 1 696 ? 43.603 -1.636 17.727 1.00 13.58 722 GLY A CA 1
ATOM 5761 C C . GLY A 1 696 ? 42.328 -0.802 17.741 1.00 13.62 722 GLY A C 1
ATOM 5762 O O . GLY A 1 696 ? 41.792 -0.498 18.817 1.00 14.08 722 GLY A O 1
ATOM 5763 N N . ARG A 1 697 ? 41.852 -0.452 16.552 1.00 13.49 723 ARG A N 1
ATOM 5764 C CA . ARG A 1 697 ? 40.738 0.478 16.387 1.00 14.05 723 ARG A CA 1
ATOM 5765 C C . ARG A 1 697 ? 39.427 -0.269 16.339 1.00 12.65 723 ARG A C 1
ATOM 5766 O O . ARG A 1 697 ? 39.351 -1.396 15.828 1.00 13.04 723 ARG A O 1
ATOM 5774 N N . VAL A 1 698 ? 38.369 0.386 16.825 1.00 12.02 724 VAL A N 1
ATOM 5775 C CA . VAL A 1 698 ? 37.013 -0.111 16.601 1.00 12.20 724 VAL A CA 1
ATOM 5776 C C . VAL A 1 698 ? 36.800 -0.204 15.089 1.00 12.47 724 VAL A C 1
ATOM 5777 O O . VAL A 1 698 ? 37.218 0.697 14.340 1.00 12.72 724 VAL A O 1
ATOM 5781 N N . ASP A 1 699 ? 36.192 -1.304 14.650 1.00 12.48 725 ASP A N 1
ATOM 5782 C CA . ASP A 1 699 ? 35.902 -1.481 13.242 1.00 13.06 725 ASP A CA 1
ATOM 5783 C C . ASP A 1 699 ? 34.398 -1.574 13.010 1.00 13.08 725 ASP A C 1
ATOM 5784 O O . ASP A 1 699 ? 33.832 -2.669 13.066 1.00 13.35 725 ASP A O 1
ATOM 5789 N N . PRO A 1 700 ? 33.744 -0.434 12.724 1.00 13.02 726 PRO A N 1
ATOM 5790 C CA . PRO A 1 700 ? 32.284 -0.431 12.526 1.00 13.50 726 PRO A CA 1
ATOM 5791 C C . PRO A 1 700 ? 31.842 -0.905 11.135 1.00 13.65 726 PRO A C 1
ATOM 5792 O O . PRO A 1 700 ? 30.637 -0.960 10.856 1.00 13.64 726 PRO A O 1
ATOM 5796 N N . THR A 1 701 ? 32.796 -1.295 10.290 1.00 13.76 727 THR A N 1
ATOM 5797 C CA . THR A 1 701 ? 32.441 -1.779 8.951 1.00 13.72 727 THR A CA 1
ATOM 5798 C C . THR A 1 701 ? 32.006 -3.255 8.953 1.00 13.89 727 THR A C 1
ATOM 5799 O O . THR A 1 701 ? 31.551 -3.763 7.921 1.00 15.00 727 THR A O 1
ATOM 5803 N N . VAL A 1 702 ? 32.149 -3.937 10.093 1.00 13.06 728 VAL A N 1
ATOM 5804 C CA . VAL A 1 702 ? 31.752 -5.351 10.198 1.00 13.07 728 VAL A CA 1
ATOM 5805 C C . VAL A 1 702 ? 30.590 -5.460 11.180 1.00 12.94 728 VAL A C 1
ATOM 5806 O O . VAL A 1 702 ? 30.677 -4.942 12.306 1.00 13.35 728 VAL A O 1
ATOM 5810 N N . THR A 1 703 ? 29.518 -6.117 10.739 1.00 12.88 729 THR A N 1
ATOM 5811 C CA . THR A 1 703 ? 28.380 -6.430 11.582 1.00 13.12 729 THR A CA 1
ATOM 5812 C C . THR A 1 703 ? 28.314 -7.930 11.844 1.00 13.60 729 THR A C 1
ATOM 5813 O O . THR A 1 703 ? 29.099 -8.696 11.285 1.00 14.32 729 THR A O 1
ATOM 5817 N N . ALA A 1 704 ? 27.395 -8.335 12.718 1.00 13.24 730 ALA A N 1
ATOM 5818 C CA . ALA A 1 704 ? 27.205 -9.742 13.062 1.00 12.99 730 ALA A CA 1
ATOM 5819 C C . ALA A 1 704 ? 25.721 -10.029 13.136 1.00 13.51 730 ALA A C 1
ATOM 5820 O O . ALA A 1 704 ? 24.899 -9.108 13.281 1.00 14.10 730 ALA A O 1
ATOM 5822 N N . ASN A 1 705 ? 25.370 -11.312 13.063 1.00 13.17 731 ASN A N 1
ATOM 5823 C CA . ASN A 1 705 ? 23.963 -11.715 13.129 1.00 12.99 731 ASN A CA 1
ATOM 5824 C C . ASN A 1 705 ? 23.453 -12.037 14.538 1.00 12.97 731 ASN A C 1
ATOM 5825 O O . ASN A 1 705 ? 22.401 -12.682 14.681 1.00 12.72 731 ASN A O 1
ATOM 5830 N N . HIS A 1 706 ? 24.177 -11.570 15.562 1.00 12.67 732 HIS A N 1
ATOM 5831 C CA . HIS A 1 706 ? 23.728 -11.614 16.953 1.00 13.09 732 HIS A CA 1
ATOM 5832 C C . HIS A 1 706 ? 24.109 -10.244 17.537 1.00 12.68 732 HIS A C 1
ATOM 5833 O O . HIS A 1 706 ? 24.939 -9.551 16.936 1.00 14.10 732 HIS A O 1
ATOM 5840 N N . PRO A 1 707 ? 23.521 -9.853 18.681 1.00 11.89 733 PRO A N 1
ATOM 5841 C CA . PRO A 1 707 ? 23.682 -8.425 19.061 1.00 11.44 733 PRO A CA 1
ATOM 5842 C C . PRO A 1 707 ? 24.774 -8.087 20.079 1.00 10.98 733 PRO A C 1
ATOM 5843 O O . PRO A 1 707 ? 25.011 -6.890 20.346 1.00 11.00 733 PRO A O 1
ATOM 5847 N N . ILE A 1 708 ? 25.429 -9.114 20.648 1.00 10.50 734 ILE A N 1
ATOM 5848 C CA . ILE A 1 708 ? 26.395 -8.888 21.719 1.00 9.81 734 ILE A CA 1
ATOM 5849 C C . ILE A 1 708 ? 27.770 -9.230 21.178 1.00 10.85 734 ILE A C 1
ATOM 5850 O O . ILE A 1 708 ? 28.225 -10.380 21.269 1.00 10.83 734 ILE A O 1
ATOM 5855 N N . TYR A 1 709 ? 28.417 -8.235 20.580 1.00 9.90 735 TYR A N 1
ATOM 5856 C CA . TYR A 1 709 ? 29.706 -8.446 19.908 1.00 9.76 735 TYR A CA 1
ATOM 5857 C C . TYR A 1 709 ? 30.427 -7.116 19.709 1.00 10.18 735 TYR A C 1
ATOM 5858 O O . TYR A 1 709 ? 29.825 -6.040 19.903 1.00 10.81 735 TYR A O 1
ATOM 5867 N N . ALA A 1 710 ? 31.701 -7.208 19.312 1.00 9.61 736 ALA A N 1
ATOM 5868 C CA . ALA A 1 710 ? 32.466 -6.056 18.797 1.00 10.46 736 ALA A CA 1
ATOM 5869 C C . ALA A 1 710 ? 33.517 -6.566 17.833 1.00 10.99 736 ALA A C 1
ATOM 5870 O O . ALA A 1 710 ? 33.966 -7.714 17.969 1.00 11.07 736 ALA A O 1
ATOM 5872 N N . VAL A 1 711 ? 33.894 -5.726 16.862 1.00 10.91 737 VAL A N 1
ATOM 5873 C CA . VAL A 1 711 ? 35.007 -6.052 15.952 1.00 11.83 737 VAL A CA 1
ATOM 5874 C C . VAL A 1 711 ? 36.037 -4.938 16.004 1.00 12.05 737 VAL A C 1
ATOM 5875 O O . VAL A 1 711 ? 35.689 -3.750 15.936 1.00 12.10 737 VAL A O 1
ATOM 5879 N N . PHE A 1 712 ? 37.303 -5.331 16.158 1.00 12.31 738 PHE A N 1
ATOM 5880 C CA . PHE A 1 712 ? 38.428 -4.408 16.194 1.00 12.78 738 PHE A CA 1
ATOM 5881 C C . PHE A 1 712 ? 39.361 -4.730 15.024 1.00 13.33 738 PHE A C 1
ATOM 5882 O O . PHE A 1 712 ? 39.319 -5.832 14.464 1.00 12.96 738 PHE A O 1
ATOM 5890 N N . ASN A 1 713 ? 40.192 -3.766 14.665 1.00 14.69 739 ASN A N 1
ATOM 5891 C CA . ASN A 1 713 ? 41.068 -3.906 13.516 1.00 16.21 739 ASN A CA 1
ATOM 5892 C C . ASN A 1 713 ? 42.365 -3.188 13.851 1.00 16.65 739 ASN A C 1
ATOM 5893 O O . ASN A 1 713 ? 42.377 -1.975 14.062 1.00 15.60 739 ASN A O 1
ATOM 5898 N N . LYS A 1 714 ? 43.455 -3.948 13.898 1.00 17.76 740 LYS A N 1
ATOM 5899 C CA . LYS A 1 714 ? 44.786 -3.378 14.149 1.00 19.42 740 LYS A CA 1
ATOM 5900 C C . LYS A 1 714 ? 45.658 -3.614 12.913 1.00 20.62 740 LYS A C 1
ATOM 5901 O O . LYS A 1 714 ? 46.042 -4.746 12.648 1.00 20.11 740 LYS A O 1
ATOM 5907 N N . ASN A 1 715 ? 45.924 -2.545 12.161 1.00 22.37 741 ASN A N 1
ATOM 5908 C CA . ASN A 1 715 ? 46.709 -2.597 10.905 1.00 25.92 741 ASN A CA 1
ATOM 5909 C C . ASN A 1 715 ? 46.257 -3.754 10.006 1.00 26.73 741 ASN A C 1
ATOM 5910 O O . ASN A 1 715 ? 47.081 -4.550 9.537 1.00 27.11 741 ASN A O 1
ATOM 5915 N N . GLY A 1 716 ? 44.945 -3.866 9.813 1.00 25.46 742 GLY A N 1
ATOM 5916 C CA . GLY A 1 716 ? 44.363 -4.882 8.940 1.00 23.68 742 GLY A CA 1
ATOM 5917 C C . GLY A 1 716 ? 44.074 -6.239 9.546 1.00 22.97 742 GLY A C 1
ATOM 5918 O O . GLY A 1 716 ? 43.494 -7.076 8.870 1.00 24.63 742 GLY A O 1
ATOM 5919 N N . ASN A 1 717 ? 44.480 -6.480 10.799 1.00 21.53 743 ASN A N 1
ATOM 5920 C CA . ASN A 1 717 ? 44.171 -7.749 11.475 1.00 21.42 743 ASN A CA 1
ATOM 5921 C C . ASN A 1 717 ? 42.974 -7.570 12.399 1.00 18.31 743 ASN A C 1
ATOM 5922 O O . ASN A 1 717 ? 43.040 -6.790 13.354 1.00 17.12 743 ASN A O 1
ATOM 5927 N N . ARG A 1 718 ? 41.901 -8.291 12.094 1.00 17.34 744 ARG A N 1
ATOM 5928 C CA . ARG A 1 718 ? 40.656 -8.162 12.855 1.00 16.40 744 ARG A CA 1
ATOM 5929 C C . ARG A 1 718 ? 40.625 -9.073 14.038 1.00 16.43 744 ARG A C 1
ATOM 5930 O O . ARG A 1 718 ? 41.099 -10.231 13.970 1.00 16.32 744 ARG A O 1
ATOM 5938 N N . THR A 1 719 ? 40.087 -8.541 15.136 1.00 14.75 745 THR A N 1
ATOM 5939 C CA . THR A 1 719 ? 39.741 -9.354 16.310 1.00 14.50 745 THR A CA 1
ATOM 5940 C C . THR A 1 719 ? 38.216 -9.290 16.455 1.00 14.29 745 THR A C 1
ATOM 5941 O O . THR A 1 719 ? 37.634 -8.187 16.400 1.00 14.63 745 THR A O 1
ATOM 5945 N N . TYR A 1 720 ? 37.600 -10.460 16.635 1.00 13.84 746 TYR A N 1
ATOM 5946 C CA . TYR A 1 720 ? 36.149 -10.605 16.742 1.00 13.33 746 TYR A CA 1
ATOM 5947 C C . TYR A 1 720 ? 35.835 -11.044 18.156 1.00 13.59 746 TYR A C 1
ATOM 5948 O O . TYR A 1 720 ? 36.411 -12.025 18.649 1.00 13.34 746 TYR A O 1
ATOM 5957 N N . ILE A 1 721 ? 34.949 -10.300 18.828 1.00 12.26 747 ILE A N 1
ATOM 5958 C CA . ILE A 1 721 ? 34.598 -10.592 20.218 1.00 12.27 747 ILE A CA 1
ATOM 5959 C C . ILE A 1 721 ? 33.089 -10.787 20.312 1.00 12.39 747 ILE A C 1
ATOM 5960 O O . ILE A 1 721 ? 32.327 -9.955 19.832 1.00 12.57 747 ILE A O 1
ATOM 5965 N N . VAL A 1 722 ? 32.658 -11.891 20.923 1.00 11.24 748 VAL A N 1
ATOM 5966 C CA . VAL A 1 722 ? 31.238 -12.169 21.128 1.00 11.43 748 VAL A CA 1
ATOM 5967 C C . VAL A 1 722 ? 31.079 -12.578 22.597 1.00 11.45 748 VAL A C 1
ATOM 5968 O O . VAL A 1 722 ? 31.923 -13.314 23.133 1.00 12.30 748 VAL A O 1
ATOM 5972 N N . TYR A 1 723 ? 30.014 -12.114 23.244 1.00 10.96 749 TYR A N 1
ATOM 5973 C CA . TYR A 1 723 ? 29.639 -12.665 24.539 1.00 11.69 749 TYR A CA 1
ATOM 5974 C C . TYR A 1 723 ? 28.322 -13.388 24.375 1.00 11.92 749 TYR A C 1
ATOM 5975 O O . TYR A 1 723 ? 27.372 -12.841 23.793 1.00 12.40 749 TYR A O 1
ATOM 5984 N N . ASN A 1 724 ? 28.270 -14.626 24.870 1.00 12.13 750 ASN A N 1
ATOM 5985 C CA . ASN A 1 724 ? 27.083 -15.454 24.754 1.00 12.24 750 ASN A CA 1
ATOM 5986 C C . ASN A 1 724 ? 26.364 -15.589 26.098 1.00 12.89 750 ASN A C 1
ATOM 5987 O O . ASN A 1 724 ? 26.859 -16.266 26.991 1.00 13.05 750 ASN A O 1
ATOM 5992 N N . PHE A 1 725 ? 25.193 -14.954 26.218 1.00 12.72 751 PHE A N 1
ATOM 5993 C CA . PHE A 1 725 ? 24.344 -15.017 27.418 1.00 12.82 751 PHE A CA 1
ATOM 5994 C C . PHE A 1 725 ? 23.494 -16.304 27.486 1.00 13.72 751 PHE A C 1
ATOM 5995 O O . PHE A 1 725 ? 22.787 -16.526 28.480 1.00 13.73 751 PHE A O 1
ATOM 6003 N N . SER A 1 726 ? 23.555 -17.137 26.449 1.00 14.36 752 SER A N 1
ATOM 6004 C CA . SER A 1 726 ? 22.694 -18.343 26.372 1.00 14.96 752 SER A CA 1
ATOM 6005 C C . SER A 1 726 ? 23.243 -19.511 27.199 1.00 15.40 752 SER A C 1
ATOM 6006 O O . SER A 1 726 ? 24.447 -19.620 27.393 1.00 14.92 752 SER A O 1
ATOM 6009 N N . ASP A 1 727 ? 22.339 -20.394 27.624 1.00 16.71 753 ASP A N 1
ATOM 6010 C CA . ASP A 1 727 ? 22.708 -21.708 28.186 1.00 18.16 753 ASP A CA 1
ATOM 6011 C C . ASP A 1 727 ? 23.276 -22.663 27.115 1.00 18.53 753 ASP A C 1
ATOM 6012 O O . ASP A 1 727 ? 23.850 -23.706 27.468 1.00 18.30 753 ASP A O 1
ATOM 6017 N N . SER A 1 728 ? 23.061 -22.339 25.840 1.00 18.63 754 SER A N 1
ATOM 6018 C CA . SER A 1 728 ? 23.523 -23.159 24.698 1.00 19.85 754 SER A CA 1
ATOM 6019 C C . SER A 1 728 ? 24.642 -22.495 23.904 1.00 20.38 754 SER A C 1
ATOM 6020 O O . SER A 1 728 ? 24.704 -21.249 23.859 1.00 18.68 754 SER A O 1
ATOM 6023 N N . PRO A 1 729 ? 25.516 -23.299 23.255 1.00 19.60 755 PRO A N 1
ATOM 6024 C CA . PRO A 1 729 ? 26.525 -22.713 22.364 1.00 19.48 755 PRO A CA 1
ATOM 6025 C C . PRO A 1 729 ? 25.847 -22.036 21.175 1.00 19.25 755 PRO A C 1
ATOM 6026 O O . PRO A 1 729 ? 24.737 -22.444 20.777 1.00 20.06 755 PRO A O 1
ATOM 6030 N N . ILE A 1 730 ? 26.475 -20.991 20.636 1.00 18.43 756 ILE A N 1
ATOM 6031 C CA . ILE A 1 730 ? 25.950 -20.331 19.434 1.00 17.71 756 ILE A CA 1
ATOM 6032 C C . ILE A 1 730 ? 27.023 -20.257 18.361 1.00 16.96 756 ILE A C 1
ATOM 6033 O O . ILE A 1 730 ? 28.210 -20.377 18.651 1.00 16.69 756 ILE A O 1
ATOM 6038 N N . THR A 1 731 ? 26.576 -20.039 17.128 1.00 17.75 757 THR A N 1
ATOM 6039 C CA . THR A 1 731 ? 27.461 -19.722 16.015 1.00 18.75 757 THR A CA 1
ATOM 6040 C C . THR A 1 731 ? 27.130 -18.299 15.571 1.00 17.63 757 THR A C 1
ATOM 6041 O O . THR A 1 731 ? 25.957 -17.970 15.391 1.00 18.36 757 THR A O 1
ATOM 6045 N N . VAL A 1 732 ? 28.161 -17.469 15.434 1.00 16.35 758 VAL A N 1
ATOM 6046 C CA . VAL A 1 732 ? 27.976 -16.078 14.990 1.00 15.58 758 VAL A CA 1
ATOM 6047 C C . VAL A 1 732 ? 28.644 -15.881 13.641 1.00 15.70 758 VAL A C 1
ATOM 6048 O O . VAL A 1 732 ? 29.844 -16.193 13.475 1.00 16.55 758 VAL A O 1
ATOM 6052 N N A GLN A 1 733 ? 27.868 -15.369 12.681 0.50 15.55 759 GLN A N 1
ATOM 6053 N N B GLN A 1 733 ? 27.864 -15.370 12.692 0.50 15.62 759 GLN A N 1
ATOM 6054 C CA A GLN A 1 733 ? 28.354 -15.029 11.342 0.50 16.16 759 GLN A CA 1
ATOM 6055 C CA B GLN A 1 733 ? 28.341 -15.022 11.366 0.50 16.28 759 GLN A CA 1
ATOM 6056 C C A GLN A 1 733 ? 28.541 -13.526 11.234 0.50 15.66 759 GLN A C 1
ATOM 6057 C C B GLN A 1 733 ? 28.564 -13.519 11.308 0.50 15.75 759 GLN A C 1
ATOM 6058 O O A GLN A 1 733 ? 27.606 -12.772 11.499 0.50 15.60 759 GLN A O 1
ATOM 6059 O O B GLN A 1 733 ? 27.680 -12.759 11.696 0.50 15.69 759 GLN A O 1
ATOM 6070 N N . PHE A 1 734 ? 29.745 -13.115 10.839 1.00 15.34 760 PHE A N 1
ATOM 6071 C CA . PHE A 1 734 ? 30.086 -11.709 10.613 1.00 15.21 760 PHE A CA 1
ATOM 6072 C C . PHE A 1 734 ? 29.951 -11.328 9.133 1.00 16.00 760 PHE A C 1
ATOM 6073 O O . PHE A 1 734 ? 30.027 -12.192 8.257 1.00 16.65 760 PHE A O 1
ATOM 6081 N N . SER A 1 735 ? 29.751 -10.029 8.864 1.00 15.72 761 SER A N 1
ATOM 6082 C CA . SER A 1 735 ? 29.460 -9.541 7.511 1.00 15.46 761 SER A CA 1
ATOM 6083 C C . SER A 1 735 ? 30.636 -9.682 6.534 1.00 16.22 761 SER A C 1
ATOM 6084 O O . SER A 1 735 ? 30.438 -9.560 5.314 1.00 16.83 761 SER A O 1
ATOM 6087 N N . ASP A 1 736 ? 31.843 -9.940 7.049 1.00 15.91 762 ASP A N 1
ATOM 6088 C CA . ASP A 1 736 ? 33.033 -10.136 6.199 1.00 16.99 762 ASP A CA 1
ATOM 6089 C C . ASP A 1 736 ? 33.302 -11.609 5.895 1.00 18.33 762 ASP A C 1
ATOM 6090 O O . ASP A 1 736 ? 34.335 -11.936 5.290 1.00 19.82 762 ASP A O 1
ATOM 6095 N N . GLY A 1 737 ? 32.389 -12.482 6.329 1.00 18.27 763 GLY A N 1
ATOM 6096 C CA . GLY A 1 737 ? 32.499 -13.923 6.062 1.00 19.70 763 GLY A CA 1
ATOM 6097 C C . GLY A 1 737 ? 33.032 -14.735 7.231 1.00 20.58 763 GLY A C 1
ATOM 6098 O O . GLY A 1 737 ? 32.929 -15.962 7.221 1.00 21.50 763 GLY A O 1
ATOM 6099 N N . HIS A 1 738 ? 33.568 -14.062 8.249 1.00 19.85 764 HIS A N 1
ATOM 6100 C CA . HIS A 1 738 ? 34.106 -14.744 9.432 1.00 20.41 764 HIS A CA 1
ATOM 6101 C C . HIS A 1 738 ? 32.978 -15.362 10.259 1.00 20.48 764 HIS A C 1
ATOM 6102 O O . HIS A 1 738 ? 31.865 -14.834 10.338 1.00 19.65 764 HIS A O 1
ATOM 6109 N N . SER A 1 739 ? 33.262 -16.526 10.829 1.00 21.54 765 SER A N 1
ATOM 6110 C CA . SER A 1 739 ? 32.269 -17.315 11.530 1.00 23.72 765 SER A CA 1
ATOM 6111 C C . SER A 1 739 ? 32.937 -17.848 12.788 1.00 25.81 765 SER A C 1
ATOM 6112 O O . SER A 1 739 ? 34.069 -18.346 12.713 1.00 26.51 765 SER A O 1
ATOM 6115 N N . ILE A 1 740 ? 32.280 -17.729 13.944 1.00 23.90 766 ILE A N 1
ATOM 6116 C CA . ILE A 1 740 ? 32.852 -18.293 15.195 1.00 25.30 766 ILE A CA 1
ATOM 6117 C C . ILE A 1 740 ? 31.832 -19.053 16.041 1.00 25.04 766 ILE A C 1
ATOM 6118 O O . ILE A 1 740 ? 30.627 -18.776 15.968 1.00 23.96 766 ILE A O 1
ATOM 6123 N N . GLN A 1 741 ? 32.315 -20.015 16.833 1.00 25.07 767 GLN A N 1
ATOM 6124 C CA . GLN A 1 741 ? 31.474 -20.682 17.817 1.00 25.10 767 GLN A CA 1
ATOM 6125 C C . GLN A 1 741 ? 31.781 -20.153 19.217 1.00 22.02 767 GLN A C 1
ATOM 6126 O O . GLN A 1 741 ? 32.927 -19.834 19.525 1.00 22.49 767 GLN A O 1
ATOM 6132 N N . VAL A 1 742 ? 30.742 -20.008 20.042 1.00 19.15 768 VAL A N 1
ATOM 6133 C CA . VAL A 1 742 ? 30.894 -19.454 21.393 1.00 18.06 768 VAL A CA 1
ATOM 6134 C C . VAL A 1 742 ? 30.196 -20.352 22.401 1.00 17.48 768 VAL A C 1
ATOM 6135 O O . VAL A 1 742 ? 29.023 -20.683 22.230 1.00 17.69 768 VAL A O 1
ATOM 6139 N N . GLU A 1 743 ? 30.913 -20.734 23.456 1.00 18.15 769 GLU A N 1
ATOM 6140 C CA . GLU A 1 743 ? 30.341 -21.615 24.472 1.00 19.36 769 GLU A CA 1
ATOM 6141 C C . GLU A 1 743 ? 29.338 -20.844 25.334 1.00 18.26 769 GLU A C 1
ATOM 6142 O O . GLU A 1 743 ? 29.328 -19.601 25.289 1.00 17.61 769 GLU A O 1
ATOM 6148 N N . PRO A 1 744 ? 28.484 -21.556 26.109 1.00 17.78 770 PRO A N 1
ATOM 6149 C CA . PRO A 1 744 ? 27.510 -20.880 26.982 1.00 16.78 770 PRO A CA 1
ATOM 6150 C C . PRO A 1 744 ? 28.165 -19.938 27.978 1.00 16.36 770 PRO A C 1
ATOM 6151 O O . PRO A 1 744 ? 29.283 -20.208 28.475 1.00 15.33 770 PRO A O 1
ATOM 6155 N N . HIS A 1 745 ? 27.480 -18.821 28.243 1.00 15.27 771 HIS A N 1
ATOM 6156 C CA . HIS A 1 745 ? 27.878 -17.897 29.295 1.00 15.56 771 HIS A CA 1
ATOM 6157 C C . HIS A 1 745 ? 29.367 -17.551 29.251 1.00 14.97 771 HIS A C 1
ATOM 6158 O O . HIS A 1 745 ? 30.064 -17.614 30.259 1.00 15.24 771 HIS A O 1
ATOM 6165 N N . SER A 1 746 ? 29.852 -17.169 28.078 1.00 14.95 772 SER A N 1
ATOM 6166 C CA . SER A 1 746 ? 31.272 -16.922 27.906 1.00 15.06 772 SER A CA 1
ATOM 6167 C C . SER A 1 746 ? 31.511 -15.955 26.759 1.00 14.16 772 SER A C 1
ATOM 6168 O O . SER A 1 746 ? 30.656 -15.807 25.879 1.00 13.95 772 SER A O 1
ATOM 6171 N N . PHE A 1 747 ? 32.679 -15.318 26.789 1.00 13.90 773 PHE A N 1
ATOM 6172 C CA . PHE A 1 747 ? 33.277 -14.735 25.585 1.00 14.63 773 PHE A CA 1
ATOM 6173 C C . PHE A 1 747 ? 33.863 -15.847 24.695 1.00 15.16 773 PHE A C 1
ATOM 6174 O O . PHE A 1 747 ? 34.197 -16.930 25.188 1.00 16.68 773 PHE A O 1
ATOM 6182 N N . ASN A 1 748 ? 34.024 -15.575 23.403 1.00 14.55 774 ASN A N 1
ATOM 6183 C CA . ASN A 1 748 ? 34.701 -16.529 22.504 1.00 15.83 774 ASN A CA 1
ATOM 6184 C C . ASN A 1 748 ? 36.202 -16.600 22.771 1.00 16.98 774 ASN A C 1
ATOM 6185 O O . ASN A 1 748 ? 36.822 -17.668 22.605 1.00 17.33 774 ASN A O 1
ATOM 6190 N N . ILE A 1 749 ? 36.772 -15.449 23.128 1.00 18.01 775 ILE A N 1
ATOM 6191 C CA . ILE A 1 749 ? 38.197 -15.257 23.427 1.00 19.25 775 ILE A CA 1
ATOM 6192 C C . ILE A 1 749 ? 38.305 -14.288 24.611 1.00 20.63 775 ILE A C 1
ATOM 6193 O O . ILE A 1 749 ? 37.393 -13.469 24.843 1.00 20.92 775 ILE A O 1
ATOM 6198 N N . GLY A 1 750 ? 39.407 -14.363 25.353 1.00 20.25 776 GLY A N 1
ATOM 6199 C CA . GLY A 1 750 ? 39.598 -13.492 26.516 1.00 19.91 776 GLY A CA 1
ATOM 6200 C C . GLY A 1 750 ? 38.597 -13.677 27.654 1.00 20.80 776 GLY A C 1
ATOM 6201 O O . GLY A 1 750 ? 38.208 -12.712 28.305 1.00 18.50 776 GLY A O 1
ATOM 6202 N N . ASN A 1 751 ? 38.192 -14.916 27.932 1.00 20.68 777 ASN A N 1
ATOM 6203 C CA . ASN A 1 751 ? 37.448 -15.164 29.179 1.00 22.92 777 ASN A CA 1
ATOM 6204 C C . ASN A 1 751 ? 38.286 -15.036 30.425 1.00 23.62 777 ASN A C 1
ATOM 6205 O O . ASN A 1 751 ? 37.739 -14.880 31.512 1.00 25.18 777 ASN A O 1
ATOM 6210 N N . GLY A 1 752 ? 39.599 -15.157 30.273 1.00 25.19 778 GLY A N 1
ATOM 6211 C CA . GLY A 1 752 ? 40.523 -15.007 31.384 1.00 28.94 778 GLY A CA 1
ATOM 6212 C C . GLY A 1 752 ? 40.672 -16.258 32.223 1.00 35.05 778 GLY A C 1
ATOM 6213 O O . GLY A 1 752 ? 40.407 -17.368 31.740 1.00 33.86 778 GLY A O 1
ATOM 6214 N N . ASP A 1 753 ? 41.064 -16.038 33.486 1.00 39.11 779 ASP A N 1
ATOM 6215 C CA . ASP A 1 753 ? 41.546 -17.043 34.474 1.00 45.90 779 ASP A CA 1
ATOM 6216 C C . ASP A 1 753 ? 43.019 -17.403 34.290 1.00 51.03 779 ASP A C 1
ATOM 6217 O O . ASP A 1 753 ? 43.894 -16.769 34.887 1.00 56.82 779 ASP A O 1
#

GO terms:
  GO:0042973 glucan endo-1,3-beta-D-glucosidase activity (F, IDA)
  GO:0000272 polysaccharide catabolic process (P, IDA)

Secondary structure (DSSP, 8-state):
-EEEETTEEEESS------TT---HHHHHTSS---S---B-TT--SSPP-S-TTTHHHHSSS---B--TT-EEEEETTEEEEE---GGG-EEEEETTTTEEEEE-----SEEEEETTBS--SEEEEEEE-SSEEEEEEEETTEEEEEEEETT-SEEEEEEESS-EEEE-SS--EEEEE-SSEEEEE-TT--EEEEE--TT---B-TTSSEEEE--SEEEEEE-SSS-HHHHHHHHHHTTEEEEEEEEEEEEETTTTEEEEEEEEEEEESSTT--S-EEEEE-HHHHTTB-GGGGGGEEEEEEEEETTEEEEEEEESEEEEEEE---B-SS--S-----HHHHHHHHHHGGG---S-SSHHHHHHHHHHHHHHHHHHHHTT-HHHHHHHHHHHHHHHHHHT--B-TTSSBPSSSEEEEETTTTEEEEES--TTTTTS---HHHHHHHHHHHHHHHHHH-TTTTSIIIIIHHHHHHHHHHH--TT-SSS-TTTTB-TTT-SB---SS--STT--EES-HHHHHHHHHHHHHHHHHHT-HHHHHHHHHHHHHHHHHIIIIIS-TTS-SS-TT---S--SEEESSEEEE--SS---TTHHHHTTTPSP-TTGGGGGS-HHHHHHHHHHHHHHHTSS--SS-HHHHHHHHTTT-HHHHHHHHHHHTTSS-S--TT--SSS-TT--HHHHHHHHHHHHHH-EE-TT--BSSSBEEEEEETTEEEEEEEE-SSS-EEEEBTTS-EEEE-TTEESS----

Sequence (752 aa):
HAVSSVGKGSYATEFPEIDFGGINDPGFRDQQGEPPATIYRSDRVTGPMQTNSSWWGSLAVDDRRFSMNQYPHPFSVRHRAEGLHVFYDAPHNMVVHENREAGTWHIHGAIGTDFTIKHSGTANFEQAVVDDYNDWYVRRGLLENGAHQMAIITYGVGSPYIFVEYEEDGSAVLDFDIAPDVWEMNGHVIGFSTHDHKHYAAFAPPGQQNWSGIGSKTLTNNADYIAIAKLPEKDGNMLAKFEQQYAYSVVRDDAVVADWTYDEATGTVTTTFEVTTEAKVQGAPDGTIFALYPHQYRHLASSSENQLLQNYQYEIIRGTMIIGLEGKRFTTELTYPGVLPSSLPDLGDDYDRERLIGYLHDATSDYPTGSDTYELGKYIGKLATLAPIADQMGEYEELAEQFRGEELKDILEDWLQQATNASGQQLKGKNLFYYNENWGTILGYHAAHSSATRINDHHFHYGYFVKAAAEIARADQEWAKSSENWGGMIDDLLIRDFMADRDDDLFPYLRMFDPYSGNSSWADGLATFDAGNNQQSSSEAMHAWTNVILWAEATGNKALRDRAIYLYTTEMSAINEYFFDVHQEIFPEEYGPEIVTINWGGKMDHATWWNSGKVEKYAINWLPFHGGSLYLGHHPDYVDRAYEELRRDIGSTDWNLWSNLVWMMYRAFTNPDDALQQMEASIDDYGLFDPGNEKIIERGSSTKAQTYHWIHNLLAELGRVDPTVTANHPIYAVFNKNGNRTYIVYNFSDSPITVQQFSDGHSIQVEPHSFNIGNGD

Organism: Halalkalibacterium halodurans (strain ATCC BAA-125 / DSM 18197 / FERM 7344 / JCM 9153 / C-125) (NCBI:txid272558)

InterPro domains:
  IPR005084 Carbohydrate binding module family 6 [PF03422] (799-922)
  IPR005084 Carbohydrate binding module family 6 [PS51175] (796-922)
  IPR005200 Endo-1,3(4)-beta-glucanase [PS52008] (28-722)
  IPR005200 Endo-1,3(4)-beta-glucanase [PTHR31983] (58-699)
  IPR006584 Cellulose binding, type IV [SM00606] (791-923)
  IPR008979 Galactose-binding-like domain superfamily [SSF49785] (792-922)
  IPR040451 Glycosyl hydrolase family 81, N-terminal [PF03639] (71-347)
  IPR040720 Glycosyl hydrolase family 81, C-terminal domain [PF17652] (384-698)
  IPR047569 Carbohydrate binding module family 56 [PF22184] (941-1013)
  IPR047569 Carbohydrate binding module family 56 [PS52005] (928-1020)

Solvent-accessible surface area: 25394 Å² total; per-residue (Å²): 168,38,62,95,30,42,125,4,9,17,0,65,35,79,3,97,23,62,52,54,73,71,118,82,97,43,39,84,105,39,9,18,68,8,42,91,75,26,30,56,16,135,156,15,110,41,35,0,24,2,2,10,12,6,5,1,0,1,20,48,121,38,5,51,1,1,18,0,10,5,1,3,0,11,0,78,26,62,0,0,30,0,10,22,24,9,111,116,26,59,49,31,104,86,77,203,174,46,22,19,45,58,5,60,16,34,93,21,57,14,1,12,0,43,5,66,41,19,52,108,3,98,48,0,4,0,6,57,57,32,23,1,1,2,45,0,12,0,36,37,61,73,45,52,0,3,0,4,0,0,3,0,1,0,0,0,1,0,22,9,105,91,26,22,1,20,0,47,8,131,94,40,7,78,25,55,46,91,67,17,37,0,0,0,0,4,6,102,41,137,7,36,0,0,0,0,0,28,88,64,66,82,6,65,31,74,59,51,115,48,0,51,4,122,2,92,4,0,0,0,0,10,0,17,88,115,44,31,122,12,0,56,47,0,50,96,26,0,13,0,0,3,66,73,1,45,1,76,63,87,23,68,45,69,69,2,37,0,36,3,36,7,50,0,51,20,92,58,71,39,183,62,20,57,70,1,0,1,0,0,0,2,2,7,2,55,81,66,26,5,87,90,4,97,126,37,60,17,148,89,26,81,5,96,24,15,3,7,41,0,29,1,0,39,16,50,102,1,20,6,79,12,64,2,21,7,3,0,9,12,7,0,18,46,17,108,12,82,84,130,68,0,25,32,14,0,83,53,4,66,46,14,112,48,52,30,48,17,1,24,22,12,0,12,26,0,5,7,2,0,25,0,0,4,5,0,36,4,10,30,48,151,136,10,0,96,79,0,25,28,55,0,57,104,33,0,51,53,5,0,64,0,40,68,121,87,43,118,44,31,16,84,33,0,0,15,21,5,144,64,2,0,0,0,0,3,0,4,2,19,105,20,4,0,35,59,0,16,21,0,0,11,1,2,0,5,0,0,9,0,0,4,6,0,2,40,60,40,86,96,16,5,90,75,107,19,17,0,13,0,0,36,5,0,0,80,0,0,0,0,70,92,146,26,128,41,4,6,38,1,2,0,12,8,8,0,2,0,0,0,4,5,5,2,8,1,23,48,55,11,2,1,5,0,23,2,0,3,5,0,0,2,0,0,0,0,0,0,5,0,1,49,11,51,69,55,124,72,12,18,14,16,0,0,1,0,2,0,10,0,18,11,0,0,15,3,1,1,4,7,16,72,119,114,16,29,41,178,118,12,32,8,36,0,0,0,6,0,14,6,4,50,1,7,10,13,23,134,102,155,18,26,78,0,6,5,8,0,10,0,1,2,21,3,13,3,1,1,16,5,5,6,27,64,48,112,4,0,39,47,0,0,80,30,1,86,155,57,32,62,53,54,94,2,54,51,16,3,0,0,0,4,0,0,16,1,4,13,52,27,112,24,0,32,100,9,0,89,76,28,0,83,84,121,56,106,44,75,54,76,42,22,58,11,33,5,76,14,5,8,28,0,13,0,4,6,9,0,20,0,0,20,84,4,10,101,18,11,50,104,6,16,3,42,54,3,5,4,6,5,0,38,87,145,62,110,89,35,27,0,1,7,4,16,45,104,60,69,35,70,0,82,8,77,62,62,74,55,28,119,1,94,46,72,16,11,38,66,17,63,32,133

Foldseek 3Di:
DWDDFQLAIAAADQDQADQVPDPPPQLVVLSDFADLAFQADPLDDFFAFFLALFQQQGVPQWGFWGFLPPWIWTGDQQAIFIDGFDPVQWDWDADVVLRKIWTFGDPDGLKGKGWAPGRGFRGWGFHDDELFKTWIWGHDPQWIWIWITGRQAQKIKIAIGPTFIKIAGPDAWQFPDFPFQKTWIAGPVGFTKIKGAPPPFGWDPHPHRMITTRGRIMMMGRFQHSDVVSSVVQRLQRQWAWDYWDWDWDAQLFQQKIKTKIFTATDGNDPPRDGKHKGWAAPLAVVFWDPVQPVQWPASGWDQALLFITTIGIDGMTMGMFGQQFFALFQFAQFPDPLVVLVVQLVLCVQFDFPDQALQSVLLNLLALLHSLLVCLQSVNNVSSVVSLVVLCVLLSQLRHQADPVRHGDNFSYWHADRSNQAIAHPPHDPSCRHFVFDLLLRLLSNLSSLLSNLLVDVPCCDRSHSVRSNVVSLCRQANPPPDNRHHHNNQDSVRLLAGFGTGRQRDNLRTKDFALVSNLSSLSSQLSSCQSNVNVVSNRSSSSSNGSSLSNCCRQFQVLVPRNDDPPNQARGFRMDTSGMTMLHDPDSDDLVCSPLSHQPDDGRSRQSLLARVVSLVVNLVSSCVSVVHLQAQFQSLSSLLSNLQACLVVSVVSCVVPVVVDGHDDPVGRSHPHSSYTSSSSSSRSRSSVRQPHWDSVKHKSHRHWTWGADPRDIDIKGAASDCQKDWMAMPVGDIAIDGHSAIRPRSHD

CATH classification: 2.70.98.30